Protein 1KOR (pdb70)

Radius of gyration: 34.09 Å; Cα contacts (8 Å, |Δi|>4): 3563; chains: 4; bounding box: 104×79×95 Å

CATH classification: 3.40.50.620 (+2 more: 3.90.1260.10, 1.20.5.470)

B-factor: mean 32.95, std 10.94, range [15.69, 84.11]

Organism: Thermus thermophilus (strain ATCC 27634 / DSM 579 / HB8) (NCBI:txid300852)

Sequence (1538 aa):
MKIVLAYSGGLDTSIILKWLKETYRAEVIAFTADIGQGEEVEEAREKALRTGASKAIALDLKEEFVRDFVFPMMRAGAVYEGYYLLGTSIARPLIAKHLVRIAEEEGAEAIAHGATGKGNDQVRFELTAYALKPDIKVIAPWREWSFQGRKEMIAYAEAHGIPVPPYSMDANLLHISYEGGVLEDPWAEPPKGMFRMTQDPEEAPDAPEYVEVEFFEGDPVAVNGERLSPAALLQRLNEIGGRHGVGRVDIVENRFVGMKSRGVYETPGGTILYHARRAVESLTLDREVLHQRDMLSPKYAELVYYGFWYAPEREALQAYFDHVARSVTGVARLKLYKGNVYVVGRKAPKSLYRGYDQKDAEGFIKIQALRLRVRALVERMKIVLAYSGGLDTSIILKWLKETYRAEVIAFTADIGQGEEVEEAREKALRTGASKAIALDLKEEFVRDFVFPMMRAGAVYEGYYLLGTSIARPLIAKHLVRIAEEEGAEAIAHGATGKGNDQVRFELTAYALKPDIKVIAPWREWSFQGRKEMIAYAEAHGIPVPPYSMDANLLHISYEGGVLEDPWAEPPKGMFRMTQDPEEAPDAPEYVEVEFFEGDPVAVNGERLSPAALLQRLNEIGGRHGVGRVDIVENRFVGMKSRGVYETPGGTILYHARRAVESLTLDREVLHQRDMLSPKYAELVYYGFWYAPEREALQAYFDHVARSVTGVARLKLYKGNVYVVGRKAPKSLYRQDLVSFGYDQKDAEGFIKIQALRLRVRALVERMKIVLAYSGGLDTSIILKWLKETYRAEVIAFTADIGQGEEVEEAREKALRTGASKAIALDLKEEFVRDFVFPMMRAGAVYEGYYLLGTSIARPLIAKHLVRIAEEEGAEAIAHGATGKGNDQVRFELTAYALKPDIKVIAPWREWSFQGRKEMIAYAEAHGIPVPPYSMDANLLHISYEGGVLEDPWAEPPKGMFRMTQDPEEAPDAPEYVEVEFFEGDPVAVNGERLSPAALLQRLNEIGGRHGVGRVDIVENRFVGMKSRGVYETPGGTILYHARRAVESLTLDREVLHQRDMLSPKYAELVYYGFWYAPEREALQAYFDHVARSVTGVARLKLYKGNVYVVGRKAPKSLYRQDLVSFGYDQKDAEGFIKIQALRLRVRALVERMKIVLAYSGGLDTSIILKWLKETYRAEVIAFTADIGQGEEVEEAREKALRTGASKAIALDLKEEFVRDFVFPMMRAGAVYEGYYLLGTSIARPLIAKHLVRIAEEEGAEAIAHGATGKGNDQVRFELTAYALKPDIKVIAPWREWSFQGRKEMIAYAEAHGIPVPPYSMDANLLHISYEGGVLEDPWAEPPKGMFRMTQDPEEAPDAPEYVEVEFFEGDPVAVNGERLSPAALLQRLNEIGGRHGVGRVDIVENRFVGMKSRGVYETPGGTILYHARRAVESLTLDREVLHQRDMLSPKYAELVYYGFWYAPEREALQAYFDHVARSVTGVARLKLYKGNVYVVGRKAPKSLYRQDLVSFGYDQKDAEGFIKIQALRLRVRALVER

Foldseek 3Di:
DEEEEAFQQDLQVLLVLVCCCVVVVYAYEYEYEAQAQPDDVVNSQVVSVVSHHPHYYYYHCNQVLQPVFVLLLLLLLADAPPARSCPVLRVLLVSLVVSLVVCVVVVHQEYEYADAPPAQSVQQNVVSNCLVPVRRHYDHVNVPDDQPDVVSSVVSCVVSVHDDDQWDWDDGLFKIKTFHHPQQPLVDDDDPPPDDLADQLVQADPAKDKKKWWDAQSGTQDINPHGDRRSRQSNVQSVVQRSNQAAWDWDFDAGPVGDTTTMIMRGRSSRLVSVWQVQLCQFQADPVLVVVSVVCSNVLNVCSRNNVCSPPVNVVVSVSSSVRSRRRGWMWMWIGHSHDIGTDDIDGPRTPPDDDDPVVVVVVVVVVCVVVVVVVVVVD/DEEEEAFQQDLQSLLVQLVCCVVVVYAYEYEYEAQAQPDDQVNSQVVSVVSGHPHYYYYYCNLVLQVVFVLLLLLLLADAPPARSCPPLRVLLVSLVVSLVVCVVVVNQEYEYADAPPAQSVQQNVVSNCLVPVRHHYDHCNVPDDDDDPVSSVVSCVVSVHDDDQWDWDDGLFKIKTFDHPLQDLVDDDDPPPDDLADQLVQADQDKDKKKWWAAFSHTQDIPPHGDRRSRQSNVQSVVQRSNRAAWDWDFDAGPVGDTTIMIMRGRSSVLSSVFQVQLCVFQADPVLVVVSVVCSNVLNVCSRNNVCVPPVNVVVSVSSSVRSRRRGWMWMWIGHSHDIHTDDIDGPRTPDDCVVVPVVDDCVVVVVVVCVVCVVVVVVVVVVD/DEEEEAFALDLQVLLVLVVCCVVVVHQYEYEYEAQALVDPVVVSQVVSVVSRHPYYYYYHCNQVLQVVFVLLLLLLLADAPPARSCPVLRVLLVSLVVSLVVCVVVVHQEYEYADAPPAQSVQQNVVSNCLVPVNHDYDHCNVVDDDDDPVRSQVSCVVSPHDDDAWDWDDGLFKIKTFDHPQQPLVDDDDPPPDDLADALVQADPDKDKKKWWDAQRHTQDINPHGDRRSRQSNVQSVVQRSNQAAWDWDFHAGPVGDTTTMIMRGRSVRLVSVWQVQLCVFQADPVLVVVSVVCSNVLNVCSRNNVCSDPVNVVVSVSSSVRSRRRGWMWMWIGHRHDIGTDDIDGPRTPDDVVQPPVVDDPVVVVVVVVVVCVVVVVVVVVVD/DEEEEAFQQDLQVLLVLLVCCVVVVHAYEYEYEAQAQVDDVVVSQVLSVVSHHPHYYYYYCNQVLQPVFVLLLLLLLADAPPARSCPVLRVLLVSLVVSLVVCVVVVNQEYEYADAPPAQSVLQSVVSNCLVPVRRHYDHVNVPDDDPDPVSSVVSCVVSPHDDDQWDWDDGLFKIKTFHGPQQDVVDDDDPPPDDLADQLVPADPDKDKKKWWDAQLGTQDIPPHGDRRSRQSNVQSVVQRSNQAAWDWDFDAGPVGDTTTMIMRGRSVVLSSVFQVQLCQFFADPVLVVVSVVCSNVLNVCSRNNVCVPPVNVVVSVSSSVRSRRSGWMWMWIGHRHDIGTDDIDGPRTPDDVVVVPVVDDPVVVVVVVCVVCVVVVVVVVVVD

InterPro domains:
  IPR001518 Argininosuccinate synthase [PTHR11587] (2-394)
  IPR001518 Argininosuccinate synthase [TIGR00032] (2-389)
  IPR014729 Rossmann-like alpha/beta/alpha sandwich fold [G3DSA:3.40.50.620] (2-170)
  IPR018223 Argininosuccinate synthase, conserved site [PS00564] (6-14)
  IPR018223 Argininosuccinate synthase, conserved site [PS00565] (114-125)
  IPR023434 Argininosuccinate synthase, type 1 subfamily [MF_00005] (1-395)
  IPR023434 Argininosuccinate synthase, type 1 subfamily [cd01999] (1-386)
  IPR024074 Argininosuccinate synthetase, catalytic/multimerisation domain body [G3DSA:3.90.1260.10] (61-351)
  IPR024074 Argininosuccinate synthetase, catalytic/multimerisation domain body [SSF69864] (169-395)
  IPR048267 Arginosuccinate synthase-like, N-terminal domain [PF00764] (2-163)
  IPR048268 Arginosuccinate synthase C-terminal domain [PF20979] (172-389)

Nearest PDB structures (foldseek):
  1kh2-assembly1_D  TM=1.002E+00  e=1.512E-75  Thermus thermophilus
  1kh1-assembly1_A  TM=1.001E+00  e=2.554E-75  Thermus thermophilus
  1kh2-assembly1_C  TM=9.999E-01  e=7.290E-75  Thermus thermophilus
  1kh2-assembly1_B  TM=9.987E-01  e=3.726E-74  Thermus thermophilus
  4nzp-assembly1_A  TM=9.693E-01  e=2.354E-55  Campylobacter jejuni subsp. jejuni NCTC 11168 = ATCC 700819

Solvent-accessible surface area: 51219 Å² total

Structure (mmCIF, N/CA/C/O backbone):
data_1KOR
#
_entry.id   1KOR
#
_cell.length_a   229.43
_cell.length_b   229.43
_cell.length_c   160.55
_cell.angle_alpha   90
_cell.angle_beta   90
_cell.angle_gamma   120
#
_symmetry.space_group_name_H-M   'H 3'
#
loop_
_entity.id
_entity.type
_entity.pdbx_description
1 polymer 'Argininosuccinate Synthetase'
2 non-polymer 'PHOSPHOAMINOPHOSPHONIC ACID-ADENYLATE ESTER'
3 non-polymer ARGININE
4 non-polymer 'SUCCINIC ACID'
5 water water
#
loop_
_atom_site.group_PDB
_atom_site.id
_atom_site.type_symbol
_atom_site.label_atom_id
_atom_site.label_alt_id
_atom_site.label_comp_id
_atom_site.label_asym_id
_atom_site.label_entity_id
_atom_site.label_seq_id
_atom_site.pdbx_PDB_ins_code
_atom_site.Cartn_x
_atom_site.Cartn_y
_atom_site.Cartn_z
_atom_site.occupancy
_atom_site.B_iso_or_equiv
_atom_site.auth_seq_id
_atom_site.auth_comp_id
_atom_site.auth_asym_id
_atom_site.auth_atom_id
_atom_site.pdbx_PDB_model_num
ATOM 1 N N . MET A 1 1 ? 24.267 67.076 76.852 1.00 42.54 1 MET A N 1
ATOM 2 C CA . MET A 1 1 ? 23.417 66.818 75.653 1.00 41.84 1 MET A CA 1
ATOM 3 C C . MET A 1 1 ? 21.941 66.725 76.021 1.00 41.27 1 MET A C 1
ATOM 4 O O . MET A 1 1 ? 21.573 66.066 76.996 1.00 40.25 1 MET A O 1
ATOM 9 N N . LYS A 1 2 ? 21.100 67.395 75.237 1.00 39.60 2 LYS A N 1
ATOM 10 C CA . LYS A 1 2 ? 19.662 67.368 75.456 1.00 35.02 2 LYS A CA 1
ATOM 11 C C . LYS A 1 2 ? 18.978 66.778 74.229 1.00 33.37 2 LYS A C 1
ATOM 12 O O . LYS A 1 2 ? 19.469 66.903 73.112 1.00 30.77 2 LYS A O 1
ATOM 18 N N . ILE A 1 3 ? 17.847 66.123 74.448 1.00 32.95 3 ILE A N 1
ATOM 19 C CA . ILE A 1 3 ? 17.089 65.513 73.362 1.00 30.59 3 ILE A CA 1
ATOM 20 C C . ILE A 1 3 ? 15.608 65.769 73.571 1.00 31.14 3 ILE A C 1
ATOM 21 O O . ILE A 1 3 ? 15.068 65.497 74.649 1.00 30.41 3 ILE A O 1
ATOM 26 N N . VAL A 1 4 ? 14.955 66.299 72.541 1.00 31.56 4 VAL A N 1
ATOM 27 C CA . VAL A 1 4 ? 13.524 66.564 72.592 1.00 25.78 4 VAL A CA 1
ATOM 28 C C . VAL A 1 4 ? 12.836 65.337 72.009 1.00 28.83 4 VAL A C 1
ATOM 29 O O . VAL A 1 4 ? 12.977 65.036 70.823 1.00 29.75 4 VAL A O 1
ATOM 33 N N . LEU A 1 5 ? 12.106 64.622 72.854 1.00 24.16 5 LEU A N 1
ATOM 34 C CA . LEU A 1 5 ? 11.414 63.413 72.445 1.00 27.00 5 LEU A CA 1
ATOM 35 C C . LEU A 1 5 ? 9.931 63.630 72.194 1.00 31.16 5 LEU A C 1
ATOM 36 O O . LEU A 1 5 ? 9.236 64.233 73.015 1.00 28.39 5 LEU A O 1
ATOM 41 N N . ALA A 1 6 ? 9.455 63.136 71.054 1.00 25.57 6 ALA A N 1
ATOM 42 C CA . ALA A 1 6 ? 8.042 63.236 70.725 1.00 27.28 6 ALA A CA 1
ATOM 43 C C . ALA A 1 6 ? 7.464 62.142 71.615 1.00 27.47 6 ALA A C 1
ATOM 44 O O . ALA A 1 6 ? 7.593 60.954 71.322 1.00 22.56 6 ALA A O 1
ATOM 46 N N . TYR A 1 7 ? 6.845 62.563 72.712 1.00 26.69 7 TYR A N 1
ATOM 47 C CA . TYR A 1 7 ? 6.289 61.645 73.708 1.00 28.16 7 TYR A CA 1
ATOM 48 C C . TYR A 1 7 ? 4.765 61.591 73.697 1.00 28.26 7 TYR A C 1
ATOM 49 O O . TYR A 1 7 ? 4.099 62.587 73.976 1.00 30.06 7 TYR A O 1
ATOM 58 N N . SER A 1 8 ? 4.216 60.422 73.384 1.00 27.44 8 SER A N 1
ATOM 59 C CA . SER A 1 8 ? 2.769 60.255 73.336 1.00 31.95 8 SER A CA 1
ATOM 60 C C . SER A 1 8 ? 2.187 59.764 74.662 1.00 34.14 8 SER A C 1
ATOM 61 O O . SER A 1 8 ? 0.967 59.720 74.831 1.00 31.73 8 SER A O 1
ATOM 64 N N . GLY A 1 9 ? 3.060 59.383 75.593 1.00 33.00 9 GLY A N 1
ATOM 65 C CA . GLY A 1 9 ? 2.593 58.923 76.897 1.00 33.87 9 GLY A CA 1
ATOM 66 C C . GLY A 1 9 ? 2.354 57.431 77.012 1.00 35.03 9 GLY A C 1
ATOM 67 O O . GLY A 1 9 ? 1.944 56.941 78.066 1.00 36.16 9 GLY A O 1
ATOM 68 N N . GLY A 1 10 ? 2.615 56.701 75.934 1.00 32.94 10 GLY A N 1
ATOM 69 C CA . GLY A 1 10 ? 2.408 55.267 75.956 1.00 32.61 10 GLY A CA 1
ATOM 70 C C . GLY A 1 10 ? 3.609 54.484 76.449 1.00 32.58 10 GLY A C 1
ATOM 71 O O . GLY A 1 10 ? 4.570 55.057 76.971 1.00 35.00 10 GLY A O 1
ATOM 72 N N . LEU A 1 11 ? 3.551 53.169 76.270 1.00 35.64 11 LEU A N 1
ATOM 73 C CA . LEU A 1 11 ? 4.619 52.269 76.698 1.00 35.97 11 LEU A CA 1
ATOM 74 C C . LEU A 1 11 ? 5.922 52.445 75.913 1.00 37.30 11 LEU A C 1
ATOM 75 O O . LEU A 1 11 ? 6.995 52.572 76.504 1.00 33.91 11 LEU A O 1
ATOM 80 N N . ASP A 1 12 ? 5.834 52.453 74.584 1.00 38.00 12 ASP A N 1
ATOM 81 C CA . ASP A 1 12 ? 7.031 52.599 73.760 1.00 34.52 12 ASP A CA 1
ATOM 82 C C . ASP A 1 12 ? 7.797 53.896 73.971 1.00 30.78 12 ASP A C 1
ATOM 83 O O . ASP A 1 12 ? 9.016 53.866 74.131 1.00 31.48 12 ASP A O 1
ATOM 88 N N . THR A 1 13 ? 7.115 55.040 73.969 1.00 31.23 13 THR A N 1
ATOM 89 C CA . THR A 1 13 ? 7.846 56.287 74.172 1.00 30.75 13 THR A CA 1
ATOM 90 C C . THR A 1 13 ? 8.339 56.391 75.613 1.00 30.53 13 THR A C 1
ATOM 91 O O . THR A 1 13 ? 9.283 57.127 75.899 1.00 28.28 13 THR A O 1
ATOM 95 N N . SER A 1 14 ? 7.708 55.648 76.520 1.00 32.07 14 SER A N 1
ATOM 96 C CA . SER A 1 14 ? 8.152 55.651 77.914 1.00 29.45 14 SER A CA 1
ATOM 97 C C . SER A 1 14 ? 9.453 54.848 77.953 1.00 27.31 14 SER A C 1
ATOM 98 O O . SER A 1 14 ? 10.433 55.270 78.559 1.00 31.53 14 SER A O 1
ATOM 101 N N . ILE A 1 15 ? 9.456 53.700 77.282 1.00 27.12 15 ILE A N 1
ATOM 102 C CA . ILE A 1 15 ? 10.644 52.862 77.195 1.00 25.96 15 ILE A CA 1
ATOM 103 C C . ILE A 1 15 ? 11.728 53.690 76.504 1.00 29.97 15 ILE A C 1
ATOM 104 O O . ILE A 1 15 ? 12.887 53.700 76.924 1.00 28.98 15 ILE A O 1
ATOM 109 N N . ILE A 1 16 ? 11.334 54.403 75.451 1.00 26.18 16 ILE A N 1
ATOM 110 C CA . ILE A 1 16 ? 12.259 55.236 74.696 1.00 23.45 16 ILE A CA 1
ATOM 111 C C . ILE A 1 16 ? 12.863 56.337 75.556 1.00 24.57 16 ILE A C 1
ATOM 112 O O . ILE A 1 16 ? 14.051 56.641 75.449 1.00 24.67 16 ILE A O 1
ATOM 117 N N . LEU A 1 17 ? 12.049 56.939 76.414 1.00 24.74 17 LEU A N 1
ATOM 118 C CA . LEU A 1 17 ? 12.559 57.998 77.267 1.00 27.46 17 LEU A CA 1
ATOM 119 C C . LEU A 1 17 ? 13.705 57.452 78.124 1.00 24.30 17 LEU A C 1
ATOM 120 O O . LEU A 1 17 ? 14.750 58.079 78.229 1.00 24.87 17 LEU A O 1
ATOM 125 N N . LYS A 1 18 ? 13.510 56.277 78.716 1.00 28.50 18 LYS A N 1
ATOM 126 C CA . LYS A 1 18 ? 14.548 55.658 79.551 1.00 31.20 18 LYS A CA 1
ATOM 127 C C . LYS A 1 18 ? 15.757 55.258 78.719 1.00 32.88 18 LYS A C 1
ATOM 128 O O . LYS A 1 18 ? 16.902 55.510 79.100 1.00 30.70 18 LYS A O 1
ATOM 134 N N . TRP A 1 19 ? 15.488 54.618 77.585 1.00 31.72 19 TRP A N 1
ATOM 135 C CA . TRP A 1 19 ? 16.544 54.168 76.685 1.00 31.80 19 TRP A CA 1
ATOM 136 C C . TRP A 1 19 ? 17.421 55.333 76.230 1.00 30.52 19 TRP A C 1
ATOM 137 O O . TRP A 1 19 ? 18.639 55.194 76.123 1.00 29.11 19 TRP A O 1
ATOM 148 N N . LEU A 1 20 ? 16.803 56.481 75.959 1.00 30.25 20 LEU A N 1
ATOM 149 C CA . LEU A 1 20 ? 17.553 57.660 75.525 1.00 27.35 20 LEU A CA 1
ATOM 150 C C . LEU A 1 20 ? 18.467 58.183 76.630 1.00 31.03 20 LEU A C 1
ATOM 151 O O . LEU A 1 20 ? 19.628 58.511 76.389 1.00 29.80 20 LEU A O 1
ATOM 156 N N . LYS A 1 21 ? 17.934 58.273 77.844 1.00 30.75 21 LYS A N 1
ATOM 157 C CA . LYS A 1 21 ? 18.713 58.763 78.979 1.00 36.29 21 LYS A CA 1
ATOM 158 C C . LYS A 1 21 ? 19.993 57.953 79.169 1.00 33.46 21 LYS A C 1
ATOM 159 O O . LYS A 1 21 ? 21.086 58.520 79.264 1.00 37.11 21 LYS A O 1
ATOM 165 N N . GLU A 1 22 ? 19.855 56.631 79.212 1.00 34.00 22 GLU A N 1
ATOM 166 C CA . GLU A 1 22 ? 21.006 55.755 79.419 1.00 37.04 22 GLU A CA 1
ATOM 167 C C . GLU A 1 22 ? 21.919 55.648 78.210 1.00 35.24 22 GLU A C 1
ATOM 168 O O . GLU A 1 22 ? 23.130 55.837 78.326 1.00 33.67 22 GLU A O 1
ATOM 174 N N . THR A 1 23 ? 21.335 55.362 77.049 1.00 35.75 23 THR A N 1
ATOM 175 C CA . THR A 1 23 ? 22.109 55.209 75.820 1.00 31.74 23 THR A CA 1
ATOM 176 C C . THR A 1 23 ? 22.905 56.447 75.430 1.00 34.68 23 THR A C 1
ATOM 177 O O . THR A 1 23 ? 24.070 56.336 75.050 1.00 31.92 23 THR A O 1
ATOM 181 N N . TYR A 1 24 ? 22.285 57.622 75.520 1.00 32.14 24 TYR A N 1
ATOM 182 C CA . TYR A 1 24 ? 22.964 58.860 75.152 1.00 31.62 24 TYR A CA 1
ATOM 183 C C . TYR A 1 24 ? 23.411 59.696 76.328 1.00 33.78 24 TYR A C 1
ATOM 184 O O . TYR A 1 24 ? 23.912 60.808 76.143 1.00 34.03 24 TYR A O 1
ATOM 193 N N . ARG A 1 25 ? 23.236 59.168 77.535 1.00 36.15 25 ARG A N 1
ATOM 194 C CA . ARG A 1 25 ? 23.644 59.898 78.728 1.00 38.59 25 ARG A CA 1
ATOM 195 C C . ARG A 1 25 ? 23.126 61.311 78.539 1.00 36.74 25 ARG A C 1
ATOM 196 O O . ARG A 1 25 ? 23.817 62.300 78.791 1.00 36.75 25 ARG A O 1
ATOM 204 N N . ALA A 1 26 ? 21.887 61.397 78.081 1.00 37.82 26 ALA A N 1
ATOM 205 C CA . ALA A 1 26 ? 21.295 62.684 77.807 1.00 35.37 26 ALA A CA 1
ATOM 206 C C . ALA A 1 26 ? 20.104 63.050 78.662 1.00 34.05 26 ALA A C 1
ATOM 207 O O . ALA A 1 26 ? 19.470 62.208 79.289 1.00 29.75 26 ALA A O 1
ATOM 209 N N . GLU A 1 27 ? 19.834 64.346 78.674 1.00 32.52 27 GLU A N 1
ATOM 210 C CA . GLU A 1 27 ? 18.710 64.926 79.379 1.00 36.87 27 GLU A CA 1
ATOM 211 C C . GLU A 1 27 ? 17.582 64.948 78.335 1.00 34.88 27 GLU A C 1
ATOM 212 O O . GLU A 1 27 ? 17.751 65.507 77.249 1.00 34.95 27 GLU A O 1
ATOM 218 N N . VAL A 1 28 ? 16.447 64.332 78.655 1.00 31.97 28 VAL A N 1
ATOM 219 C CA . VAL A 1 28 ? 15.337 64.274 77.712 1.00 31.25 28 VAL A CA 1
ATOM 220 C C . VAL A 1 28 ? 14.158 65.197 78.022 1.00 34.82 28 VAL A C 1
ATOM 221 O O . VAL A 1 28 ? 13.527 65.099 79.081 1.00 32.86 28 VAL A O 1
ATOM 225 N N . ILE A 1 29 ? 13.869 66.088 77.080 1.00 30.00 29 ILE A N 1
ATOM 226 C CA . ILE A 1 29 ? 12.754 67.011 77.198 1.00 27.83 29 ILE A CA 1
ATOM 227 C C . ILE A 1 29 ? 11.607 66.394 76.415 1.00 31.08 29 ILE A C 1
ATOM 228 O O . ILE A 1 29 ? 11.710 66.194 75.208 1.00 27.02 29 ILE A O 1
ATOM 233 N N . ALA A 1 30 ? 10.519 66.076 77.110 1.00 26.25 30 ALA A N 1
ATOM 234 C CA . ALA A 1 30 ? 9.377 65.450 76.466 1.00 28.17 30 ALA A CA 1
ATOM 235 C C . ALA A 1 30 ? 8.389 66.463 75.906 1.00 28.16 30 ALA A C 1
ATOM 236 O O . ALA A 1 30 ? 8.165 67.530 76.481 1.00 28.15 30 ALA A O 1
ATOM 238 N N . PHE A 1 31 ? 7.817 66.124 74.762 1.00 27.30 31 PHE A N 1
ATOM 239 C CA . PHE A 1 31 ? 6.830 66.978 74.134 1.00 23.90 31 PHE A CA 1
ATOM 240 C C . PHE A 1 31 ? 5.635 66.133 73.747 1.00 26.24 31 PHE A C 1
ATOM 241 O O . PHE A 1 31 ? 5.776 65.115 73.063 1.00 25.25 31 PHE A O 1
ATOM 249 N N . THR A 1 32 ? 4.457 66.547 74.199 1.00 27.38 32 THR A N 1
ATOM 250 C CA . THR A 1 32 ? 3.233 65.839 73.871 1.00 25.19 32 THR A CA 1
ATOM 251 C C . THR A 1 32 ? 2.291 66.868 73.269 1.00 30.79 32 THR A C 1
ATOM 252 O O . THR A 1 32 ? 2.049 67.924 73.865 1.00 28.01 32 THR A O 1
ATOM 256 N N . ALA A 1 33 ? 1.775 66.570 72.081 1.00 26.48 33 ALA A N 1
ATOM 257 C CA . ALA A 1 33 ? 0.863 67.489 71.420 1.00 28.30 33 ALA A CA 1
ATOM 258 C C . ALA A 1 33 ? -0.571 67.013 71.526 1.00 24.14 33 ALA A C 1
ATOM 259 O O . ALA A 1 33 ? -0.850 65.820 71.420 1.00 26.54 33 ALA A O 1
ATOM 261 N N . ASP A 1 34 ? -1.483 67.947 71.762 1.00 24.62 34 ASP A N 1
ATOM 262 C CA . ASP A 1 34 ? -2.886 67.589 71.796 1.00 28.89 34 ASP A CA 1
ATOM 263 C C . ASP A 1 34 ? -3.398 67.936 70.400 1.00 24.74 34 ASP A C 1
ATOM 264 O O . ASP A 1 34 ? -3.538 69.110 70.067 1.00 26.41 34 ASP A O 1
ATOM 269 N N . ILE A 1 35 ? -3.637 66.915 69.582 1.00 27.11 35 ILE A N 1
ATOM 270 C CA . ILE A 1 35 ? -4.143 67.120 68.225 1.00 28.45 35 ILE A CA 1
ATOM 271 C C . ILE A 1 35 ? -5.486 66.419 68.050 1.00 29.45 35 ILE A C 1
ATOM 272 O O . ILE A 1 35 ? -5.883 66.092 66.933 1.00 30.17 35 ILE A O 1
ATOM 277 N N . GLY A 1 36 ? -6.170 66.181 69.166 1.00 28.08 36 GLY A N 1
ATOM 278 C CA . GLY A 1 36 ? -7.471 65.539 69.125 1.00 27.72 36 GLY A CA 1
ATOM 279 C C . GLY A 1 36 ? -7.475 64.035 69.323 1.00 26.80 36 GLY A C 1
ATOM 280 O O . GLY A 1 36 ? -8.447 63.378 68.954 1.00 29.93 36 GLY A O 1
ATOM 281 N N . GLN A 1 37 ? -6.419 63.478 69.910 1.00 26.44 37 GLN A N 1
ATOM 282 C CA . GLN A 1 37 ? -6.361 62.032 70.116 1.00 33.12 37 GLN A CA 1
ATOM 283 C C . GLN A 1 37 ? -7.442 61.587 71.082 1.00 36.92 37 GLN A C 1
ATOM 284 O O . GLN A 1 37 ? -7.721 60.397 71.201 1.00 37.63 37 GLN A O 1
ATOM 290 N N . GLY A 1 38 ? -8.024 62.544 71.794 1.00 39.58 38 GLY A N 1
ATOM 291 C CA . GLY A 1 38 ? -9.063 62.215 72.753 1.00 45.65 38 GLY A CA 1
ATOM 292 C C . GLY A 1 38 ? -8.472 61.767 74.073 1.00 46.30 38 GLY A C 1
ATOM 293 O O . GLY A 1 38 ? -9.009 60.887 74.740 1.00 49.30 38 GLY A O 1
ATOM 294 N N . GLU A 1 39 ? -7.362 62.382 74.461 1.00 48.36 39 GLU A N 1
ATOM 295 C CA . GLU A 1 39 ? -6.700 62.031 75.705 1.00 50.34 39 GLU A CA 1
ATOM 296 C C . GLU A 1 39 ? -6.224 63.276 76.414 1.00 51.16 39 GLU A C 1
ATOM 297 O O . GLU A 1 39 ? -5.964 64.302 75.777 1.00 50.78 39 GLU A O 1
ATOM 303 N N . GLU A 1 40 ? -6.122 63.198 77.738 1.00 48.51 40 GLU A N 1
ATOM 304 C CA . GLU A 1 40 ? -5.648 64.338 78.497 1.00 47.78 40 GLU A CA 1
ATOM 305 C C . GLU A 1 40 ? -4.138 64.322 78.364 1.00 43.89 40 GLU A C 1
ATOM 306 O O . GLU A 1 40 ? -3.451 63.458 78.920 1.00 45.10 40 GLU A O 1
ATOM 312 N N . VAL A 1 41 ? -3.625 65.263 77.589 1.00 39.91 41 VAL A N 1
ATOM 313 C CA . VAL A 1 41 ? -2.197 65.355 77.380 1.00 39.22 41 VAL A CA 1
ATOM 314 C C . VAL A 1 41 ? -1.475 65.672 78.687 1.00 39.99 41 VAL A C 1
ATOM 315 O O . VAL A 1 41 ? -0.310 65.311 78.853 1.00 34.96 41 VAL A O 1
ATOM 319 N N . GLU A 1 42 ? -2.152 66.341 79.622 1.00 37.80 42 GLU A N 1
ATOM 320 C CA . GLU A 1 42 ? -1.493 66.651 80.893 1.00 41.19 42 GLU A CA 1
ATOM 321 C C . GLU A 1 42 ? -1.066 65.383 81.618 1.00 37.26 42 GLU A C 1
ATOM 322 O O . GLU A 1 42 ? -0.044 65.371 82.300 1.00 40.49 42 GLU A O 1
ATOM 328 N N . GLU A 1 43 ? -1.834 64.311 81.462 1.00 35.69 43 GLU A N 1
ATOM 329 C CA . GLU A 1 43 ? -1.483 63.051 82.102 1.00 36.63 43 GLU A CA 1
ATOM 330 C C . GLU A 1 43 ? -0.202 62.489 81.488 1.00 38.43 43 GLU A C 1
ATOM 331 O O . GLU A 1 43 ? 0.611 61.852 82.170 1.00 34.21 43 GLU A O 1
ATOM 337 N N . ALA A 1 44 ? -0.028 62.717 80.190 1.00 36.68 44 ALA A N 1
ATOM 338 C CA . ALA A 1 44 ? 1.162 62.241 79.497 1.00 32.51 44 ALA A CA 1
ATOM 339 C C . ALA A 1 44 ? 2.353 63.044 79.978 1.00 27.49 44 ALA A C 1
ATOM 340 O O . ALA A 1 44 ? 3.427 62.491 80.235 1.00 30.77 44 ALA A O 1
ATOM 342 N N . ARG A 1 45 ? 2.158 64.353 80.107 1.00 30.39 45 ARG A N 1
ATOM 343 C CA . ARG A 1 45 ? 3.227 65.241 80.553 1.00 34.22 45 ARG A CA 1
ATOM 344 C C . ARG A 1 45 ? 3.709 64.878 81.962 1.00 37.31 45 ARG A C 1
ATOM 345 O O . ARG A 1 45 ? 4.896 64.998 82.268 1.00 36.81 45 ARG A O 1
ATOM 353 N N . GLU A 1 46 ? 2.793 64.437 82.818 1.00 37.32 46 GLU A N 1
ATOM 354 C CA . GLU A 1 46 ? 3.167 64.083 84.181 1.00 39.68 46 GLU A CA 1
ATOM 355 C C . GLU A 1 46 ? 3.847 62.720 84.204 1.00 38.11 46 GLU A C 1
ATOM 356 O O . GLU A 1 46 ? 4.758 62.485 84.996 1.00 39.48 46 GLU A O 1
ATOM 362 N N . LYS A 1 47 ? 3.417 61.829 83.320 1.00 35.22 47 LYS A N 1
ATOM 363 C CA . LYS A 1 47 ? 4.022 60.505 83.240 1.00 36.93 47 LYS A CA 1
ATOM 364 C C . LYS A 1 47 ? 5.467 60.654 82.768 1.00 38.58 47 LYS A C 1
ATOM 365 O O . LYS A 1 47 ? 6.360 59.922 83.208 1.00 40.37 47 LYS A O 1
ATOM 371 N N . ALA A 1 48 ? 5.694 61.615 81.874 1.00 36.78 48 ALA A N 1
ATOM 372 C CA . ALA A 1 48 ? 7.027 61.857 81.343 1.00 36.26 48 ALA A CA 1
ATOM 373 C C . ALA A 1 48 ? 7.978 62.241 82.468 1.00 36.11 48 ALA A C 1
ATOM 374 O O . ALA A 1 48 ? 9.096 61.733 82.546 1.00 31.06 48 ALA A O 1
ATOM 376 N N . LEU A 1 49 ? 7.537 63.149 83.336 1.00 35.77 49 LEU A N 1
ATOM 377 C CA . LEU A 1 49 ? 8.385 63.576 84.445 1.00 36.79 49 LEU A CA 1
ATOM 378 C C . LEU A 1 49 ? 8.670 62.401 85.373 1.00 33.25 49 LEU A C 1
ATOM 379 O O . LEU A 1 49 ? 9.788 62.250 85.859 1.00 34.90 49 LEU A O 1
ATOM 384 N N . ARG A 1 50 ? 7.658 61.569 85.607 1.00 35.69 50 ARG A N 1
ATOM 385 C CA . ARG A 1 50 ? 7.825 60.406 86.469 1.00 38.15 50 ARG A CA 1
ATOM 386 C C . ARG A 1 50 ? 8.811 59.448 85.830 1.00 41.11 50 ARG A C 1
ATOM 387 O O . ARG A 1 50 ? 9.627 58.822 86.511 1.00 35.98 50 ARG A O 1
ATOM 395 N N . THR A 1 51 ? 8.727 59.346 84.510 1.00 34.35 51 THR A N 1
ATOM 396 C CA . THR A 1 51 ? 9.595 58.464 83.750 1.00 34.80 51 THR A CA 1
ATOM 397 C C . THR A 1 51 ? 11.042 58.940 83.694 1.00 30.84 51 THR A C 1
ATOM 398 O O . THR A 1 51 ? 11.947 58.149 83.421 1.00 37.91 51 THR A O 1
ATOM 402 N N . GLY A 1 52 ? 11.274 60.224 83.946 1.00 32.63 52 GLY A N 1
ATOM 403 C CA . GLY A 1 52 ? 12.642 60.713 83.936 1.00 32.48 52 GLY A CA 1
ATOM 404 C C . GLY A 1 52 ? 12.964 61.938 83.104 1.00 32.01 52 GLY A C 1
ATOM 405 O O . GLY A 1 52 ? 14.127 62.325 83.000 1.00 31.41 52 GLY A O 1
ATOM 406 N N . ALA A 1 53 ? 11.951 62.555 82.502 1.00 34.33 53 ALA A N 1
ATOM 407 C CA . ALA A 1 53 ? 12.181 63.743 81.691 1.00 29.19 53 ALA A CA 1
ATOM 408 C C . ALA A 1 53 ? 12.683 64.889 82.563 1.00 31.78 53 ALA A C 1
ATOM 409 O O . ALA A 1 53 ? 12.215 65.064 83.682 1.00 31.45 53 ALA A O 1
ATOM 411 N N . SER A 1 54 ? 13.632 65.671 82.059 1.00 30.72 54 SER A N 1
ATOM 412 C CA . SER A 1 54 ? 14.132 66.799 82.834 1.00 36.16 54 SER A CA 1
ATOM 413 C C . SER A 1 54 ? 13.126 67.935 82.709 1.00 38.22 54 SER A C 1
ATOM 414 O O . SER A 1 54 ? 13.122 68.875 83.505 1.00 35.72 54 SER A O 1
ATOM 417 N N . LYS A 1 55 ? 12.266 67.829 81.700 1.00 33.16 55 LYS A N 1
ATOM 418 C CA . LYS A 1 55 ? 11.239 68.831 81.437 1.00 32.22 55 LYS A CA 1
ATOM 419 C C . LYS A 1 55 ? 10.195 68.196 80.539 1.00 34.45 55 LYS A C 1
ATOM 420 O O . LYS A 1 55 ? 10.533 67.436 79.638 1.00 29.81 55 LYS A O 1
ATOM 426 N N . ALA A 1 56 ? 8.925 68.488 80.793 1.00 31.94 56 ALA A N 1
ATOM 427 C CA . ALA A 1 56 ? 7.858 67.921 79.984 1.00 31.67 56 ALA A CA 1
ATOM 428 C C . ALA A 1 56 ? 6.930 69.026 79.504 1.00 35.11 56 ALA A C 1
ATOM 429 O O . ALA A 1 56 ? 6.428 69.813 80.309 1.00 33.83 56 ALA A O 1
ATOM 431 N N . ILE A 1 57 ? 6.703 69.078 78.192 1.00 31.38 57 ILE A N 1
ATOM 432 C CA . ILE A 1 57 ? 5.843 70.095 77.595 1.00 28.28 57 ILE A CA 1
ATOM 433 C C . ILE A 1 57 ? 4.618 69.484 76.928 1.00 32.11 57 ILE A C 1
ATOM 434 O O . ILE A 1 57 ? 4.694 68.431 76.277 1.00 26.33 57 ILE A O 1
ATOM 439 N N . ALA A 1 58 ? 3.485 70.159 77.096 1.00 27.53 58 ALA A N 1
ATOM 440 C CA . ALA A 1 58 ? 2.231 69.718 76.519 1.00 29.49 58 ALA A CA 1
ATOM 441 C C . ALA A 1 58 ? 1.550 70.958 75.953 1.00 34.32 58 ALA A C 1
ATOM 442 O O . ALA A 1 58 ? 1.447 71.986 76.637 1.00 33.63 58 ALA A O 1
ATOM 444 N N . LEU A 1 59 ? 1.115 70.873 74.699 1.00 27.80 59 LEU A N 1
ATOM 445 C CA . LEU A 1 59 ? 0.455 72.000 74.047 1.00 27.83 59 LEU A CA 1
ATOM 446 C C . LEU A 1 59 ? -0.826 71.597 73.329 1.00 28.82 59 LEU A C 1
ATOM 447 O O . LEU A 1 59 ? -0.931 70.498 72.781 1.00 27.00 59 LEU A O 1
ATOM 452 N N . ASP A 1 60 ? -1.801 72.499 73.349 1.00 27.68 60 ASP A N 1
ATOM 453 C CA . ASP A 1 60 ? -3.067 72.277 72.671 1.00 29.44 60 ASP A CA 1
ATOM 454 C C . ASP A 1 60 ? -2.802 72.798 71.268 1.00 26.04 60 ASP A C 1
ATOM 455 O O . ASP A 1 60 ? -2.674 74.005 71.069 1.00 25.39 60 ASP A O 1
ATOM 460 N N . LEU A 1 61 ? -2.705 71.894 70.303 1.00 25.70 61 LEU A N 1
ATOM 461 C CA . LEU A 1 61 ? -2.422 72.297 68.930 1.00 27.67 61 LEU A CA 1
ATOM 462 C C . LEU A 1 61 ? -3.551 71.981 67.945 1.00 28.58 61 LEU A C 1
ATOM 463 O O . LEU A 1 61 ? -3.338 71.993 66.735 1.00 26.03 61 LEU A O 1
ATOM 468 N N . LYS A 1 62 ? -4.748 71.708 68.456 1.00 24.07 62 LYS A N 1
ATOM 469 C CA . LYS A 1 62 ? -5.874 71.370 67.592 1.00 27.32 62 LYS A CA 1
ATOM 470 C C . LYS A 1 62 ? -6.215 72.453 66.562 1.00 24.27 62 LYS A C 1
ATOM 471 O O . LYS A 1 62 ? -6.500 72.143 65.407 1.00 23.44 62 LYS A O 1
ATOM 477 N N . GLU A 1 63 ? -6.171 73.716 66.974 1.00 22.83 63 GLU A N 1
ATOM 478 C CA . GLU A 1 63 ? -6.477 74.815 66.064 1.00 26.78 63 GLU A CA 1
ATOM 479 C C . GLU A 1 63 ? -5.383 75.016 65.016 1.00 29.62 63 GLU A C 1
ATOM 480 O O . GLU A 1 63 ? -5.687 75.234 63.845 1.00 27.69 63 GLU A O 1
ATOM 486 N N . GLU A 1 64 ? -4.115 74.940 65.419 1.00 25.31 64 GLU A N 1
ATOM 487 C CA . GLU A 1 64 ? -3.032 75.109 64.449 1.00 26.72 64 GLU A CA 1
ATOM 488 C C . GLU A 1 64 ? -3.086 73.949 63.467 1.00 24.13 64 GLU A C 1
ATOM 489 O O . GLU A 1 64 ? -2.861 74.120 62.269 1.00 25.33 64 GLU A O 1
ATOM 495 N N . PHE A 1 65 ? -3.393 72.767 63.990 1.00 22.37 65 PHE A N 1
ATOM 496 C CA . PHE A 1 65 ? -3.493 71.558 63.178 1.00 23.57 65 PHE A CA 1
ATOM 497 C C . PHE A 1 65 ? -4.519 71.705 62.052 1.00 26.16 65 PHE A C 1
ATOM 498 O O . PHE A 1 65 ? -4.198 71.507 60.885 1.00 25.96 65 PHE A O 1
ATOM 506 N N . VAL A 1 66 ? -5.750 72.060 62.402 1.00 22.70 66 VAL A N 1
ATOM 507 C CA . VAL A 1 66 ? -6.794 72.194 61.390 1.00 24.22 66 VAL A CA 1
ATOM 508 C C . VAL A 1 66 ? -6.617 73.381 60.449 1.00 21.58 66 VAL A C 1
ATOM 509 O O . VAL A 1 66 ? -6.803 73.256 59.243 1.00 24.57 66 VAL A O 1
ATOM 513 N N . ARG A 1 67 ? -6.250 74.528 61.001 1.00 23.13 67 ARG A N 1
ATOM 514 C CA . ARG A 1 67 ? -6.075 75.732 60.208 1.00 24.77 67 ARG A CA 1
ATOM 515 C C . ARG A 1 67 ? -4.852 75.763 59.298 1.00 26.83 67 ARG A C 1
ATOM 516 O O . ARG A 1 67 ? -4.953 76.193 58.150 1.00 23.54 67 ARG A O 1
ATOM 524 N N . ASP A 1 68 ? -3.708 75.301 59.799 1.00 22.55 68 ASP A N 1
ATOM 525 C CA . ASP A 1 68 ? -2.463 75.339 59.026 1.00 24.73 68 ASP A CA 1
ATOM 526 C C . ASP A 1 68 ? -2.025 74.075 58.306 1.00 24.55 68 ASP A C 1
ATOM 527 O O . ASP A 1 68 ? -1.052 74.107 57.549 1.00 26.13 68 ASP A O 1
ATOM 532 N N . PHE A 1 69 ? -2.707 72.964 58.545 1.00 23.65 69 PHE A N 1
ATOM 533 C CA . PHE A 1 69 ? -2.333 71.725 57.888 1.00 23.59 69 PHE A CA 1
ATOM 534 C C . PHE A 1 69 ? -3.524 71.039 57.234 1.00 23.80 69 PHE A C 1
ATOM 535 O O . PHE A 1 69 ? -3.485 70.733 56.048 1.00 20.89 69 PHE A O 1
ATOM 543 N N . VAL A 1 70 ? -4.586 70.799 57.996 1.00 21.12 70 VAL A N 1
ATOM 544 C CA . VAL A 1 70 ? -5.751 70.140 57.427 1.00 21.86 70 VAL A CA 1
ATOM 545 C C . VAL A 1 70 ? -6.468 70.989 56.369 1.00 21.82 70 VAL A C 1
ATOM 546 O O . VAL A 1 70 ? -6.781 70.492 55.288 1.00 22.39 70 VAL A O 1
ATOM 550 N N . PHE A 1 71 ? -6.731 72.258 56.673 1.00 20.16 71 PHE A N 1
ATOM 551 C CA . PHE A 1 71 ? -7.432 73.122 55.720 1.00 26.90 71 PHE A CA 1
ATOM 552 C C . PHE A 1 71 ? -6.702 73.305 54.388 1.00 23.26 71 PHE A C 1
ATOM 553 O O . PHE A 1 71 ? -7.313 73.194 53.331 1.00 22.79 71 PHE A O 1
ATOM 561 N N . PRO A 1 72 ? -5.387 73.582 54.425 1.00 23.56 72 PRO A N 1
ATOM 562 C CA . PRO A 1 72 ? -4.640 73.763 53.175 1.00 23.15 72 PRO A CA 1
ATOM 563 C C . PRO A 1 72 ? -4.665 72.493 52.333 1.00 24.67 72 PRO A C 1
ATOM 564 O O . PRO A 1 72 ? -4.755 72.552 51.107 1.00 24.17 72 PRO A O 1
ATOM 568 N N . MET A 1 73 ? -4.579 71.347 53.004 1.00 24.54 73 MET A N 1
ATOM 569 C CA . MET A 1 73 ? -4.601 70.056 52.327 1.00 25.27 73 MET A CA 1
ATOM 570 C C . MET A 1 73 ? -5.963 69.799 51.685 1.00 27.51 73 MET A C 1
ATOM 571 O O . MET A 1 73 ? -6.051 69.336 50.542 1.00 23.31 73 MET A O 1
ATOM 576 N N . MET A 1 74 ? -7.027 70.097 52.421 1.00 22.47 74 MET A N 1
ATOM 577 C CA . MET A 1 74 ? -8.368 69.898 51.893 1.00 23.90 74 MET A CA 1
ATOM 578 C C . MET A 1 74 ? -8.644 70.787 50.677 1.00 21.78 74 MET A C 1
ATOM 579 O O . MET A 1 74 ? -9.374 70.386 49.772 1.00 26.15 74 MET A O 1
ATOM 584 N N . ARG A 1 75 ? -8.070 71.987 50.662 1.00 22.75 75 ARG A N 1
ATOM 585 C CA . ARG A 1 75 ? -8.271 72.912 49.542 1.00 28.45 75 ARG A CA 1
ATOM 586 C C . ARG A 1 75 ? -7.785 72.283 48.253 1.00 27.60 75 ARG A C 1
ATOM 587 O O . ARG A 1 75 ? -8.309 72.565 47.180 1.00 26.44 75 ARG A O 1
ATOM 595 N N . ALA A 1 76 ? -6.771 71.434 48.375 1.00 22.95 76 ALA A N 1
ATOM 596 C CA . ALA A 1 76 ? -6.189 70.762 47.224 1.00 27.17 76 ALA A CA 1
ATOM 597 C C . ALA A 1 76 ? -6.982 69.528 46.778 1.00 26.39 76 ALA A C 1
ATOM 598 O O . ALA A 1 76 ? -6.664 68.931 45.753 1.00 29.17 76 ALA A O 1
ATOM 600 N N . GLY A 1 77 ? -8.011 69.151 47.536 1.00 23.20 77 GLY A N 1
ATOM 601 C CA . GLY A 1 77 ? -8.786 67.969 47.191 1.00 20.16 77 GLY A CA 1
ATOM 602 C C . GLY A 1 77 ? -7.914 66.720 47.296 1.00 23.68 77 GLY A C 1
ATOM 603 O O . GLY A 1 77 ? -8.142 65.728 46.612 1.00 23.93 77 GLY A O 1
ATOM 604 N N . ALA A 1 78 ? -6.925 66.761 48.182 1.00 23.36 78 ALA A N 1
ATOM 605 C CA . ALA A 1 78 ? -5.986 65.654 48.336 1.00 21.66 78 ALA A CA 1
ATOM 606 C C . ALA A 1 78 ? -6.556 64.306 48.784 1.00 25.56 78 ALA A C 1
ATOM 607 O O . ALA A 1 78 ? -7.129 64.186 49.867 1.00 24.87 78 ALA A O 1
ATOM 609 N N . VAL A 1 79 ? -6.386 63.294 47.938 1.00 21.87 79 VAL A N 1
ATOM 610 C CA . VAL A 1 79 ? -6.824 61.938 48.244 1.00 20.61 79 VAL A CA 1
ATOM 611 C C . VAL A 1 79 ? -5.737 60.969 47.773 1.00 25.94 79 VAL A C 1
ATOM 612 O O . VAL A 1 79 ? -5.386 60.944 46.591 1.00 19.73 79 VAL A O 1
ATOM 616 N N . TYR A 1 80 ? -5.197 60.177 48.695 1.00 20.45 80 TYR A N 1
ATOM 617 C CA . TYR A 1 80 ? -4.155 59.231 48.329 1.00 18.70 80 TYR A CA 1
ATOM 618 C C . TYR A 1 80 ? -4.749 57.897 47.894 1.00 22.95 80 TYR A C 1
ATOM 619 O O . TYR A 1 80 ? -5.604 57.316 48.577 1.00 21.27 80 TYR A O 1
ATOM 628 N N . GLU A 1 81 ? -4.282 57.426 46.744 1.00 19.54 81 GLU A N 1
ATOM 629 C CA . GLU A 1 81 ? -4.709 56.168 46.155 1.00 19.26 81 GLU A CA 1
ATOM 630 C C . GLU A 1 81 ? -6.214 55.906 46.203 1.00 25.02 81 GLU A C 1
ATOM 631 O O . GLU A 1 81 ? -6.668 54.836 46.619 1.00 24.98 81 GLU A O 1
ATOM 637 N N . GLY A 1 82 ? -6.975 56.909 45.770 1.00 21.49 82 GLY A N 1
ATOM 638 C CA . GLY A 1 82 ? -8.419 56.797 45.689 1.00 25.57 82 GLY A CA 1
ATOM 639 C C . GLY A 1 82 ? -9.283 56.876 46.932 1.00 28.96 82 GLY A C 1
ATOM 640 O O . GLY A 1 82 ? -10.495 57.069 46.814 1.00 25.03 82 GLY A O 1
ATOM 641 N N . TYR A 1 83 ? -8.704 56.736 48.120 1.00 21.41 83 TYR A N 1
ATOM 642 C CA . TYR A 1 83 ? -9.541 56.784 49.318 1.00 23.49 83 TYR A CA 1
ATOM 643 C C . TYR A 1 83 ? -8.943 57.408 50.569 1.00 21.95 83 TYR A C 1
ATOM 644 O O . TYR A 1 83 ? -9.657 58.041 51.348 1.00 24.62 83 TYR A O 1
ATOM 653 N N . TYR A 1 84 ? -7.645 57.231 50.776 1.00 24.08 84 TYR A N 1
ATOM 654 C CA . TYR A 1 84 ? -7.023 57.753 51.985 1.00 23.56 84 TYR A CA 1
ATOM 655 C C . TYR A 1 84 ? -6.987 59.275 52.104 1.00 24.42 84 TYR A C 1
ATOM 656 O O . TYR A 1 84 ? -6.270 59.955 51.368 1.00 22.99 84 TYR A O 1
ATOM 665 N N . LEU A 1 85 ? -7.762 59.795 53.055 1.00 23.27 85 LEU A N 1
ATOM 666 C CA . LEU A 1 85 ? -7.849 61.233 53.279 1.00 20.59 85 LEU A CA 1
ATOM 667 C C . LEU A 1 85 ? -6.688 61.822 54.076 1.00 21.33 85 LEU A C 1
ATOM 668 O O . LEU A 1 85 ? -6.732 62.979 54.500 1.00 19.26 85 LEU A O 1
ATOM 673 N N . LEU A 1 86 ? -5.658 61.004 54.284 1.00 20.58 86 LEU A N 1
ATOM 674 C CA . LEU A 1 86 ? -4.416 61.433 54.924 1.00 19.41 86 LEU A CA 1
ATOM 675 C C . LEU A 1 86 ? -4.415 61.916 56.381 1.00 19.14 86 LEU A C 1
ATOM 676 O O . LEU A 1 86 ? -3.553 62.698 56.762 1.00 19.00 86 LEU A O 1
ATOM 681 N N . GLY A 1 87 ? -5.345 61.422 57.195 1.00 24.55 87 GLY A N 1
ATOM 682 C CA . GLY A 1 87 ? -5.422 61.840 58.593 1.00 21.34 87 GLY A CA 1
ATOM 683 C C . GLY A 1 87 ? -4.140 61.839 59.415 1.00 19.64 87 GLY A C 1
ATOM 684 O O . GLY A 1 87 ? -3.843 62.811 60.118 1.00 21.60 87 GLY A O 1
ATOM 685 N N . THR A 1 88 ? -3.382 60.750 59.346 1.00 19.84 88 THR A N 1
ATOM 686 C CA . THR A 1 88 ? -2.136 60.651 60.099 1.00 20.68 88 THR A CA 1
ATOM 687 C C . THR A 1 88 ? -1.032 61.426 59.386 1.00 22.67 88 THR A C 1
ATOM 688 O O . THR A 1 88 ? -0.203 62.082 60.016 1.00 20.97 88 THR A O 1
ATOM 692 N N . SER A 1 89 ? -1.049 61.355 58.062 1.00 20.68 89 SER A N 1
ATOM 693 C CA . SER A 1 89 ? -0.052 62.020 57.232 1.00 21.23 89 SER A CA 1
ATOM 694 C C . SER A 1 89 ? 0.150 63.522 57.493 1.00 17.71 89 SER A C 1
ATOM 695 O O . SER A 1 89 ? 1.286 63.957 57.680 1.00 23.12 89 SER A O 1
ATOM 698 N N . ILE A 1 90 ? -0.917 64.321 57.503 1.00 20.76 90 ILE A N 1
ATOM 699 C CA . ILE A 1 90 ? -0.746 65.761 57.729 1.00 20.86 90 ILE A CA 1
ATOM 700 C C . ILE A 1 90 ? -0.486 66.175 59.154 1.00 20.57 90 ILE A C 1
ATOM 701 O O . ILE A 1 90 ? -0.145 67.328 59.396 1.00 22.31 90 ILE A O 1
ATOM 706 N N . ALA A 1 91 ? -0.657 65.257 60.101 1.00 23.58 91 ALA A N 1
ATOM 707 C CA . ALA A 1 91 ? -0.420 65.600 61.500 1.00 26.61 91 ALA A CA 1
ATOM 708 C C . ALA A 1 91 ? 1.062 65.518 61.880 1.00 23.90 91 ALA A C 1
ATOM 709 O O . ALA A 1 91 ? 1.520 66.253 62.751 1.00 26.13 91 ALA A O 1
ATOM 711 N N . ARG A 1 92 ? 1.813 64.642 61.217 1.00 25.48 92 ARG A N 1
ATOM 712 C CA . ARG A 1 92 ? 3.231 64.467 61.528 1.00 23.64 92 ARG A CA 1
ATOM 713 C C . ARG A 1 92 ? 4.110 65.710 61.334 1.00 26.63 92 ARG A C 1
ATOM 714 O O . ARG A 1 92 ? 4.984 65.990 62.156 1.00 23.55 92 ARG A O 1
ATOM 722 N N . PRO A 1 93 ? 3.899 66.470 60.244 1.00 23.61 93 PRO A N 1
ATOM 723 C CA . PRO A 1 93 ? 4.724 67.666 60.038 1.00 23.75 93 PRO A CA 1
ATOM 724 C C . PRO A 1 93 ? 4.562 68.646 61.205 1.00 24.38 93 PRO A C 1
ATOM 725 O O . PRO A 1 93 ? 5.515 69.297 61.629 1.00 22.46 93 PRO A O 1
ATOM 729 N N . LEU A 1 94 ? 3.336 68.750 61.703 1.00 23.29 94 LEU A N 1
ATOM 730 C CA . LEU A 1 94 ? 3.013 69.648 62.807 1.00 27.35 94 LEU A CA 1
ATOM 731 C C . LEU A 1 94 ? 3.851 69.295 64.040 1.00 23.67 94 LEU A C 1
ATOM 732 O O . LEU A 1 94 ? 4.494 70.159 64.635 1.00 22.41 94 LEU A O 1
ATOM 737 N N . ILE A 1 95 ? 3.824 68.021 64.415 1.00 25.42 95 ILE A N 1
ATOM 738 C CA . ILE A 1 95 ? 4.574 67.544 65.574 1.00 25.78 95 ILE A CA 1
ATOM 739 C C . ILE A 1 95 ? 6.066 67.833 65.438 1.00 27.97 95 ILE A C 1
ATOM 740 O O . ILE A 1 95 ? 6.689 68.381 66.351 1.00 24.17 95 ILE A O 1
ATOM 745 N N . ALA A 1 96 ? 6.647 67.467 64.298 1.00 25.91 96 ALA A N 1
ATOM 746 C CA . ALA A 1 96 ? 8.079 67.689 64.096 1.00 26.00 96 ALA A CA 1
ATOM 747 C C . ALA A 1 96 ? 8.427 69.168 64.081 1.00 23.07 96 ALA A C 1
ATOM 748 O O . ALA A 1 96 ? 9.522 69.562 64.477 1.00 24.38 96 ALA A O 1
ATOM 750 N N . LYS A 1 97 ? 7.499 69.987 63.602 1.00 24.11 97 LYS A N 1
ATOM 751 C CA . LYS A 1 97 ? 7.704 71.426 63.564 1.00 23.15 97 LYS A CA 1
ATOM 752 C C . LYS A 1 97 ? 7.960 71.928 64.986 1.00 24.05 97 LYS A C 1
ATOM 753 O O . LYS A 1 97 ? 8.858 72.728 65.217 1.00 21.98 97 LYS A O 1
ATOM 759 N N . HIS A 1 98 ? 7.167 71.458 65.943 1.00 22.45 98 HIS A N 1
ATOM 760 C CA . HIS A 1 98 ? 7.356 71.898 67.320 1.00 23.34 98 HIS A CA 1
ATOM 761 C C . HIS A 1 98 ? 8.581 71.263 67.963 1.00 22.50 98 HIS A C 1
ATOM 762 O O . HIS A 1 98 ? 9.249 71.898 68.773 1.00 26.11 98 HIS A O 1
ATOM 769 N N . LEU A 1 99 ? 8.882 70.019 67.606 1.00 21.83 99 LEU A N 1
ATOM 770 C CA . LEU A 1 99 ? 10.048 69.353 68.180 1.00 24.04 99 LEU A CA 1
ATOM 771 C C . LEU A 1 99 ? 11.282 70.201 67.907 1.00 28.83 99 LEU A C 1
ATOM 772 O O . LEU A 1 99 ? 12.038 70.534 68.816 1.00 29.62 99 LEU A O 1
ATOM 777 N N . VAL A 1 100 ? 11.467 70.558 66.640 1.00 30.44 100 VAL A N 1
ATOM 778 C CA . VAL A 1 100 ? 12.600 71.370 66.219 1.00 28.63 100 VAL A CA 1
ATOM 779 C C . VAL A 1 100 ? 12.606 72.762 66.852 1.00 28.71 100 VAL A C 1
ATOM 780 O O . VAL A 1 100 ? 13.661 73.305 67.166 1.00 29.05 100 VAL A O 1
ATOM 784 N N . ARG A 1 101 ? 11.427 73.338 67.038 1.00 27.13 101 ARG A N 1
ATOM 785 C CA . ARG A 1 101 ? 11.319 74.659 67.647 1.00 28.70 101 ARG A CA 1
ATOM 786 C C . ARG A 1 101 ? 11.726 74.569 69.127 1.00 29.09 101 ARG A C 1
ATOM 787 O O . ARG A 1 101 ? 12.460 75.416 69.643 1.00 25.59 101 ARG A O 1
ATOM 795 N N . ILE A 1 102 ? 11.236 73.535 69.802 1.00 27.09 102 ILE A N 1
ATOM 796 C CA . ILE A 1 102 ? 11.545 73.332 71.212 1.00 31.11 102 ILE A CA 1
ATOM 797 C C . ILE A 1 102 ? 13.030 73.030 71.365 1.00 27.95 102 ILE A C 1
ATOM 798 O O . ILE A 1 102 ? 13.676 73.511 72.292 1.00 31.24 102 ILE A O 1
ATOM 803 N N . ALA A 1 103 ? 13.573 72.245 70.440 1.00 27.97 103 ALA A N 1
ATOM 804 C CA . ALA A 1 103 ? 14.990 71.913 70.469 1.00 27.45 103 ALA A CA 1
ATOM 805 C C . ALA A 1 103 ? 15.813 73.198 70.393 1.00 31.32 103 ALA A C 1
ATOM 806 O O . ALA A 1 103 ? 16.830 73.333 71.069 1.00 30.95 103 ALA A O 1
ATOM 808 N N . GLU A 1 104 ? 15.365 74.143 69.571 1.00 31.61 104 GLU A N 1
ATOM 809 C CA . GLU A 1 104 ? 16.059 75.420 69.410 1.00 36.09 104 GLU A CA 1
ATOM 810 C C . GLU A 1 104 ? 16.033 76.216 70.701 1.00 35.81 104 GLU A C 1
ATOM 811 O O . GLU A 1 104 ? 17.061 76.707 71.168 1.00 37.38 104 GLU A O 1
ATOM 817 N N . GLU A 1 105 ? 14.843 76.340 71.275 1.00 36.67 105 GLU A N 1
ATOM 818 C CA . GLU A 1 105 ? 14.659 77.095 72.505 1.00 37.54 105 GLU A CA 1
ATOM 819 C C . GLU A 1 105 ? 15.405 76.499 73.696 1.00 37.45 105 GLU A C 1
ATOM 820 O O . GLU A 1 105 ? 15.966 77.228 74.509 1.00 37.90 105 GLU A O 1
ATOM 826 N N . GLU A 1 106 ? 15.404 75.177 73.792 1.00 37.20 106 GLU A N 1
ATOM 827 C CA . GLU A 1 106 ? 16.050 74.480 74.899 1.00 34.65 106 GLU A CA 1
ATOM 828 C C . GLU A 1 106 ? 17.534 74.214 74.702 1.00 35.72 106 GLU A C 1
ATOM 829 O O . GLU A 1 106 ? 18.202 73.721 75.609 1.00 37.40 106 GLU A O 1
ATOM 835 N N . GLY A 1 107 ? 18.056 74.523 73.520 1.00 34.22 107 GLY A N 1
ATOM 836 C CA . GLY A 1 107 ? 19.464 74.287 73.267 1.00 34.57 107 GLY A CA 1
ATOM 837 C C . GLY A 1 107 ? 19.774 72.813 73.104 1.00 37.67 107 GLY A C 1
ATOM 838 O O . GLY A 1 107 ? 20.861 72.355 73.472 1.00 41.59 107 GLY A O 1
ATOM 839 N N . ALA A 1 108 ? 18.818 72.064 72.558 1.00 33.75 108 ALA A N 1
ATOM 840 C CA . ALA A 1 108 ? 18.984 70.629 72.332 1.00 33.18 108 ALA A CA 1
ATOM 841 C C . ALA A 1 108 ? 19.549 70.366 70.932 1.00 36.83 108 ALA A C 1
ATOM 842 O O . ALA A 1 108 ? 19.127 70.984 69.947 1.00 35.76 108 ALA A O 1
ATOM 844 N N . GLU A 1 109 ? 20.495 69.438 70.843 1.00 33.28 109 GLU A N 1
ATOM 845 C CA . GLU A 1 109 ? 21.115 69.128 69.563 1.00 36.45 109 GLU A CA 1
ATOM 846 C C . GLU A 1 109 ? 20.371 68.047 68.785 1.00 32.61 109 GLU A C 1
ATOM 847 O O . GLU A 1 109 ? 20.594 67.886 67.584 1.00 33.66 109 GLU A O 1
ATOM 853 N N . ALA A 1 110 ? 19.478 67.322 69.455 1.00 29.96 110 ALA A N 1
ATOM 854 C CA . ALA A 1 110 ? 18.744 66.247 68.801 1.00 30.20 110 ALA A CA 1
ATOM 855 C C . ALA A 1 110 ? 17.274 66.120 69.187 1.00 30.75 110 ALA A C 1
ATOM 856 O O . ALA A 1 110 ? 16.811 66.705 70.169 1.00 29.14 110 ALA A O 1
ATOM 858 N N . ILE A 1 111 ? 16.547 65.341 68.393 1.00 27.97 111 ILE A N 1
ATOM 859 C CA . ILE A 1 111 ? 15.137 65.081 68.634 1.00 26.99 111 ILE A CA 1
ATOM 860 C C . ILE A 1 111 ? 14.964 63.589 68.421 1.00 26.90 111 ILE A C 1
ATOM 861 O O . ILE A 1 111 ? 15.794 62.947 67.775 1.00 26.87 111 ILE A O 1
ATOM 866 N N . ALA A 1 112 ? 13.895 63.032 68.968 1.00 24.70 112 ALA A N 1
ATOM 867 C CA . ALA A 1 112 ? 13.649 61.612 68.822 1.00 24.47 112 ALA A CA 1
ATOM 868 C C . ALA A 1 112 ? 12.159 61.362 68.702 1.00 22.08 112 ALA A C 1
ATOM 869 O O . ALA A 1 112 ? 11.348 62.167 69.155 1.00 23.34 112 ALA A O 1
ATOM 871 N N . HIS A 1 113 ? 11.812 60.244 68.078 1.00 21.04 113 HIS A N 1
ATOM 872 C CA . HIS A 1 113 ? 10.424 59.856 67.897 1.00 23.62 113 HIS A CA 1
ATOM 873 C C . HIS A 1 113 ? 10.386 58.340 67.941 1.00 22.04 113 HIS A C 1
ATOM 874 O O . HIS A 1 113 ? 11.421 57.688 67.803 1.00 26.99 113 HIS A O 1
ATOM 881 N N . GLY A 1 114 ? 9.199 57.777 68.136 1.00 21.94 114 GLY A N 1
ATOM 882 C CA . GLY A 1 114 ? 9.079 56.333 68.202 1.00 20.91 114 GLY A CA 1
ATOM 883 C C . GLY A 1 114 ? 8.449 55.653 67.001 1.00 22.43 114 GLY A C 1
ATOM 884 O O . GLY A 1 114 ? 7.837 54.597 67.135 1.00 21.55 114 GLY A O 1
ATOM 885 N N . ALA A 1 115 ? 8.578 56.246 65.820 1.00 25.56 115 ALA A N 1
ATOM 886 C CA . ALA A 1 115 ? 8.025 55.617 64.621 1.00 25.41 115 ALA A CA 1
ATOM 887 C C . ALA A 1 115 ? 9.016 54.517 64.257 1.00 22.62 115 ALA A C 1
ATOM 888 O O . ALA A 1 115 ? 10.216 54.699 64.445 1.00 28.32 115 ALA A O 1
ATOM 890 N N . THR A 1 116 ? 8.531 53.389 63.742 1.00 23.52 116 THR A N 1
ATOM 891 C CA . THR A 1 116 ? 9.424 52.282 63.379 1.00 26.57 116 THR A CA 1
ATOM 892 C C . THR A 1 116 ? 10.138 52.508 62.047 1.00 28.05 116 THR A C 1
ATOM 893 O O . THR A 1 116 ? 9.800 53.421 61.292 1.00 24.00 116 THR A O 1
ATOM 897 N N . GLY A 1 117 ? 11.114 51.652 61.758 1.00 27.89 117 GLY A N 1
ATOM 898 C CA . GLY A 1 117 ? 11.865 51.765 60.520 1.00 30.28 117 GLY A CA 1
ATOM 899 C C . GLY A 1 117 ? 11.171 51.215 59.285 1.00 30.89 117 GLY A C 1
ATOM 900 O O . GLY A 1 117 ? 11.737 51.258 58.189 1.00 32.19 117 GLY A O 1
ATOM 901 N N . LYS A 1 118 ? 9.954 50.698 59.439 1.00 29.55 118 LYS A N 1
ATOM 902 C CA . LYS A 1 118 ? 9.227 50.148 58.294 1.00 31.44 118 LYS A CA 1
ATOM 903 C C . LYS A 1 118 ? 7.991 50.942 57.888 1.00 28.40 118 LYS A C 1
ATOM 904 O O . LYS A 1 118 ? 7.228 50.516 57.015 1.00 28.75 118 LYS A O 1
ATOM 910 N N . GLY A 1 119 ? 7.800 52.102 58.503 1.00 26.65 119 GLY A N 1
ATOM 911 C CA . GLY A 1 119 ? 6.635 52.898 58.168 1.00 28.16 119 GLY A CA 1
ATOM 912 C C . GLY A 1 119 ? 6.910 54.239 57.525 1.00 25.52 119 GLY A C 1
ATOM 913 O O . GLY A 1 119 ? 8.059 54.604 57.279 1.00 24.92 119 GLY A O 1
ATOM 914 N N . ASN A 1 120 ? 5.829 54.972 57.264 1.00 27.05 120 ASN A N 1
ATOM 915 C CA . ASN A 1 120 ? 5.879 56.296 56.653 1.00 22.95 120 ASN A CA 1
ATOM 916 C C . ASN A 1 120 ? 6.173 57.403 57.666 1.00 25.07 120 ASN A C 1
ATOM 917 O O . ASN A 1 120 ? 6.818 58.401 57.340 1.00 17.74 120 ASN A O 1
ATOM 922 N N . ASP A 1 121 ? 5.687 57.233 58.894 1.00 23.22 121 ASP A N 1
ATOM 923 C CA . ASP A 1 121 ? 5.857 58.268 59.908 1.00 23.65 121 ASP A CA 1
ATOM 924 C C . ASP A 1 121 ? 7.285 58.727 60.137 1.00 22.87 121 ASP A C 1
ATOM 925 O O . ASP A 1 121 ? 7.532 59.918 60.326 1.00 21.38 121 ASP A O 1
ATOM 930 N N . GLN A 1 122 ? 8.222 57.786 60.112 1.00 23.02 122 GLN A N 1
ATOM 931 C CA . GLN A 1 122 ? 9.626 58.112 60.305 1.00 24.41 122 GLN A CA 1
ATOM 932 C C . GLN A 1 122 ? 10.080 59.105 59.226 1.00 23.18 122 GLN A C 1
ATOM 933 O O . GLN A 1 122 ? 10.796 60.070 59.507 1.00 22.53 122 GLN A O 1
ATOM 939 N N . VAL A 1 123 ? 9.654 58.868 57.988 1.00 27.24 123 VAL A N 1
ATOM 940 C CA . VAL A 1 123 ? 10.029 59.745 56.882 1.00 20.41 123 VAL A CA 1
ATOM 941 C C . VAL A 1 123 ? 9.431 61.133 57.079 1.00 20.21 123 VAL A C 1
ATOM 942 O O . VAL A 1 123 ? 10.118 62.138 56.930 1.00 21.32 123 VAL A O 1
ATOM 946 N N . ARG A 1 124 ? 8.145 61.183 57.422 1.00 25.38 124 ARG A N 1
ATOM 947 C CA . ARG A 1 124 ? 7.457 62.452 57.632 1.00 24.04 124 ARG A CA 1
ATOM 948 C C . ARG A 1 124 ? 8.106 63.273 58.735 1.00 26.43 124 ARG A C 1
ATOM 949 O O . ARG A 1 124 ? 8.303 64.478 58.582 1.00 22.48 124 ARG A O 1
ATOM 957 N N . PHE A 1 125 ? 8.435 62.619 59.847 1.00 24.06 125 PHE A N 1
ATOM 958 C CA . PHE A 1 125 ? 9.068 63.309 60.969 1.00 23.49 125 PHE A CA 1
ATOM 959 C C . PHE A 1 125 ? 10.437 63.872 60.595 1.00 22.66 125 PHE A C 1
ATOM 960 O O . PHE A 1 125 ? 10.737 65.041 60.840 1.00 22.20 125 PHE A O 1
ATOM 968 N N . GLU A 1 126 ? 11.265 63.033 59.992 1.00 22.26 126 GLU A N 1
ATOM 969 C CA . GLU A 1 126 ? 12.613 63.440 59.646 1.00 23.01 126 GLU A CA 1
ATOM 970 C C . GLU A 1 126 ? 12.757 64.371 58.450 1.00 21.97 126 GLU A C 1
ATOM 971 O O . GLU A 1 126 ? 13.605 65.266 58.468 1.00 23.79 126 GLU A O 1
ATOM 977 N N . LEU A 1 127 ? 11.935 64.189 57.419 1.00 24.27 127 LEU A N 1
ATOM 978 C CA . LEU A 1 127 ? 12.008 65.093 56.278 1.00 23.95 127 LEU A CA 1
ATOM 979 C C . LEU A 1 127 ? 11.635 66.481 56.773 1.00 23.84 127 LEU A C 1
ATOM 980 O O . LEU A 1 127 ? 12.240 67.468 56.376 1.00 24.73 127 LEU A O 1
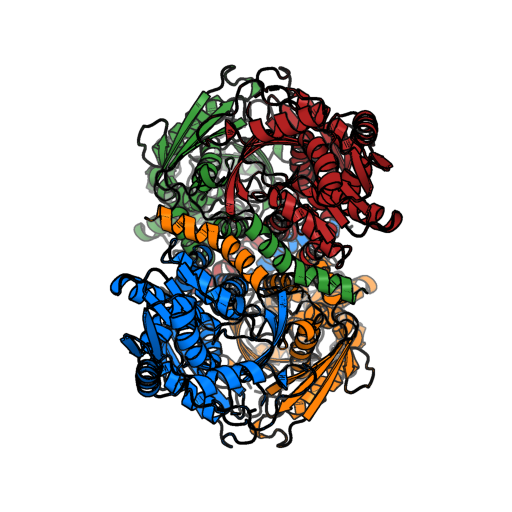ATOM 985 N N . THR A 1 128 ? 10.642 66.567 57.653 1.00 24.29 128 THR A N 1
ATOM 986 C CA . THR A 1 128 ? 10.258 67.877 58.156 1.00 22.64 128 THR A CA 1
ATOM 987 C C . THR A 1 128 ? 11.353 68.456 59.041 1.00 23.62 128 THR A C 1
ATOM 988 O O . THR A 1 128 ? 11.736 69.613 58.878 1.00 24.67 128 THR A O 1
ATOM 992 N N . ALA A 1 129 ? 11.877 67.646 59.958 1.00 22.93 129 ALA A N 1
ATOM 993 C CA . ALA A 1 129 ? 12.934 68.108 60.853 1.00 21.58 129 ALA A CA 1
ATOM 994 C C . ALA A 1 129 ? 14.106 68.668 60.046 1.00 20.34 129 ALA A C 1
ATOM 995 O O . ALA A 1 129 ? 14.534 69.795 60.256 1.00 23.55 129 ALA A O 1
ATOM 997 N N . TYR A 1 130 ? 14.610 67.870 59.115 1.00 21.93 130 TYR A N 1
ATOM 998 C CA . TYR A 1 130 ? 15.734 68.279 58.273 1.00 24.56 130 TYR A CA 1
ATOM 999 C C . TYR A 1 130 ? 15.452 69.511 57.418 1.00 24.10 130 TYR A C 1
ATOM 1000 O O . TYR A 1 130 ? 16.334 70.341 57.207 1.00 24.94 130 TYR A O 1
ATOM 1009 N N . ALA A 1 131 ? 14.225 69.619 56.922 1.00 26.51 131 ALA A N 1
ATOM 1010 C CA . ALA A 1 131 ? 13.832 70.741 56.080 1.00 23.83 131 ALA A CA 1
ATOM 1011 C C . ALA A 1 131 ? 13.829 72.056 56.849 1.00 29.04 131 ALA A C 1
ATOM 1012 O O . ALA A 1 131 ? 14.180 73.100 56.298 1.00 27.41 131 ALA A O 1
ATOM 1014 N N . LEU A 1 132 ? 13.433 71.997 58.121 1.00 23.14 132 LEU A N 1
ATOM 1015 C CA . LEU A 1 132 ? 13.352 73.183 58.971 1.00 25.24 132 LEU A CA 1
ATOM 1016 C C . LEU A 1 132 ? 14.659 73.548 59.674 1.00 28.38 132 LEU A C 1
ATOM 1017 O O . LEU A 1 132 ? 14.951 74.727 59.881 1.00 28.85 132 LEU A O 1
ATOM 1022 N N . LYS A 1 133 ? 15.431 72.534 60.053 1.00 28.25 133 LYS A N 1
ATOM 1023 C CA . LYS A 1 133 ? 16.707 72.739 60.737 1.00 30.20 133 LYS A CA 1
ATOM 1024 C C . LYS A 1 133 ? 17.664 71.682 60.186 1.00 26.81 133 LYS A C 1
ATOM 1025 O O . LYS A 1 133 ? 17.790 70.592 60.736 1.00 25.87 133 LYS A O 1
ATOM 1031 N N . PRO A 1 134 ? 18.365 72.009 59.089 1.00 27.79 134 PRO A N 1
ATOM 1032 C CA . PRO A 1 134 ? 19.309 71.106 58.421 1.00 26.75 134 PRO A CA 1
ATOM 1033 C C . PRO A 1 134 ? 20.376 70.372 59.236 1.00 29.54 134 PRO A C 1
ATOM 1034 O O . PRO A 1 134 ? 20.710 69.236 58.915 1.00 27.94 134 PRO A O 1
ATOM 1038 N N . ASP A 1 135 ? 20.908 70.994 60.283 1.00 30.99 135 ASP A N 1
ATOM 1039 C CA . ASP A 1 135 ? 21.945 70.332 61.066 1.00 32.06 135 ASP A CA 1
ATOM 1040 C C . ASP A 1 135 ? 21.458 69.667 62.355 1.00 31.56 135 ASP A C 1
ATOM 1041 O O . ASP A 1 135 ? 22.258 69.263 63.199 1.00 32.71 135 ASP A O 1
ATOM 1046 N N . ILE A 1 136 ? 20.143 69.530 62.481 1.00 29.41 136 ILE A N 1
ATOM 1047 C CA . ILE A 1 136 ? 19.527 68.893 63.637 1.00 27.27 136 ILE A CA 1
ATOM 1048 C C . ILE A 1 136 ? 19.935 67.427 63.635 1.00 29.82 136 ILE A C 1
ATOM 1049 O O . ILE A 1 136 ? 20.173 66.851 62.576 1.00 29.34 136 ILE A O 1
ATOM 1054 N N . LYS A 1 137 ? 20.026 66.825 64.816 1.00 25.50 137 LYS A N 1
ATOM 1055 C CA . LYS A 1 137 ? 20.376 65.417 64.920 1.00 27.06 137 LYS A CA 1
ATOM 1056 C C . LYS A 1 137 ? 19.085 64.662 65.206 1.00 27.54 137 LYS A C 1
ATOM 1057 O O . LYS A 1 137 ? 18.289 65.080 66.044 1.00 27.98 137 LYS A O 1
ATOM 1063 N N . VAL A 1 138 ? 18.868 63.554 64.509 1.00 25.75 138 VAL A N 1
ATOM 1064 C CA . VAL A 1 138 ? 17.659 62.772 64.728 1.00 25.66 138 VAL A CA 1
ATOM 1065 C C . VAL A 1 138 ? 17.980 61.392 65.283 1.00 29.67 138 VAL A C 1
ATOM 1066 O O . VAL A 1 138 ? 18.902 60.723 64.824 1.00 28.53 138 VAL A O 1
ATOM 1070 N N . ILE A 1 139 ? 17.212 60.971 66.282 1.00 26.81 139 ILE A N 1
ATOM 1071 C CA . ILE A 1 139 ? 17.407 59.665 66.874 1.00 24.22 139 ILE A CA 1
ATOM 1072 C C . ILE A 1 139 ? 16.112 58.875 66.804 1.00 23.64 139 ILE A C 1
ATOM 1073 O O . ILE A 1 139 ? 15.104 59.264 67.396 1.00 23.40 139 ILE A O 1
ATOM 1078 N N . ALA A 1 140 ? 16.144 57.776 66.060 1.00 23.62 140 ALA A N 1
ATOM 1079 C CA . ALA A 1 140 ? 14.993 56.894 65.917 1.00 27.93 140 ALA A CA 1
ATOM 1080 C C . ALA A 1 140 ? 15.371 55.555 66.554 1.00 28.91 140 ALA A C 1
ATOM 1081 O O . ALA A 1 140 ? 15.903 54.667 65.886 1.00 29.25 140 ALA A O 1
ATOM 1083 N N . PRO A 1 141 ? 15.092 55.391 67.860 1.00 29.12 141 PRO A N 1
ATOM 1084 C CA . PRO A 1 141 ? 15.416 54.156 68.581 1.00 27.42 141 PRO A CA 1
ATOM 1085 C C . PRO A 1 141 ? 15.068 52.838 67.892 1.00 28.69 141 PRO A C 1
ATOM 1086 O O . PRO A 1 141 ? 15.830 51.879 67.979 1.00 28.08 141 PRO A O 1
ATOM 1090 N N . TRP A 1 142 ? 13.929 52.772 67.213 1.00 26.37 142 TRP A N 1
ATOM 1091 C CA . TRP A 1 142 ? 13.563 51.521 66.552 1.00 28.95 142 TRP A CA 1
ATOM 1092 C C . TRP A 1 142 ? 14.596 51.084 65.519 1.00 29.54 142 TRP A C 1
ATOM 1093 O O . TRP A 1 142 ? 14.686 49.901 65.193 1.00 30.62 142 TRP A O 1
ATOM 1104 N N . ARG A 1 143 ? 15.375 52.036 65.011 1.00 27.75 143 ARG A N 1
ATOM 1105 C CA . ARG A 1 143 ? 16.406 51.730 64.027 1.00 31.09 143 ARG A CA 1
ATOM 1106 C C . ARG A 1 143 ? 17.783 51.623 64.689 1.00 33.76 143 ARG A C 1
ATOM 1107 O O . ARG A 1 143 ? 18.782 51.358 64.012 1.00 32.79 143 ARG A O 1
ATOM 1115 N N . GLU A 1 144 ? 17.836 51.824 66.005 1.00 32.79 144 GLU A N 1
ATOM 1116 C CA . GLU A 1 144 ? 19.109 51.788 66.723 1.00 29.22 144 GLU A CA 1
ATOM 1117 C C . GLU A 1 144 ? 19.296 50.732 67.815 1.00 33.34 144 GLU A C 1
ATOM 1118 O O . GLU A 1 144 ? 20.433 50.340 68.098 1.00 31.62 144 GLU A O 1
ATOM 1124 N N . TRP A 1 145 ? 18.213 50.286 68.442 1.00 32.80 145 TRP A N 1
ATOM 1125 C CA . TRP A 1 145 ? 18.338 49.289 69.508 1.00 37.01 145 TRP A CA 1
ATOM 1126 C C . TRP A 1 145 ? 18.242 47.865 68.976 1.00 38.83 145 TRP A C 1
ATOM 1127 O O . TRP A 1 145 ? 18.025 47.654 67.786 1.00 38.30 145 TRP A O 1
ATOM 1138 N N . SER A 1 146 ? 18.412 46.874 69.844 1.00 40.68 146 SER A N 1
ATOM 1139 C CA . SER A 1 146 ? 18.347 45.498 69.364 1.00 44.75 146 SER A CA 1
ATOM 1140 C C . SER A 1 146 ? 17.354 44.621 70.099 1.00 46.90 146 SER A C 1
ATOM 1141 O O . SER A 1 146 ? 17.577 43.415 70.259 1.00 45.85 146 SER A O 1
ATOM 1144 N N . PHE A 1 147 ? 16.258 45.222 70.556 1.00 46.69 147 PHE A N 1
ATOM 1145 C CA . PHE A 1 147 ? 15.234 44.457 71.247 1.00 46.61 147 PHE A CA 1
ATOM 1146 C C . PHE A 1 147 ? 14.847 43.327 70.304 1.00 48.63 147 PHE A C 1
ATOM 1147 O O . PHE A 1 147 ? 14.644 43.556 69.109 1.00 49.52 147 PHE A O 1
ATOM 1155 N N . GLN A 1 148 ? 14.745 42.111 70.833 1.00 50.00 148 GLN A N 1
ATOM 1156 C CA . GLN A 1 148 ? 14.420 40.959 70.004 1.00 53.49 148 GLN A CA 1
ATOM 1157 C C . GLN A 1 148 ? 12.955 40.559 69.970 1.00 54.36 148 GLN A C 1
ATOM 1158 O O . GLN A 1 148 ? 12.616 39.514 69.414 1.00 57.62 148 GLN A O 1
ATOM 1164 N N . GLY A 1 149 ? 12.084 41.380 70.549 1.00 54.59 149 GLY A N 1
ATOM 1165 C CA . GLY A 1 149 ? 10.667 41.056 70.559 1.00 51.92 149 GLY A CA 1
ATOM 1166 C C . GLY A 1 149 ? 9.942 41.843 71.630 1.00 51.51 149 GLY A C 1
ATOM 1167 O O . GLY A 1 149 ? 10.572 42.583 72.381 1.00 49.81 149 GLY A O 1
ATOM 1168 N N . ARG A 1 150 ? 8.623 41.691 71.709 1.00 53.30 150 ARG A N 1
ATOM 1169 C CA . ARG A 1 150 ? 7.831 42.418 72.705 1.00 53.69 150 ARG A CA 1
ATOM 1170 C C . ARG A 1 150 ? 8.182 41.984 74.134 1.00 52.39 150 ARG A C 1
ATOM 1171 O O . ARG A 1 150 ? 8.345 42.817 75.032 1.00 48.70 150 ARG A O 1
ATOM 1179 N N . LYS A 1 151 ? 8.296 40.675 74.336 1.00 51.33 151 LYS A N 1
ATOM 1180 C CA . LYS A 1 151 ? 8.618 40.115 75.647 1.00 51.88 151 LYS A CA 1
ATOM 1181 C C . LYS A 1 151 ? 9.806 40.864 76.232 1.00 50.94 151 LYS A C 1
ATOM 1182 O O . LYS A 1 151 ? 9.764 41.340 77.373 1.00 51.40 151 LYS A O 1
ATOM 1188 N N . GLU A 1 152 ? 10.868 40.975 75.441 1.00 50.24 152 GLU A N 1
ATOM 1189 C CA . GLU A 1 152 ? 12.065 41.660 75.894 1.00 49.87 152 GLU A CA 1
ATOM 1190 C C . GLU A 1 152 ? 11.796 43.132 76.202 1.00 47.97 152 GLU A C 1
ATOM 1191 O O . GLU A 1 152 ? 12.426 43.705 77.092 1.00 44.32 152 GLU A O 1
ATOM 1197 N N . MET A 1 153 ? 10.857 43.746 75.481 1.00 45.18 153 MET A N 1
ATOM 1198 C CA . MET A 1 153 ? 10.542 45.152 75.721 1.00 45.24 153 MET A CA 1
ATOM 1199 C C . MET A 1 153 ? 9.738 45.334 77.016 1.00 43.72 153 MET A C 1
ATOM 1200 O O . MET A 1 153 ? 9.963 46.291 77.763 1.00 42.31 153 MET A O 1
ATOM 1205 N N . ILE A 1 154 ? 8.807 44.423 77.284 1.00 45.64 154 ILE A N 1
ATOM 1206 C CA . ILE A 1 154 ? 8.009 44.510 78.507 1.00 46.53 154 ILE A CA 1
ATOM 1207 C C . ILE A 1 154 ? 8.926 44.296 79.702 1.00 47.77 154 ILE A C 1
ATOM 1208 O O . ILE A 1 154 ? 8.747 44.914 80.758 1.00 47.40 154 ILE A O 1
ATOM 1213 N N . ALA A 1 155 ? 9.920 43.430 79.529 1.00 44.50 155 ALA A N 1
ATOM 1214 C CA . ALA A 1 155 ? 10.858 43.145 80.603 1.00 42.63 155 ALA A CA 1
ATOM 1215 C C . ALA A 1 155 ? 11.704 44.379 80.898 1.00 43.96 155 ALA A C 1
ATOM 1216 O O . ALA A 1 155 ? 12.000 44.680 82.057 1.00 39.45 155 ALA A O 1
ATOM 1218 N N . TYR A 1 156 ? 12.087 45.101 79.848 1.00 38.47 156 TYR A N 1
ATOM 1219 C CA . TYR A 1 156 ? 12.903 46.296 80.015 1.00 38.65 156 TYR A CA 1
ATOM 1220 C C . TYR A 1 156 ? 12.130 47.378 80.771 1.00 39.15 156 TYR A C 1
ATOM 1221 O O . TYR A 1 156 ? 12.685 48.060 81.637 1.00 41.68 156 TYR A O 1
ATOM 1230 N N . ALA A 1 157 ? 10.853 47.534 80.433 1.00 39.79 157 ALA A N 1
ATOM 1231 C CA . ALA A 1 157 ? 9.999 48.529 81.071 1.00 42.86 157 ALA A CA 1
ATOM 1232 C C . ALA A 1 157 ? 9.707 48.175 82.532 1.00 44.38 157 ALA A C 1
ATOM 1233 O O . ALA A 1 157 ? 9.755 49.043 83.410 1.00 42.67 157 ALA A O 1
ATOM 1235 N N . GLU A 1 158 ? 9.397 46.907 82.791 1.00 44.69 158 GLU A N 1
ATOM 1236 C CA . GLU A 1 158 ? 9.117 46.474 84.159 1.00 48.45 158 GLU A CA 1
ATOM 1237 C C . GLU A 1 158 ? 10.337 46.767 85.024 1.00 48.50 158 GLU A C 1
ATOM 1238 O O . GLU A 1 158 ? 10.208 47.225 86.165 1.00 51.13 158 GLU A O 1
ATOM 1244 N N . ALA A 1 159 ? 11.521 46.530 84.462 1.00 46.77 159 ALA A N 1
ATOM 1245 C CA . ALA A 1 159 ? 12.775 46.772 85.167 1.00 45.40 159 ALA A CA 1
ATOM 1246 C C . ALA A 1 159 ? 12.972 48.241 85.522 1.00 48.23 159 ALA A C 1
ATOM 1247 O O . ALA A 1 159 ? 13.664 48.558 86.496 1.00 48.63 159 ALA A O 1
ATOM 1249 N N . HIS A 1 160 ? 12.383 49.140 84.732 1.00 47.42 160 HIS A N 1
ATOM 1250 C CA . HIS A 1 160 ? 12.510 50.573 84.993 1.00 46.46 160 HIS A CA 1
ATOM 1251 C C . HIS A 1 160 ? 11.282 51.136 85.695 1.00 47.47 160 HIS A C 1
ATOM 1252 O O . HIS A 1 160 ? 11.166 52.347 85.878 1.00 49.66 160 HIS A O 1
ATOM 1259 N N . GLY A 1 161 ? 10.365 50.259 86.080 1.00 47.78 161 GLY A N 1
ATOM 1260 C CA . GLY A 1 161 ? 9.174 50.706 86.774 1.00 50.05 161 GLY A CA 1
ATOM 1261 C C . GLY A 1 161 ? 8.109 51.294 85.870 1.00 51.80 161 GLY A C 1
ATOM 1262 O O . GLY A 1 161 ? 7.171 51.940 86.345 1.00 51.51 161 GLY A O 1
ATOM 1263 N N . ILE A 1 162 ? 8.243 51.087 84.563 1.00 51.10 162 ILE A N 1
ATOM 1264 C CA . ILE A 1 162 ? 7.250 51.611 83.636 1.00 51.05 162 ILE A CA 1
ATOM 1265 C C . ILE A 1 162 ? 6.064 50.653 83.611 1.00 51.69 162 ILE A C 1
ATOM 1266 O O . ILE A 1 162 ? 6.225 49.465 83.307 1.00 54.04 162 ILE A O 1
ATOM 1271 N N . PRO A 1 163 ? 4.858 51.146 83.939 1.00 51.70 163 PRO A N 1
ATOM 1272 C CA . PRO A 1 163 ? 3.671 50.279 83.932 1.00 53.22 163 PRO A CA 1
ATOM 1273 C C . PRO A 1 163 ? 3.387 49.667 82.558 1.00 54.60 163 PRO A C 1
ATOM 1274 O O . PRO A 1 163 ? 3.474 50.345 81.536 1.00 51.75 163 PRO A O 1
ATOM 1278 N N . VAL A 1 164 ? 3.044 48.383 82.543 1.00 57.59 164 VAL A N 1
ATOM 1279 C CA . VAL A 1 164 ? 2.779 47.681 81.290 1.00 61.51 164 VAL A CA 1
ATOM 1280 C C . VAL A 1 164 ? 1.305 47.365 81.065 1.00 67.04 164 VAL A C 1
ATOM 1281 O O . VAL A 1 164 ? 0.678 46.662 81.857 1.00 68.53 164 VAL A O 1
ATOM 1285 N N . PRO A 1 165 ? 0.723 47.902 79.985 1.00 71.90 165 PRO A N 1
ATOM 1286 C CA . PRO A 1 165 ? -0.686 47.660 79.660 1.00 75.12 165 PRO A CA 1
ATOM 1287 C C . PRO A 1 165 ? -0.902 46.177 79.337 1.00 76.94 165 PRO A C 1
ATOM 1288 O O . PRO A 1 165 ? -2.075 45.723 79.319 1.00 77.53 165 PRO A O 1
ATOM 1292 N N . PRO A 1 171 ? -5.137 44.001 69.251 1.00 41.62 171 PRO A N 1
ATOM 1293 C CA . PRO A 1 171 ? -4.868 43.118 68.090 1.00 42.63 171 PRO A CA 1
ATOM 1294 C C . PRO A 1 171 ? -4.620 43.939 66.821 1.00 40.00 171 PRO A C 1
ATOM 1295 O O . PRO A 1 171 ? -4.717 43.425 65.699 1.00 40.52 171 PRO A O 1
ATOM 1299 N N . TYR A 1 172 ? -4.289 45.214 67.018 1.00 38.15 172 TYR A N 1
ATOM 1300 C CA . TYR A 1 172 ? -4.003 46.143 65.925 1.00 37.41 172 TYR A CA 1
ATOM 1301 C C . TYR A 1 172 ? -3.504 47.466 66.490 1.00 36.27 172 TYR A C 1
ATOM 1302 O O . TYR A 1 172 ? -3.758 47.791 67.646 1.00 37.33 172 TYR A O 1
ATOM 1311 N N . SER A 1 173 ? -2.797 48.226 65.661 1.00 34.24 173 SER A N 1
ATOM 1312 C CA . SER A 1 173 ? -2.234 49.512 66.051 1.00 30.85 173 SER A CA 1
ATOM 1313 C C . SER A 1 173 ? -3.159 50.667 65.647 1.00 34.79 173 SER A C 1
ATOM 1314 O O . SER A 1 173 ? -3.749 50.653 64.564 1.00 34.40 173 SER A O 1
ATOM 1317 N N . MET A 1 174 ? -3.268 51.673 66.511 1.00 31.82 174 MET A N 1
ATOM 1318 C CA . MET A 1 174 ? -4.137 52.817 66.246 1.00 33.62 174 MET A CA 1
ATOM 1319 C C . MET A 1 174 ? -3.466 54.177 66.336 1.00 32.21 174 MET A C 1
ATOM 1320 O O . MET A 1 174 ? -2.493 54.358 67.062 1.00 31.23 174 MET A O 1
ATOM 1325 N N . ASP A 1 175 ? -4.008 55.131 65.582 1.00 25.86 175 ASP A N 1
ATOM 1326 C CA . ASP A 1 175 ? -3.541 56.508 65.608 1.00 26.71 175 ASP A CA 1
ATOM 1327 C C . ASP A 1 175 ? -4.773 57.367 65.416 1.00 29.53 175 ASP A C 1
ATOM 1328 O O . ASP A 1 175 ? -5.433 57.293 64.374 1.00 25.97 175 ASP A O 1
ATOM 1333 N N . ALA A 1 176 ? -5.073 58.181 66.422 1.00 27.44 176 ALA A N 1
ATOM 1334 C CA . ALA A 1 176 ? -6.240 59.045 66.382 1.00 28.14 176 ALA A CA 1
ATOM 1335 C C . ALA A 1 176 ? -5.911 60.519 66.577 1.00 23.00 176 ALA A C 1
ATOM 1336 O O . ALA A 1 176 ? -5.037 60.870 67.359 1.00 23.76 176 ALA A O 1
ATOM 1338 N N . ASN A 1 177 ? -6.618 61.372 65.842 1.00 21.53 177 ASN A N 1
ATOM 1339 C CA . ASN A 1 177 ? -6.474 62.818 65.941 1.00 20.25 177 ASN A CA 1
ATOM 1340 C C . ASN A 1 177 ? -7.800 63.434 65.476 1.00 16.41 177 ASN A C 1
ATOM 1341 O O . ASN A 1 177 ? -8.731 62.707 65.139 1.00 21.59 177 ASN A O 1
ATOM 1346 N N . LEU A 1 178 ? -7.892 64.758 65.461 1.00 22.65 178 LEU A N 1
ATOM 1347 C CA . LEU A 1 178 ? -9.137 65.415 65.069 1.00 24.11 178 LEU A CA 1
ATOM 1348 C C . LEU A 1 178 ? -9.656 65.081 63.672 1.00 28.31 178 LEU A C 1
ATOM 1349 O O . LEU A 1 178 ? -10.846 65.259 63.400 1.00 27.63 178 LEU A O 1
ATOM 1354 N N . LEU A 1 179 ? -8.777 64.605 62.790 1.00 28.16 179 LEU A N 1
ATOM 1355 C CA . LEU A 1 179 ? -9.181 64.276 61.426 1.00 24.59 179 LEU A CA 1
ATOM 1356 C C . LEU A 1 179 ? -9.694 62.850 61.276 1.00 23.47 179 LEU A C 1
ATOM 1357 O O . LEU A 1 179 ? -10.657 62.611 60.562 1.00 22.23 179 LEU A O 1
ATOM 1362 N N . HIS A 1 180 ? -9.056 61.894 61.941 1.00 20.44 180 HIS A N 1
ATOM 1363 C CA . HIS A 1 180 ? -9.497 60.514 61.805 1.00 20.32 180 HIS A CA 1
ATOM 1364 C C . HIS A 1 180 ? -8.885 59.600 62.852 1.00 17.95 180 HIS A C 1
ATOM 1365 O O . HIS A 1 180 ? -8.191 60.048 63.756 1.00 22.70 180 HIS A O 1
ATOM 1372 N N . ILE A 1 181 ? -9.181 58.314 62.717 1.00 19.32 181 ILE A N 1
ATOM 1373 C CA . ILE A 1 181 ? -8.594 57.290 63.560 1.00 23.59 181 ILE A CA 1
ATOM 1374 C C . ILE A 1 181 ? -8.171 56.217 62.573 1.00 23.64 181 ILE A C 1
ATOM 1375 O O . ILE A 1 181 ? -8.968 55.764 61.747 1.00 21.67 181 ILE A O 1
ATOM 1380 N N . SER A 1 182 ? -6.900 55.843 62.645 1.00 25.33 182 SER A N 1
ATOM 1381 C CA . SER A 1 182 ? -6.343 54.831 61.763 1.00 23.65 182 SER A CA 1
ATOM 1382 C C . SER A 1 182 ? -6.153 53.511 62.487 1.00 23.75 182 SER A C 1
ATOM 1383 O O . SER A 1 182 ? -5.842 53.493 63.678 1.00 26.04 182 SER A O 1
ATOM 1386 N N . TYR A 1 183 ? -6.336 52.413 61.759 1.00 23.37 183 TYR A N 1
ATOM 1387 C CA . TYR A 1 183 ? -6.163 51.076 62.308 1.00 26.01 183 TYR A CA 1
ATOM 1388 C C . TYR A 1 183 ? -5.407 50.194 61.315 1.00 28.22 183 TYR A C 1
ATOM 1389 O O . TYR A 1 183 ? -5.794 50.090 60.149 1.00 28.34 183 TYR A O 1
ATOM 1398 N N . GLU A 1 184 ? -4.342 49.550 61.783 1.00 24.14 184 GLU A N 1
ATOM 1399 C CA . GLU A 1 184 ? -3.571 48.644 60.943 1.00 24.32 184 GLU A CA 1
ATOM 1400 C C . GLU A 1 184 ? -2.707 47.716 61.795 1.00 29.23 184 GLU A C 1
ATOM 1401 O O . GLU A 1 184 ? -2.439 47.997 62.968 1.00 27.68 184 GLU A O 1
ATOM 1407 N N . GLY A 1 185 ? -2.292 46.603 61.196 1.00 28.19 185 GLY A N 1
ATOM 1408 C CA . GLY A 1 185 ? -1.464 45.642 61.901 1.00 28.80 185 GLY A CA 1
ATOM 1409 C C . GLY A 1 185 ? -2.288 44.560 62.559 1.00 29.84 185 GLY A C 1
ATOM 1410 O O . GLY A 1 185 ? -3.522 44.571 62.499 1.00 29.89 185 GLY A O 1
ATOM 1411 N N . GLY A 1 186 ? -1.605 43.614 63.192 1.00 33.80 186 GLY A N 1
ATOM 1412 C CA . GLY A 1 186 ? -2.306 42.536 63.857 1.00 28.71 186 GLY A CA 1
ATOM 1413 C C . GLY A 1 186 ? -3.256 41.802 62.936 1.00 27.71 186 GLY A C 1
ATOM 1414 O O . GLY A 1 186 ? -2.881 41.393 61.846 1.00 29.77 186 GLY A O 1
ATOM 1415 N N . VAL A 1 187 ? -4.497 41.652 63.382 1.00 29.07 187 VAL A N 1
ATOM 1416 C CA . VAL A 1 187 ? -5.527 40.955 62.626 1.00 30.52 187 VAL A CA 1
ATOM 1417 C C . VAL A 1 187 ? -5.852 41.612 61.286 1.00 30.64 187 VAL A C 1
ATOM 1418 O O . VAL A 1 187 ? -6.401 40.969 60.390 1.00 28.47 187 VAL A O 1
ATOM 1422 N N . LEU A 1 188 ? -5.517 42.890 61.157 1.00 30.57 188 LEU A N 1
ATOM 1423 C CA . LEU A 1 188 ? -5.791 43.635 59.929 1.00 32.18 188 LEU A CA 1
ATOM 1424 C C . LEU A 1 188 ? -4.845 43.273 58.779 1.00 31.13 188 LEU A C 1
ATOM 1425 O O . LEU A 1 188 ? -5.119 43.582 57.618 1.00 26.41 188 LEU A O 1
ATOM 1430 N N . GLU A 1 189 ? -3.743 42.604 59.106 1.00 27.61 189 GLU A N 1
ATOM 1431 C CA . GLU A 1 189 ? -2.748 42.234 58.105 1.00 29.86 189 GLU A CA 1
ATOM 1432 C C . GLU A 1 189 ? -3.193 41.296 56.984 1.00 31.34 189 GLU A C 1
ATOM 1433 O O . GLU A 1 189 ? -2.540 41.238 55.940 1.00 33.16 189 GLU A O 1
ATOM 1439 N N . ASP A 1 190 ? -4.288 40.565 57.184 1.00 29.00 190 ASP A N 1
ATOM 1440 C CA . ASP A 1 190 ? -4.812 39.672 56.147 1.00 29.93 190 ASP A CA 1
ATOM 1441 C C . ASP A 1 190 ? -5.854 40.480 55.363 1.00 31.21 190 ASP A C 1
ATOM 1442 O O . ASP A 1 190 ? -6.972 40.687 55.832 1.00 30.47 190 ASP A O 1
ATOM 1447 N N . PRO A 1 191 ? -5.496 40.949 54.155 1.00 28.53 191 PRO A N 1
ATOM 1448 C CA . PRO A 1 191 ? -6.431 41.741 53.343 1.00 28.94 191 PRO A CA 1
ATOM 1449 C C . PRO A 1 191 ? -7.733 41.075 52.908 1.00 29.99 191 PRO A C 1
ATOM 1450 O O . PRO A 1 191 ? -8.596 41.731 52.329 1.00 26.66 191 PRO A O 1
ATOM 1454 N N . TRP A 1 192 ? -7.878 39.783 53.184 1.00 26.43 192 TRP A N 1
ATOM 1455 C CA . TRP A 1 192 ? -9.098 39.070 52.817 1.00 30.10 192 TRP A CA 1
ATOM 1456 C C . TRP A 1 192 ? -10.056 39.022 54.012 1.00 30.40 192 TRP A C 1
ATOM 1457 O O . TRP A 1 192 ? -11.224 38.674 53.871 1.00 30.90 192 TRP A O 1
ATOM 1468 N N . ALA A 1 193 ? -9.555 39.396 55.182 1.00 30.78 193 ALA A N 1
ATOM 1469 C CA . ALA A 1 193 ? -10.364 39.377 56.395 1.00 33.67 193 ALA A CA 1
ATOM 1470 C C . ALA A 1 193 ? -10.964 40.742 56.739 1.00 32.35 193 ALA A C 1
ATOM 1471 O O . ALA A 1 193 ? -10.241 41.732 56.889 1.00 29.45 193 ALA A O 1
ATOM 1473 N N . GLU A 1 194 ? -12.287 40.779 56.881 1.00 28.75 194 GLU A N 1
ATOM 1474 C CA . GLU A 1 194 ? -12.991 42.009 57.228 1.00 30.84 194 GLU A CA 1
ATOM 1475 C C . GLU A 1 194 ? -12.600 42.457 58.640 1.00 29.73 194 GLU A C 1
ATOM 1476 O O . GLU A 1 194 ? -12.294 41.629 59.491 1.00 31.89 194 GLU A O 1
ATOM 1482 N N . PRO A 1 195 ? -12.578 43.776 58.903 1.00 31.35 195 PRO A N 1
ATOM 1483 C CA . PRO A 1 195 ? -12.206 44.209 60.257 1.00 30.88 195 PRO A CA 1
ATOM 1484 C C . PRO A 1 195 ? -13.165 43.597 61.279 1.00 34.04 195 PRO A C 1
ATOM 1485 O O . PRO A 1 195 ? -14.317 43.320 60.965 1.00 36.33 195 PRO A O 1
ATOM 1489 N N . PRO A 1 196 ? -12.697 43.368 62.511 1.00 33.27 196 PRO A N 1
ATOM 1490 C CA . PRO A 1 196 ? -13.567 42.781 63.534 1.00 34.81 196 PRO A CA 1
ATOM 1491 C C . PRO A 1 196 ? -14.607 43.761 64.066 1.00 33.03 196 PRO A C 1
ATOM 1492 O O . PRO A 1 196 ? -14.367 44.968 64.148 1.00 31.46 196 PRO A O 1
ATOM 1496 N N . LYS A 1 197 ? -15.767 43.228 64.435 1.00 40.76 197 LYS A N 1
ATOM 1497 C CA . LYS A 1 197 ? -16.843 44.048 64.966 1.00 40.58 197 LYS A CA 1
ATOM 1498 C C . LYS A 1 197 ? -16.381 44.817 66.201 1.00 39.66 197 LYS A C 1
ATOM 1499 O O . LYS A 1 197 ? -15.603 44.308 67.010 1.00 37.82 197 LYS A O 1
ATOM 1505 N N . GLY A 1 198 ? -16.842 46.054 66.328 1.00 33.62 198 GLY A N 1
ATOM 1506 C CA . GLY A 1 198 ? -16.475 46.848 67.483 1.00 33.75 198 GLY A CA 1
ATOM 1507 C C . GLY A 1 198 ? -15.147 47.576 67.424 1.00 32.60 198 GLY A C 1
ATOM 1508 O O . GLY A 1 198 ? -14.822 48.344 68.328 1.00 37.34 198 GLY A O 1
ATOM 1509 N N . MET A 1 199 ? -14.367 47.357 66.375 1.00 34.37 199 MET A N 1
ATOM 1510 C CA . MET A 1 199 ? -13.077 48.033 66.276 1.00 24.34 199 MET A CA 1
ATOM 1511 C C . MET A 1 199 ? -13.207 49.548 66.197 1.00 25.44 199 MET A C 1
ATOM 1512 O O . MET A 1 199 ? -12.473 50.274 66.857 1.00 25.64 199 MET A O 1
ATOM 1517 N N . PHE A 1 200 ? -14.139 50.031 65.385 1.00 27.82 200 PHE A N 1
ATOM 1518 C CA . PHE A 1 200 ? -14.304 51.470 65.228 1.00 31.29 200 PHE A CA 1
ATOM 1519 C C . PHE A 1 200 ? -14.707 52.164 66.517 1.00 36.45 200 PHE A C 1
ATOM 1520 O O . PHE A 1 200 ? -15.487 51.635 67.308 1.00 36.60 200 PHE A O 1
ATOM 1528 N N . ARG A 1 201 ? -14.174 53.363 66.713 1.00 34.96 201 ARG A N 1
ATOM 1529 C CA . ARG A 1 201 ? -14.441 54.127 67.916 1.00 34.08 201 ARG A CA 1
ATOM 1530 C C . ARG A 1 201 ? -14.963 55.531 67.639 1.00 34.99 201 ARG A C 1
ATOM 1531 O O . ARG A 1 201 ? -15.737 56.082 68.426 1.00 32.95 201 ARG A O 1
ATOM 1539 N N . MET A 1 202 ? -14.548 56.110 66.516 1.00 27.06 202 MET A N 1
ATOM 1540 C CA . MET A 1 202 ? -14.968 57.458 66.177 1.00 25.91 202 MET A CA 1
ATOM 1541 C C . MET A 1 202 ? -16.306 57.515 65.457 1.00 27.29 202 MET A C 1
ATOM 1542 O O . MET A 1 202 ? -17.007 58.522 65.524 1.00 31.37 202 MET A O 1
ATOM 1547 N N . THR A 1 203 ? -16.661 56.449 64.756 1.00 25.28 203 THR A N 1
ATOM 1548 C CA . THR A 1 203 ? -17.929 56.430 64.051 1.00 26.31 203 THR A CA 1
ATOM 1549 C C . THR A 1 203 ? -18.802 55.303 64.569 1.00 26.96 203 THR A C 1
ATOM 1550 O O . THR A 1 203 ? -18.306 54.253 64.971 1.00 26.97 203 THR A O 1
ATOM 1554 N N . GLN A 1 204 ? -20.104 55.552 64.566 1.00 27.77 204 GLN A N 1
ATOM 1555 C CA . GLN A 1 204 ? -21.105 54.586 64.996 1.00 31.98 204 GLN A CA 1
ATOM 1556 C C . GLN A 1 204 ? -21.228 53.545 63.895 1.00 30.42 204 GLN A C 1
ATOM 1557 O O . GLN A 1 204 ? -21.101 53.876 62.720 1.00 31.74 204 GLN A O 1
ATOM 1563 N N . ASP A 1 205 ? -21.467 52.293 64.267 1.00 27.66 205 ASP A N 1
ATOM 1564 C CA . ASP A 1 205 ? -21.655 51.224 63.284 1.00 31.48 205 ASP A CA 1
ATOM 1565 C C . ASP A 1 205 ? -22.896 51.598 62.461 1.00 35.58 205 ASP A C 1
ATOM 1566 O O . ASP A 1 205 ? -23.952 51.882 63.022 1.00 30.45 205 ASP A O 1
ATOM 1571 N N . PRO A 1 206 ? -22.778 51.619 61.122 1.00 33.38 206 PRO A N 1
ATOM 1572 C CA . PRO A 1 206 ? -23.906 51.967 60.252 1.00 34.34 206 PRO A CA 1
ATOM 1573 C C . PRO A 1 206 ? -25.182 51.188 60.571 1.00 34.37 206 PRO A C 1
ATOM 1574 O O . PRO A 1 206 ? -26.290 51.692 60.395 1.00 29.20 206 PRO A O 1
ATOM 1578 N N . GLU A 1 207 ? -25.020 49.956 61.038 1.00 33.13 207 GLU A N 1
ATOM 1579 C CA . GLU A 1 207 ? -26.175 49.136 61.368 1.00 36.86 207 GLU A CA 1
ATOM 1580 C C . GLU A 1 207 ? -26.837 49.620 62.650 1.00 36.64 207 GLU A C 1
ATOM 1581 O O . GLU A 1 207 ? -27.942 49.193 62.975 1.00 40.92 207 GLU A O 1
ATOM 1587 N N . GLU A 1 208 ? -26.161 50.524 63.359 1.00 33.31 208 GLU A N 1
ATOM 1588 C CA . GLU A 1 208 ? -26.666 51.087 64.612 1.00 34.88 208 GLU A CA 1
ATOM 1589 C C . GLU A 1 208 ? -26.918 52.597 64.504 1.00 34.89 208 GLU A C 1
ATOM 1590 O O . GLU A 1 208 ? -27.215 53.262 65.498 1.00 34.60 208 GLU A O 1
ATOM 1596 N N . ALA A 1 209 ? -26.787 53.140 63.302 1.00 31.34 209 ALA A N 1
ATOM 1597 C CA . ALA A 1 209 ? -26.999 54.571 63.086 1.00 32.19 209 ALA A CA 1
ATOM 1598 C C . ALA A 1 209 ? -28.488 54.930 63.159 1.00 27.96 209 ALA A C 1
ATOM 1599 O O . ALA A 1 209 ? -29.352 54.060 63.039 1.00 25.85 209 ALA A O 1
ATOM 1601 N N . PRO A 1 210 ? -28.801 56.223 63.362 1.00 27.73 210 PRO A N 1
ATOM 1602 C CA . PRO A 1 210 ? -30.194 56.670 63.451 1.00 29.41 210 PRO A CA 1
ATOM 1603 C C . PRO A 1 210 ? -31.052 56.166 62.292 1.00 31.69 210 PRO A C 1
ATOM 1604 O O . PRO A 1 210 ? -30.575 56.032 61.155 1.00 28.48 210 PRO A O 1
ATOM 1608 N N . ASP A 1 211 ? -32.319 55.890 62.587 1.00 27.42 211 ASP A N 1
ATOM 1609 C CA . ASP A 1 211 ? -33.250 55.407 61.578 1.00 26.63 211 ASP A CA 1
ATOM 1610 C C . ASP A 1 211 ? -33.752 56.505 60.651 1.00 28.06 211 ASP A C 1
ATOM 1611 O O . ASP A 1 211 ? -34.379 56.222 59.634 1.00 31.60 211 ASP A O 1
ATOM 1616 N N . ALA A 1 212 ? -33.489 57.758 60.999 1.00 26.69 212 ALA A N 1
ATOM 1617 C CA . ALA A 1 212 ? -33.915 58.872 60.163 1.00 27.55 212 ALA A CA 1
ATOM 1618 C C . ALA A 1 212 ? -32.676 59.573 59.623 1.00 24.53 212 ALA A C 1
ATOM 1619 O O . ALA A 1 212 ? -31.666 59.669 60.310 1.00 25.06 212 ALA A O 1
ATOM 1621 N N . PRO A 1 213 ? -32.734 60.058 58.378 1.00 24.59 213 PRO A N 1
ATOM 1622 C CA . PRO A 1 213 ? -31.564 60.747 57.827 1.00 26.43 213 PRO A CA 1
ATOM 1623 C C . PRO A 1 213 ? -31.445 62.126 58.467 1.00 27.42 213 PRO A C 1
ATOM 1624 O O . PRO A 1 213 ? -32.433 62.667 58.968 1.00 28.31 213 PRO A O 1
ATOM 1628 N N . GLU A 1 214 ? -30.241 62.688 58.461 1.00 23.79 214 GLU A N 1
ATOM 1629 C CA . GLU A 1 214 ? -30.019 64.012 59.024 1.00 22.49 214 GLU A CA 1
ATOM 1630 C C . GLU A 1 214 ? -29.410 64.916 57.967 1.00 27.18 214 GLU A C 1
ATOM 1631 O O . GLU A 1 214 ? -28.482 64.517 57.255 1.00 25.35 214 GLU A O 1
ATOM 1637 N N . TYR A 1 215 ? -29.950 66.127 57.860 1.00 27.65 215 TYR A N 1
ATOM 1638 C CA . TYR A 1 215 ? -29.453 67.111 56.911 1.00 24.12 215 TYR A CA 1
ATOM 1639 C C . TYR A 1 215 ? -28.466 68.030 57.610 1.00 24.29 215 TYR A C 1
ATOM 1640 O O . TYR A 1 215 ? -28.641 68.379 58.777 1.00 25.80 215 TYR A O 1
ATOM 1649 N N . VAL A 1 216 ? -27.428 68.432 56.887 1.00 23.50 216 VAL A N 1
ATOM 1650 C CA . VAL A 1 216 ? -26.425 69.329 57.433 1.00 26.81 216 VAL A CA 1
ATOM 1651 C C . VAL A 1 216 ? -26.005 70.275 56.323 1.00 22.42 216 VAL A C 1
ATOM 1652 O O . VAL A 1 216 ? -25.948 69.884 55.162 1.00 21.36 216 VAL A O 1
ATOM 1656 N N . GLU A 1 217 ? -25.743 71.523 56.680 1.00 22.02 217 GLU A N 1
ATOM 1657 C CA . GLU A 1 217 ? -25.287 72.500 55.704 1.00 25.51 217 GLU A CA 1
ATOM 1658 C C . GLU A 1 217 ? -23.904 72.965 56.116 1.00 25.92 217 GLU A C 1
ATOM 1659 O O . GLU A 1 217 ? -23.632 73.148 57.297 1.00 23.77 217 GLU A O 1
ATOM 1665 N N . VAL A 1 218 ? -23.025 73.142 55.137 1.00 22.98 218 VAL A N 1
ATOM 1666 C CA . VAL A 1 218 ? -21.675 73.600 55.423 1.00 25.63 218 VAL A CA 1
ATOM 1667 C C . VAL A 1 218 ? -21.356 74.775 54.523 1.00 24.53 218 VAL A C 1
ATOM 1668 O O . VAL A 1 218 ? -21.471 74.675 53.298 1.00 23.86 218 VAL A O 1
ATOM 1672 N N . GLU A 1 219 ? -20.969 75.888 55.138 1.00 21.71 219 GLU A N 1
ATOM 1673 C CA . GLU A 1 219 ? -20.627 77.097 54.400 1.00 25.43 219 GLU A CA 1
ATOM 1674 C C . GLU A 1 219 ? -19.119 77.223 54.226 1.00 28.55 219 GLU A C 1
ATOM 1675 O O . GLU A 1 219 ? -18.359 76.998 55.168 1.00 25.76 219 GLU A O 1
ATOM 1681 N N . PHE A 1 220 ? -18.705 77.590 53.016 1.00 23.96 220 PHE A N 1
ATOM 1682 C CA . PHE A 1 220 ? -17.301 77.792 52.687 1.00 25.48 220 PHE A CA 1
ATOM 1683 C C . PHE A 1 220 ? -17.130 79.260 52.341 1.00 26.61 220 PHE A C 1
ATOM 1684 O O . PHE A 1 220 ? -18.015 79.852 51.718 1.00 23.50 220 PHE A O 1
ATOM 1692 N N . PHE A 1 221 ? -16.018 79.863 52.743 1.00 22.93 221 PHE A N 1
ATOM 1693 C CA . PHE A 1 221 ? -15.821 81.253 52.380 1.00 31.55 221 PHE A CA 1
ATOM 1694 C C . PHE A 1 221 ? -14.357 81.328 51.988 1.00 41.07 221 PHE A C 1
ATOM 1695 O O . PHE A 1 221 ? -13.488 81.336 52.851 1.00 53.31 221 PHE A O 1
ATOM 1703 N N . GLU A 1 222 ? -14.045 81.405 50.709 1.00 39.08 222 GLU A N 1
ATOM 1704 C CA . GLU A 1 222 ? -12.627 81.470 50.359 1.00 33.19 222 GLU A CA 1
ATOM 1705 C C . GLU A 1 222 ? -11.784 80.216 50.301 1.00 29.08 222 GLU A C 1
ATOM 1706 O O . GLU A 1 222 ? -10.569 80.268 50.424 1.00 33.92 222 GLU A O 1
ATOM 1712 N N . GLY A 1 223 ? -12.458 79.080 50.130 1.00 28.35 223 GLY A N 1
ATOM 1713 C CA . GLY A 1 223 ? -11.774 77.805 50.068 1.00 29.89 223 GLY A CA 1
ATOM 1714 C C . GLY A 1 223 ? -11.829 77.011 51.364 1.00 28.34 223 GLY A C 1
ATOM 1715 O O . GLY A 1 223 ? -11.540 75.819 51.371 1.00 27.08 223 GLY A O 1
ATOM 1716 N N . ASP A 1 224 ? -12.206 77.661 52.462 1.00 26.51 224 ASP A N 1
ATOM 1717 C CA . ASP A 1 224 ? -12.278 76.977 53.754 1.00 24.00 224 ASP A CA 1
ATOM 1718 C C . ASP A 1 224 ? -13.678 76.991 54.355 1.00 23.59 224 ASP A C 1
ATOM 1719 O O . ASP A 1 224 ? -14.419 77.959 54.183 1.00 24.36 224 ASP A O 1
ATOM 1724 N N . PRO A 1 225 ? -14.056 75.914 55.071 1.00 22.33 225 PRO A N 1
ATOM 1725 C CA . PRO A 1 225 ? -15.381 75.830 55.700 1.00 20.47 225 PRO A CA 1
ATOM 1726 C C . PRO A 1 225 ? -15.397 76.753 56.919 1.00 24.30 225 PRO A C 1
ATOM 1727 O O . PRO A 1 225 ? -14.489 76.704 57.750 1.00 26.71 225 PRO A O 1
ATOM 1731 N N . VAL A 1 226 ? -16.414 77.603 57.018 1.00 25.79 226 VAL A N 1
ATOM 1732 C CA . VAL A 1 226 ? -16.493 78.549 58.124 1.00 23.65 226 VAL A CA 1
ATOM 1733 C C . VAL A 1 226 ? -17.723 78.443 59.012 1.00 22.65 226 VAL A C 1
ATOM 1734 O O . VAL A 1 226 ? -17.777 79.082 60.056 1.00 25.63 226 VAL A O 1
ATOM 1738 N N . ALA A 1 227 ? -18.706 77.650 58.602 1.00 24.05 227 ALA A N 1
ATOM 1739 C CA . ALA A 1 227 ? -19.926 77.498 59.384 1.00 26.14 227 ALA A CA 1
ATOM 1740 C C . ALA A 1 227 ? -20.598 76.153 59.150 1.00 26.95 227 ALA A C 1
ATOM 1741 O O . ALA A 1 227 ? -20.447 75.547 58.091 1.00 25.88 227 ALA A O 1
ATOM 1743 N N . VAL A 1 228 ? -21.337 75.693 60.157 1.00 26.71 228 VAL A N 1
ATOM 1744 C CA . VAL A 1 228 ? -22.070 74.436 60.076 1.00 23.75 228 VAL A CA 1
ATOM 1745 C C . VAL A 1 228 ? -23.482 74.720 60.578 1.00 25.55 228 VAL A C 1
ATOM 1746 O O . VAL A 1 228 ? -23.670 75.182 61.701 1.00 25.72 228 VAL A O 1
ATOM 1750 N N . ASN A 1 229 ? -24.467 74.452 59.731 1.00 25.74 229 ASN A N 1
ATOM 1751 C CA . ASN A 1 229 ? -25.866 74.695 60.065 1.00 25.67 229 ASN A CA 1
ATOM 1752 C C . ASN A 1 229 ? -26.090 76.141 60.475 1.00 26.94 229 ASN A C 1
ATOM 1753 O O . ASN A 1 229 ? -26.862 76.424 61.385 1.00 27.64 229 ASN A O 1
ATOM 1758 N N . GLY A 1 230 ? -25.401 77.055 59.801 1.00 22.94 230 GLY A N 1
ATOM 1759 C CA . GLY A 1 230 ? -25.556 78.464 60.104 1.00 27.12 230 GLY A CA 1
ATOM 1760 C C . GLY A 1 230 ? -24.742 78.978 61.279 1.00 31.91 230 GLY A C 1
ATOM 1761 O O . GLY A 1 230 ? -24.734 80.178 61.549 1.00 32.90 230 GLY A O 1
ATOM 1762 N N . GLU A 1 231 ? -24.055 78.093 61.992 1.00 29.03 231 GLU A N 1
ATOM 1763 C CA . GLU A 1 231 ? -23.252 78.543 63.123 1.00 29.14 231 GLU A CA 1
ATOM 1764 C C . GLU A 1 231 ? -21.782 78.696 62.733 1.00 29.59 231 GLU A C 1
ATOM 1765 O O . GLU A 1 231 ? -21.147 77.736 62.284 1.00 26.56 231 GLU A O 1
ATOM 1771 N N . ARG A 1 232 ? -21.246 79.904 62.881 1.00 28.76 232 ARG A N 1
ATOM 1772 C CA . ARG A 1 232 ? -19.844 80.123 62.559 1.00 29.15 232 ARG A CA 1
ATOM 1773 C C . ARG A 1 232 ? -18.978 79.408 63.600 1.00 28.87 232 ARG A C 1
ATOM 1774 O O . ARG A 1 232 ? -19.204 79.531 64.802 1.00 27.69 232 ARG A O 1
ATOM 1782 N N . LEU A 1 233 ? -17.998 78.643 63.125 1.00 29.53 233 LEU A N 1
ATOM 1783 C CA . LEU A 1 233 ? -17.114 77.876 64.006 1.00 26.13 233 LEU A CA 1
ATOM 1784 C C . LEU A 1 233 ? -15.643 77.958 63.602 1.00 29.07 233 LEU A C 1
ATOM 1785 O O . LEU A 1 233 ? -15.318 77.960 62.414 1.00 27.92 233 LEU A O 1
ATOM 1790 N N . SER A 1 234 ? -14.761 78.013 64.598 1.00 27.90 234 SER A N 1
ATOM 1791 C CA . SER A 1 234 ? -13.325 78.066 64.348 1.00 26.93 234 SER A CA 1
ATOM 1792 C C . SER A 1 234 ? -12.936 76.744 63.688 1.00 22.95 234 SER A C 1
ATOM 1793 O O . SER A 1 234 ? -13.659 75.748 63.802 1.00 22.74 234 SER A O 1
ATOM 1796 N N . PRO A 1 235 ? -11.790 76.720 62.987 1.00 24.33 235 PRO A N 1
ATOM 1797 C CA . PRO A 1 235 ? -11.317 75.510 62.310 1.00 26.28 235 PRO A CA 1
ATOM 1798 C C . PRO A 1 235 ? -11.448 74.218 63.120 1.00 24.61 235 PRO A C 1
ATOM 1799 O O . PRO A 1 235 ? -12.111 73.279 62.680 1.00 23.09 235 PRO A O 1
ATOM 1803 N N . ALA A 1 236 ? -10.829 74.167 64.296 1.00 21.18 236 ALA A N 1
ATOM 1804 C CA . ALA A 1 236 ? -10.892 72.956 65.115 1.00 25.00 236 ALA A CA 1
ATOM 1805 C C . ALA A 1 236 ? -12.305 72.662 65.612 1.00 24.79 236 ALA A C 1
ATOM 1806 O O . ALA A 1 236 ? -12.724 71.513 65.653 1.00 24.71 236 ALA A O 1
ATOM 1808 N N . ALA A 1 237 ? -13.037 73.701 65.988 1.00 23.94 237 ALA A N 1
ATOM 1809 C CA . ALA A 1 237 ? -14.397 73.517 66.472 1.00 25.66 237 ALA A CA 1
ATOM 1810 C C . ALA A 1 237 ? -15.288 72.984 65.351 1.00 24.78 237 ALA A C 1
ATOM 1811 O O . ALA A 1 237 ? -16.151 72.148 65.588 1.00 26.30 237 ALA A O 1
ATOM 1813 N N . LEU A 1 238 ? -15.061 73.457 64.128 1.00 26.49 238 LEU A N 1
ATOM 1814 C CA . LEU A 1 238 ? -15.860 73.023 62.984 1.00 25.09 238 LEU A CA 1
ATOM 1815 C C . LEU A 1 238 ? -15.628 71.553 62.619 1.00 25.27 238 LEU A C 1
ATOM 1816 O O . LEU A 1 238 ? -16.577 70.827 62.327 1.00 23.42 238 LEU A O 1
ATOM 1821 N N . LEU A 1 239 ? -14.371 71.112 62.631 1.00 28.41 239 LEU A N 1
ATOM 1822 C CA . LEU A 1 239 ? -14.070 69.718 62.306 1.00 23.31 239 LEU A CA 1
ATOM 1823 C C . LEU A 1 239 ? -14.694 68.827 63.381 1.00 21.71 239 LEU A C 1
ATOM 1824 O O . LEU A 1 239 ? -15.241 67.762 63.095 1.00 20.73 239 LEU A O 1
ATOM 1829 N N . GLN A 1 240 ? -14.593 69.277 64.627 1.00 23.59 240 GLN A N 1
ATOM 1830 C CA . GLN A 1 240 ? -15.138 68.540 65.763 1.00 23.42 240 GLN A CA 1
ATOM 1831 C C . GLN A 1 240 ? -16.644 68.343 65.605 1.00 21.09 240 GLN A C 1
ATOM 1832 O O . GLN A 1 240 ? -17.167 67.238 65.779 1.00 25.22 240 GLN A O 1
ATOM 1838 N N . ARG A 1 241 ? -17.336 69.423 65.267 1.00 23.54 241 ARG A N 1
ATOM 1839 C CA . ARG A 1 241 ? -18.780 69.375 65.084 1.00 21.37 241 ARG A CA 1
ATOM 1840 C C . ARG A 1 241 ? -19.168 68.391 63.980 1.00 23.80 241 ARG A C 1
ATOM 1841 O O . ARG A 1 241 ? -20.090 67.590 64.142 1.00 21.83 241 ARG A O 1
ATOM 1849 N N . LEU A 1 242 ? -18.461 68.453 62.854 1.00 23.19 242 LEU A N 1
ATOM 1850 C CA . LEU A 1 242 ? -18.757 67.561 61.744 1.00 22.49 242 LEU A CA 1
ATOM 1851 C C . LEU A 1 242 ? -18.395 66.118 62.094 1.00 18.74 242 LEU A C 1
ATOM 1852 O O . LEU A 1 242 ? -18.974 65.181 61.551 1.00 24.60 242 LEU A O 1
ATOM 1857 N N . ASN A 1 243 ? -17.443 65.936 63.006 1.00 19.44 243 ASN A N 1
ATOM 1858 C CA . ASN A 1 243 ? -17.081 64.588 63.428 1.00 18.62 243 ASN A CA 1
ATOM 1859 C C . ASN A 1 243 ? -18.260 64.035 64.235 1.00 20.45 243 ASN A C 1
ATOM 1860 O O . ASN A 1 243 ? -18.627 62.874 64.099 1.00 21.74 243 ASN A O 1
ATOM 1865 N N . GLU A 1 244 ? -18.842 64.881 65.079 1.00 23.29 244 GLU A N 1
ATOM 1866 C CA . GLU A 1 244 ? -19.983 64.478 65.902 1.00 24.63 244 GLU A CA 1
ATOM 1867 C C . GLU A 1 244 ? -21.160 64.103 65.017 1.00 24.50 244 GLU A C 1
ATOM 1868 O O . GLU A 1 244 ? -21.777 63.050 65.194 1.00 26.15 244 GLU A O 1
ATOM 1874 N N . ILE A 1 245 ? -21.465 64.978 64.061 1.00 24.63 245 ILE A N 1
ATOM 1875 C CA . ILE A 1 245 ? -22.575 64.773 63.141 1.00 21.75 245 ILE A CA 1
ATOM 1876 C C . ILE A 1 245 ? -22.341 63.588 62.196 1.00 23.63 245 ILE A C 1
ATOM 1877 O O . ILE A 1 245 ? -23.215 62.741 62.024 1.00 24.41 245 ILE A O 1
ATOM 1882 N N . GLY A 1 246 ? -21.169 63.531 61.574 1.00 24.49 246 GLY A N 1
ATOM 1883 C CA . GLY A 1 246 ? -20.877 62.416 60.688 1.00 24.40 246 GLY A CA 1
ATOM 1884 C C . GLY A 1 246 ? -20.733 61.122 61.477 1.00 26.79 246 GLY A C 1
ATOM 1885 O O . GLY A 1 246 ? -21.223 60.061 61.070 1.00 24.24 246 GLY A O 1
ATOM 1886 N N . GLY A 1 247 ? -20.066 61.213 62.622 1.00 25.48 247 GLY A N 1
ATOM 1887 C CA . GLY A 1 247 ? -19.862 60.040 63.453 1.00 27.73 247 GLY A CA 1
ATOM 1888 C C . GLY A 1 247 ? -21.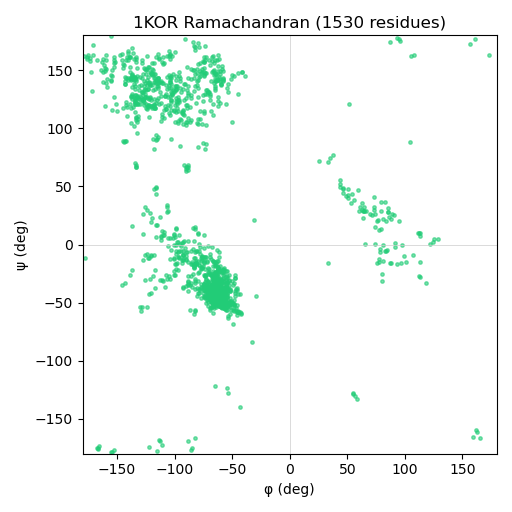143 59.324 63.844 1.00 24.70 247 GLY A C 1
ATOM 1889 O O . GLY A 1 247 ? -21.239 58.109 63.699 1.00 28.18 247 GLY A O 1
ATOM 1890 N N . ARG A 1 248 ? -22.131 60.076 64.329 1.00 28.65 248 ARG A N 1
ATOM 1891 C CA . ARG A 1 248 ? -23.403 59.488 64.756 1.00 27.27 248 ARG A CA 1
ATOM 1892 C C . ARG A 1 248 ? -24.010 58.618 63.659 1.00 28.41 248 ARG A C 1
ATOM 1893 O O . ARG A 1 248 ? -24.693 57.638 63.951 1.00 24.69 248 ARG A O 1
ATOM 1901 N N . HIS A 1 249 ? -23.747 58.964 62.397 1.00 25.13 249 HIS A N 1
ATOM 1902 C CA . HIS A 1 249 ? -24.296 58.195 61.284 1.00 24.90 249 HIS A CA 1
ATOM 1903 C C . HIS A 1 249 ? -23.366 57.156 60.659 1.00 25.58 249 HIS A C 1
ATOM 1904 O O . HIS A 1 249 ? -23.744 56.489 59.694 1.00 25.17 249 HIS A O 1
ATOM 1911 N N . GLY A 1 250 ? -22.160 57.018 61.203 1.00 24.34 250 GLY A N 1
ATOM 1912 C CA . GLY A 1 250 ? -21.221 56.033 60.686 1.00 24.77 250 GLY A CA 1
ATOM 1913 C C . GLY A 1 250 ? -20.536 56.382 59.376 1.00 23.88 250 GLY A C 1
ATOM 1914 O O . GLY A 1 250 ? -20.028 55.506 58.680 1.00 25.20 250 GLY A O 1
ATOM 1915 N N . VAL A 1 251 ? -20.513 57.666 59.046 1.00 24.66 251 VAL A N 1
ATOM 1916 C CA . VAL A 1 251 ? -19.892 58.143 57.813 1.00 25.48 251 VAL A CA 1
ATOM 1917 C C . VAL A 1 251 ? -18.361 58.145 57.842 1.00 22.97 251 VAL A C 1
ATOM 1918 O O . VAL A 1 251 ? -17.759 58.279 58.900 1.00 22.22 251 VAL A O 1
ATOM 1922 N N . GLY A 1 252 ? -17.749 57.998 56.664 1.00 27.31 252 GLY A N 1
ATOM 1923 C CA . GLY A 1 252 ? -16.303 58.078 56.543 1.00 23.86 252 GLY A CA 1
ATOM 1924 C C . GLY A 1 252 ? -15.416 56.871 56.781 1.00 25.28 252 GLY A C 1
ATOM 1925 O O . GLY A 1 252 ? -14.255 57.030 57.158 1.00 23.20 252 GLY A O 1
ATOM 1926 N N . ARG A 1 253 ? -15.936 55.675 56.538 1.00 25.23 253 ARG A N 1
ATOM 1927 C CA . ARG A 1 253 ? -15.157 54.462 56.747 1.00 27.63 253 ARG A CA 1
ATOM 1928 C C . ARG A 1 253 ? -14.558 53.932 55.452 1.00 28.95 253 ARG A C 1
ATOM 1929 O O . ARG A 1 253 ? -15.277 53.699 54.476 1.00 23.34 253 ARG A O 1
ATOM 1937 N N . VAL A 1 254 ? -13.243 53.727 55.464 1.00 24.25 254 VAL A N 1
ATOM 1938 C CA . VAL A 1 254 ? -12.517 53.212 54.307 1.00 25.31 254 VAL A CA 1
ATOM 1939 C C . VAL A 1 254 ? -11.613 52.029 54.699 1.00 24.47 254 VAL A C 1
ATOM 1940 O O . VAL A 1 254 ? -11.047 52.004 55.794 1.00 23.12 254 VAL A O 1
ATOM 1944 N N . ASP A 1 255 ? -11.490 51.055 53.797 1.00 23.65 255 ASP A N 1
ATOM 1945 C CA . ASP A 1 255 ? -10.682 49.846 54.022 1.00 24.93 255 ASP A CA 1
ATOM 1946 C C . ASP A 1 255 ? -9.810 49.642 52.781 1.00 25.59 255 ASP A C 1
ATOM 1947 O O . ASP A 1 255 ? -10.308 49.239 51.731 1.00 23.92 255 ASP A O 1
ATOM 1952 N N . ILE A 1 256 ? -8.509 49.883 52.905 1.00 24.52 256 ILE A N 1
ATOM 1953 C CA . ILE A 1 256 ? -7.624 49.759 51.752 1.00 25.99 256 ILE A CA 1
ATOM 1954 C C . ILE A 1 256 ? -6.265 49.114 51.976 1.00 29.81 256 ILE A C 1
ATOM 1955 O O . ILE A 1 256 ? -5.785 49.022 53.099 1.00 26.50 256 ILE A O 1
ATOM 1960 N N . VAL A 1 257 ? -5.657 48.666 50.880 1.00 22.53 257 VAL A N 1
ATOM 1961 C CA . VAL A 1 257 ? -4.309 48.121 50.917 1.00 25.54 257 VAL A CA 1
ATOM 1962 C C . VAL A 1 257 ? -3.561 49.214 50.166 1.00 26.87 257 VAL A C 1
ATOM 1963 O O . VAL A 1 257 ? -3.782 49.415 48.968 1.00 24.22 257 VAL A O 1
ATOM 1967 N N . GLU A 1 258 ? -2.705 49.933 50.883 1.00 22.60 258 GLU A N 1
ATOM 1968 C CA . GLU A 1 258 ? -1.953 51.056 50.324 1.00 22.71 258 GLU A CA 1
ATOM 1969 C C . GLU A 1 258 ? -0.476 50.764 50.086 1.00 24.23 258 GLU A C 1
ATOM 1970 O O . GLU A 1 258 ? 0.087 49.827 50.654 1.00 24.74 258 GLU A O 1
ATOM 1976 N N . ASN A 1 259 ? 0.149 51.591 49.256 1.00 26.09 259 ASN A N 1
ATOM 1977 C CA . ASN A 1 259 ? 1.574 51.455 48.973 1.00 23.03 259 ASN A CA 1
ATOM 1978 C C . ASN A 1 259 ? 2.335 52.428 49.866 1.00 23.31 259 ASN A C 1
ATOM 1979 O O . ASN A 1 259 ? 2.183 53.642 49.739 1.00 23.00 259 ASN A O 1
ATOM 1984 N N . ARG A 1 260 ? 3.149 51.908 50.780 1.00 19.68 260 ARG A N 1
ATOM 1985 C CA . ARG A 1 260 ? 3.918 52.791 51.643 1.00 18.89 260 ARG A CA 1
ATOM 1986 C C . ARG A 1 260 ? 5.064 53.391 50.842 1.00 22.40 260 ARG A C 1
ATOM 1987 O O . ARG A 1 260 ? 5.434 52.865 49.797 1.00 23.93 260 ARG A O 1
ATOM 1995 N N . PHE A 1 261 ? 5.624 54.484 51.344 1.00 19.20 261 PHE A N 1
ATOM 1996 C CA . PHE A 1 261 ? 6.725 55.158 50.678 1.00 22.05 261 PHE A CA 1
ATOM 1997 C C . PHE A 1 261 ? 7.984 54.299 50.664 1.00 28.87 261 PHE A C 1
ATOM 1998 O O . PHE A 1 261 ? 8.744 54.318 49.698 1.00 27.00 261 PHE A O 1
ATOM 2006 N N . VAL A 1 262 ? 8.205 53.534 51.728 1.00 26.71 262 VAL A N 1
ATOM 2007 C CA . VAL A 1 262 ? 9.403 52.715 51.781 1.00 29.80 262 VAL A CA 1
ATOM 2008 C C . VAL A 1 262 ? 9.338 51.379 51.038 1.00 30.49 262 VAL A C 1
ATOM 2009 O O . VAL A 1 262 ? 10.168 50.503 51.269 1.00 33.82 262 VAL A O 1
ATOM 2013 N N . GLY A 1 263 ? 8.346 51.206 50.162 1.00 32.26 263 GLY A N 1
ATOM 2014 C CA . GLY A 1 263 ? 8.304 49.987 49.369 1.00 29.37 263 GLY A CA 1
ATOM 2015 C C . GLY A 1 263 ? 7.269 48.877 49.454 1.00 32.52 263 GLY A C 1
ATOM 2016 O O . GLY A 1 263 ? 7.051 48.201 48.449 1.00 32.79 263 GLY A O 1
ATOM 2017 N N . MET A 1 264 ? 6.638 48.653 50.604 1.00 26.48 264 MET A N 1
ATOM 2018 C CA . MET A 1 264 ? 5.662 47.563 50.693 1.00 28.40 264 MET A CA 1
ATOM 2019 C C . MET A 1 264 ? 4.219 48.001 50.837 1.00 27.92 264 MET A C 1
ATOM 2020 O O . MET A 1 264 ? 3.941 49.143 51.203 1.00 29.95 264 MET A O 1
ATOM 2025 N N . LYS A 1 265 ? 3.305 47.085 50.539 1.00 22.39 265 LYS A N 1
ATOM 2026 C CA . LYS A 1 265 ? 1.883 47.368 50.661 1.00 24.76 265 LYS A CA 1
ATOM 2027 C C . LYS A 1 265 ? 1.482 47.091 52.107 1.00 26.06 265 LYS A C 1
ATOM 2028 O O . LYS A 1 265 ? 2.085 46.254 52.775 1.00 22.25 265 LYS A O 1
ATOM 2034 N N . SER A 1 266 ? 0.466 47.804 52.573 1.00 23.00 266 SER A N 1
ATOM 2035 C CA . SER A 1 266 ? -0.016 47.694 53.943 1.00 25.94 266 SER A CA 1
ATOM 2036 C C . SER A 1 266 ? -1.543 47.831 53.949 1.00 24.79 266 SER A C 1
ATOM 2037 O O . SER A 1 266 ? -2.091 48.670 53.230 1.00 22.84 266 SER A O 1
ATOM 2040 N N . ARG A 1 267 ? -2.227 47.002 54.741 1.00 20.93 267 ARG A N 1
ATOM 2041 C CA . ARG A 1 267 ? -3.682 47.065 54.828 1.00 21.91 267 ARG A CA 1
ATOM 2042 C C . ARG A 1 267 ? -4.068 48.046 55.928 1.00 29.02 267 ARG A C 1
ATOM 2043 O O . ARG A 1 267 ? -3.702 47.868 57.094 1.00 26.62 267 ARG A O 1
ATOM 2051 N N . GLY A 1 268 ? -4.805 49.085 55.549 1.00 26.81 268 GLY A N 1
ATOM 2052 C CA . GLY A 1 268 ? -5.232 50.087 56.509 1.00 24.59 268 GLY A CA 1
ATOM 2053 C C . GLY A 1 268 ? -6.737 50.315 56.521 1.00 26.90 268 GLY A C 1
ATOM 2054 O O . GLY A 1 268 ? -7.417 50.120 55.511 1.00 24.98 268 GLY A O 1
ATOM 2055 N N . VAL A 1 269 ? -7.255 50.713 57.680 1.00 25.36 269 VAL A N 1
ATOM 2056 C CA . VAL A 1 269 ? -8.679 50.998 57.859 1.00 25.80 269 VAL A CA 1
ATOM 2057 C C . VAL A 1 269 ? -8.764 52.386 58.478 1.00 24.83 269 VAL A C 1
ATOM 2058 O O . VAL A 1 269 ? -8.064 52.675 59.447 1.00 23.96 269 VAL A O 1
ATOM 2062 N N . TYR A 1 270 ? -9.609 53.249 57.921 1.00 22.49 270 TYR A N 1
ATOM 2063 C CA . TYR A 1 270 ? -9.707 54.613 58.430 1.00 19.97 270 TYR A CA 1
ATOM 2064 C C . TYR A 1 270 ? -11.126 55.158 58.547 1.00 23.72 270 TYR A C 1
ATOM 2065 O O . TYR A 1 270 ? -11.964 54.905 57.691 1.00 24.21 270 TYR A O 1
ATOM 2074 N N . GLU A 1 271 ? -11.387 55.912 59.614 1.00 25.59 271 GLU A N 1
ATOM 2075 C CA . GLU A 1 271 ? -12.690 56.545 59.786 1.00 22.03 271 GLU A CA 1
ATOM 2076 C C . GLU A 1 271 ? -12.437 58.053 59.855 1.00 22.94 271 GLU A C 1
ATOM 2077 O O . GLU A 1 271 ? -11.707 58.539 60.719 1.00 22.00 271 GLU A O 1
ATOM 2083 N N . THR A 1 272 ? -13.025 58.780 58.906 1.00 22.99 272 THR A N 1
ATOM 2084 C CA . THR A 1 272 ? -12.855 60.231 58.799 1.00 20.95 272 THR A CA 1
ATOM 2085 C C . THR A 1 272 ? -14.235 60.859 58.597 1.00 23.90 272 THR A C 1
ATOM 2086 O O . THR A 1 272 ? -14.523 61.412 57.537 1.00 20.93 272 THR A O 1
ATOM 2090 N N . PRO A 1 273 ? -15.106 60.778 59.616 1.00 23.74 273 PRO A N 1
ATOM 2091 C CA . PRO A 1 273 ? -16.453 61.344 59.502 1.00 22.75 273 PRO A CA 1
ATOM 2092 C C . PRO A 1 273 ? -16.536 62.796 59.040 1.00 22.46 273 PRO A C 1
ATOM 2093 O O . PRO A 1 273 ? -17.150 63.082 58.012 1.00 23.11 273 PRO A O 1
ATOM 2097 N N . GLY A 1 274 ? -15.922 63.703 59.792 1.00 19.47 274 GLY A N 1
ATOM 2098 C CA . GLY A 1 274 ? -15.962 65.113 59.434 1.00 23.92 274 GLY A CA 1
ATOM 2099 C C . GLY A 1 274 ? -15.278 65.453 58.115 1.00 23.65 274 GLY A C 1
ATOM 2100 O O . GLY A 1 274 ? -15.816 66.204 57.304 1.00 22.03 274 GLY A O 1
ATOM 2101 N N . GLY A 1 275 ? -14.087 64.905 57.902 1.00 20.27 275 GLY A N 1
ATOM 2102 C CA . GLY A 1 275 ? -13.366 65.171 56.669 1.00 23.78 275 GLY A CA 1
ATOM 2103 C C . GLY A 1 275 ? -14.080 64.639 55.435 1.00 22.67 275 GLY A C 1
ATOM 2104 O O . GLY A 1 275 ? -13.978 65.219 54.346 1.00 22.15 275 GLY A O 1
ATOM 2105 N N . THR A 1 276 ? -14.806 63.532 55.598 1.00 22.17 276 THR A N 1
ATOM 2106 C CA . THR A 1 276 ? -15.528 62.941 54.479 1.00 21.66 276 THR A CA 1
ATOM 2107 C C . THR A 1 276 ? -16.693 63.851 54.098 1.00 26.36 276 THR A C 1
ATOM 2108 O O . THR A 1 276 ? -16.961 64.063 52.918 1.00 24.09 276 THR A O 1
ATOM 2112 N N . ILE A 1 277 ? -17.383 64.395 55.093 1.00 23.92 277 ILE A N 1
ATOM 2113 C CA . ILE A 1 277 ? -18.478 65.315 54.811 1.00 22.60 277 ILE A CA 1
ATOM 2114 C C . ILE A 1 277 ? -17.900 66.545 54.107 1.00 23.06 277 ILE A C 1
ATOM 2115 O O . ILE A 1 277 ? -18.465 67.034 53.127 1.00 21.28 277 ILE A O 1
ATOM 2120 N N . LEU A 1 278 ? -16.767 67.032 54.607 1.00 19.67 278 LEU A N 1
ATOM 2121 C CA . LEU A 1 278 ? -16.119 68.207 54.030 1.00 22.90 278 LEU A CA 1
ATOM 2122 C C . LEU A 1 278 ? -15.655 67.969 52.597 1.00 24.43 278 LEU A C 1
ATOM 2123 O O . LEU A 1 278 ? -15.731 68.871 51.764 1.00 26.32 278 LEU A O 1
ATOM 2128 N N . TYR A 1 279 ? -15.188 66.758 52.307 1.00 19.88 279 TYR A N 1
ATOM 2129 C CA . TYR A 1 279 ? -14.740 66.433 50.957 1.00 23.01 279 TYR A CA 1
ATOM 2130 C C . TYR A 1 279 ? -15.881 66.635 49.950 1.00 23.44 279 TYR A C 1
ATOM 2131 O O . TYR A 1 279 ? -15.728 67.324 48.938 1.00 22.49 279 TYR A O 1
ATOM 2140 N N . HIS A 1 280 ? -17.027 66.032 50.233 1.00 22.29 280 HIS A N 1
ATOM 2141 C CA . HIS A 1 280 ? -18.171 66.148 49.341 1.00 24.25 280 HIS A CA 1
ATOM 2142 C C . HIS A 1 280 ? -18.824 67.530 49.385 1.00 24.67 280 HIS A C 1
ATOM 2143 O O . HIS A 1 280 ? -19.377 67.980 48.387 1.00 22.85 280 HIS A O 1
ATOM 2150 N N . ALA A 1 281 ? -18.752 68.204 50.532 1.00 21.60 281 ALA A N 1
ATOM 2151 C CA . ALA A 1 281 ? -19.329 69.540 50.660 1.00 23.67 281 ALA A CA 1
ATOM 2152 C C . ALA A 1 281 ? -18.511 70.495 49.788 1.00 25.45 281 ALA A C 1
ATOM 2153 O O . ALA A 1 281 ? -19.062 71.318 49.056 1.00 21.94 281 ALA A O 1
ATOM 2155 N N . ARG A 1 282 ? -17.189 70.375 49.877 1.00 20.09 282 ARG A N 1
ATOM 2156 C CA . ARG A 1 282 ? -16.299 71.209 49.078 1.00 23.70 282 ARG A CA 1
ATOM 2157 C C . ARG A 1 282 ? -16.600 71.063 47.588 1.00 18.75 282 ARG A C 1
ATOM 2158 O O . ARG A 1 282 ? -16.844 72.048 46.906 1.00 25.81 282 ARG A O 1
ATOM 2166 N N . ARG A 1 283 ? -16.570 69.831 47.090 1.00 23.06 283 ARG A N 1
ATOM 2167 C CA . ARG A 1 283 ? -16.837 69.582 45.680 1.00 20.72 283 ARG A CA 1
ATOM 2168 C C . ARG A 1 283 ? -18.217 70.102 45.267 1.00 23.08 283 ARG A C 1
ATOM 2169 O O . ARG A 1 283 ? -18.400 70.550 44.136 1.00 20.62 283 ARG A O 1
ATOM 2177 N N . ALA A 1 284 ? -19.186 70.042 46.180 1.00 20.30 284 ALA A N 1
ATOM 2178 C CA . ALA A 1 284 ? -20.529 70.528 45.873 1.00 21.67 284 ALA A CA 1
ATOM 2179 C C . ALA A 1 284 ? -20.506 72.034 45.592 1.00 24.85 284 ALA A C 1
ATOM 2180 O O . ALA A 1 284 ? -21.118 72.496 44.627 1.00 25.29 284 ALA A O 1
ATOM 2182 N N . VAL A 1 285 ? -19.799 72.792 46.429 1.00 20.20 285 VAL A N 1
ATOM 2183 C CA . VAL A 1 285 ? -19.703 74.238 46.242 1.00 22.92 285 VAL A CA 1
ATOM 2184 C C . VAL A 1 285 ? -18.838 74.529 45.008 1.00 26.49 285 VAL A C 1
ATOM 2185 O O . VAL A 1 285 ? -19.110 75.467 44.252 1.00 24.20 285 VAL A O 1
ATOM 2189 N N . GLU A 1 286 ? -17.803 73.719 44.807 1.00 21.57 286 GLU A N 1
ATOM 2190 C CA . GLU A 1 286 ? -16.925 73.888 43.650 1.00 21.90 286 GLU A CA 1
ATOM 2191 C C . GLU A 1 286 ? -17.690 73.694 42.338 1.00 23.18 286 GLU A C 1
ATOM 2192 O O . GLU A 1 286 ? -17.362 74.310 41.317 1.00 23.51 286 GLU A O 1
ATOM 2198 N N . SER A 1 287 ? -18.709 72.843 42.367 1.00 22.91 287 SER A N 1
ATOM 2199 C CA . SER A 1 287 ? -19.486 72.567 41.162 1.00 20.15 287 SER A CA 1
ATOM 2200 C C . SER A 1 287 ? -20.222 73.801 40.620 1.00 22.32 287 SER A C 1
ATOM 2201 O O . SER A 1 287 ? -20.618 73.826 39.453 1.00 25.34 287 SER A O 1
ATOM 2204 N N . LEU A 1 288 ? -20.394 74.819 41.461 1.00 22.49 288 LEU A N 1
ATOM 2205 C CA . LEU A 1 288 ? -21.077 76.051 41.057 1.00 23.58 288 LEU A CA 1
ATOM 2206 C C . LEU A 1 288 ? -20.116 77.220 40.881 1.00 25.27 288 LEU A C 1
ATOM 2207 O O . LEU A 1 288 ? -20.361 78.123 40.081 1.00 25.70 288 LEU A O 1
ATOM 2212 N N . THR A 1 289 ? -19.027 77.205 41.640 1.00 22.97 289 THR A N 1
ATOM 2213 C CA . THR A 1 289 ? -18.078 78.306 41.614 1.00 21.39 289 THR A CA 1
ATOM 2214 C C . THR A 1 289 ? -16.818 78.156 40.764 1.00 21.71 289 THR A C 1
ATOM 2215 O O . THR A 1 289 ? -16.200 79.155 40.408 1.00 25.81 289 THR A O 1
ATOM 2219 N N . LEU A 1 290 ? -16.421 76.930 40.446 1.00 21.05 290 LEU A N 1
ATOM 2220 C CA . LEU A 1 290 ? -15.215 76.742 39.645 1.00 23.62 290 LEU A CA 1
ATOM 2221 C C . LEU A 1 290 ? -15.475 76.572 38.154 1.00 23.49 290 LEU A C 1
ATOM 2222 O O . LEU A 1 290 ? -16.494 76.020 37.747 1.00 23.94 290 LEU A O 1
ATOM 2227 N N . ASP A 1 291 ? -14.525 77.042 37.353 1.00 22.28 291 ASP A N 1
ATOM 2228 C CA . ASP A 1 291 ? -14.602 76.932 35.906 1.00 22.67 291 ASP A CA 1
ATOM 2229 C C . ASP A 1 291 ? -14.276 75.503 35.498 1.00 23.39 291 ASP A C 1
ATOM 2230 O O . ASP A 1 291 ? -13.485 74.823 36.158 1.00 24.03 291 ASP A O 1
ATOM 2235 N N . ARG A 1 292 ? -14.886 75.052 34.409 1.00 19.15 292 ARG A N 1
ATOM 2236 C CA . ARG A 1 292 ? -14.681 73.702 33.899 1.00 20.93 292 ARG A CA 1
ATOM 2237 C C . ARG A 1 292 ? -13.227 73.289 33.667 1.00 22.85 292 ARG A C 1
ATOM 2238 O O . ARG A 1 292 ? -12.811 72.208 34.083 1.00 21.17 292 ARG A O 1
ATOM 2246 N N . GLU A 1 293 ? -12.455 74.128 32.988 1.00 20.48 293 GLU A N 1
ATOM 2247 C CA . GLU A 1 293 ? -11.071 73.763 32.711 1.00 19.92 293 GLU A CA 1
ATOM 2248 C C . GLU A 1 293 ? -10.193 73.846 33.959 1.00 17.43 293 GLU A C 1
ATOM 2249 O O . GLU A 1 293 ? -9.272 73.050 34.125 1.00 19.65 293 GLU A O 1
ATOM 2255 N N . VAL A 1 294 ? -10.486 74.806 34.830 1.00 20.48 294 VAL A N 1
ATOM 2256 C CA . VAL A 1 294 ? -9.748 74.949 36.078 1.00 22.38 294 VAL A CA 1
ATOM 2257 C C . VAL A 1 294 ? -9.938 73.667 36.889 1.00 26.72 294 VAL A C 1
ATOM 2258 O O . VAL A 1 294 ? -8.975 73.069 37.374 1.00 22.64 294 VAL A O 1
ATOM 2262 N N . LEU A 1 295 ? -11.194 73.255 37.030 1.00 21.56 295 LEU A N 1
ATOM 2263 C CA . LEU A 1 295 ? -11.525 72.046 37.777 1.00 21.38 295 LEU A CA 1
ATOM 2264 C C . LEU A 1 295 ? -10.800 70.830 37.226 1.00 24.49 295 LEU A C 1
ATOM 2265 O O . LEU A 1 295 ? -10.161 70.088 37.973 1.00 21.54 295 LEU A O 1
ATOM 2270 N N . HIS A 1 296 ? -10.894 70.622 35.915 1.00 20.69 296 HIS A N 1
ATOM 2271 C CA . HIS A 1 296 ? -10.248 69.472 35.301 1.00 21.91 296 HIS A CA 1
ATOM 2272 C C . HIS A 1 296 ? -8.733 69.476 35.532 1.00 22.46 296 HIS A C 1
ATOM 2273 O O . HIS A 1 296 ? -8.137 68.427 35.766 1.00 22.94 296 HIS A O 1
ATOM 2280 N N . GLN A 1 297 ? -8.112 70.650 35.472 1.00 23.65 297 GLN A N 1
ATOM 2281 C CA . GLN A 1 297 ? -6.668 70.737 35.686 1.00 26.85 297 GLN A CA 1
ATOM 2282 C C . GLN A 1 297 ? -6.371 70.455 37.159 1.00 26.65 297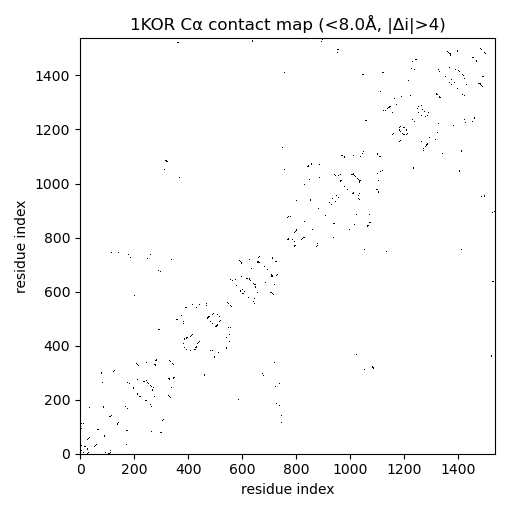 GLN A C 1
ATOM 2283 O O . GLN A 1 297 ? -5.427 69.739 37.494 1.00 24.92 297 GLN A O 1
ATOM 2289 N N . ARG A 1 298 ? -7.197 71.027 38.030 1.00 26.07 298 ARG A N 1
ATOM 2290 C CA . ARG A 1 298 ? -7.045 70.850 39.465 1.00 24.87 298 ARG A CA 1
ATOM 2291 C C . ARG A 1 298 ? -7.092 69.363 39.841 1.00 24.15 298 ARG A C 1
ATOM 2292 O O . ARG A 1 298 ? -6.217 68.872 40.558 1.00 21.14 298 ARG A O 1
ATOM 2300 N N . ASP A 1 299 ? -8.097 68.645 39.342 1.00 18.06 299 ASP A N 1
ATOM 2301 C CA . ASP A 1 299 ? -8.239 67.225 39.652 1.00 22.97 299 ASP A CA 1
ATOM 2302 C C . ASP A 1 299 ? -7.099 66.349 39.135 1.00 27.24 299 ASP A C 1
ATOM 2303 O O . ASP A 1 299 ? -6.857 65.258 39.652 1.00 22.58 299 ASP A O 1
ATOM 2308 N N . MET A 1 300 ? -6.396 66.809 38.112 1.00 23.74 300 MET A N 1
ATOM 2309 C CA . MET A 1 300 ? -5.290 66.011 37.619 1.00 24.58 300 MET A CA 1
ATOM 2310 C C . MET A 1 300 ? -4.016 66.243 38.431 1.00 20.87 300 MET A C 1
ATOM 2311 O O . MET A 1 300 ? -3.060 65.485 38.315 1.00 22.66 300 MET A O 1
ATOM 2316 N N . LEU A 1 301 ? -4.020 67.276 39.269 1.00 21.94 301 LEU A N 1
ATOM 2317 C CA . LEU A 1 301 ? -2.862 67.585 40.110 1.00 22.12 301 LEU A CA 1
ATOM 2318 C C . LEU A 1 301 ? -3.037 67.100 41.556 1.00 23.48 301 LEU A C 1
ATOM 2319 O O . LEU A 1 301 ? -2.055 66.829 42.249 1.00 19.90 301 LEU A O 1
ATOM 2324 N N . SER A 1 302 ? -4.287 66.985 41.998 1.00 23.23 302 SER A N 1
ATOM 2325 C CA . SER A 1 302 ? -4.578 66.535 43.360 1.00 21.25 302 SER A CA 1
ATOM 2326 C C . SER A 1 302 ? -3.822 65.276 43.774 1.00 19.94 302 SER A C 1
ATOM 2327 O O . SER A 1 302 ? -3.192 65.258 44.828 1.00 23.72 302 SER A O 1
ATOM 2330 N N . PRO A 1 303 ? -3.870 64.207 42.955 1.00 22.51 303 PRO A N 1
ATOM 2331 C CA . PRO A 1 303 ? -3.172 62.957 43.287 1.00 20.12 303 PRO A CA 1
ATOM 2332 C C . PRO A 1 303 ? -1.684 63.130 43.560 1.00 23.88 303 PRO A C 1
ATOM 2333 O O . PRO A 1 303 ? -1.126 62.450 44.421 1.00 20.47 303 PRO A O 1
ATOM 2337 N N . LYS A 1 304 ? -1.040 64.026 42.817 1.00 21.75 304 LYS A N 1
ATOM 2338 C CA . LYS A 1 304 ? 0.383 64.277 43.008 1.00 22.36 304 LYS A CA 1
ATOM 2339 C C . LYS A 1 304 ? 0.571 64.912 44.380 1.00 22.88 304 LYS A C 1
ATOM 2340 O O . LYS A 1 304 ? 1.460 64.530 45.144 1.00 21.41 304 LYS A O 1
ATOM 2346 N N . TYR A 1 305 ? -0.274 65.890 44.677 1.00 19.16 305 TYR A N 1
ATOM 2347 C CA . TYR A 1 305 ? -0.238 66.574 45.964 1.00 23.26 305 TYR A CA 1
ATOM 2348 C C . TYR A 1 305 ? -0.434 65.557 47.093 1.00 22.26 305 TYR A C 1
ATOM 2349 O O . TYR A 1 305 ? 0.249 65.608 48.115 1.00 21.38 305 TYR A O 1
ATOM 2358 N N . ALA A 1 306 ? -1.378 64.642 46.897 1.00 21.21 306 ALA A N 1
ATOM 2359 C CA . ALA A 1 306 ? -1.673 63.624 47.896 1.00 22.70 306 ALA A CA 1
ATOM 2360 C C . ALA A 1 306 ? -0.446 62.786 48.221 1.00 28.33 306 ALA A C 1
ATOM 2361 O O . ALA A 1 306 ? -0.149 62.552 49.392 1.00 20.77 306 ALA A O 1
ATOM 2363 N N . GLU A 1 307 ? 0.275 62.330 47.197 1.00 23.80 307 GLU A N 1
ATOM 2364 C CA . GLU A 1 307 ? 1.449 61.515 47.477 1.00 21.31 307 GLU A CA 1
ATOM 2365 C C . GLU A 1 307 ? 2.551 62.317 48.158 1.00 20.57 307 GLU A C 1
ATOM 2366 O O . GLU A 1 307 ? 3.348 61.758 48.908 1.00 27.02 307 GLU A O 1
ATOM 2372 N N . LEU A 1 308 ? 2.594 63.623 47.919 1.00 22.89 308 LEU A N 1
ATOM 2373 C CA . LEU A 1 308 ? 3.602 64.454 48.566 1.00 25.68 308 LEU A CA 1
ATOM 2374 C C . LEU A 1 308 ? 3.329 64.466 50.069 1.00 25.36 308 LEU A C 1
ATOM 2375 O O . LEU A 1 308 ? 4.245 64.367 50.878 1.00 21.63 308 LEU A O 1
ATOM 2380 N N . VAL A 1 309 ? 2.056 64.595 50.429 1.00 24.02 309 VAL A N 1
ATOM 2381 C CA . VAL A 1 309 ? 1.668 64.610 51.828 1.00 23.43 309 VAL A CA 1
ATOM 2382 C C . VAL A 1 309 ? 1.929 63.242 52.440 1.00 23.50 309 VAL A C 1
ATOM 2383 O O . VAL A 1 309 ? 2.547 63.138 53.500 1.00 24.34 309 VAL A O 1
ATOM 2387 N N . TYR A 1 310 ? 1.467 62.198 51.756 1.00 20.81 310 TYR A N 1
ATOM 2388 C CA . TYR A 1 310 ? 1.630 60.831 52.230 1.00 24.97 310 TYR A CA 1
ATOM 2389 C C . TYR A 1 310 ? 3.098 60.477 52.475 1.00 28.32 310 TYR A C 1
ATOM 2390 O O . TYR A 1 310 ? 3.430 59.825 53.468 1.00 22.06 310 TYR A O 1
ATOM 2399 N N . TYR A 1 311 ? 3.965 60.908 51.561 1.00 23.12 311 TYR A N 1
ATOM 2400 C CA . TYR A 1 311 ? 5.396 60.628 51.654 1.00 23.83 311 TYR A CA 1
ATOM 2401 C C . TYR A 1 311 ? 6.107 61.451 52.724 1.00 21.02 311 TYR A C 1
ATOM 2402 O O . TYR A 1 311 ? 7.131 61.029 53.255 1.00 26.55 311 TYR A O 1
ATOM 2411 N N . GLY A 1 312 ? 5.574 62.627 53.029 1.00 17.73 312 GLY A N 1
ATOM 2412 C CA . GLY A 1 312 ? 6.187 63.466 54.041 1.00 21.57 312 GLY A CA 1
ATOM 2413 C C . GLY A 1 312 ? 6.798 64.763 53.540 1.00 20.74 312 GLY A C 1
ATOM 2414 O O . GLY A 1 312 ? 7.458 65.471 54.299 1.00 21.68 312 GLY A O 1
ATOM 2415 N N . PHE A 1 313 ? 6.589 65.090 52.270 1.00 22.88 313 PHE A N 1
ATOM 2416 C CA . PHE A 1 313 ? 7.137 66.328 51.731 1.00 19.89 313 PHE A CA 1
ATOM 2417 C C . PHE A 1 313 ? 6.183 67.496 51.934 1.00 26.10 313 PHE A C 1
ATOM 2418 O O . PHE A 1 313 ? 5.670 68.070 50.966 1.00 23.53 313 PHE A O 1
ATOM 2426 N N . TRP A 1 314 ? 5.937 67.843 53.194 1.00 24.31 314 TRP A N 1
ATOM 2427 C CA . TRP A 1 314 ? 5.050 68.956 53.500 1.00 23.03 314 TRP A CA 1
ATOM 2428 C C . TRP A 1 314 ? 5.826 70.255 53.395 1.00 24.08 314 TRP A C 1
ATOM 2429 O O . TRP A 1 314 ? 5.447 71.157 52.645 1.00 24.20 314 TRP A O 1
ATOM 2440 N N . TYR A 1 315 ? 6.904 70.365 54.164 1.00 21.86 315 TYR A N 1
ATOM 2441 C CA . TYR A 1 315 ? 7.735 71.558 54.104 1.00 21.97 315 TYR A CA 1
ATOM 2442 C C . TYR A 1 315 ? 8.765 71.293 53.001 1.00 26.60 315 TYR A C 1
ATOM 2443 O O . TYR A 1 315 ? 9.958 71.129 53.255 1.00 25.62 315 TYR A O 1
ATOM 2452 N N . ALA A 1 316 ? 8.260 71.214 51.772 1.00 24.77 316 ALA A N 1
ATOM 2453 C CA . ALA A 1 316 ? 9.077 70.970 50.586 1.00 21.17 316 ALA A CA 1
ATOM 2454 C C . ALA A 1 316 ? 8.621 71.948 49.495 1.00 25.38 316 ALA A C 1
ATOM 2455 O O . ALA A 1 316 ? 7.430 72.251 49.377 1.00 18.49 316 ALA A O 1
ATOM 2457 N N . PRO A 1 317 ? 9.565 72.440 48.678 1.00 19.88 317 PRO A N 1
ATOM 2458 C CA . PRO A 1 317 ? 9.220 73.389 47.615 1.00 23.90 317 PRO A CA 1
ATOM 2459 C C . PRO A 1 317 ? 8.159 72.926 46.609 1.00 17.45 317 PRO A C 1
ATOM 2460 O O . PRO A 1 317 ? 7.327 73.737 46.195 1.00 24.05 317 PRO A O 1
ATOM 2464 N N . GLU A 1 318 ? 8.169 71.645 46.229 1.00 17.94 318 GLU A N 1
ATOM 2465 C CA . GLU A 1 318 ? 7.177 71.129 45.270 1.00 22.69 318 GLU A CA 1
ATOM 2466 C C . GLU A 1 318 ? 5.772 71.293 45.820 1.00 25.36 318 GLU A C 1
ATOM 2467 O O . GLU A 1 318 ? 4.853 71.739 45.132 1.00 21.66 318 GLU A O 1
ATOM 2473 N N . ARG A 1 319 ? 5.613 70.890 47.072 1.00 21.66 319 ARG A N 1
ATOM 2474 C CA . ARG A 1 319 ? 4.321 70.963 47.733 1.00 20.89 319 ARG A CA 1
ATOM 2475 C C . ARG A 1 319 ? 3.910 72.425 47.917 1.00 24.65 319 ARG A C 1
ATOM 2476 O O . ARG A 1 319 ? 2.764 72.788 47.662 1.00 24.94 319 ARG A O 1
ATOM 2484 N N . GLU A 1 320 ? 4.850 73.275 48.325 1.00 23.86 320 GLU A N 1
ATOM 2485 C CA . GLU A 1 320 ? 4.536 74.689 48.487 1.00 22.00 320 GLU A CA 1
ATOM 2486 C C . GLU A 1 320 ? 4.135 75.320 47.140 1.00 26.20 320 GLU A C 1
ATOM 2487 O O . GLU A 1 320 ? 3.258 76.183 47.084 1.00 24.09 320 GLU A O 1
ATOM 2493 N N . ALA A 1 321 ? 4.768 74.874 46.059 1.00 26.66 321 ALA A N 1
ATOM 2494 C CA . ALA A 1 321 ? 4.473 75.397 44.726 1.00 26.37 321 ALA A CA 1
ATOM 2495 C C . ALA A 1 321 ? 3.066 74.990 44.297 1.00 22.90 321 ALA A C 1
ATOM 2496 O O . ALA A 1 321 ? 2.279 75.830 43.855 1.00 24.66 321 ALA A O 1
ATOM 2498 N N . LEU A 1 322 ? 2.746 73.705 44.426 1.00 24.03 322 LEU A N 1
ATOM 2499 C CA . LEU A 1 322 ? 1.417 73.241 44.068 1.00 24.35 322 LEU A CA 1
ATOM 2500 C C . LEU A 1 322 ? 0.379 73.941 44.945 1.00 27.08 322 LEU A C 1
ATOM 2501 O O . LEU A 1 322 ? -0.726 74.237 44.498 1.00 23.96 322 LEU A O 1
ATOM 2506 N N . GLN A 1 323 ? 0.741 74.223 46.192 1.00 24.01 323 GLN A N 1
ATOM 2507 C CA . GLN A 1 323 ? -0.188 74.883 47.100 1.00 25.98 323 GLN A CA 1
ATOM 2508 C C . GLN A 1 323 ? -0.584 76.254 46.551 1.00 25.02 323 GLN A C 1
ATOM 2509 O O . GLN A 1 323 ? -1.726 76.687 46.714 1.00 21.54 323 GLN A O 1
ATOM 2515 N N . ALA A 1 324 ? 0.366 76.932 45.904 1.00 24.98 324 ALA A N 1
ATOM 2516 C CA . ALA A 1 324 ? 0.100 78.251 45.335 1.00 24.85 324 ALA A CA 1
ATOM 2517 C C . ALA A 1 324 ? -1.007 78.130 44.291 1.00 21.03 324 ALA A C 1
ATOM 2518 O O . ALA A 1 324 ? -1.862 79.001 44.189 1.00 24.77 324 ALA A O 1
ATOM 2520 N N . TYR A 1 325 ? -0.983 77.045 43.522 1.00 21.19 325 TYR A N 1
ATOM 2521 C CA . TYR A 1 325 ? -2.001 76.804 42.506 1.00 24.06 325 TYR A CA 1
ATOM 2522 C C . TYR A 1 325 ? -3.342 76.505 43.188 1.00 22.91 325 TYR A C 1
ATOM 2523 O O . TYR A 1 325 ? -4.354 77.154 42.919 1.00 19.97 325 TYR A O 1
ATOM 2532 N N . PHE A 1 326 ? -3.342 75.522 44.080 1.00 20.61 326 PHE A N 1
ATOM 2533 C CA . PHE A 1 326 ? -4.575 75.146 44.763 1.00 20.49 326 PHE A CA 1
ATOM 2534 C C . PHE A 1 326 ? -5.245 76.285 45.514 1.00 21.00 326 PHE A C 1
ATOM 2535 O O . PHE A 1 326 ? -6.466 76.437 45.444 1.00 24.76 326 PHE A O 1
ATOM 2543 N N . ASP A 1 327 ? -4.455 77.080 46.232 1.00 21.00 327 ASP A N 1
ATOM 2544 C CA . ASP A 1 327 ? -4.998 78.200 46.987 1.00 21.50 327 ASP A CA 1
ATOM 2545 C C . ASP A 1 327 ? -5.661 79.202 46.039 1.00 24.94 327 ASP A C 1
ATOM 2546 O O . ASP A 1 327 ? -6.749 79.714 46.320 1.00 24.50 327 ASP A O 1
ATOM 2551 N N . HIS A 1 328 ? -4.995 79.480 44.920 1.00 24.94 328 HIS A N 1
ATOM 2552 C CA . HIS A 1 328 ? -5.523 80.399 43.916 1.00 22.12 328 HIS A CA 1
ATOM 2553 C C . HIS A 1 328 ? -6.923 79.935 43.502 1.00 21.64 328 HIS A C 1
ATOM 2554 O O . HIS A 1 328 ? -7.873 80.707 43.531 1.00 22.69 328 HIS A O 1
ATOM 2561 N N . VAL A 1 329 ? -7.028 78.666 43.115 1.00 22.38 329 VAL A N 1
ATOM 2562 C CA . VAL A 1 329 ? -8.285 78.072 42.682 1.00 25.32 329 VAL A CA 1
ATOM 2563 C C . VAL A 1 329 ? -9.343 78.078 43.787 1.00 29.80 329 VAL A C 1
ATOM 2564 O O . VAL A 1 329 ? -10.494 78.441 43.552 1.00 25.93 329 VAL A O 1
ATOM 2568 N N . ALA A 1 330 ? -8.941 77.685 44.990 1.00 25.65 330 ALA A N 1
ATOM 2569 C CA . ALA A 1 330 ? -9.860 77.612 46.130 1.00 25.82 330 ALA A CA 1
ATOM 2570 C C . ALA A 1 330 ? -10.473 78.944 46.573 1.00 27.84 330 ALA A C 1
ATOM 2571 O O . ALA A 1 330 ? -11.531 78.969 47.207 1.00 27.03 330 ALA A O 1
ATOM 2573 N N . ARG A 1 331 ? -9.817 80.050 46.241 1.00 28.57 331 ARG A N 1
ATOM 2574 C CA . ARG A 1 331 ? -10.311 81.362 46.640 1.00 27.76 331 ARG A CA 1
ATOM 2575 C C . ARG A 1 331 ? -11.703 81.645 46.066 1.00 24.66 331 ARG A C 1
ATOM 2576 O O . ARG A 1 331 ? -12.426 82.503 46.562 1.00 27.45 331 ARG A O 1
ATOM 2584 N N . SER A 1 332 ? -12.086 80.908 45.035 1.00 23.59 332 SER A N 1
ATOM 2585 C CA . SER A 1 332 ? -13.395 81.105 44.425 1.00 22.75 332 SER A CA 1
ATOM 2586 C C . SER A 1 332 ? -14.461 80.228 45.070 1.00 23.94 332 SER A C 1
ATOM 2587 O O . SER A 1 332 ? -15.646 80.393 44.800 1.00 21.20 332 SER A O 1
ATOM 2590 N N . VAL A 1 333 ? -14.042 79.294 45.916 1.00 21.77 333 VAL A N 1
ATOM 2591 C CA . VAL A 1 333 ? -14.996 78.395 46.554 1.00 23.30 333 VAL A CA 1
ATOM 2592 C C . VAL A 1 333 ? -15.705 79.049 47.739 1.00 24.88 333 VAL A C 1
ATOM 2593 O O . VAL A 1 333 ? -15.296 78.900 48.898 1.00 26.58 333 VAL A O 1
ATOM 2597 N N . THR A 1 334 ? -16.766 79.786 47.421 1.00 23.48 334 THR A N 1
ATOM 2598 C CA . THR A 1 334 ? -17.588 80.482 48.404 1.00 27.71 334 THR A CA 1
ATOM 2599 C C . THR A 1 334 ? -19.035 80.079 48.156 1.00 27.64 334 THR A C 1
ATOM 2600 O O . THR A 1 334 ? -19.543 80.230 47.045 1.00 26.27 334 THR A O 1
ATOM 2604 N N . GLY A 1 335 ? -19.688 79.558 49.188 1.00 24.93 335 GLY A N 1
ATOM 2605 C CA . GLY A 1 335 ? -21.066 79.133 49.037 1.00 22.63 335 GLY A CA 1
ATOM 2606 C C . GLY A 1 335 ? -21.457 78.134 50.106 1.00 22.90 335 GLY A C 1
ATOM 2607 O O . GLY A 1 335 ? -20.745 77.970 51.091 1.00 23.63 335 GLY A O 1
ATOM 2608 N N . VAL A 1 336 ? -22.583 77.458 49.901 1.00 25.83 336 VAL A N 1
ATOM 2609 C CA . VAL A 1 336 ? -23.087 76.489 50.867 1.00 19.49 336 VAL A CA 1
ATOM 2610 C C . VAL A 1 336 ? -23.470 75.156 50.238 1.00 21.19 336 VAL A C 1
ATOM 2611 O O . VAL A 1 336 ? -24.103 75.105 49.183 1.00 23.00 336 VAL A O 1
ATOM 2615 N N . ALA A 1 337 ? -23.077 74.075 50.904 1.00 21.64 337 ALA A N 1
ATOM 2616 C CA . ALA A 1 337 ? -23.392 72.725 50.455 1.00 21.28 337 ALA A CA 1
ATOM 2617 C C . ALA A 1 337 ? -24.404 72.148 51.435 1.00 24.03 337 ALA A C 1
ATOM 2618 O O . ALA A 1 337 ? -24.289 72.367 52.646 1.00 21.57 337 ALA A O 1
ATOM 2620 N N . ARG A 1 338 ? -25.407 71.443 50.920 1.00 22.88 338 ARG A N 1
ATOM 2621 C CA . ARG A 1 338 ? -26.405 70.823 51.790 1.00 24.88 338 ARG A CA 1
ATOM 2622 C C . ARG A 1 338 ? -26.314 69.326 51.558 1.00 25.74 338 ARG A C 1
ATOM 2623 O O . ARG A 1 338 ? -26.502 68.857 50.436 1.00 22.72 338 ARG A O 1
ATOM 2631 N N . LEU A 1 339 ? -26.015 68.586 52.624 1.00 21.65 339 LEU A N 1
ATOM 2632 C CA . LEU A 1 339 ? -25.881 67.138 52.537 1.00 20.35 339 LEU A CA 1
ATOM 2633 C C . LEU A 1 339 ? -26.868 66.368 53.412 1.00 22.84 339 LEU A C 1
ATOM 2634 O O . LEU A 1 339 ? -27.370 66.875 54.421 1.00 22.67 339 LEU A O 1
ATOM 2639 N N . LYS A 1 340 ? -27.118 65.129 53.007 1.00 22.40 340 LYS A N 1
ATOM 2640 C CA . LYS A 1 340 ? -28.032 64.229 53.696 1.00 26.21 340 LYS A CA 1
ATOM 2641 C C . LYS A 1 340 ? -27.226 63.019 54.172 1.00 27.83 340 LYS A C 1
ATOM 2642 O O . LYS A 1 340 ? -26.610 62.312 53.363 1.00 26.44 340 LYS A O 1
ATOM 2648 N N . LEU A 1 341 ? -27.230 62.795 55.483 1.00 25.49 341 LEU A N 1
ATOM 2649 C CA . LEU A 1 341 ? -26.495 61.690 56.087 1.00 24.52 341 LEU A CA 1
ATOM 2650 C C . LEU A 1 341 ? -27.439 60.555 56.473 1.00 29.86 341 LEU A C 1
ATOM 2651 O O . LEU A 1 341 ? -28.441 60.771 57.150 1.00 24.09 341 LEU A O 1
ATOM 2656 N N . TYR A 1 342 ? -27.124 59.342 56.032 1.00 28.65 342 TYR A N 1
ATOM 2657 C CA . TYR A 1 342 ? -27.960 58.199 56.361 1.00 29.55 342 TYR A CA 1
ATOM 2658 C C . TYR A 1 342 ? -27.159 56.909 56.381 1.00 30.70 342 TYR A C 1
ATOM 2659 O O . TYR A 1 342 ? -26.455 56.580 55.425 1.00 27.45 342 TYR A O 1
ATOM 2668 N N . LYS A 1 343 ? -27.277 56.202 57.499 1.00 27.71 343 LYS A N 1
ATOM 2669 C CA . LYS A 1 343 ? -26.612 54.931 57.740 1.00 26.72 343 LYS A CA 1
ATOM 2670 C C . LYS A 1 343 ? -25.322 54.669 56.958 1.00 30.83 343 LYS A C 1
ATOM 2671 O O . LYS A 1 343 ? -25.284 53.845 56.036 1.00 29.02 343 LYS A O 1
ATOM 2677 N N . GLY A 1 344 ? -24.272 55.384 57.354 1.00 27.16 344 GLY A N 1
ATOM 2678 C CA . GLY A 1 344 ? -22.957 55.229 56.755 1.00 30.51 344 GLY A CA 1
ATOM 2679 C C . GLY A 1 344 ? -22.612 56.039 55.520 1.00 30.48 344 GLY A C 1
ATOM 2680 O O . GLY A 1 344 ? -21.435 56.166 55.163 1.00 32.59 344 GLY A O 1
ATOM 2681 N N . ASN A 1 345 ? -23.619 56.600 54.868 1.00 29.45 345 ASN A N 1
ATOM 2682 C CA . ASN A 1 345 ? -23.375 57.346 53.652 1.00 28.17 345 ASN A CA 1
ATOM 2683 C C . ASN A 1 345 ? -23.656 58.836 53.739 1.00 30.78 345 ASN A C 1
ATOM 2684 O O . ASN A 1 345 ? -24.393 59.296 54.617 1.00 26.81 345 ASN A O 1
ATOM 2689 N N . VAL A 1 346 ? -23.050 59.577 52.815 1.00 26.23 346 VAL A N 1
ATOM 2690 C CA . VAL A 1 346 ? -23.204 61.023 52.716 1.00 29.86 346 VAL A CA 1
ATOM 2691 C C . VAL A 1 346 ? -23.731 61.349 51.320 1.00 30.95 346 VAL A C 1
ATOM 2692 O O . VAL A 1 346 ? -23.126 60.953 50.322 1.00 33.42 346 VAL A O 1
ATOM 2696 N N . TYR A 1 347 ? -24.848 62.067 51.245 1.00 27.93 347 TYR A N 1
ATOM 2697 C CA . TYR A 1 347 ? -25.415 62.440 49.952 1.00 28.93 347 TYR A CA 1
ATOM 2698 C C . TYR A 1 347 ? -25.531 63.941 49.773 1.00 28.55 347 TYR A C 1
ATOM 2699 O O . TYR A 1 347 ? -26.136 64.619 50.603 1.00 28.78 347 TYR A O 1
ATOM 2708 N N . VAL A 1 348 ? -24.942 64.458 48.697 1.00 26.72 348 VAL A N 1
ATOM 2709 C CA . VAL A 1 348 ? -25.050 65.875 48.391 1.00 21.94 348 VAL A CA 1
ATOM 2710 C C . VAL A 1 348 ? -26.489 65.979 47.924 1.00 21.02 348 VAL A C 1
ATOM 2711 O O . VAL A 1 348 ? -26.947 65.175 47.115 1.00 22.54 348 VAL A O 1
ATOM 2715 N N . VAL A 1 349 ? -27.201 66.970 48.431 1.00 22.26 349 VAL A N 1
ATOM 2716 C CA . VAL A 1 349 ? -28.599 67.104 48.093 1.00 22.82 349 VAL A CA 1
ATOM 2717 C C . VAL A 1 349 ? -28.943 68.503 47.580 1.00 26.76 349 VAL A C 1
ATOM 2718 O O . VAL A 1 349 ? -30.012 68.728 47.009 1.00 26.01 349 VAL A O 1
ATOM 2722 N N . GLY A 1 350 ? -28.016 69.435 47.780 1.00 28.29 350 GLY A N 1
ATOM 2723 C CA . GLY A 1 350 ? -28.210 70.799 47.316 1.00 23.16 350 GLY A CA 1
ATOM 2724 C C . GLY A 1 350 ? -26.934 71.611 47.460 1.00 27.86 350 GLY A C 1
ATOM 2725 O O . GLY A 1 350 ? -26.016 71.207 48.171 1.00 24.72 350 GLY A O 1
ATOM 2726 N N . ARG A 1 351 ? -26.866 72.742 46.766 1.00 23.66 351 ARG A N 1
ATOM 2727 C CA . ARG A 1 351 ? -25.719 73.632 46.848 1.00 24.54 351 ARG A CA 1
ATOM 2728 C C . ARG A 1 351 ? -26.097 74.994 46.284 1.00 25.78 351 ARG A C 1
ATOM 2729 O O . ARG A 1 351 ? -26.966 75.104 45.416 1.00 25.37 351 ARG A O 1
ATOM 2737 N N . LYS A 1 352 ? -25.462 76.036 46.802 1.00 27.05 352 LYS A N 1
ATOM 2738 C CA . LYS A 1 352 ? -25.732 77.391 46.342 1.00 25.73 352 LYS A CA 1
ATOM 2739 C C . LYS A 1 352 ? -24.492 78.245 46.553 1.00 27.21 352 LYS A C 1
ATOM 2740 O O . LYS A 1 352 ? -23.627 77.899 47.363 1.00 25.23 352 LYS A O 1
ATOM 2746 N N . ALA A 1 353 ? -24.399 79.347 45.812 1.00 23.77 353 ALA A N 1
ATOM 2747 C CA . ALA A 1 353 ? -23.254 80.245 45.912 1.00 24.03 353 ALA A CA 1
ATOM 2748 C C . ALA A 1 353 ? -23.581 81.646 45.402 1.00 22.16 353 ALA A C 1
ATOM 2749 O O . ALA A 1 353 ? -24.307 81.804 44.428 1.00 23.55 353 ALA A O 1
ATOM 2751 N N . PRO A 1 354 ? -23.036 82.684 46.062 1.00 24.18 354 PRO A N 1
ATOM 2752 C CA . PRO A 1 354 ? -23.255 84.088 45.694 1.00 29.74 354 PRO A CA 1
ATOM 2753 C C . PRO A 1 354 ? -22.865 84.372 44.243 1.00 30.05 354 PRO A C 1
ATOM 2754 O O . PRO A 1 354 ? -23.525 85.148 43.556 1.00 30.38 354 PRO A O 1
ATOM 2758 N N . LYS A 1 355 ? -21.779 83.748 43.795 1.00 28.55 355 LYS A N 1
ATOM 2759 C CA . LYS A 1 355 ? -21.299 83.928 42.429 1.00 28.03 355 LYS A CA 1
ATOM 2760 C C . LYS A 1 355 ? -21.318 82.611 41.654 1.00 28.12 355 LYS A C 1
ATOM 2761 O O . LYS A 1 355 ? -20.347 82.244 40.995 1.00 29.13 355 LYS A O 1
ATOM 2767 N N . SER A 1 356 ? -22.436 81.898 41.745 1.00 27.20 356 SER A N 1
ATOM 2768 C CA . SER A 1 356 ? -22.603 80.638 41.028 1.00 26.68 356 SER A CA 1
ATOM 2769 C C . SER A 1 356 ? -22.485 80.885 39.518 1.00 28.01 356 SER A C 1
ATOM 2770 O O . SER A 1 356 ? -22.947 81.911 39.015 1.00 26.83 356 SER A O 1
ATOM 2773 N N . LEU A 1 357 ? -21.869 79.944 38.805 1.00 26.42 357 LEU A N 1
ATOM 2774 C CA . LEU A 1 357 ? -21.701 80.058 37.359 1.00 28.61 357 LEU A CA 1
ATOM 2775 C C . LEU A 1 357 ? -22.795 79.281 36.630 1.00 28.18 357 LEU A C 1
ATOM 2776 O O . LEU A 1 357 ? -22.813 79.215 35.396 1.00 25.33 357 LEU A O 1
ATOM 2781 N N . TYR A 1 358 ? -23.706 78.698 37.404 1.00 25.52 358 TYR A N 1
ATOM 2782 C CA . TYR A 1 358 ? -24.808 77.925 36.844 1.00 29.75 358 TYR A CA 1
ATOM 2783 C C . TYR A 1 358 ? -25.869 78.848 36.237 1.00 34.46 358 TYR A C 1
ATOM 2784 O O . TYR A 1 358 ? -26.514 79.610 36.949 1.00 31.86 358 TYR A O 1
ATOM 2793 N N . ARG A 1 359 ? -26.035 78.751 34.916 1.00 40.69 359 ARG A N 1
ATOM 2794 C CA . ARG A 1 359 ? -26.971 79.568 34.128 1.00 48.50 359 ARG A CA 1
ATOM 2795 C C . ARG A 1 359 ? -26.858 81.069 34.355 1.00 54.02 359 ARG A C 1
ATOM 2796 O O . ARG A 1 359 ? -26.604 81.498 35.507 1.00 56.77 359 ARG A O 1
ATOM 2804 N N . GLY A 1 370 ? -24.882 83.773 25.593 1.00 66.67 370 GLY A N 1
ATOM 2805 C CA . GLY A 1 370 ? -25.788 82.653 25.179 1.00 62.70 370 GLY A CA 1
ATOM 2806 C C . GLY A 1 370 ? -25.750 82.447 23.681 1.00 63.85 370 GLY A C 1
ATOM 2807 O O . GLY A 1 370 ? -25.568 83.400 22.913 1.00 67.35 370 GLY A O 1
ATOM 2808 N N . TYR A 1 371 ? -25.931 81.206 23.248 1.00 60.67 371 TYR A N 1
ATOM 2809 C CA . TYR A 1 371 ? -25.902 80.905 21.825 1.00 5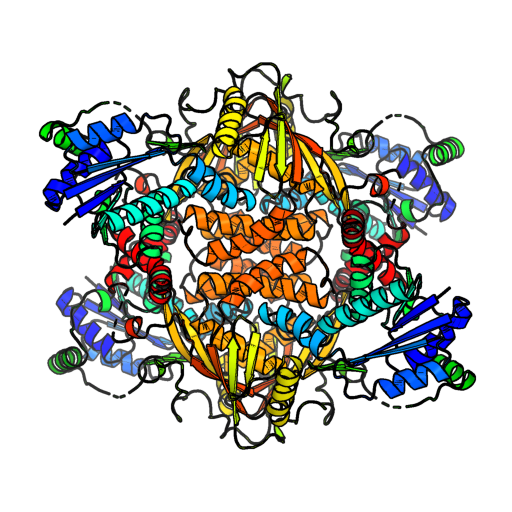4.89 371 TYR A CA 1
ATOM 2810 C C . TYR A 1 371 ? -27.194 80.249 21.359 1.00 47.11 371 TYR A C 1
ATOM 2811 O O . TYR A 1 371 ? -28.167 80.118 22.103 1.00 45.75 371 TYR A O 1
ATOM 2820 N N . ASP A 1 372 ? -27.188 79.841 20.103 1.00 44.60 372 ASP A N 1
ATOM 2821 C CA . ASP A 1 372 ? -28.335 79.186 19.531 1.00 41.47 372 ASP A CA 1
ATOM 2822 C C . ASP A 1 372 ? -27.817 77.870 19.005 1.00 40.10 372 ASP A C 1
ATOM 2823 O O . ASP A 1 372 ? -26.606 77.688 18.840 1.00 34.68 372 ASP A O 1
ATOM 2828 N N . GLN A 1 373 ? -28.742 76.954 18.766 1.00 37.16 373 GLN A N 1
ATOM 2829 C CA . GLN A 1 373 ? -28.431 75.624 18.277 1.00 40.63 373 GLN A CA 1
ATOM 2830 C C . GLN A 1 373 ? -27.437 75.641 17.116 1.00 38.09 373 GLN A C 1
ATOM 2831 O O . GLN A 1 373 ? -26.566 74.775 17.020 1.00 35.22 373 GLN A O 1
ATOM 2837 N N . LYS A 1 374 ? -27.563 76.637 16.244 1.00 31.77 374 LYS A N 1
ATOM 2838 C CA . LYS A 1 374 ? -26.693 76.775 15.081 1.00 33.32 374 LYS A CA 1
ATOM 2839 C C . LYS A 1 374 ? -25.194 76.817 15.382 1.00 32.50 374 LYS A C 1
ATOM 2840 O O . LYS A 1 374 ? -24.388 76.299 14.612 1.00 31.49 374 LYS A O 1
ATOM 2846 N N . ASP A 1 375 ? -24.813 77.461 16.478 1.00 27.57 375 ASP A N 1
ATOM 2847 C CA . ASP A 1 375 ? -23.400 77.549 16.831 1.00 28.56 375 ASP A CA 1
ATOM 2848 C C . ASP A 1 375 ? -22.829 76.160 17.105 1.00 27.04 375 ASP A C 1
ATOM 2849 O O . ASP A 1 375 ? -21.656 75.900 16.834 1.00 26.65 375 ASP A O 1
ATOM 2854 N N . ALA A 1 376 ? -23.666 75.268 17.633 1.00 25.45 376 ALA A N 1
ATOM 2855 C CA . ALA A 1 376 ? -23.242 73.909 17.936 1.00 25.59 376 ALA A CA 1
ATOM 2856 C C . ALA A 1 376 ? -22.760 73.157 16.693 1.00 25.36 376 ALA A C 1
ATOM 2857 O O . ALA A 1 376 ? -21.792 72.399 16.760 1.00 22.58 376 ALA A O 1
ATOM 2859 N N . GLU A 1 377 ? -23.426 73.356 15.559 1.00 22.83 377 GLU A N 1
ATOM 2860 C CA . GLU A 1 377 ? -23.006 72.655 14.350 1.00 22.62 377 GLU A CA 1
ATOM 2861 C C . GLU A 1 377 ? -21.581 73.062 14.007 1.00 18.70 377 GLU A C 1
ATOM 2862 O O . GLU A 1 377 ? -20.748 72.215 13.708 1.00 26.01 377 GLU A O 1
ATOM 2868 N N . GLY A 1 378 ? -21.312 74.366 14.064 1.00 23.73 378 GLY A N 1
ATOM 2869 C CA . GLY A 1 378 ? -19.986 74.873 13.751 1.00 22.70 378 GLY A CA 1
ATOM 2870 C C . GLY A 1 378 ? -18.941 74.284 14.680 1.00 18.94 378 GLY A C 1
ATOM 2871 O O . GLY A 1 378 ? -17.894 73.813 14.244 1.00 21.76 378 GLY A O 1
ATOM 2872 N N . PHE A 1 379 ? -19.240 74.331 15.971 1.00 21.08 379 PHE A N 1
ATOM 2873 C CA . PHE A 1 379 ? -18.374 73.787 17.004 1.00 21.90 379 PHE A CA 1
ATOM 2874 C C . PHE A 1 379 ? -18.053 72.337 16.643 1.00 23.33 379 PHE A C 1
ATOM 2875 O O . PHE A 1 379 ? -16.892 71.929 16.608 1.00 23.48 379 PHE A O 1
ATOM 2883 N N . ILE A 1 380 ? -19.092 71.560 16.354 1.00 21.89 380 ILE A N 1
ATOM 2884 C CA . ILE A 1 380 ? -18.900 70.162 16.011 1.00 22.94 380 ILE A CA 1
ATOM 2885 C C . ILE A 1 380 ? -18.081 69.957 14.738 1.00 25.18 380 ILE A C 1
ATOM 2886 O O . ILE A 1 380 ? -17.203 69.095 14.705 1.00 23.88 380 ILE A O 1
ATOM 2891 N N . LYS A 1 381 ? -18.361 70.743 13.698 1.00 24.61 381 LYS A N 1
ATOM 2892 C CA . LYS A 1 381 ? -17.624 70.614 12.438 1.00 27.98 381 LYS A CA 1
ATOM 2893 C C . LYS A 1 381 ? -16.125 70.822 12.647 1.00 22.02 381 LYS A C 1
ATOM 2894 O O . LYS A 1 381 ? -15.311 70.041 12.163 1.00 22.28 381 LYS A O 1
ATOM 2900 N N . ILE A 1 382 ? -15.768 71.880 13.369 1.00 21.01 382 ILE A N 1
ATOM 2901 C CA . ILE A 1 382 ? -14.366 72.182 13.623 1.00 23.39 382 ILE A CA 1
ATOM 2902 C C . ILE A 1 382 ? -13.714 71.111 14.499 1.00 23.29 382 ILE A C 1
ATOM 2903 O O . ILE A 1 382 ? -12.598 70.677 14.234 1.00 25.04 382 ILE A O 1
ATOM 2908 N N . GLN A 1 383 ? -14.408 70.673 15.542 1.00 25.80 383 GLN A N 1
ATOM 2909 C CA . GLN A 1 383 ? -13.842 69.647 16.411 1.00 21.24 383 GLN A CA 1
ATOM 2910 C C . GLN A 1 383 ? -13.606 68.365 15.617 1.00 22.82 383 GLN A C 1
ATOM 2911 O O . GLN A 1 383 ? -12.672 67.626 15.889 1.00 23.64 383 GLN A O 1
ATOM 2917 N N . ALA A 1 384 ? -14.440 68.122 14.610 1.00 25.27 384 ALA A N 1
ATOM 2918 C CA . ALA A 1 384 ? -14.334 66.901 13.810 1.00 27.50 384 ALA A CA 1
ATOM 2919 C C . ALA A 1 384 ? -13.309 66.919 12.680 1.00 25.75 384 ALA A C 1
ATOM 2920 O O . ALA A 1 384 ? -12.892 65.862 12.198 1.00 24.78 384 ALA A O 1
ATOM 2922 N N . LEU A 1 385 ? -12.901 68.111 12.261 1.00 25.37 385 LEU A N 1
ATOM 2923 C CA . LEU A 1 385 ? -11.964 68.223 11.155 1.00 24.25 385 LEU A CA 1
ATOM 2924 C C . LEU A 1 385 ? -10.778 67.259 11.217 1.00 23.29 385 LEU A C 1
ATOM 2925 O O . LEU A 1 385 ? -10.592 66.460 10.303 1.00 23.30 385 LEU A O 1
ATOM 2930 N N . ARG A 1 386 ? -9.985 67.313 12.285 1.00 23.10 386 ARG A N 1
ATOM 2931 C CA . ARG A 1 386 ? -8.827 66.424 12.381 1.00 23.20 386 ARG A CA 1
ATOM 2932 C C . ARG A 1 386 ? -9.211 64.944 12.334 1.00 20.81 386 ARG A C 1
ATOM 2933 O O . ARG A 1 386 ? -8.442 64.118 11.845 1.00 22.85 386 ARG A O 1
ATOM 2941 N N . LEU A 1 387 ? -10.396 64.603 12.835 1.00 22.60 387 LEU A N 1
ATOM 2942 C CA . LEU A 1 387 ? -10.845 63.212 12.811 1.00 19.74 387 LEU A CA 1
ATOM 2943 C C . LEU A 1 387 ? -11.216 62.796 11.385 1.00 22.37 387 LEU A C 1
ATOM 2944 O O . LEU A 1 387 ? -10.936 61.679 10.964 1.00 22.51 387 LEU A O 1
ATOM 2949 N N . ARG A 1 388 ? -11.858 63.697 10.646 1.00 23.63 388 ARG A N 1
ATOM 2950 C CA . ARG A 1 388 ? -12.236 63.400 9.268 1.00 22.97 388 ARG A CA 1
ATOM 2951 C C . ARG A 1 388 ? -10.984 63.248 8.391 1.00 20.26 388 ARG A C 1
ATOM 2952 O O . ARG A 1 388 ? -10.899 62.350 7.556 1.00 23.38 388 ARG A O 1
ATOM 2960 N N . VAL A 1 389 ? -10.013 64.132 8.589 1.00 25.60 389 VAL A N 1
ATOM 2961 C CA . VAL A 1 389 ? -8.764 64.084 7.838 1.00 24.03 389 VAL A CA 1
ATOM 2962 C C . VAL A 1 389 ? -8.091 62.736 8.095 1.00 27.23 389 VAL A C 1
ATOM 2963 O O . VAL A 1 389 ? -7.705 62.034 7.163 1.00 24.60 389 VAL A O 1
ATOM 2967 N N . ARG A 1 390 ? -7.966 62.378 9.370 1.00 25.73 390 ARG A N 1
ATOM 2968 C CA . ARG A 1 390 ? -7.363 61.104 9.755 1.00 26.42 390 ARG A CA 1
ATOM 2969 C C . ARG A 1 390 ? -8.081 59.943 9.055 1.00 25.36 390 ARG A C 1
ATOM 2970 O O . ARG A 1 390 ? -7.442 59.008 8.580 1.00 23.38 390 ARG A O 1
ATOM 2978 N N . ALA A 1 391 ? -9.411 60.009 8.995 1.00 28.19 391 ALA A N 1
ATOM 2979 C CA . ALA A 1 391 ? -10.208 58.957 8.352 1.00 27.63 391 ALA A CA 1
ATOM 2980 C C . ALA A 1 391 ? -9.958 58.872 6.848 1.00 28.92 391 ALA A C 1
ATOM 2981 O O . ALA A 1 391 ? -9.849 57.780 6.298 1.00 30.30 391 ALA A O 1
ATOM 2983 N N . LEU A 1 392 ? -9.877 60.022 6.187 1.00 31.61 392 LEU A N 1
ATOM 2984 C CA . LEU A 1 392 ? -9.644 60.058 4.744 1.00 30.97 392 LEU A CA 1
ATOM 2985 C C . LEU A 1 392 ? -8.257 59.529 4.410 1.00 35.44 392 LEU A C 1
ATOM 2986 O O . LEU A 1 392 ? -8.071 58.840 3.400 1.00 35.17 392 LEU A O 1
ATOM 2991 N N . VAL A 1 393 ? -7.282 59.847 5.256 1.00 28.43 393 VAL A N 1
ATOM 2992 C CA . VAL A 1 393 ? -5.928 59.374 5.020 1.00 32.32 393 VAL A CA 1
ATOM 2993 C C . VAL A 1 393 ? -5.869 57.862 5.164 1.00 35.61 393 VAL A C 1
ATOM 2994 O O . VAL A 1 393 ? -5.167 57.202 4.410 1.00 35.85 393 VAL A O 1
ATOM 2998 N N . GLU A 1 394 ? -6.601 57.297 6.120 1.00 39.36 394 GLU A N 1
ATOM 2999 C CA . GLU A 1 394 ? -6.589 55.846 6.263 1.00 45.52 394 GLU A CA 1
ATOM 3000 C C . GLU A 1 394 ? -7.257 55.351 4.997 1.00 50.49 394 GLU A C 1
ATOM 3001 O O . GLU A 1 394 ? -7.110 54.193 4.598 1.00 50.12 394 GLU A O 1
ATOM 3007 N N . ARG A 1 395 ? -7.981 56.275 4.370 1.00 57.04 395 ARG A N 1
ATOM 3008 C CA . ARG A 1 395 ? -8.715 56.045 3.134 1.00 60.09 395 ARG A CA 1
ATOM 3009 C C . ARG A 1 395 ? -9.831 55.100 3.451 1.00 62.64 395 ARG A C 1
ATOM 3010 O O . ARG A 1 395 ? -10.998 55.545 3.391 1.00 66.07 395 ARG A O 1
ATOM 3018 N N . MET B 1 1 ? -33.010 59.738 -2.095 1.00 38.77 1 MET B N 1
ATOM 3019 C CA . MET B 1 1 ? -32.187 59.974 -0.873 1.00 34.79 1 MET B CA 1
ATOM 3020 C C . MET B 1 1 ? -32.659 59.089 0.277 1.00 33.25 1 MET B C 1
ATOM 3021 O O . MET B 1 1 ? -33.856 58.988 0.549 1.00 32.75 1 MET B O 1
ATOM 3026 N N . LYS B 1 2 ? -31.704 58.453 0.946 1.00 33.05 2 LYS B N 1
ATOM 3027 C CA . LYS B 1 2 ? -31.983 57.581 2.079 1.00 29.91 2 LYS B CA 1
ATOM 3028 C C . LYS B 1 2 ? -31.337 58.175 3.325 1.00 30.16 2 LYS B C 1
ATOM 3029 O O . LYS B 1 2 ? -30.209 58.672 3.277 1.00 27.30 2 LYS B O 1
ATOM 3035 N N . ILE B 1 3 ? -32.058 58.118 4.436 1.00 26.60 3 ILE B N 1
ATOM 3036 C CA . ILE B 1 3 ? -31.569 58.655 5.700 1.00 26.90 3 ILE B CA 1
ATOM 3037 C C . ILE B 1 3 ? -31.752 57.619 6.806 1.00 24.25 3 ILE B C 1
ATOM 3038 O O . ILE B 1 3 ? -32.856 57.120 7.018 1.00 26.30 3 ILE B O 1
ATOM 3043 N N . VAL B 1 4 ? -30.670 57.290 7.504 1.00 25.60 4 VAL B N 1
ATOM 3044 C CA . VAL B 1 4 ? -30.756 56.329 8.600 1.00 24.47 4 VAL B CA 1
ATOM 3045 C C . VAL B 1 4 ? -30.954 57.115 9.895 1.00 25.47 4 VAL B C 1
ATOM 3046 O O . VAL B 1 4 ? -30.077 57.874 10.322 1.00 25.07 4 VAL B O 1
ATOM 3050 N N . LEU B 1 5 ? -32.117 56.937 10.504 1.00 23.09 5 LEU B N 1
ATOM 3051 C CA . LEU B 1 5 ? -32.456 57.643 11.729 1.00 25.93 5 LEU B CA 1
ATOM 3052 C C . LEU B 1 5 ? -32.271 56.807 12.988 1.00 26.15 5 LEU B C 1
ATOM 3053 O O . LEU B 1 5 ? -32.651 55.638 13.028 1.00 24.26 5 LEU B O 1
ATOM 3058 N N . ALA B 1 6 ? -31.684 57.419 14.012 1.00 25.54 6 ALA B N 1
ATOM 3059 C CA . ALA B 1 6 ? -31.510 56.750 15.294 1.00 23.61 6 ALA B CA 1
ATOM 3060 C C . ALA B 1 6 ? -32.898 56.955 15.877 1.00 24.35 6 ALA B C 1
ATOM 3061 O O . ALA B 1 6 ? -33.248 58.057 16.306 1.00 23.76 6 ALA B O 1
ATOM 3063 N N . TYR B 1 7 ? -33.685 55.886 15.865 1.00 23.57 7 TYR B N 1
ATOM 3064 C CA . TYR B 1 7 ? -35.070 55.917 16.316 1.00 25.18 7 TYR B CA 1
ATOM 3065 C C . TYR B 1 7 ? -35.274 55.267 17.682 1.00 27.60 7 TYR B C 1
ATOM 3066 O O . TYR B 1 7 ? -35.122 54.055 17.833 1.00 27.99 7 TYR B O 1
ATOM 3075 N N . SER B 1 8 ? -35.632 56.071 18.676 1.00 27.89 8 SER B N 1
ATOM 3076 C CA . SER B 1 8 ? -35.842 55.542 20.018 1.00 32.06 8 SER B CA 1
ATOM 3077 C C . SER B 1 8 ? -37.244 54.976 20.181 1.00 33.96 8 SER B C 1
ATOM 3078 O O . SER B 1 8 ? -37.473 54.117 21.032 1.00 34.50 8 SER B O 1
ATOM 3081 N N . GLY B 1 9 ? -38.187 55.463 19.378 1.00 32.39 9 GLY B N 1
ATOM 3082 C CA . GLY B 1 9 ? -39.546 54.957 19.459 1.00 33.26 9 GLY B CA 1
ATOM 3083 C C . GLY B 1 9 ? -40.537 55.900 20.104 1.00 33.05 9 GLY B C 1
ATOM 3084 O O . GLY B 1 9 ? -41.741 55.651 20.065 1.00 35.70 9 GLY B O 1
ATOM 3085 N N . GLY B 1 10 ? -40.038 56.984 20.691 1.00 29.08 10 GLY B N 1
ATOM 3086 C CA . GLY B 1 10 ? -40.906 57.941 21.347 1.00 32.32 10 GLY B CA 1
ATOM 3087 C C . GLY B 1 10 ? -41.550 58.954 20.415 1.00 35.11 10 GLY B C 1
ATOM 3088 O O . GLY B 1 10 ? -41.532 58.796 19.191 1.00 33.50 10 GLY B O 1
ATOM 3089 N N . LEU B 1 11 ? -42.120 60.002 21.000 1.00 31.28 11 LEU B N 1
ATOM 3090 C CA . LEU B 1 11 ? -42.788 61.048 20.232 1.00 32.80 11 LEU B CA 1
ATOM 3091 C C . LEU B 1 11 ? -41.855 61.836 19.299 1.00 33.40 11 LEU B C 1
ATOM 3092 O O . LEU B 1 11 ? -42.112 61.942 18.094 1.00 32.62 11 LEU B O 1
ATOM 3097 N N . ASP B 1 12 ? -40.771 62.377 19.846 1.00 31.34 12 ASP B N 1
ATOM 3098 C CA . ASP B 1 12 ? -39.852 63.176 19.039 1.00 30.30 12 ASP B CA 1
ATOM 3099 C C . ASP B 1 12 ? -39.192 62.466 17.848 1.00 29.14 12 ASP B C 1
ATOM 3100 O O . ASP B 1 12 ? -39.128 63.047 16.761 1.00 29.62 12 ASP B O 1
ATOM 3105 N N . THR B 1 13 ? -38.701 61.237 18.012 1.00 26.40 13 THR B N 1
ATOM 3106 C CA . THR B 1 13 ? -38.095 60.570 16.853 1.00 25.89 13 THR B CA 1
ATOM 3107 C C . THR B 1 13 ? -39.165 60.172 15.846 1.00 25.32 13 THR B C 1
ATOM 3108 O O . THR B 1 13 ? -38.880 60.015 14.659 1.00 24.96 13 THR B O 1
ATOM 3112 N N . SER B 1 14 ? -40.402 60.014 16.313 1.00 28.07 14 SER B N 1
ATOM 3113 C CA . SER B 1 14 ? -41.497 59.690 15.401 1.00 29.34 14 SER B CA 1
ATOM 3114 C C . SER B 1 14 ? -41.790 60.959 14.588 1.00 29.00 14 SER B C 1
ATOM 3115 O O . SER B 1 14 ? -41.955 60.905 13.361 1.00 29.07 14 SER B O 1
ATOM 3118 N N . ILE B 1 15 ? -41.844 62.096 15.279 1.00 24.30 15 ILE B N 1
ATOM 3119 C CA . ILE B 1 15 ? -42.070 63.383 14.628 1.00 27.07 15 ILE B CA 1
ATOM 3120 C C . ILE B 1 15 ? -40.937 63.602 13.632 1.00 25.09 15 ILE B C 1
ATOM 3121 O O . ILE B 1 15 ? -41.159 64.043 12.510 1.00 25.45 15 ILE B O 1
ATOM 3126 N N . ILE B 1 16 ? -39.719 63.274 14.047 1.00 23.41 16 ILE B N 1
ATOM 3127 C CA . ILE B 1 16 ? -38.558 63.441 13.186 1.00 23.44 16 ILE B CA 1
ATOM 3128 C C . ILE B 1 16 ? -38.605 62.564 11.933 1.00 26.90 16 ILE B C 1
ATOM 3129 O O . ILE B 1 16 ? -38.196 62.997 10.852 1.00 27.62 16 ILE B O 1
ATOM 3134 N N . LEU B 1 17 ? -39.103 61.340 12.067 1.00 25.60 17 LEU B N 1
ATOM 3135 C CA . LEU B 1 17 ? -39.189 60.430 10.927 1.00 27.96 17 LEU B CA 1
ATOM 3136 C C . LEU B 1 17 ? -40.064 61.056 9.830 1.00 26.99 17 LEU B C 1
ATOM 3137 O O . LEU B 1 17 ? -39.682 61.084 8.659 1.00 27.55 17 LEU B O 1
ATOM 3142 N N . LYS B 1 18 ? -41.229 61.564 10.216 1.00 26.14 18 LYS B N 1
ATOM 3143 C CA . LYS B 1 18 ? -42.138 62.207 9.264 1.00 27.67 18 LYS B CA 1
ATOM 3144 C C . LYS B 1 18 ? -41.510 63.494 8.702 1.00 27.35 18 LYS B C 1
ATOM 3145 O O . LYS B 1 18 ? -41.559 63.746 7.496 1.00 27.68 18 LYS B O 1
ATOM 3151 N N . TRP B 1 19 ? -40.924 64.296 9.590 1.00 27.33 19 TRP B N 1
ATOM 3152 C CA . TRP B 1 19 ? -40.282 65.561 9.224 1.00 27.85 19 TRP B CA 1
ATOM 3153 C C . TRP B 1 19 ? -39.178 65.361 8.189 1.00 29.28 19 TRP B C 1
ATOM 3154 O O . TRP B 1 19 ? -39.057 66.138 7.241 1.00 26.79 19 TRP B O 1
ATOM 3165 N N . LEU B 1 20 ? -38.371 64.321 8.377 1.00 26.49 20 LEU B N 1
ATOM 3166 C CA . LEU B 1 20 ? -37.274 64.016 7.458 1.00 24.87 20 LEU B CA 1
ATOM 3167 C C . LEU B 1 20 ? -37.762 63.641 6.065 1.00 26.04 20 LEU B C 1
ATOM 3168 O O . LEU B 1 20 ? -37.230 64.108 5.059 1.00 23.88 20 LEU B O 1
ATOM 3173 N N . LYS B 1 21 ? -38.771 62.784 6.006 1.00 26.65 21 LYS B N 1
ATOM 3174 C CA . LYS B 1 21 ? -39.284 62.348 4.719 1.00 25.69 21 LYS B CA 1
ATOM 3175 C C . LYS B 1 21 ? -39.721 63.512 3.843 1.00 26.56 21 LYS B C 1
ATOM 3176 O O . LYS B 1 21 ? -39.345 63.586 2.680 1.00 30.78 21 LYS B O 1
ATOM 3182 N N . GLU B 1 22 ? -40.484 64.438 4.406 1.00 26.65 22 GLU B N 1
ATOM 3183 C CA . GLU B 1 22 ? -40.958 65.569 3.622 1.00 31.64 22 GLU B CA 1
ATOM 3184 C C . GLU B 1 22 ? -39.924 66.669 3.413 1.00 30.94 22 GLU B C 1
ATOM 3185 O O . GLU B 1 22 ? -39.807 67.214 2.318 1.00 27.01 22 GLU B O 1
ATOM 3191 N N . THR B 1 23 ? -39.173 66.999 4.460 1.00 27.86 23 THR B N 1
ATOM 3192 C CA . THR B 1 23 ? -38.177 68.053 4.344 1.00 24.99 23 THR B CA 1
ATOM 3193 C C . THR B 1 23 ? -37.090 67.695 3.339 1.00 29.96 23 THR B C 1
ATOM 3194 O O . THR B 1 23 ? -36.720 68.515 2.495 1.00 31.07 23 THR B O 1
ATOM 3198 N N . TYR B 1 24 ? -36.581 66.468 3.420 1.00 30.33 24 TYR B N 1
ATOM 3199 C CA . TYR B 1 24 ? -35.522 66.026 2.519 1.00 28.18 24 TYR B CA 1
ATOM 3200 C C . TYR B 1 24 ? -35.988 65.161 1.354 1.00 29.29 24 TYR B C 1
ATOM 3201 O O . TYR B 1 24 ? -35.159 64.625 0.618 1.00 31.81 24 TYR B O 1
ATOM 3210 N N . ARG B 1 25 ? -37.303 65.035 1.181 1.00 29.99 25 ARG B N 1
ATOM 3211 C CA . ARG B 1 25 ? -37.860 64.220 0.099 1.00 30.89 25 ARG B CA 1
ATOM 3212 C C . ARG B 1 25 ? -37.072 62.914 0.019 1.00 31.00 25 ARG B C 1
ATOM 3213 O O . ARG B 1 25 ? -36.540 62.551 -1.028 1.00 31.16 25 ARG B O 1
ATOM 3221 N N . ALA B 1 26 ? -37.013 62.204 1.139 1.00 32.92 26 ALA B N 1
ATOM 3222 C CA . ALA B 1 26 ? -36.258 60.960 1.208 1.00 32.06 26 ALA B CA 1
ATOM 3223 C C . ALA B 1 26 ? -36.983 59.848 1.957 1.00 27.87 26 ALA B C 1
ATOM 3224 O O . ALA B 1 26 ? -38.010 60.080 2.591 1.00 27.97 26 ALA B O 1
ATOM 3226 N N . GLU B 1 27 ? -36.455 58.632 1.860 1.00 26.92 27 GLU B N 1
ATOM 3227 C CA . GLU B 1 27 ? -37.030 57.503 2.582 1.00 28.82 27 GLU B CA 1
ATOM 3228 C C . GLU B 1 27 ? -36.168 57.343 3.828 1.00 29.30 27 GLU B C 1
ATOM 3229 O O . GLU B 1 27 ? -34.961 57.581 3.785 1.00 26.87 27 GLU B O 1
ATOM 3235 N N . VAL B 1 28 ? -36.785 56.948 4.935 1.00 25.42 28 VAL B N 1
ATOM 3236 C CA . VAL B 1 28 ? -36.049 56.803 6.178 1.00 27.85 28 VAL B CA 1
ATOM 3237 C C . VAL B 1 28 ? -35.915 55.364 6.673 1.00 27.82 28 VAL B C 1
ATOM 3238 O O . VAL B 1 28 ? -36.891 54.622 6.730 1.00 30.36 28 VAL B O 1
ATOM 3242 N N . ILE B 1 29 ? -34.691 54.983 7.019 1.00 28.74 29 ILE B N 1
ATOM 3243 C CA . ILE B 1 29 ? -34.416 53.662 7.563 1.00 28.83 29 ILE B CA 1
ATOM 3244 C C . ILE B 1 29 ? -34.247 53.899 9.063 1.00 31.25 29 ILE B C 1
ATOM 3245 O O . ILE B 1 29 ? -33.331 54.605 9.487 1.00 26.84 29 ILE B O 1
ATOM 3250 N N . ALA B 1 30 ? -35.149 53.330 9.857 1.00 29.60 30 ALA B N 1
ATOM 3251 C CA . ALA B 1 30 ? -35.110 53.500 11.305 1.00 26.44 30 ALA B CA 1
ATOM 3252 C C . ALA B 1 30 ? -34.237 52.455 11.994 1.00 25.48 30 ALA B C 1
ATOM 3253 O O . ALA B 1 30 ? -34.285 51.277 11.655 1.00 25.21 30 ALA B O 1
ATOM 3255 N N . PHE B 1 31 ? -33.428 52.897 12.949 1.00 23.87 31 PHE B N 1
ATOM 3256 C CA . PHE B 1 31 ? -32.578 51.982 13.704 1.00 25.08 31 PHE B CA 1
ATOM 3257 C C . PHE B 1 31 ? -32.812 52.180 15.195 1.00 27.43 31 PHE B C 1
ATOM 3258 O O . PHE B 1 31 ? -32.650 53.283 15.712 1.00 25.47 31 PHE B O 1
ATOM 3266 N N . THR B 1 32 ? -33.199 51.104 15.875 1.00 27.86 32 THR B N 1
ATOM 3267 C CA . THR B 1 32 ? -33.447 51.138 17.312 1.00 26.96 32 THR B CA 1
ATOM 3268 C C . THR B 1 32 ? -32.516 50.118 17.955 1.00 31.44 32 THR B C 1
ATOM 3269 O O . THR B 1 32 ? -32.503 48.953 17.567 1.00 28.84 32 THR B O 1
ATOM 3273 N N . ALA B 1 33 ? -31.731 50.557 18.930 1.00 29.08 33 ALA B N 1
ATOM 3274 C CA . ALA B 1 33 ? -30.811 49.653 19.595 1.00 29.68 33 ALA B CA 1
ATOM 3275 C C . ALA B 1 33 ? -31.291 49.322 20.994 1.00 26.88 33 ALA B C 1
ATOM 3276 O O . ALA B 1 33 ? -31.772 50.185 21.723 1.00 26.16 33 ALA B O 1
ATOM 3278 N N . ASP B 1 34 ? -31.180 48.053 21.355 1.00 29.82 34 ASP B N 1
ATOM 3279 C CA . ASP B 1 34 ? -31.545 47.629 22.692 1.00 29.57 34 ASP B CA 1
ATOM 3280 C C . ASP B 1 34 ? -30.226 47.657 23.442 1.00 25.38 34 ASP B C 1
ATOM 3281 O O . ASP B 1 34 ? -29.354 46.841 23.181 1.00 26.49 34 ASP B O 1
ATOM 3286 N N . ILE B 1 35 ? -30.059 48.623 24.336 1.00 25.76 35 ILE B N 1
ATOM 3287 C CA . ILE B 1 35 ? -28.840 48.715 25.127 1.00 27.79 35 ILE B CA 1
ATOM 3288 C C . ILE B 1 35 ? -29.227 48.647 26.600 1.00 27.36 35 ILE B C 1
ATOM 3289 O O . ILE B 1 35 ? -28.536 49.185 27.464 1.00 24.22 35 ILE B O 1
ATOM 3294 N N . GLY B 1 36 ? -30.355 47.992 26.861 1.00 30.77 36 GLY B N 1
ATOM 3295 C CA . GLY B 1 36 ? -30.844 47.837 28.220 1.00 29.62 36 GLY B CA 1
ATOM 3296 C C . GLY B 1 36 ? -31.747 48.940 28.743 1.00 28.99 36 GLY B C 1
ATOM 3297 O O . GLY B 1 36 ? -31.807 49.130 29.952 1.00 29.33 36 GLY B O 1
ATOM 3298 N N . GLN B 1 37 ? -32.455 49.656 27.868 1.00 25.58 37 GLN B N 1
ATOM 3299 C CA . GLN B 1 37 ? -33.338 50.740 28.322 1.00 31.67 37 GLN B CA 1
ATOM 3300 C C . GLN B 1 37 ? -34.611 50.206 28.967 1.00 34.21 37 GLN B C 1
ATOM 3301 O O . GLN B 1 37 ? -35.445 50.979 29.426 1.00 32.94 37 GLN B O 1
ATOM 3307 N N . GLY B 1 38 ? -34.770 48.889 28.976 1.00 37.02 38 GLY B N 1
ATOM 3308 C CA . GLY B 1 38 ? -35.954 48.299 29.580 1.00 44.34 38 GLY B CA 1
ATOM 3309 C C . GLY B 1 38 ? -37.222 48.479 28.767 1.00 45.55 38 GLY B C 1
ATOM 3310 O O . GLY B 1 38 ? -38.291 48.752 29.312 1.00 46.81 38 GLY B O 1
ATOM 3311 N N . GLU B 1 39 ? -37.112 48.333 27.454 1.00 47.20 39 GLU B N 1
ATOM 3312 C CA . GLU B 1 39 ? -38.273 48.480 26.589 1.00 48.08 39 GLU B CA 1
ATOM 3313 C C . GLU B 1 39 ? -38.216 47.440 25.496 1.00 49.03 39 GLU B C 1
ATOM 3314 O O . GLU B 1 39 ? -37.171 46.817 25.263 1.00 44.90 39 GLU B O 1
ATOM 3320 N N . GLU B 1 40 ? -39.344 47.250 24.822 1.00 47.90 40 GLU B N 1
ATOM 3321 C CA . GLU B 1 40 ? -39.394 46.283 23.749 1.00 44.74 40 GLU B CA 1
ATOM 3322 C C . GLU B 1 40 ? -39.018 46.974 22.452 1.00 41.83 40 GLU B C 1
ATOM 3323 O O . GLU B 1 40 ? -39.824 47.701 21.861 1.00 40.36 40 GLU B O 1
ATOM 3329 N N . VAL B 1 41 ? -37.788 46.735 22.012 1.00 36.85 41 VAL B N 1
ATOM 3330 C CA . VAL B 1 41 ? -37.276 47.336 20.791 1.00 38.25 41 VAL B CA 1
ATOM 3331 C C . VAL B 1 41 ? -38.053 46.922 19.533 1.00 39.20 41 VAL B C 1
ATOM 3332 O O . VAL B 1 41 ? -38.100 47.674 18.548 1.00 33.37 41 VAL B O 1
ATOM 3336 N N . GLU B 1 42 ? -38.670 45.741 19.555 1.00 34.18 42 GLU B N 1
ATOM 3337 C CA . GLU B 1 42 ? -39.441 45.296 18.397 1.00 34.62 42 GLU B CA 1
ATOM 3338 C C . GLU B 1 42 ? -40.700 46.134 18.257 1.00 31.93 42 GLU B C 1
ATOM 3339 O O . GLU B 1 42 ? -41.271 46.247 17.173 1.00 36.19 42 GLU B O 1
ATOM 3345 N N . GLU B 1 43 ? -41.142 46.723 19.359 1.00 34.54 43 GLU B N 1
ATOM 3346 C CA . GLU B 1 43 ? -42.323 47.567 19.304 1.00 37.42 43 GLU B CA 1
ATOM 3347 C C . GLU B 1 43 ? -41.980 48.898 18.647 1.00 34.54 43 GLU B C 1
ATOM 3348 O O . GLU B 1 43 ? -42.787 49.456 17.898 1.00 34.81 43 GLU B O 1
ATOM 3354 N N . ALA B 1 44 ? -40.778 49.398 18.914 1.00 34.00 44 ALA B N 1
ATOM 3355 C CA . ALA B 1 44 ? -40.343 50.656 18.309 1.00 32.90 44 ALA B CA 1
ATOM 3356 C C . ALA B 1 44 ? -40.127 50.394 16.823 1.00 28.07 44 ALA B C 1
ATOM 3357 O O . ALA B 1 44 ? -40.444 51.226 15.976 1.00 33.23 44 ALA B O 1
ATOM 3359 N N . ARG B 1 45 ? -39.587 49.222 16.514 1.00 30.97 45 ARG B N 1
ATOM 3360 C CA . ARG B 1 45 ? -39.327 48.845 15.134 1.00 32.76 45 ARG B CA 1
ATOM 3361 C C . ARG B 1 45 ? -40.635 48.823 14.344 1.00 35.83 45 ARG B C 1
ATOM 3362 O O . ARG B 1 45 ? -40.701 49.321 13.215 1.00 34.94 45 ARG B O 1
ATOM 3370 N N . GLU B 1 46 ? -41.673 48.243 14.942 1.00 35.44 46 GLU B N 1
ATOM 3371 C CA . GLU B 1 46 ? -42.977 48.155 14.291 1.00 36.14 46 GLU B CA 1
ATOM 3372 C C . GLU B 1 46 ? -43.627 49.534 14.177 1.00 35.17 46 GLU B C 1
ATOM 3373 O O . GLU B 1 46 ? -44.268 49.848 13.164 1.00 34.74 46 GLU B O 1
ATOM 3379 N N . LYS B 1 47 ? -43.445 50.358 15.206 1.00 30.15 47 LYS B N 1
ATOM 3380 C CA . LYS B 1 47 ? -43.993 51.707 15.210 1.00 31.18 47 LYS B CA 1
ATOM 3381 C C . LYS B 1 47 ? -43.311 52.553 14.132 1.00 33.30 47 LYS B C 1
ATOM 3382 O O . LYS B 1 47 ? -43.938 53.422 13.527 1.00 34.18 47 LYS B O 1
ATOM 3388 N N . ALA B 1 48 ? -42.025 52.305 13.902 1.00 31.94 48 ALA B N 1
ATOM 3389 C CA . ALA B 1 48 ? -41.282 53.035 12.883 1.00 29.26 48 ALA B CA 1
ATOM 3390 C C . ALA B 1 48 ? -41.894 52.764 11.512 1.00 33.82 48 ALA B C 1
ATOM 3391 O O . ALA B 1 48 ? -42.042 53.675 10.696 1.00 31.54 48 ALA B O 1
ATOM 3393 N N . LEU B 1 49 ? -42.241 51.507 11.254 1.00 31.34 49 LEU B N 1
ATOM 3394 C CA . LEU B 1 49 ? -42.831 51.150 9.971 1.00 34.72 49 LEU B CA 1
ATOM 3395 C C . LEU B 1 49 ? -44.180 51.828 9.782 1.00 35.37 49 LEU B C 1
ATOM 3396 O O . LEU B 1 49 ? -44.506 52.285 8.682 1.00 36.36 49 LEU B O 1
ATOM 3401 N N . ARG B 1 50 ? -44.961 51.891 10.855 1.00 32.33 50 ARG B N 1
ATOM 3402 C CA . ARG B 1 50 ? -46.272 52.520 10.806 1.00 36.81 50 ARG B CA 1
ATOM 3403 C C . ARG B 1 50 ? -46.163 54.031 10.662 1.00 38.80 50 ARG B C 1
ATOM 3404 O O . ARG B 1 50 ? -47.073 54.684 10.149 1.00 36.72 50 ARG B O 1
ATOM 3412 N N . THR B 1 51 ? -45.045 54.583 11.114 1.00 35.10 51 THR B N 1
ATOM 3413 C CA . THR B 1 51 ? -44.822 56.015 11.027 1.00 32.25 51 THR B CA 1
ATOM 3414 C C . THR B 1 51 ? -44.325 56.384 9.628 1.00 33.21 51 THR B C 1
ATOM 3415 O O . THR B 1 51 ? -44.342 57.554 9.247 1.00 34.05 51 THR B O 1
ATOM 3419 N N . GLY B 1 52 ? -43.877 55.385 8.868 1.00 33.63 52 GLY B N 1
ATOM 3420 C CA . GLY B 1 52 ? -43.432 55.650 7.511 1.00 31.85 52 GLY B CA 1
ATOM 3421 C C . GLY B 1 52 ? -42.045 55.216 7.088 1.00 29.05 52 GLY B C 1
ATOM 3422 O O . GLY B 1 52 ? -41.632 55.505 5.970 1.00 31.76 52 GLY B O 1
ATOM 3423 N N . ALA B 1 53 ? -41.316 54.520 7.950 1.00 29.52 53 ALA B N 1
ATOM 3424 C CA . ALA B 1 53 ? -39.970 54.086 7.587 1.00 28.51 53 ALA B CA 1
ATOM 3425 C C . ALA B 1 53 ? -40.010 53.102 6.423 1.00 30.01 53 ALA B C 1
ATOM 3426 O O . ALA B 1 53 ? -40.891 52.256 6.368 1.00 31.61 53 ALA B O 1
ATOM 3428 N N . SER B 1 54 ? -39.062 53.209 5.497 1.00 27.82 54 SER B N 1
ATOM 3429 C CA . SER B 1 54 ? -39.027 52.286 4.362 1.00 33.37 54 SER B CA 1
ATOM 3430 C C . SER B 1 54 ? -38.474 50.941 4.822 1.00 35.07 54 SER B C 1
ATOM 3431 O O . SER B 1 54 ? -38.681 49.912 4.178 1.00 30.45 54 SER B O 1
ATOM 3434 N N . LYS B 1 55 ? -37.764 50.970 5.945 1.00 31.70 55 LYS B N 1
ATOM 3435 C CA . LYS B 1 55 ? -37.172 49.782 6.543 1.00 30.07 55 LYS B CA 1
ATOM 3436 C C . LYS B 1 55 ? -36.901 50.120 8.005 1.00 32.29 55 LYS B C 1
ATOM 3437 O O . LYS B 1 55 ? -36.481 51.235 8.310 1.00 28.52 55 LYS B O 1
ATOM 3443 N N . ALA B 1 56 ? -37.168 49.176 8.905 1.00 30.12 56 ALA B N 1
ATOM 3444 C CA . ALA B 1 56 ? -36.926 49.395 10.327 1.00 27.25 56 ALA B CA 1
ATOM 3445 C C . ALA B 1 56 ? -36.067 48.254 10.875 1.00 34.00 56 ALA B C 1
ATOM 3446 O O . ALA B 1 56 ? -36.409 47.076 10.732 1.00 31.60 56 ALA B O 1
ATOM 3448 N N . ILE B 1 57 ? -34.950 48.620 11.501 1.00 31.62 57 ILE B N 1
ATOM 3449 C CA . ILE B 1 57 ? -33.998 47.664 12.060 1.00 27.59 57 ILE B CA 1
ATOM 3450 C C . ILE B 1 57 ? -33.894 47.807 13.574 1.00 30.27 57 ILE B C 1
ATOM 3451 O O . ILE B 1 57 ? -33.794 48.916 14.089 1.00 27.01 57 ILE B O 1
ATOM 3456 N N . ALA B 1 58 ? -33.925 46.676 14.276 1.00 30.82 58 ALA B N 1
ATOM 3457 C CA . ALA B 1 58 ? -33.813 46.652 15.731 1.00 30.08 58 ALA B CA 1
ATOM 3458 C C . ALA B 1 58 ? -32.793 45.570 16.078 1.00 31.71 58 ALA B C 1
ATOM 3459 O O . ALA B 1 58 ? -32.910 44.426 15.628 1.00 28.71 58 ALA B O 1
ATOM 3461 N N . LEU B 1 59 ? -31.791 45.942 16.870 1.00 29.49 59 LEU B N 1
ATOM 3462 C CA . LEU B 1 59 ? -30.720 45.027 17.249 1.00 26.52 59 LEU B CA 1
ATOM 3463 C C . LEU B 1 59 ? -30.471 44.951 18.750 1.00 30.83 59 LEU B C 1
ATOM 3464 O O . LEU B 1 59 ? -30.567 45.957 19.462 1.00 25.06 59 LEU B O 1
ATOM 3469 N N . ASP B 1 60 ? -30.142 43.751 19.221 1.00 25.99 60 ASP B N 1
ATOM 3470 C CA . ASP B 1 60 ? -29.830 43.543 20.627 1.00 29.47 60 ASP B CA 1
ATOM 3471 C C . ASP B 1 60 ? -28.327 43.797 20.742 1.00 24.38 60 ASP B C 1
ATOM 3472 O O . ASP B 1 60 ? -27.517 42.976 20.324 1.00 22.79 60 ASP B O 1
ATOM 3477 N N . LEU B 1 61 ? -27.960 44.947 21.298 1.00 27.11 61 LEU B N 1
ATOM 3478 C CA . LEU B 1 61 ? -26.549 45.309 21.434 1.00 27.36 61 LEU B CA 1
ATOM 3479 C C . LEU B 1 61 ? -26.056 45.357 22.883 1.00 25.28 61 LEU B C 1
ATOM 3480 O O . LEU B 1 61 ? -25.075 46.029 23.173 1.00 23.92 61 LEU B O 1
ATOM 3485 N N . LYS B 1 62 ? -26.722 44.649 23.790 1.00 26.10 62 LYS B N 1
ATOM 3486 C CA . LYS B 1 62 ? -26.294 44.672 25.185 1.00 26.13 62 LYS B CA 1
ATOM 3487 C C . LYS B 1 62 ? -24.886 44.128 25.371 1.00 23.50 62 LYS B C 1
ATOM 3488 O O . LYS B 1 62 ? -24.060 44.753 26.031 1.00 24.21 62 LYS B O 1
ATOM 3494 N N . GLU B 1 63 ? -24.617 42.959 24.797 1.00 25.21 63 GLU B N 1
ATOM 3495 C CA . GLU B 1 63 ? -23.298 42.354 24.915 1.00 26.33 63 GLU B CA 1
ATOM 3496 C C . GLU B 1 63 ? -22.209 43.237 24.317 1.00 26.98 63 GLU B C 1
ATOM 3497 O O . GLU B 1 63 ? -21.180 43.461 24.946 1.00 24.52 63 GLU B O 1
ATOM 3503 N N . GLU B 1 64 ? -22.432 43.746 23.108 1.00 26.58 64 GLU B N 1
ATOM 3504 C CA . GLU B 1 64 ? -21.430 44.602 22.469 1.00 22.44 64 GLU B CA 1
ATOM 3505 C C . GLU B 1 64 ? -21.192 45.856 23.301 1.00 23.03 64 GLU B C 1
ATOM 3506 O O . GLU B 1 64 ? -20.054 46.290 23.484 1.00 24.14 64 GLU B O 1
ATOM 3512 N N . PHE B 1 65 ? -22.278 46.431 23.801 1.00 22.44 65 PHE B N 1
ATOM 3513 C CA . PHE B 1 65 ? -22.202 47.640 24.612 1.00 23.01 65 PHE B CA 1
ATOM 3514 C C . PHE B 1 65 ? -21.253 47.470 25.799 1.00 22.53 65 PHE B C 1
ATOM 3515 O O . PHE B 1 65 ? -20.302 48.231 25.955 1.00 24.10 65 PHE B O 1
ATOM 3523 N N . VAL B 1 66 ? -21.515 46.463 26.625 1.00 23.67 66 VAL B N 1
ATOM 3524 C CA . VAL B 1 66 ? -20.696 46.209 27.808 1.00 23.18 66 VAL B CA 1
ATOM 3525 C C . VAL B 1 66 ? -19.281 45.726 27.491 1.00 23.15 66 VAL B C 1
ATOM 3526 O O . VAL B 1 66 ? -18.308 46.191 28.081 1.00 24.27 66 VAL B O 1
ATOM 3530 N N . ARG B 1 67 ? -19.168 44.797 26.552 1.00 25.02 67 ARG B N 1
ATOM 3531 C CA . ARG B 1 67 ? -17.871 44.245 26.187 1.00 28.74 67 ARG B CA 1
ATOM 3532 C C . ARG B 1 67 ? -16.930 45.225 25.494 1.00 28.37 67 ARG B C 1
ATOM 3533 O O . ARG B 1 67 ? -15.764 45.349 25.873 1.00 24.28 67 ARG B O 1
ATOM 3541 N N . ASP B 1 68 ? -17.440 45.933 24.491 1.00 25.51 68 ASP B N 1
ATOM 3542 C CA . ASP B 1 68 ? -16.599 46.842 23.715 1.00 23.17 68 ASP B CA 1
ATOM 3543 C C . ASP B 1 68 ? -16.590 48.317 24.082 1.00 23.74 68 ASP B C 1
ATOM 3544 O O . ASP B 1 68 ? -15.809 49.076 23.517 1.00 21.76 68 ASP B O 1
ATOM 3549 N N . PHE B 1 69 ? -17.447 48.731 25.009 1.00 19.57 69 PHE B N 1
ATOM 3550 C CA . PHE B 1 69 ? -17.483 50.130 25.395 1.00 21.99 69 PHE B CA 1
ATOM 3551 C C . PHE B 1 69 ? -17.387 50.347 26.900 1.00 22.66 69 PHE B C 1
ATOM 3552 O O . PHE B 1 69 ? -16.531 51.096 27.369 1.00 21.83 69 PHE B O 1
ATOM 3560 N N . VAL B 1 70 ? -18.263 49.699 27.656 1.00 21.60 70 VAL B N 1
ATOM 3561 C CA . VAL B 1 70 ? -18.243 49.864 29.103 1.00 19.98 70 VAL B CA 1
ATOM 3562 C C . VAL B 1 70 ? -16.981 49.278 29.729 1.00 21.70 70 VAL B C 1
ATOM 3563 O O . VAL B 1 70 ? -16.282 49.966 30.468 1.00 22.10 70 VAL B O 1
ATOM 3567 N N . PHE B 1 71 ? -16.679 48.018 29.426 1.00 22.88 71 PHE B N 1
ATOM 3568 C CA . PHE B 1 71 ? -15.489 47.381 29.991 1.00 25.53 71 PHE B CA 1
ATOM 3569 C C . PHE B 1 71 ? -14.200 48.149 29.699 1.00 27.36 71 PHE B C 1
ATOM 3570 O O . PHE B 1 71 ? -13.391 48.378 30.599 1.00 21.77 71 PHE B O 1
ATOM 3578 N N . PRO B 1 72 ? -13.989 48.561 28.437 1.00 27.40 72 PRO B N 1
ATOM 3579 C CA . PRO B 1 72 ? -12.768 49.308 28.109 1.00 24.89 72 PRO B CA 1
ATOM 3580 C C . PRO B 1 72 ? -12.665 50.580 28.955 1.00 21.89 72 PRO B C 1
ATOM 3581 O O . PRO B 1 72 ? -11.597 50.924 29.465 1.00 23.99 72 PRO B O 1
ATOM 3585 N N . MET B 1 73 ? -13.790 51.270 29.099 1.00 19.18 73 MET B N 1
ATOM 3586 C CA . MET B 1 73 ? -13.843 52.498 29.881 1.00 18.18 73 MET B CA 1
ATOM 3587 C C . MET B 1 73 ? -13.561 52.246 31.366 1.00 22.04 73 MET B C 1
ATOM 3588 O O . MET B 1 73 ? -12.815 52.990 31.998 1.00 19.70 73 MET B O 1
ATOM 3593 N N . MET B 1 74 ? -14.165 51.198 31.918 1.00 22.78 74 MET B N 1
ATOM 3594 C CA . MET B 1 74 ? -13.971 50.871 33.332 1.00 26.18 74 MET B CA 1
ATOM 3595 C C . MET B 1 74 ? -12.523 50.502 33.621 1.00 25.40 74 MET B C 1
ATOM 3596 O O . MET B 1 74 ? -11.991 50.785 34.698 1.00 27.70 74 MET B O 1
ATOM 3601 N N . ARG B 1 75 ? -11.906 49.858 32.642 1.00 22.10 75 ARG B N 1
ATOM 3602 C CA . ARG B 1 75 ? -10.519 49.414 32.704 1.00 27.76 75 ARG B CA 1
ATOM 3603 C C . ARG B 1 75 ? -9.637 50.628 33.026 1.00 29.61 75 ARG B C 1
ATOM 3604 O O . ARG B 1 75 ? -8.657 50.536 33.769 1.00 25.78 75 ARG B O 1
ATOM 3612 N N . ALA B 1 76 ? -10.019 51.776 32.477 1.00 25.53 76 ALA B N 1
ATOM 3613 C CA . ALA B 1 76 ? -9.280 53.013 32.670 1.00 26.12 76 ALA B CA 1
ATOM 3614 C C . ALA B 1 76 ? -9.622 53.780 33.950 1.00 24.31 76 ALA B C 1
ATOM 3615 O O . ALA B 1 76 ? -9.003 54.806 34.228 1.00 25.73 76 ALA B O 1
ATOM 3617 N N . GLY B 1 77 ? -10.600 53.291 34.715 1.00 21.62 77 GLY B N 1
ATOM 3618 C CA . GLY B 1 77 ? -11.007 53.969 35.938 1.00 23.00 77 GLY B CA 1
ATOM 3619 C C . GLY B 1 77 ? -11.647 55.323 35.649 1.00 22.58 77 GLY B C 1
ATOM 3620 O O . GLY B 1 77 ? -11.593 56.242 36.457 1.00 21.28 77 GLY B O 1
ATOM 3621 N N . ALA B 1 78 ? -12.267 55.440 34.483 1.00 26.12 78 ALA B N 1
ATOM 3622 C CA . ALA B 1 78 ? -12.878 56.698 34.068 1.00 24.80 78 ALA B CA 1
ATOM 3623 C C . ALA B 1 78 ? -13.988 57.227 34.974 1.00 23.44 78 ALA B C 1
ATOM 3624 O O . ALA B 1 78 ? -14.996 56.558 35.195 1.00 22.89 78 ALA B O 1
ATOM 3626 N N . VAL B 1 79 ? -13.787 58.438 35.486 1.00 21.82 79 VAL B N 1
ATOM 3627 C CA . VAL B 1 79 ? -14.772 59.114 36.326 1.00 23.48 79 VAL B CA 1
ATOM 3628 C C . VAL B 1 79 ? -14.742 60.600 35.960 1.00 21.77 79 VAL B C 1
ATOM 3629 O O . VAL B 1 79 ? -13.693 61.240 36.046 1.00 18.85 79 VAL B O 1
ATOM 3633 N N . TYR B 1 80 ? -15.887 61.146 35.554 1.00 18.48 80 TYR B N 1
ATOM 3634 C CA . TYR B 1 80 ? -15.957 62.553 35.169 1.00 17.94 80 TYR B CA 1
ATOM 3635 C C . TYR B 1 80 ? -16.301 63.477 36.326 1.00 21.98 80 TYR B C 1
ATOM 3636 O O . TYR B 1 80 ? -17.307 63.294 37.016 1.00 22.19 80 TYR B O 1
ATOM 3645 N N . GLU B 1 81 ? -15.450 64.479 36.517 1.00 20.66 81 GLU B N 1
ATOM 3646 C CA . GLU B 1 81 ? -15.620 65.477 37.558 1.00 22.81 81 GLU B CA 1
ATOM 3647 C C . GLU B 1 81 ? -15.975 64.897 38.931 1.00 26.56 81 GLU B C 1
ATOM 3648 O O . GLU B 1 81 ? -16.913 65.341 39.597 1.00 23.15 81 GLU B O 1
ATOM 3654 N N . GLY B 1 82 ? -15.202 63.892 39.334 1.00 25.35 82 GLY B N 1
ATOM 3655 C CA . GLY B 1 82 ? -15.375 63.279 40.638 1.00 26.28 82 GLY B CA 1
ATOM 3656 C C . GLY B 1 82 ? -16.458 62.250 40.893 1.00 25.03 82 GLY B C 1
ATOM 3657 O O . GLY B 1 82 ? -16.298 61.425 41.797 1.00 22.42 82 GLY B O 1
ATOM 3658 N N . TYR B 1 83 ? -17.546 62.270 40.128 1.00 18.77 83 TYR B N 1
ATOM 3659 C CA . TYR B 1 83 ? -18.622 61.320 40.392 1.00 22.24 83 TYR B CA 1
ATOM 3660 C C . TYR B 1 83 ? -19.311 60.659 39.204 1.00 24.35 83 TYR B C 1
ATOM 3661 O O . TYR B 1 83 ? -19.853 59.567 39.344 1.00 20.79 83 TYR B O 1
ATOM 3670 N N . TYR B 1 84 ? -19.306 61.304 38.044 1.00 20.55 84 TYR B N 1
ATOM 3671 C CA . TYR B 1 84 ? -20.023 60.732 36.907 1.00 19.28 84 TYR B CA 1
ATOM 3672 C C . TYR B 1 84 ? -19.355 59.533 36.258 1.00 21.46 84 TYR B C 1
ATOM 3673 O O . TYR B 1 84 ? -18.291 59.653 35.648 1.00 23.80 84 TYR B O 1
ATOM 3682 N N . LEU B 1 85 ? -20.008 58.380 36.381 1.00 21.00 85 LEU B N 1
ATOM 3683 C CA . LEU B 1 85 ? -19.495 57.136 35.824 1.00 22.41 85 LEU B CA 1
ATOM 3684 C C . LEU B 1 85 ? -19.737 56.981 34.315 1.00 21.95 85 LEU B C 1
ATOM 3685 O O . LEU B 1 85 ? -19.521 55.911 33.748 1.00 20.65 85 LEU B O 1
ATOM 3690 N N . LEU B 1 86 ? -20.204 58.059 33.687 1.00 23.06 86 LEU B N 1
ATOM 3691 C CA . LEU B 1 86 ? -20.391 58.120 32.233 1.00 24.56 86 LEU B CA 1
ATOM 3692 C C . LEU B 1 86 ? -21.421 57.183 31.589 1.00 24.43 86 LEU B C 1
ATOM 3693 O O . LEU B 1 86 ? -21.257 56.768 30.441 1.00 23.37 86 LEU B O 1
ATOM 3698 N N . GLY B 1 87 ? -22.489 56.881 32.322 1.00 20.68 87 GLY B N 1
ATOM 3699 C CA . GLY B 1 87 ? -23.519 55.987 31.819 1.00 23.96 87 GLY B CA 1
ATOM 3700 C C . GLY B 1 87 ? -24.078 56.287 30.436 1.00 18.35 87 GLY B C 1
ATOM 3701 O O . GLY B 1 87 ? -24.161 55.391 29.594 1.00 21.75 87 GLY B O 1
ATOM 3702 N N . THR B 1 88 ? -24.469 57.533 30.195 1.00 20.78 88 THR B N 1
ATOM 3703 C CA . THR B 1 88 ? -25.028 57.898 28.892 1.00 21.47 88 THR B CA 1
ATOM 3704 C C . THR B 1 88 ? -23.921 58.136 27.864 1.00 22.58 88 THR B C 1
ATOM 3705 O O . THR B 1 88 ? -24.054 57.767 26.704 1.00 24.29 88 THR B O 1
ATOM 3709 N N . SER B 1 89 ? -22.821 58.727 28.315 1.00 20.97 89 SER B N 1
ATOM 3710 C CA . SER B 1 89 ? -21.682 59.037 27.453 1.00 23.99 89 SER B CA 1
ATOM 3711 C C . SER B 1 89 ? -21.137 57.874 26.608 1.00 26.51 89 SER B C 1
ATOM 3712 O O . SER B 1 89 ? -21.020 58.010 25.386 1.00 21.59 89 SER B O 1
ATOM 3715 N N . ILE B 1 90 ? -20.804 56.741 27.234 1.00 25.53 90 ILE B N 1
ATOM 3716 C CA . ILE B 1 90 ? -20.260 55.614 26.473 1.00 24.42 90 ILE B CA 1
ATOM 3717 C C . ILE B 1 90 ? -21.240 54.869 25.603 1.00 23.73 90 ILE B C 1
ATOM 3718 O O . ILE B 1 90 ? -20.824 54.042 24.804 1.00 23.91 90 ILE B O 1
ATOM 3723 N N . ALA B 1 91 ? -22.532 55.141 25.749 1.00 24.91 91 ALA B N 1
ATOM 3724 C CA . ALA B 1 91 ? -23.518 54.442 24.935 1.00 21.58 91 ALA B CA 1
ATOM 3725 C C . ALA B 1 91 ? -23.677 55.067 23.552 1.00 24.05 91 ALA B C 1
ATOM 3726 O O . ALA B 1 91 ? -23.951 54.368 22.581 1.00 19.20 91 ALA B O 1
ATOM 3728 N N . ARG B 1 92 ? -23.488 56.379 23.464 1.00 23.22 92 ARG B N 1
ATOM 3729 C CA . ARG B 1 92 ? -23.659 57.078 22.197 1.00 23.10 92 ARG B CA 1
ATOM 3730 C C . ARG B 1 92 ? -22.773 56.616 21.030 1.00 25.46 92 ARG B C 1
ATOM 3731 O O . ARG B 1 92 ? -23.262 56.458 19.913 1.00 22.16 92 ARG B O 1
ATOM 3739 N N . PRO B 1 93 ? -21.466 56.395 21.269 1.00 24.43 93 PRO B N 1
ATOM 3740 C CA . PRO B 1 93 ? -20.574 55.953 20.187 1.00 24.07 93 PRO B CA 1
ATOM 3741 C C . PRO B 1 93 ? -21.067 54.660 19.539 1.00 28.62 93 PRO B C 1
ATOM 3742 O O . PRO B 1 93 ? -20.990 54.489 18.321 1.00 24.42 93 PRO B O 1
ATOM 3746 N N . LEU B 1 94 ? -21.574 53.754 20.370 1.00 23.53 94 LEU B N 1
ATOM 3747 C CA . LEU B 1 94 ? -22.086 52.474 19.894 1.00 25.57 94 LEU B CA 1
ATOM 3748 C C . LEU B 1 94 ? -23.247 52.689 18.918 1.00 23.62 94 LEU B C 1
ATOM 3749 O O . LEU B 1 94 ? -23.252 52.128 17.826 1.00 23.74 94 LEU B O 1
ATOM 3754 N N . ILE B 1 95 ? -24.218 53.509 19.313 1.00 22.93 95 ILE B N 1
ATOM 3755 C CA . ILE B 1 95 ? -25.368 53.794 18.460 1.00 23.38 95 ILE B CA 1
ATOM 3756 C C . ILE B 1 95 ? -24.920 54.372 17.116 1.00 26.24 95 ILE B C 1
ATOM 3757 O O . ILE B 1 95 ? -25.309 53.882 16.062 1.00 27.87 95 ILE B O 1
ATOM 3762 N N . ALA B 1 96 ? -24.101 55.418 17.158 1.00 25.18 96 ALA B N 1
ATOM 3763 C CA . ALA B 1 96 ? -23.623 56.063 15.938 1.00 23.56 96 ALA B CA 1
ATOM 3764 C C . ALA B 1 96 ? -22.788 55.132 15.068 1.00 27.01 96 ALA B C 1
ATOM 3765 O O . ALA B 1 96 ? -22.766 55.272 13.841 1.00 26.22 96 ALA B O 1
ATOM 3767 N N . LYS B 1 97 ? -22.088 54.193 15.697 1.00 23.53 97 LYS B N 1
ATOM 3768 C CA . LYS B 1 97 ? -21.275 53.247 14.949 1.00 26.39 97 LYS B CA 1
ATOM 3769 C C . LYS B 1 97 ? -22.187 52.437 14.036 1.00 26.47 97 LYS B C 1
ATOM 3770 O O . LYS B 1 97 ? -21.881 52.244 12.862 1.00 24.62 97 LYS B O 1
ATOM 3776 N N . HIS B 1 98 ? -23.310 51.971 14.576 1.00 22.96 98 HIS B N 1
ATOM 3777 C CA . HIS B 1 98 ? -24.252 51.191 13.783 1.00 27.36 98 HIS B CA 1
ATOM 3778 C C . HIS B 1 98 ? -24.992 52.031 12.742 1.00 27.56 98 HIS B C 1
ATOM 3779 O O . HIS B 1 98 ? -25.332 51.535 11.665 1.00 23.57 98 HIS B O 1
ATOM 3786 N N . LEU B 1 99 ? -25.247 53.297 13.062 1.00 24.95 99 LEU B N 1
ATOM 3787 C CA . LEU B 1 99 ? -25.933 54.180 12.122 1.00 25.92 99 LEU B CA 1
ATOM 3788 C C . LEU B 1 99 ? -25.114 54.267 10.837 1.00 26.85 99 LEU B C 1
ATOM 3789 O O . LEU B 1 99 ? -25.636 54.089 9.738 1.00 28.96 99 LEU B O 1
ATOM 3794 N N . VAL B 1 100 ? -23.825 54.541 10.995 1.00 26.22 100 VAL B N 1
ATOM 3795 C CA . VAL B 1 100 ? -22.924 54.662 9.865 1.00 28.86 100 VAL B CA 1
ATOM 3796 C C . VAL B 1 100 ? -22.809 53.340 9.109 1.00 30.93 100 VAL B C 1
ATOM 3797 O O . VAL B 1 100 ? -22.717 53.331 7.880 1.00 30.03 100 VAL B O 1
ATOM 3801 N N . ARG B 1 101 ? -22.829 52.235 9.852 1.00 25.72 101 ARG B N 1
ATOM 3802 C CA . ARG B 1 101 ? -22.739 50.894 9.275 1.00 31.02 101 ARG B CA 1
ATOM 3803 C C . ARG B 1 101 ? -23.958 50.615 8.397 1.00 29.64 101 ARG B C 1
ATOM 3804 O O . ARG B 1 101 ? -23.833 50.165 7.261 1.00 30.36 101 ARG B O 1
ATOM 3812 N N . ILE B 1 102 ? -25.138 50.871 8.946 1.00 26.02 102 ILE B N 1
ATOM 3813 C CA . ILE B 1 102 ? -26.386 50.657 8.229 1.00 28.48 102 ILE B CA 1
ATOM 3814 C C . ILE B 1 102 ? -26.498 51.584 7.015 1.00 31.37 102 ILE B C 1
ATOM 3815 O O . ILE B 1 102 ? -27.050 51.203 5.982 1.00 31.25 102 ILE B O 1
ATOM 3820 N N . ALA B 1 103 ? -25.967 52.797 7.136 1.00 29.37 103 ALA B N 1
ATOM 3821 C CA . ALA B 1 103 ? -26.002 53.749 6.031 1.00 31.26 103 ALA B CA 1
ATOM 3822 C C . ALA B 1 103 ? -25.184 53.216 4.855 1.00 31.85 103 ALA B C 1
ATOM 3823 O O . ALA B 1 103 ? -25.591 53.341 3.701 1.00 29.44 103 ALA B O 1
ATOM 3825 N N . GLU B 1 104 ? -24.036 52.613 5.152 1.00 28.64 104 GLU B N 1
ATOM 3826 C CA . GLU B 1 104 ? -23.176 52.078 4.099 1.00 35.25 104 GLU B CA 1
ATOM 3827 C C . GLU B 1 104 ? -23.807 50.846 3.466 1.00 34.95 104 GLU B C 1
ATOM 3828 O O . GLU B 1 104 ? -23.699 50.636 2.263 1.00 33.17 104 GLU B O 1
ATOM 3834 N N . GLU B 1 105 ? -24.476 50.035 4.274 1.00 31.99 105 GLU B N 1
ATOM 3835 C CA . GLU B 1 105 ? -25.116 48.835 3.752 1.00 33.13 105 GLU B CA 1
ATOM 3836 C C . GLU B 1 105 ? -26.332 49.176 2.905 1.00 35.16 105 GLU B C 1
ATOM 3837 O O . GLU B 1 105 ? -26.595 48.518 1.899 1.00 33.77 105 GLU B O 1
ATOM 3843 N N . GLU B 1 106 ? -27.061 50.208 3.319 1.00 31.34 106 GLU B N 1
ATOM 3844 C CA . GLU B 1 106 ? -28.280 50.634 2.635 1.00 34.60 106 GLU B CA 1
ATOM 3845 C C . GLU B 1 106 ? -28.066 51.655 1.527 1.00 35.98 106 GLU B C 1
ATOM 3846 O O . GLU B 1 106 ? -29.006 52.012 0.814 1.00 34.70 106 GLU B O 1
ATOM 3852 N N . GLY B 1 107 ? -26.838 52.133 1.390 1.00 33.49 107 GLY B N 1
ATOM 3853 C CA . GLY B 1 107 ? -26.558 53.115 0.365 1.00 36.30 107 GLY B CA 1
ATOM 3854 C C . GLY B 1 107 ? -27.132 54.464 0.740 1.00 38.10 107 GLY B C 1
ATOM 3855 O O . GLY B 1 107 ? -27.491 55.250 -0.139 1.00 36.32 107 GLY B O 1
ATOM 3856 N N . ALA B 1 108 ? -27.225 54.732 2.044 1.00 31.98 108 ALA B N 1
ATOM 3857 C CA . ALA B 1 108 ? -27.757 56.006 2.538 1.00 31.17 108 ALA B CA 1
ATOM 3858 C C . ALA B 1 108 ? -26.636 57.028 2.674 1.00 31.69 108 ALA B C 1
ATOM 3859 O O . ALA B 1 108 ? -25.579 56.744 3.238 1.00 30.08 108 ALA B O 1
ATOM 3861 N N . GLU B 1 109 ? -26.878 58.227 2.165 1.00 29.19 109 GLU B N 1
ATOM 3862 C CA . GLU B 1 109 ? -25.873 59.275 2.209 1.00 30.70 109 GLU B CA 1
ATOM 3863 C C . GLU B 1 109 ? -25.850 60.032 3.530 1.00 29.80 109 GLU B C 1
ATOM 3864 O O . GLU B 1 109 ? -24.857 60.686 3.852 1.00 29.26 109 GLU B O 1
ATOM 3870 N N . ALA B 1 110 ? -26.939 59.941 4.291 1.00 26.07 110 ALA B N 1
ATOM 3871 C CA . ALA B 1 110 ? -27.038 60.671 5.548 1.00 27.66 110 ALA B CA 1
ATOM 3872 C C . ALA B 1 110 ? -27.602 59.881 6.733 1.00 27.16 110 ALA B C 1
ATOM 3873 O O . ALA B 1 110 ? -28.194 58.816 6.567 1.00 26.26 110 ALA B O 1
ATOM 3875 N N . ILE B 1 111 ? -27.400 60.423 7.932 1.00 25.11 111 ILE B N 1
ATOM 3876 C CA . ILE B 1 111 ? -27.913 59.824 9.163 1.00 23.51 111 ILE B CA 1
ATOM 3877 C C . ILE B 1 111 ? -28.556 60.936 9.988 1.00 23.62 111 ILE B C 1
ATOM 3878 O O . ILE B 1 111 ? -28.237 62.111 9.815 1.00 23.33 111 ILE B O 1
ATOM 3883 N N . ALA B 1 112 ? -29.463 60.571 10.884 1.00 23.53 112 ALA B N 1
ATOM 3884 C CA . ALA B 1 112 ? -30.121 61.566 11.714 1.00 22.26 112 ALA B CA 1
ATOM 3885 C C . ALA B 1 112 ? -30.305 61.081 13.151 1.00 25.86 112 ALA B C 1
ATOM 3886 O O . ALA B 1 112 ? -30.294 59.879 13.424 1.00 23.96 112 ALA B O 1
ATOM 3888 N N . HIS B 1 113 ? -30.479 62.033 14.064 1.00 21.58 113 HIS B N 1
ATOM 3889 C CA . HIS B 1 113 ? -30.681 61.729 15.473 1.00 21.82 113 HIS B CA 1
ATOM 3890 C C . HIS B 1 113 ? -31.493 62.865 16.081 1.00 23.69 113 HIS B C 1
ATOM 3891 O O . HIS B 1 113 ? -31.584 63.949 15.500 1.00 24.82 113 HIS B O 1
ATOM 3898 N N . GLY B 1 114 ? -32.097 62.612 17.235 1.00 18.95 114 GLY B N 1
ATOM 3899 C CA . GLY B 1 114 ? -32.902 63.627 17.884 1.00 20.40 114 GLY B CA 1
ATOM 3900 C C . GLY B 1 114 ? -32.299 64.288 19.112 1.00 21.56 114 GLY B C 1
ATOM 3901 O O . GLY B 1 114 ? -33.029 64.706 20.002 1.00 21.43 114 GLY B O 1
ATOM 3902 N N . ALA B 1 115 ? -30.974 64.374 19.182 1.00 24.45 115 ALA B N 1
ATOM 3903 C CA . ALA B 1 115 ? -30.333 65.038 20.313 1.00 26.22 115 ALA B CA 1
ATOM 3904 C C . ALA B 1 115 ? -30.477 66.540 20.038 1.00 29.77 115 ALA B C 1
ATOM 3905 O O . ALA B 1 115 ? -30.506 66.945 18.870 1.00 28.07 115 ALA B O 1
ATOM 3907 N N . THR B 1 116 ? -30.577 67.365 21.083 1.00 25.04 116 THR B N 1
ATOM 3908 C CA . THR B 1 116 ? -30.728 68.806 20.862 1.00 29.78 116 THR B CA 1
ATOM 3909 C C . THR B 1 116 ? -29.403 69.513 20.615 1.00 28.79 116 THR B C 1
ATOM 3910 O O . THR B 1 116 ? -28.326 68.931 20.783 1.00 28.39 116 THR B O 1
ATOM 3914 N N . GLY B 1 117 ? -29.493 70.779 20.215 1.00 32.11 117 GLY B N 1
ATOM 3915 C CA . GLY B 1 117 ? -28.299 71.558 19.945 1.00 32.95 117 GLY B CA 1
ATOM 3916 C C . GLY B 1 117 ? -27.617 72.075 21.198 1.00 36.46 117 GLY B C 1
ATOM 3917 O O . GLY B 1 117 ? -26.522 72.642 21.129 1.00 35.76 117 GLY B O 1
ATOM 3918 N N . LYS B 1 118 ? -28.236 71.866 22.357 1.00 32.52 118 LYS B N 1
ATOM 3919 C CA . LYS B 1 118 ? -27.648 72.365 23.589 1.00 31.92 118 LYS B CA 1
ATOM 3920 C C . LYS B 1 118 ? -27.077 71.307 24.533 1.00 31.84 118 LYS B C 1
ATOM 3921 O O . LYS B 1 118 ? -26.642 71.617 25.648 1.00 26.18 118 LYS B O 1
ATOM 3927 N N . GLY B 1 119 ? -27.032 70.065 24.061 1.00 26.86 119 GLY B N 1
ATOM 3928 C CA . GLY B 1 119 ? -26.509 68.993 24.885 1.00 28.16 119 GLY B CA 1
ATOM 3929 C C . GLY B 1 119 ? -25.188 68.419 24.421 1.00 26.88 119 GLY B C 1
ATOM 3930 O O . GLY B 1 119 ? -24.558 68.932 23.494 1.00 26.33 119 GLY B O 1
ATOM 3931 N N . ASN B 1 120 ? -24.776 67.341 25.081 1.00 25.35 120 ASN B N 1
ATOM 3932 C CA . ASN B 1 120 ? -23.537 66.643 24.773 1.00 24.07 120 ASN B CA 1
ATOM 3933 C C . ASN B 1 120 ? -23.738 65.532 23.736 1.00 25.70 120 ASN B C 1
ATOM 3934 O O . ASN B 1 120 ? -22.856 65.281 22.916 1.00 19.84 120 ASN B O 1
ATOM 3939 N N . ASP B 1 121 ? -24.888 64.857 23.794 1.00 21.67 121 ASP B N 1
ATOM 3940 C CA . ASP B 1 121 ? -25.170 63.734 22.894 1.00 20.61 121 ASP B CA 1
ATOM 3941 C C . ASP B 1 121 ? -24.972 64.028 21.411 1.00 21.73 121 ASP B C 1
ATOM 3942 O O . ASP B 1 121 ? -24.506 63.172 20.665 1.00 22.80 121 ASP B O 1
ATOM 3947 N N . GLN B 1 122 ? -25.331 65.233 20.984 1.00 24.71 122 GLN B N 1
ATOM 3948 C CA . GLN B 1 122 ? -25.162 65.614 19.586 1.00 25.11 122 GLN B CA 1
ATOM 3949 C C . GLN B 1 122 ? -23.690 65.476 19.186 1.00 24.84 122 GLN B C 1
ATOM 3950 O O . GLN B 1 122 ? -23.371 64.972 18.110 1.00 21.74 122 GLN B O 1
ATOM 3956 N N . VAL B 1 123 ? -22.794 65.908 20.071 1.00 24.14 123 VAL B N 1
ATOM 3957 C CA . VAL B 1 123 ? -21.367 65.840 19.788 1.00 22.15 123 VAL B CA 1
ATOM 3958 C C . VAL B 1 123 ? -20.880 64.401 19.727 1.00 21.43 123 VAL B C 1
ATOM 3959 O O . VAL B 1 123 ? -20.113 64.037 18.843 1.00 20.27 123 VAL B O 1
ATOM 3963 N N . ARG B 1 124 ? -21.331 63.577 20.667 1.00 21.92 124 ARG B N 1
ATOM 3964 C CA . ARG B 1 124 ? -20.917 62.178 20.700 1.00 20.80 124 ARG B CA 1
ATOM 3965 C C . ARG B 1 124 ? -21.358 61.461 19.423 1.00 21.19 124 ARG B C 1
ATOM 3966 O O . ARG B 1 124 ? -20.589 60.725 18.811 1.00 22.44 124 ARG B O 1
ATOM 3974 N N . PHE B 1 125 ? -22.597 61.699 19.017 1.00 19.79 125 PHE B N 1
ATOM 3975 C CA . PHE B 1 125 ? -23.141 61.083 17.815 1.00 21.44 125 PHE B CA 1
ATOM 3976 C C . PHE B 1 125 ? -22.372 61.490 16.565 1.00 20.50 125 PHE B C 1
ATOM 3977 O O . PHE B 1 125 ? -21.939 60.645 15.785 1.00 19.24 125 PHE B O 1
ATOM 3985 N N . GLU B 1 126 ? -22.193 62.793 16.396 1.00 20.09 126 GLU B N 1
ATOM 3986 C CA . GLU B 1 126 ? -21.526 63.318 15.216 1.00 22.38 126 GLU B CA 1
ATOM 3987 C C . GLU B 1 126 ? -20.010 63.147 15.152 1.00 23.61 126 GLU B C 1
ATOM 3988 O O . GLU B 1 126 ? -19.466 62.853 14.083 1.00 24.52 126 GLU B O 1
ATOM 3994 N N . LEU B 1 127 ? -19.316 63.315 16.273 1.00 23.55 127 LEU B N 1
ATOM 3995 C CA . LEU B 1 127 ? -17.875 63.098 16.254 1.00 22.21 127 LEU B CA 1
ATOM 3996 C C . LEU B 1 127 ? -17.630 61.633 15.881 1.00 20.87 127 LEU 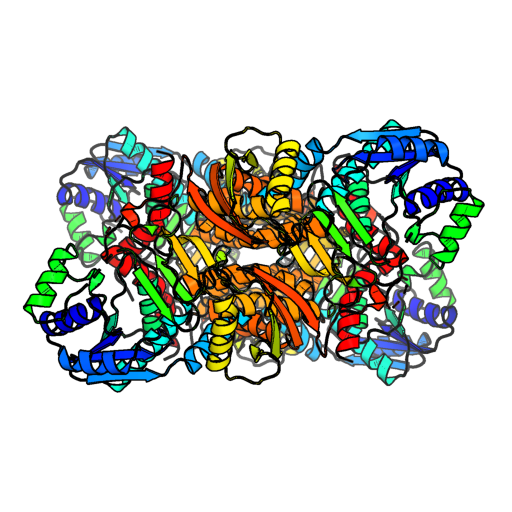B C 1
ATOM 3997 O O . LEU B 1 127 ? -16.714 61.325 15.130 1.00 22.78 127 LEU B O 1
ATOM 4002 N N . THR B 1 128 ? -18.456 60.726 16.394 1.00 20.44 128 THR B N 1
ATOM 4003 C CA . THR B 1 128 ? -18.282 59.316 16.069 1.00 20.29 128 THR B CA 1
ATOM 4004 C C . THR B 1 128 ? -18.555 59.066 14.585 1.00 20.56 128 THR B C 1
ATOM 4005 O O . THR B 1 128 ? -17.787 58.388 13.913 1.00 21.10 128 THR B O 1
ATOM 4009 N N . ALA B 1 129 ? -19.649 59.623 14.077 1.00 21.73 129 ALA B N 1
ATOM 4010 C CA . ALA B 1 129 ? -20.013 59.451 12.673 1.00 22.36 129 ALA B CA 1
ATOM 4011 C C . ALA B 1 129 ? -18.928 59.951 11.729 1.00 19.30 129 ALA B C 1
ATOM 4012 O O . ALA B 1 129 ? -18.477 59.219 10.857 1.00 25.05 129 ALA B O 1
ATOM 4014 N N . TYR B 1 130 ? -18.525 61.204 11.904 1.00 21.88 130 TYR B N 1
ATOM 4015 C CA . TYR B 1 130 ? -17.503 61.816 11.062 1.00 21.08 130 TYR B CA 1
ATOM 4016 C C . TYR B 1 130 ? -16.167 61.080 11.126 1.00 26.90 130 TYR B C 1
ATOM 4017 O O . TYR B 1 130 ? -15.456 60.968 10.123 1.00 26.71 130 TYR B O 1
ATOM 4026 N N . ALA B 1 131 ? -15.825 60.587 12.315 1.00 24.62 131 ALA B N 1
ATOM 4027 C CA . ALA B 1 131 ? -14.579 59.867 12.511 1.00 24.91 131 ALA B CA 1
ATOM 4028 C C . ALA B 1 131 ? -14.580 58.533 11.769 1.00 25.80 131 ALA B C 1
ATOM 4029 O O . ALA B 1 131 ? -13.543 58.098 11.281 1.00 23.38 131 ALA B O 1
ATOM 4031 N N . LEU B 1 132 ? -15.742 57.887 11.692 1.00 24.59 132 LEU B N 1
ATOM 4032 C CA . LEU B 1 132 ? -15.855 56.588 11.021 1.00 25.19 132 LEU B CA 1
ATOM 4033 C C . LEU B 1 132 ? -16.139 56.676 9.521 1.00 26.90 132 LEU B C 1
ATOM 4034 O O . LEU B 1 132 ? -15.713 55.817 8.754 1.00 27.42 132 LEU B O 1
ATOM 4039 N N . LYS B 1 133 ? -16.874 57.705 9.114 1.00 26.82 133 LYS B N 1
ATOM 4040 C CA . LYS B 1 133 ? -17.214 57.910 7.706 1.00 29.19 133 LYS B CA 1
ATOM 4041 C C . LYS B 1 133 ? -17.220 59.422 7.499 1.00 27.84 133 LYS B C 1
ATOM 4042 O O . LYS B 1 133 ? -18.245 60.081 7.659 1.00 28.26 133 LYS B O 1
ATOM 4048 N N . PRO B 1 134 ? -16.056 59.988 7.145 1.00 24.37 134 PRO B N 1
ATOM 4049 C CA . PRO B 1 134 ? -15.872 61.423 6.919 1.00 23.54 134 PRO B CA 1
ATOM 4050 C C . PRO B 1 134 ? -16.805 62.109 5.913 1.00 26.11 134 PRO B C 1
ATOM 4051 O O . PRO B 1 134 ? -17.057 63.303 6.035 1.00 24.39 134 PRO B O 1
ATOM 4055 N N . ASP B 1 135 ? -17.321 61.366 4.937 1.00 25.54 135 ASP B N 1
ATOM 4056 C CA . ASP B 1 135 ? -18.208 61.972 3.943 1.00 30.89 135 ASP B CA 1
ATOM 4057 C C . ASP B 1 135 ? -19.684 61.840 4.303 1.00 31.97 135 ASP B C 1
ATOM 4058 O O . ASP B 1 135 ? -20.551 62.282 3.549 1.00 29.06 135 ASP B O 1
ATOM 4063 N N . ILE B 1 136 ? -19.984 61.232 5.445 1.00 27.61 136 ILE B N 1
ATOM 4064 C CA . ILE B 1 136 ? -21.377 61.081 5.832 1.00 26.29 136 ILE B CA 1
ATOM 4065 C C . ILE B 1 136 ? -22.026 62.438 6.067 1.00 27.96 136 ILE B C 1
ATOM 4066 O O . ILE B 1 136 ? -21.376 63.385 6.503 1.00 27.65 136 ILE B O 1
ATOM 4071 N N . LYS B 1 137 ? -23.313 62.529 5.751 1.00 26.79 137 LYS B N 1
ATOM 4072 C CA . LYS B 1 137 ? -24.061 63.751 5.967 1.00 23.79 137 LYS B CA 1
ATOM 4073 C C . LYS B 1 137 ? -24.867 63.543 7.246 1.00 23.49 137 LYS B C 1
ATOM 4074 O O . LYS B 1 137 ? -25.515 62.517 7.413 1.00 24.85 137 LYS B O 1
ATOM 4080 N N . VAL B 1 138 ? -24.816 64.518 8.143 1.00 23.20 138 VAL B N 1
ATOM 4081 C CA . VAL B 1 138 ? -25.532 64.440 9.406 1.00 27.15 138 VAL B CA 1
ATOM 4082 C C . VAL B 1 138 ? -26.672 65.440 9.474 1.00 25.27 138 VAL B C 1
ATOM 4083 O O . VAL B 1 138 ? -26.473 66.631 9.251 1.00 26.27 138 VAL B O 1
ATOM 4087 N N . ILE B 1 139 ? -27.862 64.955 9.797 1.00 23.03 139 ILE B N 1
ATOM 4088 C CA . ILE B 1 139 ? -29.013 65.831 9.921 1.00 21.91 139 ILE B CA 1
ATOM 4089 C C . ILE B 1 139 ? -29.522 65.787 11.352 1.00 21.93 139 ILE B C 1
ATOM 4090 O O . ILE B 1 139 ? -29.942 64.740 11.842 1.00 21.76 139 ILE B O 1
ATOM 4095 N N . ALA B 1 140 ? -29.469 66.932 12.018 1.00 22.86 140 ALA B N 1
ATOM 4096 C CA . ALA B 1 140 ? -29.937 67.051 13.389 1.00 25.11 140 ALA B CA 1
ATOM 4097 C C . ALA B 1 140 ? -31.117 68.023 13.349 1.00 25.66 140 ALA B C 1
ATOM 4098 O O . ALA B 1 140 ? -30.932 69.235 13.423 1.00 26.93 140 ALA B O 1
ATOM 4100 N N . PRO B 1 141 ? -32.349 67.496 13.244 1.00 24.35 141 PRO B N 1
ATOM 4101 C CA . PRO B 1 141 ? -33.568 68.314 13.183 1.00 26.09 141 PRO B CA 1
ATOM 4102 C C . PRO B 1 141 ? -33.700 69.431 14.218 1.00 27.53 141 PRO B C 1
ATOM 4103 O O . PRO B 1 141 ? -34.141 70.529 13.880 1.00 23.10 141 PRO B O 1
ATOM 4107 N N . TRP B 1 142 ? -33.325 69.169 15.469 1.00 24.98 142 TRP B N 1
ATOM 4108 C CA . TRP B 1 142 ? -33.432 70.209 16.496 1.00 26.09 142 TRP B CA 1
ATOM 4109 C C . TRP B 1 142 ? -32.658 71.470 16.127 1.00 23.78 142 TRP B C 1
ATOM 4110 O O . TRP B 1 142 ? -33.042 72.571 16.518 1.00 24.41 142 TRP B O 1
ATOM 4121 N N . ARG B 1 143 ? -31.564 71.308 15.389 1.00 22.89 143 ARG B N 1
ATOM 4122 C CA . ARG B 1 143 ? -30.755 72.451 14.976 1.00 24.83 143 ARG B CA 1
ATOM 4123 C C . ARG B 1 143 ? -31.210 73.028 13.622 1.00 27.95 143 ARG B C 1
ATOM 4124 O O . ARG B 1 143 ? -30.708 74.069 13.196 1.00 27.12 143 ARG B O 1
ATOM 4132 N N . GLU B 1 144 ? -32.155 72.358 12.964 1.00 26.48 144 GLU B N 1
ATOM 4133 C CA . GLU B 1 144 ? -32.627 72.763 11.633 1.00 28.21 144 GLU B CA 1
ATOM 4134 C C . GLU B 1 144 ? -34.079 73.189 11.452 1.00 28.74 144 GLU B C 1
ATOM 4135 O O . GLU B 1 144 ? -34.364 74.078 10.651 1.00 27.67 144 GLU B O 1
ATOM 4141 N N . TRP B 1 145 ? -35.002 72.531 12.145 1.00 28.77 145 TRP B N 1
ATOM 4142 C CA . TRP B 1 145 ? -36.412 72.844 11.965 1.00 25.97 145 TRP B CA 1
ATOM 4143 C C . TRP B 1 145 ? -36.916 74.143 12.562 1.00 30.48 145 TRP B C 1
ATOM 4144 O O . TRP B 1 145 ? -36.219 74.828 13.313 1.00 28.25 145 TRP B O 1
ATOM 4155 N N . SER B 1 146 ? -38.153 74.476 12.222 1.00 28.90 146 SER B N 1
ATOM 4156 C CA . SER B 1 146 ? -38.735 75.719 12.682 1.00 34.89 146 SER B CA 1
ATOM 4157 C C . SER B 1 146 ? -39.829 75.575 13.724 1.00 32.97 146 SER B C 1
ATOM 4158 O O . SER B 1 146 ? -40.527 76.540 14.030 1.00 35.40 146 SER B O 1
ATOM 4161 N N . PHE B 1 147 ? -39.980 74.372 14.268 1.00 33.28 147 PHE B N 1
ATOM 4162 C CA . PHE B 1 147 ? -40.973 74.141 15.309 1.00 34.82 147 PHE B CA 1
ATOM 4163 C C . PHE B 1 147 ? -40.726 75.164 16.397 1.00 36.67 147 PHE B C 1
ATOM 4164 O O . PHE B 1 147 ? -39.591 75.349 16.839 1.00 36.45 147 PHE B O 1
ATOM 4172 N N . GLN B 1 148 ? -41.790 75.831 16.821 1.00 37.97 148 GLN B N 1
ATOM 4173 C CA . GLN B 1 148 ? -41.701 76.829 17.871 1.00 43.79 148 GLN B CA 1
ATOM 4174 C C . GLN B 1 148 ? -42.539 76.403 19.082 1.00 45.98 148 GLN B C 1
ATOM 4175 O O . GLN B 1 148 ? -43.687 76.822 19.240 1.00 51.62 148 GLN B O 1
ATOM 4181 N N . GLY B 1 149 ? -41.971 75.551 19.928 1.00 45.12 149 GLY B N 1
ATOM 4182 C CA . GLY B 1 149 ? -42.694 75.119 21.109 1.00 43.24 149 GLY B CA 1
ATOM 4183 C C . GLY B 1 149 ? -43.241 73.710 21.055 1.00 43.58 149 GLY B C 1
ATOM 4184 O O . GLY B 1 149 ? -43.366 73.109 19.989 1.00 41.89 149 GLY B O 1
ATOM 4185 N N . ARG B 1 150 ? -43.576 73.188 22.227 1.00 44.73 150 ARG B N 1
ATOM 4186 C CA . ARG B 1 150 ? -44.106 71.839 22.367 1.00 43.13 150 ARG B CA 1
ATOM 4187 C C . ARG B 1 150 ? -45.503 71.721 21.769 1.00 39.78 150 ARG B C 1
ATOM 4188 O O . ARG B 1 150 ? -45.844 70.730 21.119 1.00 39.32 150 ARG B O 1
ATOM 4196 N N . LYS B 1 151 ? -46.315 72.740 22.009 1.00 39.22 151 LYS B N 1
ATOM 4197 C CA . LYS B 1 151 ? -47.683 72.775 21.522 1.00 39.69 151 LYS B CA 1
ATOM 4198 C C . LYS B 1 151 ? -47.728 72.474 20.024 1.00 38.63 151 LYS B C 1
ATOM 4199 O O . LYS B 1 151 ? -48.483 71.604 19.581 1.00 34.86 151 LYS B O 1
ATOM 4205 N N . GLU B 1 152 ? -46.910 73.187 19.248 1.00 34.99 152 GLU B N 1
ATOM 4206 C CA . GLU B 1 152 ? -46.869 72.994 17.802 1.00 35.47 152 GLU B CA 1
ATOM 4207 C C . GLU B 1 152 ? -46.392 71.596 17.424 1.00 32.87 152 GLU B C 1
ATOM 4208 O O . GLU B 1 152 ? -46.862 71.021 16.447 1.00 32.39 152 GLU B O 1
ATOM 4214 N N . MET B 1 153 ? -45.449 71.056 18.190 1.00 33.65 153 MET B N 1
ATOM 4215 C CA . MET B 1 153 ? -44.939 69.720 17.910 1.00 32.32 153 MET B CA 1
ATOM 4216 C C . MET B 1 153 ? -46.034 68.682 18.109 1.00 31.59 153 MET B C 1
ATOM 4217 O O . MET B 1 153 ? -46.119 67.713 17.363 1.00 30.58 153 MET B O 1
ATOM 4222 N N . ILE B 1 154 ? -46.877 68.884 19.113 1.00 35.92 154 ILE B N 1
ATOM 4223 C CA . ILE B 1 154 ? -47.960 67.941 19.357 1.00 35.36 154 ILE B CA 1
ATOM 4224 C C . ILE B 1 154 ? -48.988 67.992 18.226 1.00 36.75 154 ILE B C 1
ATOM 4225 O O . ILE B 1 154 ? -49.490 66.951 17.779 1.00 31.92 154 ILE B O 1
ATOM 4230 N N . ALA B 1 155 ? -49.305 69.202 17.766 1.00 37.03 155 ALA B N 1
ATOM 4231 C CA . ALA B 1 155 ? -50.289 69.370 16.691 1.00 34.78 155 ALA B CA 1
ATOM 4232 C C . ALA B 1 155 ? -49.812 68.689 15.411 1.00 35.71 155 ALA B C 1
ATOM 4233 O O . ALA B 1 155 ? -50.600 68.097 14.675 1.00 32.62 155 ALA B O 1
ATOM 4235 N N . TYR B 1 156 ? -48.512 68.795 15.150 1.00 36.66 156 TYR B N 1
ATOM 4236 C CA . TYR B 1 156 ? -47.902 68.188 13.975 1.00 33.62 156 TYR B CA 1
ATOM 4237 C C . TYR B 1 156 ? -48.033 66.670 14.091 1.00 35.52 156 TYR B C 1
ATOM 4238 O O . TYR B 1 156 ? -48.390 65.985 13.131 1.00 30.23 156 TYR B O 1
ATOM 4247 N N . ALA B 1 157 ? -47.728 66.152 15.278 1.00 35.55 157 ALA B N 1
ATOM 4248 C CA . ALA B 1 157 ? -47.814 64.715 15.533 1.00 37.69 157 ALA B CA 1
ATOM 4249 C C . ALA B 1 157 ? -49.239 64.217 15.309 1.00 36.85 157 ALA B C 1
ATOM 4250 O O . ALA B 1 157 ? -49.469 63.275 14.545 1.00 35.30 157 ALA B O 1
ATOM 4252 N N . GLU B 1 158 ? -50.192 64.852 15.981 1.00 35.71 158 GLU B N 1
ATOM 4253 C CA . GLU B 1 158 ? -51.585 64.456 15.852 1.00 41.43 158 GLU B CA 1
ATOM 4254 C C . GLU B 1 158 ? -52.051 64.523 14.404 1.00 40.97 158 GLU B C 1
ATOM 4255 O O . GLU B 1 158 ? -52.794 63.655 13.957 1.00 44.83 158 GLU B O 1
ATOM 4261 N N . ALA B 1 159 ? -51.608 65.541 13.669 1.00 40.52 159 ALA B N 1
ATOM 4262 C CA . ALA B 1 159 ? -52.002 65.672 12.271 1.00 39.63 159 ALA B CA 1
ATOM 4263 C C . ALA B 1 159 ? -51.440 64.521 11.442 1.00 41.46 159 ALA B C 1
ATOM 4264 O O . ALA B 1 159 ? -52.024 64.142 10.425 1.00 43.04 159 ALA B O 1
ATOM 4266 N N . HIS B 1 160 ? -50.313 63.962 11.882 1.00 40.62 160 HIS B N 1
ATOM 4267 C CA . HIS B 1 160 ? -49.667 62.863 11.162 1.00 41.86 160 HIS B CA 1
ATOM 4268 C C . HIS B 1 160 ? -49.957 61.462 11.708 1.00 43.15 160 HIS B C 1
ATOM 4269 O O . HIS B 1 160 ? -49.259 60.501 11.364 1.00 42.93 160 HIS B O 1
ATOM 4276 N N . GLY B 1 161 ? -50.964 61.348 12.569 1.00 43.62 161 GLY B N 1
ATOM 4277 C CA . GLY B 1 161 ? -51.328 60.052 13.113 1.00 42.98 161 GLY B CA 1
ATOM 4278 C C . GLY B 1 161 ? -50.459 59.523 14.238 1.00 44.00 161 GLY B C 1
ATOM 4279 O O . GLY B 1 161 ? -50.772 58.486 14.826 1.00 45.26 161 GLY B O 1
ATOM 4280 N N . ILE B 1 162 ? -49.372 60.220 14.547 1.00 41.35 162 ILE B N 1
ATOM 4281 C CA . ILE B 1 162 ? -48.477 59.777 15.614 1.00 38.88 162 ILE B CA 1
ATOM 4282 C C . ILE B 1 162 ? -49.157 59.924 16.966 1.00 39.23 162 ILE B C 1
ATOM 4283 O O . ILE B 1 162 ? -49.613 61.012 17.323 1.00 38.53 162 ILE B O 1
ATOM 4288 N N . PRO B 1 163 ? -49.247 58.826 17.735 1.00 41.58 163 PRO B N 1
ATOM 4289 C CA . PRO B 1 163 ? -49.890 58.895 19.051 1.00 43.79 163 PRO B CA 1
ATOM 4290 C C . PRO B 1 163 ? -49.171 59.826 20.011 1.00 47.13 163 PRO B C 1
ATOM 4291 O O . PRO B 1 163 ? -47.939 59.898 20.033 1.00 46.89 163 PRO B O 1
ATOM 4295 N N . VAL B 1 164 ? -49.944 60.549 20.809 1.00 47.21 164 VAL B N 1
ATOM 4296 C CA . VAL B 1 164 ? -49.355 61.481 21.747 1.00 53.08 164 VAL B CA 1
ATOM 4297 C C . VAL B 1 164 ? -49.647 61.141 23.207 1.00 56.68 164 VAL B C 1
ATOM 4298 O O . VAL B 1 164 ? -50.706 60.599 23.538 1.00 57.05 164 VAL B O 1
ATOM 4302 N N . PRO B 1 165 ? -48.690 61.438 24.096 1.00 60.61 165 PRO B N 1
ATOM 4303 C CA . PRO B 1 165 ? -48.783 61.195 25.536 1.00 65.03 165 PRO B CA 1
ATOM 4304 C C . PRO B 1 165 ? -50.136 61.575 26.140 1.00 67.07 165 PRO B C 1
ATOM 4305 O O . PRO B 1 165 ? -50.233 62.694 26.690 1.00 70.07 165 PRO B O 1
ATOM 4309 N N . PRO B 1 171 ? -41.569 65.327 34.756 1.00 41.48 171 PRO B N 1
ATOM 4310 C CA . PRO B 1 171 ? -41.056 66.502 35.499 1.00 40.02 171 PRO B CA 1
ATOM 4311 C C . PRO B 1 171 ? -39.543 66.570 35.320 1.00 35.86 171 PRO B C 1
ATOM 4312 O O . PRO B 1 171 ? -38.862 67.362 35.974 1.00 35.88 171 PRO B O 1
ATOM 4316 N N . TYR B 1 172 ? -39.030 65.724 34.432 1.00 34.88 172 TYR B N 1
ATOM 4317 C CA . TYR B 1 172 ? -37.598 65.657 34.153 1.00 36.15 172 TYR B CA 1
ATOM 4318 C C . TYR B 1 172 ? -37.357 64.685 33.010 1.00 34.51 172 TYR B C 1
ATOM 4319 O O . TYR B 1 172 ? -38.221 63.873 32.687 1.00 36.21 172 TYR B O 1
ATOM 4328 N N . SER B 1 173 ? -36.177 64.771 32.409 1.00 32.70 173 SER B N 1
ATOM 4329 C CA . SER B 1 173 ? -35.805 63.912 31.291 1.00 32.00 173 SER B CA 1
ATOM 4330 C C . SER B 1 173 ? -34.942 62.737 31.766 1.00 30.21 173 SER B C 1
ATOM 4331 O O . SER B 1 173 ? -34.021 62.925 32.559 1.00 30.86 173 SER B O 1
ATOM 4334 N N . MET B 1 174 ? -35.231 61.536 31.270 1.00 27.83 174 MET B N 1
ATOM 4335 C CA . MET B 1 174 ? -34.482 60.342 31.671 1.00 27.93 174 MET B CA 1
ATOM 4336 C C . MET B 1 174 ? -33.803 59.604 30.529 1.00 28.04 174 MET B C 1
ATOM 4337 O O . MET B 1 174 ? -34.306 59.590 29.407 1.00 29.95 174 MET B O 1
ATOM 4342 N N . ASP B 1 175 ? -32.664 58.987 30.822 1.00 21.89 175 ASP B N 1
ATOM 4343 C CA . ASP B 1 175 ? -31.968 58.165 29.842 1.00 25.16 175 ASP B CA 1
ATOM 4344 C C . ASP B 1 175 ? -31.538 56.908 30.581 1.00 27.58 175 ASP B C 1
ATOM 4345 O O . ASP B 1 175 ? -30.755 56.974 31.529 1.00 23.23 175 ASP B O 1
ATOM 4350 N N . ALA B 1 176 ? -32.045 55.763 30.141 1.00 26.09 176 ALA B N 1
ATOM 4351 C CA . ALA B 1 176 ? -31.713 54.511 30.794 1.00 26.21 176 ALA B CA 1
ATOM 4352 C C . ALA B 1 176 ? -31.088 53.479 29.875 1.00 24.49 176 ALA B C 1
ATOM 4353 O O . ALA B 1 176 ? -31.501 53.316 28.729 1.00 22.50 176 ALA B O 1
ATOM 4355 N N . ASN B 1 177 ? -30.083 52.783 30.396 1.00 22.36 177 ASN B N 1
ATOM 4356 C CA . ASN B 1 177 ? -29.426 51.714 29.665 1.00 21.33 177 ASN B CA 1
ATOM 4357 C C . ASN B 1 177 ? -28.846 50.763 30.709 1.00 23.87 177 ASN B C 1
ATOM 4358 O O . ASN B 1 177 ? -29.019 50.985 31.899 1.00 22.41 177 ASN B O 1
ATOM 4363 N N . LEU B 1 178 ? -28.168 49.712 30.267 1.00 24.77 178 LEU B N 1
ATOM 4364 C CA . LEU B 1 178 ? -27.598 48.728 31.191 1.00 29.32 178 LEU B CA 1
ATOM 4365 C C . LEU B 1 178 ? -26.620 49.253 32.241 1.00 30.35 178 LEU B C 1
ATOM 4366 O O . LEU B 1 178 ? -26.383 48.586 33.253 1.00 27.30 178 LEU B O 1
ATOM 4371 N N . LEU B 1 179 ? -26.041 50.426 32.006 1.00 26.14 179 LEU B N 1
ATOM 4372 C CA . LEU B 1 179 ? -25.072 50.975 32.947 1.00 26.34 179 LEU B CA 1
ATOM 4373 C C . LEU B 1 179 ? -25.700 51.899 33.993 1.00 24.63 179 LEU B C 1
ATOM 4374 O O . LEU B 1 179 ? -25.286 51.897 35.145 1.00 23.91 179 LEU B O 1
ATOM 4379 N N . HIS B 1 180 ? -26.698 52.685 33.606 1.00 22.29 180 HIS B N 1
ATOM 4380 C CA . HIS B 1 180 ? -27.316 53.589 34.569 1.00 20.70 180 HIS B CA 1
ATOM 4381 C C . HIS B 1 180 ? -28.638 54.166 34.095 1.00 18.17 180 HIS B C 1
ATOM 4382 O O . HIS B 1 180 ? -29.191 53.756 33.079 1.00 25.37 180 HIS B O 1
ATOM 4389 N N . ILE B 1 181 ? -29.154 55.099 34.879 1.00 21.71 181 ILE B N 1
ATOM 4390 C CA . ILE B 1 181 ? -30.344 55.834 34.506 1.00 21.98 181 ILE B CA 1
ATOM 4391 C C . ILE B 1 181 ? -29.996 57.247 34.908 1.00 27.50 181 ILE B C 1
ATOM 4392 O O . ILE B 1 181 ? -29.568 57.504 36.041 1.00 23.24 181 ILE B O 1
ATOM 4397 N N . SER B 1 182 ? -30.135 58.157 33.956 1.00 25.37 182 SER B N 1
ATOM 4398 C CA . SER B 1 182 ? -29.836 59.552 34.184 1.00 25.89 182 SER B CA 1
ATOM 4399 C C . SER B 1 182 ? -31.120 60.357 34.284 1.00 27.80 182 SER B C 1
ATOM 4400 O O . SER B 1 182 ? -32.096 60.063 33.592 1.00 28.86 182 SER B O 1
ATOM 4403 N N . TYR B 1 183 ? -31.107 61.368 35.147 1.00 25.00 183 TYR B N 1
ATOM 4404 C CA . TYR B 1 183 ? -32.254 62.249 35.325 1.00 26.05 183 TYR B CA 1
ATOM 4405 C C . TYR B 1 183 ? -31.753 63.694 35.329 1.00 26.80 183 TYR B C 1
ATOM 4406 O O . TYR B 1 183 ? -30.810 64.031 36.052 1.00 22.67 183 TYR B O 1
ATOM 4415 N N . GLU B 1 184 ? -32.370 64.541 34.512 1.00 19.62 184 GLU B N 1
ATOM 4416 C CA . GLU B 1 184 ? -32.002 65.949 34.483 1.00 20.51 184 GLU B CA 1
ATOM 4417 C C . GLU B 1 184 ? -33.120 66.793 33.880 1.00 25.39 184 GLU B C 1
ATOM 4418 O O . GLU B 1 184 ? -34.034 66.265 33.250 1.00 28.18 184 GLU B O 1
ATOM 4424 N N . GLY B 1 185 ? -33.061 68.100 34.106 1.00 25.76 185 GLY B N 1
ATOM 4425 C CA . GLY B 1 185 ? -34.088 68.984 33.589 1.00 29.52 185 GLY B CA 1
ATOM 4426 C C . GLY B 1 185 ? -35.275 69.111 34.530 1.00 31.94 185 GLY B C 1
ATOM 4427 O O . GLY B 1 185 ? -35.355 68.433 35.560 1.00 31.02 185 GLY B O 1
ATOM 4428 N N . GLY B 1 186 ? -36.201 69.997 34.178 1.00 35.37 186 GLY B N 1
ATOM 4429 C CA . GLY B 1 186 ? -37.381 70.199 34.995 1.00 30.52 186 GLY B CA 1
ATOM 4430 C C . GLY B 1 186 ? -37.084 70.616 36.418 1.00 30.45 186 GLY B C 1
ATOM 4431 O O . GLY B 1 186 ? -36.278 71.510 36.668 1.00 28.42 186 GLY B O 1
ATOM 4432 N N . VAL B 1 187 ? -37.747 69.960 37.361 1.00 30.10 187 VAL B N 1
ATOM 4433 C CA . VAL B 1 187 ? -37.572 70.263 38.767 1.00 31.88 187 VAL B CA 1
ATOM 4434 C C . VAL B 1 187 ? -36.129 70.089 39.226 1.00 29.58 187 VAL B C 1
ATOM 4435 O O . VAL B 1 187 ? -35.715 70.664 40.230 1.00 27.41 187 VAL B O 1
ATOM 4439 N N . LEU B 1 188 ? -35.366 69.301 38.479 1.00 27.28 188 LEU B N 1
ATOM 4440 C CA . LEU B 1 188 ? -33.965 69.050 38.815 1.00 26.90 188 LEU B CA 1
ATOM 4441 C C . LEU B 1 188 ? -33.072 70.242 38.462 1.00 28.67 188 LEU B C 1
ATOM 4442 O O . LEU B 1 188 ? -31.905 70.295 38.852 1.00 23.98 188 LEU B O 1
ATOM 4447 N N . GLU B 1 189 ? -33.627 71.213 37.743 1.00 26.36 189 GLU B N 1
ATOM 4448 C CA . GLU B 1 189 ? -32.846 72.377 37.335 1.00 26.29 189 GLU B CA 1
ATOM 4449 C C . GLU B 1 189 ? -32.449 73.332 38.454 1.00 27.61 189 GLU B C 1
ATOM 4450 O O . GLU B 1 189 ? -31.632 74.227 38.239 1.00 31.93 189 GLU B O 1
ATOM 4456 N N . ASP B 1 190 ? -33.023 73.149 39.640 1.00 25.68 190 ASP B N 1
ATOM 4457 C CA . ASP B 1 190 ? -32.691 73.978 40.802 1.00 27.07 190 ASP B CA 1
ATOM 4458 C C . ASP B 1 190 ? -31.696 73.178 41.657 1.00 26.87 190 ASP B C 1
ATOM 4459 O O . ASP B 1 190 ? -32.075 72.226 42.334 1.00 26.73 190 ASP B O 1
ATOM 4464 N N . PRO B 1 191 ? -30.410 73.563 41.636 1.00 28.16 191 PRO B N 1
ATOM 4465 C CA . PRO B 1 191 ? -29.366 72.871 42.401 1.00 28.61 191 PRO B CA 1
ATOM 4466 C C . PRO B 1 191 ? -29.510 72.835 43.922 1.00 29.20 191 PRO B C 1
ATOM 4467 O O . PRO B 1 191 ? -28.773 72.109 44.593 1.00 27.85 191 PRO B O 1
ATOM 4471 N N . TRP B 1 192 ? -30.445 73.610 44.463 1.00 24.94 192 TRP B N 1
ATOM 4472 C CA . TRP B 1 192 ? -30.660 73.653 45.910 1.00 26.90 192 TRP B CA 1
ATOM 4473 C C . TRP B 1 192 ? -31.802 72.734 46.337 1.00 26.60 192 TRP B C 1
ATOM 4474 O O . TRP B 1 192 ? -31.997 72.481 47.527 1.00 26.32 192 TRP B O 1
ATOM 4485 N N . ALA B 1 193 ? -32.545 72.226 45.360 1.00 25.28 193 ALA B N 1
ATOM 4486 C CA . ALA B 1 193 ? -33.676 71.344 45.636 1.00 27.06 193 ALA B CA 1
ATOM 4487 C C . ALA B 1 193 ? -33.307 69.870 45.526 1.00 25.49 193 ALA B C 1
ATOM 4488 O O . ALA B 1 193 ? -32.809 69.427 44.495 1.00 24.97 193 ALA B O 1
ATOM 4490 N N . GLU B 1 194 ? -33.550 69.113 46.594 1.00 24.91 194 GLU B N 1
ATOM 4491 C CA . GLU B 1 194 ? -33.269 67.681 46.591 1.00 21.62 194 GLU B CA 1
ATOM 4492 C C . GLU B 1 194 ? -34.203 67.056 45.556 1.00 24.69 194 GLU B C 1
ATOM 4493 O O . GLU B 1 194 ? -35.320 67.541 45.358 1.00 27.40 194 GLU B O 1
ATOM 4499 N N . PRO B 1 195 ? -33.758 65.993 44.861 1.00 22.53 195 PRO B N 1
ATOM 4500 C CA . PRO B 1 195 ? -34.637 65.374 43.864 1.00 26.72 195 PRO B CA 1
ATOM 4501 C C . PRO B 1 195 ? -35.932 64.897 44.518 1.00 30.70 195 PRO B C 1
ATOM 4502 O O . PRO B 1 195 ? -35.955 64.597 45.712 1.00 26.09 195 PRO B O 1
ATOM 4506 N N . PRO B 1 196 ? -37.026 64.822 43.742 1.00 30.60 196 PRO B N 1
ATOM 4507 C CA . PRO B 1 196 ? -38.317 64.380 44.277 1.00 30.22 196 PRO B CA 1
ATOM 4508 C C . PRO B 1 196 ? -38.363 62.919 44.715 1.00 30.64 196 PRO B C 1
ATOM 4509 O O . PRO B 1 196 ? -37.672 62.063 44.162 1.00 28.57 196 PRO B O 1
ATOM 4513 N N . LYS B 1 197 ? -39.193 62.645 45.717 1.00 33.96 197 LYS B N 1
ATOM 4514 C CA . LYS B 1 197 ? -39.350 61.295 46.240 1.00 34.98 197 LYS B CA 1
ATOM 4515 C C . LYS B 1 197 ? -39.851 60.385 45.136 1.00 32.14 197 LYS B C 1
ATOM 4516 O O . LYS B 1 197 ? -40.609 60.818 44.270 1.00 32.53 197 LYS B O 1
ATOM 4522 N N . GLY B 1 198 ? -39.433 59.124 45.171 1.00 30.28 198 GLY B N 1
ATOM 4523 C CA . GLY B 1 198 ? -39.891 58.172 44.174 1.00 30.51 198 GLY B CA 1
ATOM 4524 C C . GLY B 1 198 ? -39.297 58.312 42.787 1.00 30.94 198 GLY B C 1
ATOM 4525 O O . GLY B 1 198 ? -39.622 57.540 41.887 1.00 31.40 198 GLY B O 1
ATOM 4526 N N . MET B 1 199 ? -38.410 59.275 42.599 1.00 30.00 199 MET B N 1
ATOM 4527 C CA . MET B 1 199 ? -37.814 59.462 41.283 1.00 27.49 199 MET B CA 1
ATOM 4528 C C . MET B 1 199 ? -37.014 58.264 40.777 1.00 27.52 199 MET B C 1
ATOM 4529 O O . MET B 1 199 ? -37.179 57.845 39.628 1.00 27.38 199 MET B O 1
ATOM 4534 N N . PHE B 1 200 ? -36.146 57.714 41.626 1.00 26.66 200 PHE B N 1
ATOM 4535 C CA . PHE B 1 200 ? -35.299 56.594 41.225 1.00 26.08 200 PHE B CA 1
ATOM 4536 C C . PHE B 1 200 ? -36.069 55.346 40.824 1.00 29.41 200 PHE B C 1
ATOM 4537 O O . PHE B 1 200 ? -37.104 55.024 41.405 1.00 33.44 200 PHE B O 1
ATOM 4545 N N . ARG B 1 201 ? -35.542 54.636 39.833 1.00 26.64 201 ARG B N 1
ATOM 4546 C CA . ARG B 1 201 ? -36.192 53.442 39.312 1.00 28.74 201 ARG B CA 1
ATOM 4547 C C . ARG B 1 201 ? -35.319 52.199 39.382 1.00 31.51 201 ARG B C 1
ATOM 4548 O O . ARG B 1 201 ? -35.778 51.118 39.753 1.00 31.59 201 ARG B O 1
ATOM 4556 N N . MET B 1 202 ? -34.053 52.358 39.028 1.00 26.24 202 MET B N 1
ATOM 4557 C CA . MET B 1 202 ? -33.124 51.236 39.023 1.00 27.34 202 MET B CA 1
ATOM 4558 C C . MET B 1 202 ? -32.638 50.833 40.417 1.00 25.60 202 MET B C 1
ATOM 4559 O O . MET B 1 202 ? -32.166 49.710 40.618 1.00 28.53 202 MET B O 1
ATOM 4564 N N . THR B 1 203 ? -32.750 51.746 41.374 1.00 22.80 203 THR B N 1
ATOM 4565 C CA . THR B 1 203 ? -32.304 51.471 42.733 1.00 25.32 203 THR B CA 1
ATOM 4566 C C . THR B 1 203 ? -33.375 51.757 43.777 1.00 28.71 203 THR B C 1
ATOM 4567 O O . THR B 1 203 ? -34.188 52.668 43.620 1.00 26.37 203 THR B O 1
ATOM 4571 N N . GLN B 1 204 ? -33.369 50.966 44.843 1.00 27.23 204 GLN B N 1
ATOM 4572 C CA . GLN B 1 204 ? -34.323 51.130 45.931 1.00 28.21 204 GLN B CA 1
ATOM 4573 C C . GLN B 1 204 ? -33.809 52.216 46.876 1.00 25.15 204 GLN B C 1
ATOM 4574 O O . GLN B 1 204 ? -32.605 52.325 47.091 1.00 29.25 204 GLN B O 1
ATOM 4580 N N . ASP B 1 205 ? -34.706 53.032 47.424 1.00 26.14 205 ASP B N 1
ATOM 4581 C CA . ASP B 1 205 ? -34.276 54.065 48.360 1.00 30.36 205 ASP B CA 1
ATOM 4582 C C . ASP B 1 205 ? -33.590 53.361 49.526 1.00 31.79 205 ASP B C 1
ATOM 4583 O O . ASP B 1 205 ? -34.063 52.325 49.996 1.00 32.05 205 ASP B O 1
ATOM 4588 N N . PRO B 1 206 ? -32.462 53.906 50.002 1.00 31.65 206 PRO B N 1
ATOM 4589 C CA . PRO B 1 206 ? -31.762 53.269 51.119 1.00 32.89 206 PRO B CA 1
ATOM 4590 C C . PRO B 1 206 ? -32.662 53.057 52.330 1.00 35.06 206 PRO B C 1
ATOM 4591 O O . PRO B 1 206 ? -32.491 52.082 53.068 1.00 35.45 206 PRO B O 1
ATOM 4595 N N . GLU B 1 207 ? -33.625 53.960 52.524 1.00 33.17 207 GLU B N 1
ATOM 4596 C CA . GLU B 1 207 ? -34.551 53.857 53.650 1.00 34.18 207 GLU B CA 1
ATOM 4597 C C . GLU B 1 207 ? -35.369 52.579 53.563 1.00 34.96 207 GLU B C 1
ATOM 4598 O O . GLU B 1 207 ? -35.856 52.079 54.576 1.00 38.96 207 GLU B O 1
ATOM 4604 N N . GLU B 1 208 ? -35.527 52.057 52.350 1.00 32.96 208 GLU B N 1
ATOM 4605 C CA . GLU B 1 208 ? -36.301 50.839 52.127 1.00 34.88 208 GLU B CA 1
ATOM 4606 C C . GLU B 1 208 ? -35.416 49.634 51.837 1.00 32.99 208 GLU B C 1
ATOM 4607 O O . GLU B 1 208 ? -35.914 48.527 51.644 1.00 35.49 208 GLU B O 1
ATOM 4613 N N . ALA B 1 209 ? -34.107 49.846 51.796 1.00 30.46 209 ALA B N 1
ATOM 4614 C CA . ALA B 1 209 ? -33.176 48.758 51.515 1.00 31.90 209 ALA B CA 1
ATOM 4615 C C . ALA B 1 209 ? -33.155 47.777 52.683 1.00 30.42 209 ALA B C 1
ATOM 4616 O O . ALA B 1 209 ? -33.462 48.145 53.811 1.00 29.87 209 ALA B O 1
ATOM 4618 N N . PRO B 1 210 ? -32.798 46.512 52.417 1.00 32.24 210 PRO B N 1
ATOM 4619 C CA . PRO B 1 210 ? -32.727 45.452 53.426 1.00 33.07 210 PRO B CA 1
ATOM 4620 C C . PRO B 1 210 ? -31.952 45.878 54.673 1.00 35.01 210 PRO B C 1
ATOM 4621 O O . PRO B 1 210 ? -30.983 46.633 54.584 1.00 29.34 210 PRO B O 1
ATOM 4625 N N . ASP B 1 211 ? -32.383 45.399 55.837 1.00 33.83 211 ASP B N 1
ATOM 4626 C CA . ASP B 1 211 ? -31.694 45.736 57.076 1.00 35.25 211 ASP B CA 1
ATOM 4627 C C . ASP B 1 211 ? -30.443 44.874 57.187 1.00 33.61 211 ASP B C 1
ATOM 4628 O O . ASP B 1 211 ? -29.521 45.183 57.934 1.00 39.98 211 ASP B O 1
ATOM 4633 N N . ALA B 1 212 ? -30.410 43.795 56.419 1.00 33.04 212 ALA B N 1
ATOM 4634 C CA . ALA B 1 212 ? -29.273 42.893 56.429 1.00 31.05 212 ALA B CA 1
ATOM 4635 C C . ALA B 1 212 ? -28.291 43.193 55.300 1.00 28.20 212 ALA B C 1
ATOM 4636 O O . ALA B 1 212 ? -28.658 43.181 54.124 1.00 30.11 212 ALA B O 1
ATOM 4638 N N . PRO B 1 213 ? -27.026 43.467 55.647 1.00 26.26 213 PRO B N 1
ATOM 4639 C CA . PRO B 1 213 ? -26.034 43.751 54.606 1.00 26.76 213 PRO B CA 1
ATOM 4640 C C . PRO B 1 213 ? -25.808 42.490 53.775 1.00 29.91 213 PRO B C 1
ATOM 4641 O O . PRO B 1 213 ? -26.073 41.374 54.238 1.00 28.87 213 PRO B O 1
ATOM 4645 N N . GLU B 1 214 ? -25.342 42.666 52.544 1.00 26.06 214 GLU B N 1
ATOM 4646 C CA . GLU B 1 214 ? -25.113 41.530 51.665 1.00 26.59 214 GLU B CA 1
ATOM 4647 C C . GLU B 1 214 ? -23.682 41.536 51.162 1.00 29.45 214 GLU B C 1
ATOM 4648 O O . GLU B 1 214 ? -23.172 42.578 50.735 1.00 25.93 214 GLU B O 1
ATOM 4654 N N . TYR B 1 215 ? -23.034 40.378 51.231 1.00 25.62 215 TYR B N 1
ATOM 4655 C CA . TYR B 1 215 ? -21.665 40.257 50.759 1.00 27.29 215 TYR B CA 1
ATOM 4656 C C . TYR B 1 215 ? -21.687 39.816 49.302 1.00 27.95 215 TYR B C 1
ATOM 4657 O O . TYR B 1 215 ? -22.487 38.964 48.920 1.00 25.95 215 TYR B O 1
ATOM 4666 N N . VAL B 1 216 ? -20.819 40.409 48.488 1.00 27.29 216 VAL B N 1
ATOM 4667 C CA . VAL B 1 216 ? -20.751 40.064 47.074 1.00 26.87 216 VAL B CA 1
ATOM 4668 C C . VAL B 1 216 ? -19.303 39.943 46.655 1.00 24.70 216 VAL B C 1
ATOM 4669 O O . VAL B 1 216 ? -18.476 40.771 47.028 1.00 26.22 216 VAL B O 1
ATOM 4673 N N . GLU B 1 217 ? -18.989 38.904 45.896 1.00 25.77 217 GLU B N 1
ATOM 4674 C CA . GLU B 1 217 ? -17.628 38.734 45.422 1.00 24.80 217 GLU B CA 1
ATOM 4675 C C . GLU B 1 217 ? -17.600 38.864 43.909 1.00 24.82 217 GLU B C 1
ATOM 4676 O O . GLU B 1 217 ? -18.471 38.345 43.204 1.00 24.65 217 GLU B O 1
ATOM 4682 N N . VAL B 1 218 ? -16.604 39.595 43.420 1.00 27.48 218 VAL B N 1
ATOM 4683 C CA . VAL B 1 218 ? -16.448 39.805 41.996 1.00 24.02 218 VAL B CA 1
ATOM 4684 C C . VAL B 1 218 ? -15.028 39.423 41.598 1.00 23.23 218 VAL B C 1
ATOM 4685 O O . VAL B 1 218 ? -14.059 39.937 42.146 1.00 22.24 218 VAL B O 1
ATOM 4689 N N . GLU B 1 219 ? -14.923 38.503 40.649 1.00 23.94 219 GLU B N 1
ATOM 4690 C CA . GLU B 1 219 ? -13.633 38.036 40.166 1.00 23.43 219 GLU B CA 1
ATOM 4691 C C . GLU B 1 219 ? -13.247 38.821 38.914 1.00 22.68 219 GLU B C 1
ATOM 4692 O O . GLU B 1 219 ? -14.074 39.026 38.031 1.00 24.31 219 GLU B O 1
ATOM 4698 N N . PHE B 1 220 ? -12.001 39.268 38.850 1.00 25.97 220 PHE B N 1
ATOM 4699 C CA . PHE B 1 220 ? -11.509 39.980 37.674 1.00 23.33 220 PHE B CA 1
ATOM 4700 C C . PHE B 1 220 ? -10.469 39.064 37.038 1.00 30.26 220 PHE B C 1
ATOM 4701 O O . PHE B 1 220 ? -9.694 38.419 37.750 1.00 23.81 220 PHE B O 1
ATOM 4709 N N . PHE B 1 221 ? -10.442 38.976 35.711 1.00 31.15 221 PHE B N 1
ATOM 4710 C CA . PHE B 1 221 ? -9.434 38.112 35.111 1.00 35.81 221 PHE B CA 1
ATOM 4711 C C . PHE B 1 221 ? -8.996 39.140 34.088 1.00 42.13 221 PHE B C 1
ATOM 4712 O O . PHE B 1 221 ? -9.811 39.604 33.294 1.00 52.51 221 PHE B O 1
ATOM 4720 N N . GLU B 1 222 ? -7.732 39.529 34.090 1.00 36.85 222 GLU B N 1
ATOM 4721 C CA . GLU B 1 222 ? -7.308 40.505 33.083 1.00 36.47 222 GLU B CA 1
ATOM 4722 C C . GLU B 1 222 ? -7.802 41.913 32.844 1.00 36.03 222 GLU B C 1
ATOM 4723 O O . GLU B 1 222 ? -7.790 42.419 31.726 1.00 37.60 222 GLU B O 1
ATOM 4729 N N . GLY B 1 223 ? -8.264 42.530 33.927 1.00 31.82 223 GLY B N 1
ATOM 4730 C CA . GLY B 1 223 ? -8.783 43.878 33.849 1.00 30.96 223 GLY B CA 1
ATOM 4731 C C . GLY B 1 223 ? -10.293 43.908 33.727 1.00 28.86 223 GLY B C 1
ATOM 4732 O O . GLY B 1 223 ? -10.887 44.953 33.954 1.00 30.79 223 GLY B O 1
ATOM 4733 N N . ASP B 1 224 ? -10.916 42.779 33.378 1.00 25.55 224 ASP B N 1
ATOM 4734 C CA . ASP B 1 224 ? -12.378 42.719 33.233 1.00 25.86 224 ASP B CA 1
ATOM 4735 C C . ASP B 1 224 ? -13.040 41.743 34.205 1.00 28.03 224 ASP B C 1
ATOM 4736 O O . ASP B 1 224 ? -12.495 40.680 34.490 1.00 28.62 224 ASP B O 1
ATOM 4741 N N . PRO B 1 225 ? -14.233 42.095 34.714 1.00 25.75 225 PRO B N 1
ATOM 4742 C CA . PRO B 1 225 ? -14.975 41.243 35.652 1.00 25.90 225 PRO B CA 1
ATOM 4743 C C . PRO B 1 225 ? -15.533 40.042 34.892 1.00 26.09 225 PRO B C 1
ATOM 4744 O O . PRO B 1 225 ? -16.165 40.204 33.848 1.00 25.79 225 PRO B O 1
ATOM 4748 N N . VAL B 1 226 ? -15.294 38.841 35.416 1.00 23.40 226 VAL B N 1
ATOM 4749 C CA . VAL B 1 226 ? -15.728 37.611 34.754 1.00 18.65 226 VAL B CA 1
ATOM 4750 C C . VAL B 1 226 ? -16.651 36.704 35.558 1.00 24.14 226 VAL B C 1
ATOM 4751 O O . VAL B 1 226 ? -17.213 35.761 35.009 1.00 27.66 226 VAL B O 1
ATOM 4755 N N . ALA B 1 227 ? -16.793 36.968 36.852 1.00 22.98 227 ALA B N 1
ATOM 4756 C CA . ALA B 1 227 ? -17.664 36.148 37.690 1.00 26.52 227 ALA B CA 1
ATOM 4757 C C . ALA B 1 227 ? -18.179 36.912 38.900 1.00 25.13 227 ALA B C 1
ATOM 4758 O O . ALA B 1 227 ? -17.510 37.815 39.408 1.00 25.86 227 ALA B O 1
ATOM 4760 N N . VAL B 1 228 ? -19.374 36.539 39.349 1.00 23.96 228 VAL B N 1
ATOM 4761 C CA . VAL B 1 228 ? -19.990 37.146 40.519 1.00 24.24 228 VAL B CA 1
ATOM 4762 C C . VAL B 1 228 ? -20.384 36.003 41.447 1.00 23.34 228 VAL B C 1
ATOM 4763 O O . VAL B 1 228 ? -21.086 35.083 41.040 1.00 25.73 228 VAL B O 1
ATOM 4767 N N . ASN B 1 229 ? -19.910 36.057 42.685 1.00 28.45 229 ASN B N 1
ATOM 4768 C CA . ASN B 1 229 ? -20.202 35.013 43.662 1.00 29.45 229 ASN B CA 1
ATOM 4769 C C . ASN B 1 229 ? -19.901 33.631 43.093 1.00 32.93 229 ASN B C 1
ATOM 4770 O O . ASN B 1 229 ? -20.679 32.693 43.270 1.00 29.81 229 ASN B O 1
ATOM 4775 N N . GLY B 1 230 ? -18.776 33.517 42.392 1.00 31.06 230 GLY B N 1
ATOM 4776 C CA . GLY B 1 230 ? -18.386 32.240 41.822 1.00 28.85 230 GLY B CA 1
ATOM 4777 C C . GLY B 1 230 ? -19.080 31.800 40.547 1.00 32.04 230 GLY B C 1
ATOM 4778 O O . GLY B 1 230 ? -18.734 30.757 39.989 1.00 36.09 230 GLY B O 1
ATOM 4779 N N . GLU B 1 231 ? -20.056 32.566 40.075 1.00 29.41 231 GLU B N 1
ATOM 4780 C CA . GLU B 1 231 ? -20.755 32.204 38.846 1.00 29.69 231 GLU B CA 1
ATOM 4781 C C . GLU B 1 231 ? -20.195 32.995 37.665 1.00 30.77 231 GLU B C 1
ATOM 4782 O O . GLU B 1 231 ? -20.159 34.224 37.696 1.00 25.89 231 GLU B O 1
ATOM 4788 N N . ARG B 1 232 ? -19.743 32.285 36.636 1.00 30.11 232 ARG B N 1
ATOM 4789 C CA . ARG B 1 232 ? -19.196 32.920 35.441 1.00 31.88 232 ARG B CA 1
ATOM 4790 C C . ARG B 1 232 ? -20.354 33.574 34.687 1.00 31.77 232 ARG B C 1
ATOM 4791 O O . ARG B 1 232 ? -21.380 32.935 34.456 1.00 28.37 232 ARG B O 1
ATOM 4799 N N . LEU B 1 233 ? -20.193 34.837 34.300 1.00 28.99 233 LEU B N 1
ATOM 4800 C CA . LEU B 1 233 ? -21.241 35.541 33.563 1.00 28.26 233 LEU B CA 1
ATOM 4801 C C . LEU B 1 233 ? -20.649 36.364 32.421 1.00 28.55 233 LEU B C 1
ATOM 4802 O O . LEU B 1 233 ? -19.570 36.939 32.562 1.00 28.41 233 LEU B O 1
ATOM 4807 N N . SER B 1 234 ? -21.349 36.407 31.290 1.00 27.66 234 SER B N 1
ATOM 4808 C CA . SER B 1 234 ? -20.885 37.186 30.146 1.00 29.37 234 SER B CA 1
ATOM 4809 C C . SER B 1 234 ? -20.984 38.650 30.568 1.00 24.61 234 SER B C 1
ATOM 4810 O O . SER B 1 234 ? -21.698 38.976 31.511 1.00 24.92 234 SER B O 1
ATOM 4813 N N . PRO B 1 235 ? -20.277 39.550 29.870 1.00 26.52 235 PRO B N 1
ATOM 4814 C CA . PRO B 1 235 ? -20.307 40.977 30.211 1.00 25.90 235 PRO B CA 1
ATOM 4815 C C . PRO B 1 235 ? -21.680 41.556 30.559 1.00 26.51 235 PRO B C 1
ATOM 4816 O O . PRO B 1 235 ? -21.880 42.071 31.658 1.00 26.07 235 PRO B O 1
ATOM 4820 N N . ALA B 1 236 ? -22.631 41.465 29.636 1.00 23.88 236 ALA B N 1
ATOM 4821 C CA . ALA B 1 236 ? -23.965 42.005 29.885 1.00 26.54 236 ALA B CA 1
ATOM 4822 C C . ALA B 1 236 ? -24.698 41.297 31.028 1.00 27.92 236 ALA B C 1
ATOM 4823 O O . ALA B 1 236 ? -25.373 41.947 31.827 1.00 24.05 236 ALA B O 1
ATOM 4825 N N . ALA B 1 237 ? -24.576 39.972 31.107 1.00 26.81 237 ALA B N 1
ATOM 4826 C CA . ALA B 1 237 ? -25.238 39.237 32.179 1.00 29.07 237 ALA B CA 1
ATOM 4827 C C . ALA B 1 237 ? -24.608 39.609 33.523 1.00 26.74 237 ALA B C 1
ATOM 4828 O O . ALA B 1 237 ? -25.299 39.691 34.540 1.00 26.55 237 ALA B O 1
ATOM 4830 N N . LEU B 1 238 ? -23.300 39.855 33.521 1.00 24.27 238 LEU B N 1
ATOM 4831 C CA . LEU B 1 238 ? -22.607 40.220 34.753 1.00 23.83 238 LEU B CA 1
ATOM 4832 C C . LEU B 1 238 ? -23.052 41.602 35.226 1.00 27.34 238 LEU B C 1
ATOM 4833 O O . LEU B 1 238 ? -23.371 41.788 36.399 1.00 26.08 238 LEU B O 1
ATOM 4838 N N . LEU B 1 239 ? -23.095 42.571 34.315 1.00 24.23 239 LEU B N 1
ATOM 4839 C CA . LEU B 1 239 ? -23.509 43.919 34.693 1.00 24.67 239 LEU B CA 1
ATOM 4840 C C . LEU B 1 239 ? -24.946 43.872 35.201 1.00 22.30 239 LEU B C 1
ATOM 4841 O O . LEU B 1 239 ? -25.282 44.506 36.198 1.00 25.79 239 LEU B O 1
ATOM 4846 N N . GLN B 1 240 ? -25.789 43.117 34.502 1.00 22.97 240 GLN B N 1
ATOM 4847 C CA . GLN B 1 240 ? -27.192 42.978 34.879 1.00 25.68 240 GLN B CA 1
ATOM 4848 C C . GLN B 1 240 ? -27.282 42.422 36.298 1.00 25.14 240 GLN B C 1
ATOM 4849 O O . GLN B 1 240 ? -28.020 42.941 37.131 1.00 25.59 240 GLN B O 1
ATOM 4855 N N . ARG B 1 241 ? -26.518 41.370 36.564 1.00 24.70 241 ARG B N 1
ATOM 4856 C CA . ARG B 1 241 ? -26.522 40.748 37.880 1.00 27.38 241 ARG B CA 1
ATOM 4857 C C . ARG B 1 241 ? -26.170 41.741 38.983 1.00 26.72 241 ARG B C 1
ATOM 4858 O O . ARG B 1 241 ? -26.861 41.811 40.001 1.00 27.13 241 ARG B O 1
ATOM 4866 N N . LEU B 1 242 ? -25.104 42.513 38.778 1.00 22.14 242 LEU B N 1
ATOM 4867 C CA . LEU B 1 242 ? -24.676 43.477 39.779 1.00 20.61 242 LEU B CA 1
ATOM 4868 C C . LEU B 1 242 ? -25.654 44.638 39.956 1.00 22.82 242 LEU B C 1
ATOM 4869 O O . LEU B 1 242 ? -25.694 45.246 41.025 1.00 25.89 242 LEU B O 1
ATOM 4874 N N . ASN B 1 243 ? -26.442 44.947 38.925 1.00 24.04 243 ASN B N 1
ATOM 4875 C CA . ASN B 1 243 ? -27.443 46.006 39.043 1.00 21.82 243 ASN B CA 1
ATOM 4876 C C . ASN B 1 243 ? -28.551 45.481 39.956 1.00 23.74 243 ASN B C 1
ATOM 4877 O O . ASN B 1 243 ? -29.082 46.209 40.792 1.00 24.54 243 ASN B O 1
ATOM 4882 N N . GLU B 1 244 ? -28.896 44.211 39.777 1.00 24.79 244 GLU B N 1
ATOM 4883 C CA . GLU B 1 244 ? -29.934 43.586 40.592 1.00 28.59 244 GLU B CA 1
ATOM 4884 C C . GLU B 1 244 ? -29.494 43.559 42.058 1.00 24.74 244 GLU B C 1
ATOM 4885 O O . GLU B 1 244 ? -30.243 43.963 42.942 1.00 26.45 244 GLU B O 1
ATOM 4891 N N . ILE B 1 245 ? -28.271 43.109 42.311 1.00 26.80 245 ILE B N 1
ATOM 4892 C CA . ILE B 1 245 ? -27.763 43.034 43.679 1.00 25.65 245 ILE B CA 1
ATOM 4893 C C . ILE B 1 245 ? -27.594 44.413 44.308 1.00 26.13 245 ILE B C 1
ATOM 4894 O O . ILE B 1 245 ? -28.146 44.692 45.373 1.00 21.81 245 ILE B O 1
ATOM 4899 N N . GLY B 1 246 ? -26.843 45.287 43.647 1.00 24.49 246 GLY B N 1
ATOM 4900 C CA . GLY B 1 246 ? -26.656 46.619 44.190 1.00 22.62 246 GLY B CA 1
ATOM 4901 C C . GLY B 1 246 ? -27.940 47.432 44.174 1.00 21.94 246 GLY B C 1
ATOM 4902 O O . GLY B 1 246 ? -28.143 48.299 45.017 1.00 26.46 246 GLY B O 1
ATOM 4903 N N . GLY B 1 247 ? -28.814 47.156 43.214 1.00 25.49 247 GLY B N 1
ATOM 4904 C CA . GLY B 1 247 ? -30.060 47.895 43.128 1.00 24.42 247 GLY B CA 1
ATOM 4905 C C . GLY B 1 247 ? -30.917 47.707 44.368 1.00 30.81 247 GLY B C 1
ATOM 4906 O O . GLY B 1 247 ? -31.470 48.665 44.914 1.00 23.76 247 GLY B O 1
ATOM 4907 N N . ARG B 1 248 ? -31.013 46.465 44.830 1.00 29.84 248 ARG B N 1
ATOM 4908 C CA . ARG B 1 248 ? -31.818 46.171 46.006 1.00 28.28 248 ARG B CA 1
ATOM 4909 C C . ARG B 1 248 ? -31.331 46.960 47.213 1.00 28.46 248 ARG B C 1
ATOM 4910 O O . ARG B 1 248 ? -32.124 47.344 48.065 1.00 25.95 248 ARG B O 1
ATOM 4918 N N . HIS B 1 249 ? -30.030 47.225 47.273 1.00 26.94 249 HIS B N 1
ATOM 4919 C CA . HIS B 1 249 ? -29.476 47.968 48.398 1.00 25.71 249 HIS B CA 1
ATOM 4920 C C . HIS B 1 249 ? -29.377 49.483 48.201 1.00 25.50 249 HIS B C 1
ATOM 4921 O O . HIS B 1 249 ? -28.899 50.201 49.083 1.00 26.23 249 HIS B O 1
ATOM 4928 N N . GLY B 1 250 ? -29.837 49.965 47.048 1.00 26.75 250 GLY B N 1
ATOM 4929 C CA . GLY B 1 250 ? -29.823 51.395 46.773 1.00 24.24 250 GLY B CA 1
ATOM 4930 C C . GLY B 1 250 ? -28.458 52.009 46.523 1.00 26.82 250 GLY B C 1
ATOM 4931 O O . GLY B 1 250 ? -28.256 53.203 46.737 1.00 24.46 250 GLY B O 1
ATOM 4932 N N . VAL B 1 251 ? -27.528 51.182 46.061 1.00 23.62 251 VAL B N 1
ATOM 4933 C CA . VAL B 1 251 ? -26.158 51.599 45.767 1.00 23.21 251 VAL B CA 1
ATOM 4934 C C . VAL B 1 251 ? -26.035 52.388 44.457 1.00 20.69 251 VAL B C 1
ATOM 4935 O O . VAL B 1 251 ? -26.828 52.195 43.546 1.00 24.96 251 VAL B O 1
ATOM 4939 N N . GLY B 1 252 ? -25.044 53.279 44.386 1.00 25.29 252 GLY B N 1
ATOM 4940 C CA . GLY B 1 252 ? -24.778 54.027 43.162 1.00 21.53 252 GLY B CA 1
ATOM 4941 C C . GLY B 1 252 ? -25.482 55.325 42.797 1.00 25.09 252 GLY B C 1
ATOM 4942 O O . GLY B 1 252 ? -25.529 55.682 41.609 1.00 24.89 252 GLY B O 1
ATOM 4943 N N . ARG B 1 253 ? -26.008 56.045 43.781 1.00 20.30 253 ARG B N 1
ATOM 4944 C CA . ARG B 1 253 ? -26.698 57.298 43.499 1.00 24.89 253 ARG B CA 1
ATOM 4945 C C . ARG B 1 253 ? -25.768 58.500 43.589 1.00 26.68 253 ARG B C 1
ATOM 4946 O O . ARG B 1 253 ? -24.998 58.639 44.535 1.00 23.21 253 ARG B O 1
ATOM 4954 N N . VAL B 1 254 ? -25.857 59.366 42.590 1.00 25.62 254 VAL B N 1
ATOM 4955 C CA . VAL B 1 254 ? -25.039 60.567 42.525 1.00 26.55 254 VAL B CA 1
ATOM 4956 C C . VAL B 1 254 ? -25.904 61.775 42.152 1.00 21.13 254 VAL B C 1
ATOM 4957 O O . VAL B 1 254 ? -26.850 61.660 41.368 1.00 21.74 254 VAL B O 1
ATOM 4961 N N . ASP B 1 255 ? -25.575 62.923 42.737 1.00 22.56 255 ASP B N 1
ATOM 4962 C CA . ASP B 1 255 ? -26.291 64.177 42.490 1.00 25.14 255 ASP B CA 1
ATOM 4963 C C . ASP B 1 255 ? -25.202 65.230 42.256 1.00 25.06 255 ASP B C 1
ATOM 4964 O O . ASP B 1 255 ? -24.490 65.606 43.185 1.00 24.40 255 ASP B O 1
ATOM 4969 N N . ILE B 1 256 ? -25.068 65.701 41.020 1.00 24.27 256 ILE B N 1
ATOM 4970 C CA . ILE B 1 256 ? -24.028 66.678 40.703 1.00 24.42 256 ILE B CA 1
ATOM 4971 C C . ILE B 1 256 ? -24.436 67.771 39.720 1.00 25.99 256 ILE B C 1
ATOM 4972 O O . ILE B 1 256 ? -25.414 67.632 38.987 1.00 23.94 256 ILE B O 1
ATOM 4977 N N . VAL B 1 257 ? -23.669 68.860 39.724 1.00 24.51 257 VAL B N 1
ATOM 4978 C CA . VAL B 1 257 ? -23.849 69.954 38.770 1.00 22.73 257 VAL B CA 1
ATOM 4979 C C . VAL B 1 257 ? -22.569 69.797 37.942 1.00 24.38 257 VAL B C 1
ATOM 4980 O O . VAL B 1 257 ? -21.467 70.044 38.431 1.00 24.59 257 VAL B O 1
ATOM 4984 N N . GLU B 1 258 ? -22.726 69.356 36.701 1.00 22.44 258 GLU B N 1
ATOM 4985 C CA . GLU B 1 258 ? -21.599 69.087 35.815 1.00 19.75 258 GLU B CA 1
ATOM 4986 C C . GLU B 1 258 ? -21.385 70.155 34.750 1.00 20.07 258 GLU B C 1
ATOM 4987 O O . GLU B 1 258 ? -22.271 70.968 34.484 1.00 22.35 258 GLU B O 1
ATOM 4993 N N . ASN B 1 259 ? -20.205 70.130 34.138 1.00 21.48 259 ASN B N 1
ATOM 4994 C CA . ASN B 1 259 ? -19.866 71.061 33.066 1.00 24.55 259 ASN B CA 1
ATOM 4995 C C . ASN B 1 259 ? -20.019 70.359 31.717 1.00 21.25 259 ASN B C 1
ATOM 4996 O O . ASN B 1 259 ? -19.295 69.408 31.428 1.00 21.22 259 ASN B O 1
ATOM 5001 N N . ARG B 1 260 ? -20.963 70.819 30.897 1.00 21.43 260 ARG B N 1
ATOM 5002 C CA . ARG B 1 260 ? -21.168 70.233 29.576 1.00 18.02 260 ARG B CA 1
ATOM 5003 C C . ARG B 1 260 ? -20.059 70.703 28.646 1.00 18.90 260 ARG B C 1
ATOM 5004 O O . ARG B 1 260 ? -19.436 71.730 28.893 1.00 22.04 260 ARG B O 1
ATOM 5012 N N . PHE B 1 261 ? -19.829 69.949 27.577 1.00 19.03 261 PHE B N 1
ATOM 5013 C CA . PHE B 1 261 ? -18.792 70.275 26.598 1.00 19.81 261 PHE B CA 1
ATOM 5014 C C . PHE B 1 261 ? -19.137 71.553 25.840 1.00 26.65 261 PHE B C 1
ATOM 5015 O O . PHE B 1 261 ? -18.249 72.337 25.498 1.00 26.04 261 PHE B O 1
ATOM 5023 N N . VAL B 1 262 ? -20.424 71.767 25.595 1.00 18.92 262 VAL B N 1
ATOM 5024 C CA . VAL B 1 262 ? -20.856 72.953 24.874 1.00 31.97 262 VAL B CA 1
ATOM 5025 C C . VAL B 1 262 ? -20.711 74.242 25.682 1.00 35.07 262 VAL B C 1
ATOM 5026 O O . VAL B 1 262 ? -21.017 75.327 25.185 1.00 38.51 262 VAL B O 1
ATOM 5030 N N . GLY B 1 263 ? -20.247 74.129 26.927 1.00 33.52 263 GLY B N 1
ATOM 5031 C CA . GLY B 1 263 ? -20.017 75.323 27.722 1.00 29.98 263 GLY B CA 1
ATOM 5032 C C . GLY B 1 263 ? -20.827 75.677 28.955 1.00 33.49 263 GLY B C 1
ATOM 5033 O O . GLY B 1 263 ? -20.395 76.544 29.722 1.00 35.84 263 GLY B O 1
ATOM 5034 N N . MET B 1 264 ? -21.975 75.048 29.180 1.00 26.68 264 MET B N 1
ATOM 5035 C CA . MET B 1 264 ? -22.767 75.416 30.356 1.00 26.59 264 MET B CA 1
ATOM 5036 C C . MET B 1 264 ? -22.886 74.312 31.416 1.00 26.78 264 MET B C 1
ATOM 5037 O O . MET B 1 264 ? -22.666 73.135 31.130 1.00 29.85 264 MET B O 1
ATOM 5042 N N . LYS B 1 265 ? -23.232 74.706 32.639 1.00 24.66 265 LYS B N 1
ATOM 5043 C CA . LYS B 1 265 ? -23.399 73.760 33.748 1.00 24.36 265 LYS B CA 1
ATOM 5044 C C . LYS B 1 265 ? -24.839 73.252 33.790 1.00 21.34 265 LYS B C 1
ATOM 5045 O O . LYS B 1 265 ? -25.760 73.943 33.363 1.00 18.73 265 LYS B O 1
ATOM 5051 N N . SER B 1 266 ? -25.031 72.045 34.308 1.00 23.29 266 SER B N 1
ATOM 5052 C CA . SER B 1 266 ? -26.371 71.482 34.422 1.00 22.52 266 SER B CA 1
ATOM 5053 C C . SER B 1 266 ? -26.405 70.469 35.549 1.00 25.12 266 SER B C 1
ATOM 5054 O O . SER B 1 266 ? -25.432 69.755 35.792 1.00 23.54 266 SER B O 1
ATOM 5057 N N . ARG B 1 267 ? -27.538 70.418 36.235 1.00 21.04 267 ARG B N 1
ATOM 5058 C CA . ARG B 1 267 ? -27.720 69.535 37.377 1.00 21.97 267 ARG B CA 1
ATOM 5059 C C . ARG B 1 267 ? -28.185 68.154 36.942 1.00 22.82 267 ARG B C 1
ATOM 5060 O O . ARG B 1 267 ? -29.250 68.012 36.356 1.00 23.02 267 ARG B O 1
ATOM 5068 N N . GLY B 1 268 ? -27.381 67.141 37.238 1.00 22.06 268 GLY B N 1
ATOM 5069 C CA . GLY B 1 268 ? -27.735 65.786 36.861 1.00 23.41 268 GLY B CA 1
ATOM 5070 C C . GLY B 1 268 ? -27.771 64.830 38.042 1.00 24.24 268 GLY B C 1
ATOM 5071 O O . GLY B 1 268 ? -27.059 65.022 39.021 1.00 23.42 268 GLY B O 1
ATOM 5072 N N . VAL B 1 269 ? -28.612 63.805 37.951 1.00 23.80 269 VAL B N 1
ATOM 5073 C CA . VAL B 1 269 ? -28.733 62.802 39.010 1.00 23.80 269 VAL B CA 1
ATOM 5074 C C . VAL B 1 269 ? -28.570 61.443 38.348 1.00 23.76 269 VAL B C 1
ATOM 5075 O O . VAL B 1 269 ? -29.215 61.163 37.344 1.00 22.71 269 VAL B O 1
ATOM 5079 N N . TYR B 1 270 ? -27.705 60.599 38.902 1.00 22.51 270 TYR B N 1
ATOM 5080 C CA . TYR B 1 270 ? -27.462 59.296 38.298 1.00 23.04 270 TYR B CA 1
ATOM 5081 C C . TYR B 1 270 ? -27.444 58.126 39.281 1.00 24.89 270 TYR B C 1
ATOM 5082 O O . TYR B 1 270 ? -26.961 58.252 40.405 1.00 21.29 270 TYR B O 1
ATOM 5091 N N . GLU B 1 271 ? -27.975 56.988 38.840 1.00 25.09 271 GLU B N 1
ATOM 5092 C CA . GLU B 1 271 ? -27.959 55.785 39.658 1.00 24.86 271 GLU B CA 1
ATOM 5093 C C . GLU B 1 271 ? -27.242 54.740 38.815 1.00 22.40 271 GLU B C 1
ATOM 5094 O O . GLU B 1 271 ? -27.671 54.408 37.710 1.00 22.88 271 GLU B O 1
ATOM 5100 N N . THR B 1 272 ? -26.130 54.249 39.350 1.00 18.97 272 THR B N 1
ATOM 5101 C CA . THR B 1 272 ? -25.277 53.281 38.679 1.00 18.37 272 THR B CA 1
ATOM 5102 C C . THR B 1 272 ? -24.909 52.159 39.658 1.00 20.39 272 THR B C 1
ATOM 5103 O O . THR B 1 272 ? -23.750 52.024 40.048 1.00 20.48 272 THR B O 1
ATOM 5107 N N . PRO B 1 273 ? -25.894 51.335 40.055 1.00 22.19 273 PRO B N 1
ATOM 5108 C CA . PRO B 1 273 ? -25.657 50.234 41.000 1.00 22.41 273 PRO B CA 1
ATOM 5109 C C . PRO B 1 273 ? -24.534 49.266 40.621 1.00 23.51 273 PRO B C 1
ATOM 5110 O O . PRO B 1 273 ? -23.555 49.136 41.353 1.00 25.34 273 PRO B O 1
ATOM 5114 N N . GLY B 1 274 ? -24.676 48.589 39.487 1.00 20.54 274 GLY B N 1
ATOM 5115 C CA . GLY B 1 274 ? -23.656 47.645 39.068 1.00 25.82 274 GLY B CA 1
ATOM 5116 C C . GLY B 1 274 ? -22.301 48.288 38.821 1.00 27.09 274 GLY B C 1
ATOM 5117 O O . GLY B 1 274 ? -21.267 47.787 39.277 1.00 24.80 274 GLY B O 1
ATOM 5118 N N . GLY B 1 275 ? -22.303 49.409 38.108 1.00 25.59 275 GLY B N 1
ATOM 5119 C CA . GLY B 1 275 ? -21.056 50.093 37.809 1.00 20.75 275 GLY B CA 1
ATOM 5120 C C . GLY B 1 275 ? -20.307 50.573 39.038 1.00 22.53 275 GLY B C 1
ATOM 5121 O O . GLY B 1 275 ? -19.071 50.570 39.068 1.00 20.29 275 GLY B O 1
ATOM 5122 N N . THR B 1 276 ? -21.049 50.993 40.058 1.00 20.60 276 THR B N 1
ATOM 5123 C CA . THR B 1 276 ? -20.430 51.471 41.289 1.00 22.88 276 THR B CA 1
ATOM 5124 C C . THR B 1 276 ? -19.776 50.315 42.047 1.00 20.99 276 THR B C 1
ATOM 5125 O O . THR B 1 276 ? -18.701 50.472 42.613 1.00 23.23 276 THR B O 1
ATOM 5129 N N . ILE B 1 277 ? -20.427 49.156 42.066 1.00 23.27 277 ILE B N 1
ATOM 5130 C CA . ILE B 1 277 ? -19.842 48.004 42.734 1.00 22.71 277 ILE B CA 1
ATOM 5131 C C . ILE B 1 277 ? -18.548 47.658 41.991 1.00 22.87 277 ILE B C 1
ATOM 5132 O O . ILE B 1 277 ? -17.510 47.425 42.608 1.00 20.54 277 ILE B O 1
ATOM 5137 N N . LEU B 1 278 ? -18.622 47.652 40.661 1.00 21.15 278 LEU B N 1
ATOM 5138 C CA . LEU B 1 278 ? -17.473 47.334 39.815 1.00 23.10 278 LEU B CA 1
ATOM 5139 C C . LEU B 1 278 ? -16.318 48.315 39.985 1.00 21.97 278 LEU B C 1
ATOM 5140 O O . LEU B 1 278 ? -15.149 47.925 39.937 1.00 21.59 278 LEU B O 1
ATOM 5145 N N . TYR B 1 279 ? -16.644 49.587 40.190 1.00 22.66 279 TYR B N 1
ATOM 5146 C CA . TYR B 1 279 ? -15.615 50.598 40.376 1.00 23.27 279 TYR B CA 1
ATOM 5147 C C . TYR B 1 279 ? -14.757 50.274 41.598 1.00 24.97 279 TYR B C 1
ATOM 5148 O O . TYR B 1 279 ? -13.535 50.264 41.519 1.00 21.79 279 TYR B O 1
ATOM 5157 N N . HIS B 1 280 ? -15.407 50.019 42.731 1.00 23.82 280 HIS B N 1
ATOM 5158 C CA . HIS B 1 280 ? -14.686 49.706 43.965 1.00 20.11 280 HIS B CA 1
ATOM 5159 C C . HIS B 1 280 ? -14.079 48.306 43.955 1.00 18.67 280 HIS B C 1
ATOM 5160 O O . HIS B 1 280 ? -13.028 48.070 44.557 1.00 25.77 280 HIS B O 1
ATOM 5167 N N . ALA B 1 281 ? -14.744 47.381 43.275 1.00 20.91 281 ALA B N 1
ATOM 5168 C CA . ALA B 1 281 ? -14.258 46.012 43.182 1.00 21.63 281 ALA B CA 1
ATOM 5169 C C . ALA B 1 281 ? -12.951 46.038 42.401 1.00 26.57 281 ALA B C 1
ATOM 5170 O O . ALA B 1 281 ? -11.963 45.406 42.783 1.00 20.84 281 ALA B O 1
ATOM 5172 N N . ARG B 1 282 ? -12.954 46.787 41.302 1.00 22.96 282 ARG B N 1
ATOM 5173 C CA . ARG B 1 282 ? -11.769 46.913 40.465 1.00 22.86 282 ARG B CA 1
ATOM 5174 C C . ARG B 1 282 ? -10.595 47.469 41.276 1.00 20.69 282 ARG B C 1
ATOM 5175 O O . ARG B 1 282 ? -9.509 46.892 41.277 1.00 21.77 282 ARG B O 1
ATOM 5183 N N . ARG B 1 283 ? -10.811 48.576 41.981 1.00 19.71 283 ARG B N 1
ATOM 5184 C CA . ARG B 1 283 ? -9.729 49.157 42.764 1.00 17.89 283 ARG B CA 1
ATOM 5185 C C . ARG B 1 283 ? -9.235 48.223 43.864 1.00 21.35 283 ARG B C 1
ATOM 5186 O O . ARG B 1 283 ? -8.065 48.254 44.213 1.00 22.89 283 ARG B O 1
ATOM 5194 N N . ALA B 1 284 ? -10.122 47.389 44.402 1.00 19.94 284 ALA B N 1
ATOM 5195 C CA . ALA B 1 284 ? -9.735 46.458 45.455 1.00 22.44 284 ALA B CA 1
ATOM 5196 C C . ALA B 1 284 ? -8.724 45.438 44.932 1.00 22.37 284 ALA B C 1
ATOM 5197 O O . ALA B 1 284 ? -7.727 45.134 45.600 1.00 24.73 284 ALA B O 1
ATOM 5199 N N . VAL B 1 285 ? -8.986 44.908 43.740 1.00 22.50 285 VAL B N 1
ATOM 5200 C CA . VAL B 1 285 ? -8.087 43.931 43.131 1.00 21.12 285 VAL B CA 1
ATOM 5201 C C . VAL B 1 285 ? -6.788 44.620 42.706 1.00 22.25 285 VAL B C 1
ATOM 5202 O O . VAL B 1 285 ? -5.704 44.044 42.809 1.00 23.58 285 VAL B O 1
ATOM 5206 N N . GLU B 1 286 ? -6.901 45.861 42.244 1.00 23.40 286 GLU B N 1
ATOM 5207 C CA . GLU B 1 286 ? -5.728 46.627 41.833 1.00 22.55 286 GLU B CA 1
ATOM 5208 C C . GLU B 1 286 ? -4.810 46.909 43.023 1.00 22.79 286 GLU B C 1
ATOM 5209 O O . GLU B 1 286 ? -3.594 46.998 42.863 1.00 22.78 286 GLU B O 1
ATOM 5215 N N . SER B 1 287 ? -5.387 47.051 44.215 1.00 20.14 287 SER B N 1
ATOM 5216 C CA . SER B 1 287 ? -4.589 47.343 45.403 1.00 23.39 287 SER B CA 1
ATOM 5217 C C . SER B 1 287 ? -3.561 46.247 45.691 1.00 23.28 287 SER B C 1
ATOM 5218 O O . SER B 1 287 ? -2.557 46.492 46.355 1.00 22.72 287 SER B O 1
ATOM 5221 N N . LEU B 1 288 ? -3.816 45.045 45.187 1.00 21.73 288 LEU B N 1
ATOM 5222 C CA . LEU B 1 288 ? -2.903 43.927 45.391 1.00 25.32 288 LEU B CA 1
ATOM 5223 C C . LEU B 1 288 ? -2.064 43.609 44.161 1.00 23.96 288 LEU B C 1
ATOM 5224 O O . LEU B 1 288 ? -0.942 43.124 44.286 1.00 22.01 288 LEU B O 1
ATOM 5229 N N . THR B 1 289 ? -2.620 43.881 42.981 1.00 23.30 289 THR B N 1
ATOM 5230 C CA . THR B 1 289 ? -1.960 43.565 41.720 1.00 22.59 289 THR B CA 1
ATOM 5231 C C . THR B 1 289 ? -1.195 44.663 40.990 1.00 27.11 289 THR B C 1
ATOM 5232 O O . THR B 1 289 ? -0.407 44.359 40.093 1.00 27.95 289 THR B O 1
ATOM 5236 N N . LEU B 1 290 ? -1.412 45.924 41.346 1.00 22.38 290 LEU B N 1
ATOM 5237 C CA . LEU B 1 290 ? -0.699 46.997 40.662 1.00 26.42 290 LEU B CA 1
ATOM 5238 C C . LEU B 1 290 ? 0.438 47.605 41.460 1.00 26.38 290 LEU B C 1
ATOM 5239 O O . LEU B 1 290 ? 0.362 47.740 42.677 1.00 24.89 290 LEU B O 1
ATOM 5244 N N . ASP B 1 291 ? 1.493 47.977 40.747 1.00 22.76 291 ASP B N 1
ATOM 5245 C CA . ASP B 1 291 ? 2.641 48.608 41.360 1.00 21.82 291 ASP B CA 1
ATOM 5246 C C . ASP B 1 291 ? 2.291 50.043 41.759 1.00 23.37 291 ASP B C 1
ATOM 5247 O O . ASP B 1 291 ? 1.492 50.716 41.089 1.00 24.80 291 ASP B O 1
ATOM 5252 N N . ARG B 1 292 ? 2.906 50.504 42.842 1.00 20.13 292 ARG B N 1
ATOM 5253 C CA . ARG B 1 292 ? 2.691 51.847 43.373 1.00 23.19 292 ARG B CA 1
ATOM 5254 C C . ARG B 1 292 ? 2.832 52.944 42.318 1.00 26.09 292 ARG B C 1
ATOM 5255 O O . ARG B 1 292 ? 1.917 53.739 42.106 1.00 23.67 292 ARG B O 1
ATOM 5263 N N . GLU B 1 293 ? 3.988 52.991 41.663 1.00 23.99 293 GLU B N 1
ATOM 5264 C CA . GLU B 1 293 ? 4.226 54.014 40.665 1.00 21.36 293 GLU B CA 1
ATOM 5265 C C . GLU B 1 293 ? 3.275 53.904 39.474 1.00 18.77 293 GLU B C 1
ATOM 5266 O O . GLU B 1 293 ? 2.822 54.916 38.950 1.00 23.44 293 GLU B O 1
ATOM 5272 N N . VAL B 1 294 ? 2.966 52.682 39.057 1.00 18.87 294 VAL B N 1
ATOM 5273 C CA . VAL B 1 294 ? 2.033 52.483 37.953 1.00 22.95 294 VAL B CA 1
ATOM 5274 C C . VAL B 1 294 ? 0.667 53.055 38.347 1.00 26.33 294 VAL B C 1
ATOM 5275 O O . VAL B 1 294 ? 0.055 53.820 37.596 1.00 24.83 294 VAL B O 1
ATOM 5279 N N . LEU B 1 295 ? 0.197 52.684 39.534 1.00 25.08 295 LEU B N 1
ATOM 5280 C CA . LEU B 1 295 ? -1.091 53.158 40.026 1.00 24.38 295 LEU B CA 1
ATOM 5281 C C . LEU B 1 295 ? -1.200 54.681 40.071 1.00 21.79 295 LEU B C 1
ATOM 5282 O O . LEU B 1 295 ? -2.193 55.251 39.625 1.00 20.65 295 LEU B O 1
ATOM 5287 N N . HIS B 1 296 ? -0.178 55.335 40.613 1.00 21.23 296 HIS B N 1
ATOM 5288 C CA . HIS B 1 296 ? -0.183 56.789 40.725 1.00 22.54 296 HIS B CA 1
ATOM 5289 C C . HIS B 1 296 ? -0.193 57.477 39.357 1.00 25.78 296 HIS B C 1
ATOM 5290 O O . HIS B 1 296 ? -0.830 58.522 39.190 1.00 19.22 296 HIS B O 1
ATOM 5297 N N . GLN B 1 297 ? 0.504 56.894 38.386 1.00 20.93 297 GLN B N 1
ATOM 5298 C CA . GLN B 1 297 ? 0.531 57.477 37.047 1.00 26.34 297 GLN B CA 1
ATOM 5299 C C . GLN B 1 297 ? -0.835 57.285 36.406 1.00 20.37 297 GLN B C 1
ATOM 5300 O O . GLN B 1 297 ? -1.398 58.204 35.820 1.00 25.41 297 GLN B O 1
ATOM 5306 N N . ARG B 1 298 ? -1.361 56.076 36.541 1.00 24.43 298 ARG B N 1
ATOM 5307 C CA . ARG B 1 298 ? -2.650 55.724 35.973 1.00 24.57 298 ARG B CA 1
ATOM 5308 C C . ARG B 1 298 ? -3.764 56.646 36.491 1.00 27.32 298 ARG B C 1
ATOM 5309 O O . ARG B 1 298 ? -4.573 57.141 35.710 1.00 22.88 298 ARG B O 1
ATOM 5317 N N . ASP B 1 299 ? -3.798 56.884 37.802 1.00 23.33 299 ASP B N 1
ATOM 5318 C CA . ASP B 1 299 ? -4.820 57.743 38.396 1.00 23.84 299 ASP B CA 1
ATOM 5319 C C . ASP B 1 299 ? -4.738 59.203 37.950 1.00 26.13 299 ASP B C 1
ATOM 5320 O O . ASP B 1 299 ? -5.731 59.932 38.012 1.00 26.60 299 ASP B O 1
ATOM 5325 N N . MET B 1 300 ? -3.564 59.641 37.508 1.00 24.89 300 MET B N 1
ATOM 5326 C CA . MET B 1 300 ? -3.434 61.017 37.045 1.00 24.88 300 MET B CA 1
ATOM 5327 C C . MET B 1 300 ? -3.905 61.178 35.592 1.00 22.41 300 MET B C 1
ATOM 5328 O O . MET B 1 300 ? -4.184 62.287 35.145 1.00 23.01 300 MET B O 1
ATOM 5333 N N . LEU B 1 301 ? -4.014 60.066 34.869 1.00 23.41 301 LEU B N 1
ATOM 5334 C CA . LEU B 1 301 ? -4.484 60.093 33.479 1.00 22.41 301 LEU B CA 1
ATOM 5335 C C . LEU B 1 301 ? -5.980 59.763 33.350 1.00 25.54 301 LEU B C 1
ATOM 5336 O O . LEU B 1 301 ? -6.621 60.118 32.360 1.00 24.85 301 LEU B O 1
ATOM 5341 N N . SER B 1 302 ? -6.538 59.090 34.351 1.00 22.43 302 SER B N 1
ATOM 5342 C CA . SER B 1 302 ? -7.954 58.725 34.324 1.00 23.20 302 SER B CA 1
ATOM 5343 C C . SER B 1 302 ? -8.904 59.892 34.049 1.00 21.02 302 SER B C 1
ATOM 5344 O O . SER B 1 302 ? -9.825 59.768 33.241 1.00 19.72 302 SER B O 1
ATOM 5347 N N . PRO B 1 303 ? -8.698 61.039 34.724 1.00 21.98 303 PRO B N 1
ATOM 5348 C CA . PRO B 1 303 ? -9.573 62.196 34.513 1.00 21.01 303 PRO B CA 1
ATOM 5349 C C . PRO B 1 303 ? -9.583 62.677 33.065 1.00 22.34 303 PRO B C 1
ATOM 5350 O O . PRO B 1 303 ? -10.628 63.051 32.536 1.00 22.63 303 PRO B O 1
ATOM 5354 N N . LYS B 1 304 ? -8.416 62.667 32.428 1.00 22.50 304 LYS B N 1
ATOM 5355 C CA . LYS B 1 304 ? -8.318 63.106 31.043 1.00 22.12 304 LYS B CA 1
ATOM 5356 C C . LYS B 1 304 ? -9.144 62.163 30.173 1.00 23.88 304 LYS B C 1
ATOM 5357 O O . LYS B 1 304 ? -9.933 62.602 29.341 1.00 19.25 304 LYS B O 1
ATOM 5363 N N . TYR B 1 305 ? -8.954 60.862 30.375 1.00 21.01 305 TYR B N 1
ATOM 5364 C CA . TYR B 1 305 ? -9.695 59.861 29.617 1.00 21.62 305 TYR B CA 1
ATOM 5365 C C . TYR B 1 305 ? -11.201 60.067 29.829 1.00 25.64 305 TYR B C 1
ATOM 5366 O O . TYR B 1 305 ? -11.999 59.894 28.902 1.00 22.60 305 TYR B O 1
ATOM 5375 N N . ALA B 1 306 ? -11.580 60.443 31.051 1.00 21.37 306 ALA B N 1
ATOM 5376 C CA . ALA B 1 306 ? -12.983 60.667 31.384 1.00 23.19 306 ALA B CA 1
ATOM 5377 C C . ALA B 1 306 ? -13.573 61.834 30.587 1.00 21.67 306 ALA B C 1
ATOM 5378 O O . ALA B 1 306 ? -14.689 61.741 30.079 1.00 20.13 306 ALA B O 1
ATOM 5380 N N . GLU B 1 307 ? -12.837 62.937 30.481 1.00 20.98 307 GLU B N 1
ATOM 5381 C CA . GLU B 1 307 ? -13.375 64.062 29.729 1.00 23.40 307 GLU B CA 1
ATOM 5382 C C . GLU B 1 307 ? -13.478 63.694 28.252 1.00 22.13 307 GLU B C 1
ATOM 5383 O O . GLU B 1 307 ? -14.411 64.109 27.582 1.00 23.02 307 GLU B O 1
ATOM 5389 N N . LEU B 1 308 ? -12.544 62.889 27.754 1.00 22.25 308 LEU B N 1
ATOM 5390 C CA . LEU B 1 308 ? -12.604 62.466 26.355 1.00 23.90 308 LEU B CA 1
ATOM 5391 C C . LEU B 1 308 ? -13.911 61.722 26.100 1.00 26.31 308 LEU B C 1
ATOM 5392 O O . LEU B 1 308 ? -14.622 62.009 25.133 1.00 21.10 308 LEU B O 1
ATOM 5397 N N . VAL B 1 309 ? -14.224 60.763 26.967 1.00 23.76 309 VAL B N 1
ATOM 5398 C CA . VAL B 1 309 ? -15.458 59.997 26.824 1.00 21.15 309 VAL B CA 1
ATOM 5399 C C . VAL B 1 309 ? -16.677 60.911 26.957 1.00 20.80 309 VAL B C 1
ATOM 5400 O O . VAL B 1 309 ? -17.624 60.807 26.178 1.00 21.98 309 VAL B O 1
ATOM 5404 N N . TYR B 1 310 ? -16.648 61.799 27.948 1.00 18.19 310 TYR B N 1
ATOM 5405 C CA . TYR B 1 310 ? -17.752 62.722 28.189 1.00 19.98 310 TYR B CA 1
ATOM 5406 C C . TYR B 1 310 ? -18.012 63.661 27.008 1.00 21.65 310 TYR B C 1
ATOM 5407 O O . TYR B 1 310 ? -19.162 63.944 26.672 1.00 19.28 310 TYR B O 1
ATOM 5416 N N . TYR B 1 311 ? -16.936 64.156 26.404 1.00 21.64 311 TYR B N 1
ATOM 5417 C CA . TYR B 1 311 ? -17.043 65.078 25.273 1.00 22.93 311 TYR B CA 1
ATOM 5418 C C . TYR B 1 311 ? -17.452 64.385 23.987 1.00 22.42 311 TYR B C 1
ATOM 5419 O O . TYR B 1 311 ? -18.018 65.023 23.093 1.00 28.97 311 TYR B O 1
ATOM 5428 N N . GLY B 1 312 ? -17.152 63.093 23.879 1.00 20.83 312 GLY B N 1
ATOM 5429 C CA . GLY B 1 312 ? -17.515 62.353 22.683 1.00 19.08 312 GLY B CA 1
ATOM 5430 C C . GLY B 1 312 ? -16.356 61.864 21.829 1.00 22.66 312 GLY B C 1
ATOM 5431 O O . GLY B 1 312 ? -16.569 61.380 20.716 1.00 21.40 312 GLY B O 1
ATOM 5432 N N . PHE B 1 313 ? -15.132 61.979 22.337 1.00 19.21 313 PHE B N 1
ATOM 5433 C CA . PHE B 1 313 ? -13.968 61.525 21.588 1.00 21.32 313 PHE B CA 1
ATOM 5434 C C . PHE B 1 313 ? -13.644 60.064 21.883 1.00 25.00 313 PHE B C 1
ATOM 5435 O O . PHE B 1 313 ? -12.595 59.749 22.459 1.00 22.86 313 PHE B O 1
ATOM 5443 N N . TRP B 1 314 ? -14.554 59.175 21.494 1.00 22.32 314 TRP B N 1
ATOM 5444 C CA . TRP B 1 314 ? -14.359 57.747 21.705 1.00 23.63 314 TRP B CA 1
ATOM 5445 C C . TRP B 1 314 ? -13.506 57.196 20.568 1.00 26.85 314 TRP B C 1
ATOM 5446 O O . TRP B 1 314 ? -12.429 56.656 20.801 1.00 20.46 314 TRP B O 1
ATOM 5457 N N . TYR B 1 315 ? -13.993 57.328 19.341 1.00 25.26 315 TYR B N 1
ATOM 5458 C CA . TYR B 1 315 ? -13.233 56.866 18.192 1.00 25.77 315 TYR B CA 1
ATOM 5459 C C . TYR B 1 315 ? -12.341 58.035 17.774 1.00 29.24 315 TYR B C 1
ATOM 5460 O O . TYR B 1 315 ? -12.542 58.651 16.726 1.00 24.07 315 TYR B O 1
ATOM 5469 N N . ALA B 1 316 ? -11.375 58.344 18.634 1.00 23.58 316 ALA B N 1
ATOM 5470 C CA . ALA B 1 316 ? -10.420 59.425 18.411 1.00 20.24 316 ALA B CA 1
ATOM 5471 C C . ALA B 1 316 ? -9.053 58.892 18.815 1.00 24.49 316 ALA B C 1
ATOM 5472 O O . ALA B 1 316 ? -8.943 58.099 19.748 1.00 21.91 316 ALA B O 1
ATOM 5474 N N . PRO B 1 317 ? -7.988 59.320 18.115 1.00 26.47 317 PRO B N 1
ATOM 5475 C CA . PRO B 1 317 ? -6.636 58.852 18.427 1.00 25.28 317 PRO B CA 1
ATOM 5476 C C . PRO B 1 317 ? -6.165 59.059 19.868 1.00 21.92 317 PRO B C 1
ATOM 5477 O O . PRO B 1 317 ? -5.502 58.184 20.418 1.00 26.88 317 PRO B O 1
ATOM 5481 N N . GLU B 1 318 ? -6.492 60.196 20.477 1.00 24.39 318 GLU B N 1
ATOM 5482 C CA . GLU B 1 318 ? -6.075 60.457 21.865 1.00 25.03 318 GLU B CA 1
ATOM 5483 C C . GLU B 1 318 ? -6.590 59.357 22.784 1.00 24.89 318 GLU B C 1
ATOM 5484 O O . GLU B 1 318 ? -5.866 58.831 23.624 1.00 23.39 318 GLU B O 1
ATOM 5490 N N . ARG B 1 319 ? -7.869 59.048 22.624 1.00 21.91 319 ARG B N 1
ATOM 5491 C CA . ARG B 1 319 ? -8.543 58.048 23.438 1.00 20.51 319 ARG B CA 1
ATOM 5492 C C . ARG B 1 319 ? -7.944 56.661 23.215 1.00 25.66 319 ARG B C 1
ATOM 5493 O O . ARG B 1 319 ? -7.639 55.944 24.174 1.00 25.10 319 ARG B O 1
ATOM 5501 N N . GLU B 1 320 ? -7.731 56.294 21.957 1.00 21.18 320 GLU B N 1
ATOM 5502 C CA . GLU B 1 320 ? -7.172 54.980 21.654 1.00 23.59 320 GLU B CA 1
ATOM 5503 C C . GLU B 1 320 ? -5.722 54.844 22.138 1.00 25.23 320 GLU B C 1
ATOM 5504 O O . GLU B 1 320 ? -5.274 53.753 22.511 1.00 25.62 320 GLU B O 1
ATOM 5510 N N . ALA B 1 321 ? -4.993 55.955 22.145 1.00 25.08 321 ALA B N 1
ATOM 5511 C CA . ALA B 1 321 ? -3.612 55.956 22.619 1.00 23.35 321 ALA B CA 1
ATOM 5512 C C . ALA B 1 321 ? -3.608 55.699 24.137 1.00 23.87 321 ALA B C 1
ATOM 5513 O O . ALA B 1 321 ? -2.861 54.846 24.641 1.00 26.09 321 ALA B O 1
ATOM 5515 N N . LEU B 1 322 ? -4.439 56.444 24.864 1.00 22.12 322 LEU B N 1
ATOM 5516 C CA . LEU B 1 322 ? -4.534 56.263 26.309 1.00 26.02 322 LEU B CA 1
ATOM 5517 C C . LEU B 1 322 ? -5.046 54.856 26.621 1.00 26.31 322 LEU B C 1
ATOM 5518 O O . LEU B 1 322 ? -4.638 54.247 27.612 1.00 26.95 322 LEU B O 1
ATOM 5523 N N . GLN B 1 323 ? -5.931 54.334 25.772 1.00 20.90 323 GLN B N 1
ATOM 5524 C CA . GLN B 1 323 ? -6.482 53.000 25.989 1.00 23.78 323 GLN B CA 1
ATOM 5525 C C . GLN B 1 323 ? -5.385 51.942 25.958 1.00 26.37 323 GLN B C 1
ATOM 5526 O O . GLN B 1 323 ? -5.479 50.914 26.629 1.00 24.08 323 GLN B O 1
ATOM 5532 N N . ALA B 1 324 ? -4.348 52.198 25.167 1.00 25.94 324 ALA B N 1
ATOM 5533 C CA . ALA B 1 324 ? -3.220 51.285 25.072 1.00 24.66 324 ALA B CA 1
ATOM 5534 C C . ALA B 1 324 ? -2.512 51.256 26.433 1.00 20.01 324 ALA B C 1
ATOM 5535 O O . ALA B 1 324 ? -2.052 50.212 26.884 1.00 24.78 324 ALA B O 1
ATOM 5537 N N . TYR B 1 325 ? -2.415 52.415 27.073 1.00 21.04 325 TYR B N 1
ATOM 5538 C CA . TYR B 1 325 ? -1.779 52.502 28.382 1.00 22.36 325 TYR B CA 1
ATOM 5539 C C . TYR B 1 325 ? -2.633 51.765 29.422 1.00 26.37 325 TYR B C 1
ATOM 5540 O O . TYR B 1 325 ? -2.153 50.877 30.122 1.00 21.76 325 TYR B O 1
ATOM 5549 N N . PHE B 1 326 ? -3.906 52.136 29.501 1.00 23.75 326 PHE B N 1
ATOM 5550 C CA . PHE B 1 326 ? -4.812 51.532 30.472 1.00 26.15 326 PHE B CA 1
ATOM 5551 C C . PHE B 1 326 ? -4.949 50.024 30.311 1.00 26.10 326 PHE B C 1
ATOM 5552 O O . PHE B 1 326 ? -5.007 49.292 31.301 1.00 25.25 326 PHE B O 1
ATOM 5560 N N . ASP B 1 327 ? -4.988 49.559 29.067 1.00 22.81 327 ASP B N 1
ATOM 5561 C CA . ASP B 1 327 ? -5.117 48.136 28.796 1.00 24.77 327 ASP B CA 1
ATOM 5562 C C . ASP B 1 327 ? -3.870 47.378 29.225 1.00 25.78 327 ASP B C 1
ATOM 5563 O O . ASP B 1 327 ? -3.956 46.235 29.660 1.00 25.67 327 ASP B O 1
ATOM 5568 N N . HIS B 1 328 ? -2.714 48.016 29.089 1.00 27.84 328 HIS B N 1
ATOM 5569 C CA . HIS B 1 328 ? -1.455 47.401 29.491 1.00 25.65 328 HIS B CA 1
ATOM 5570 C C . HIS B 1 328 ? -1.484 47.217 31.013 1.00 21.78 328 HIS B C 1
ATOM 5571 O O . HIS B 1 328 ? -1.238 46.132 31.527 1.00 23.11 328 HIS B O 1
ATOM 5578 N N . VAL B 1 329 ? -1.775 48.301 31.718 1.00 21.58 329 VAL B N 1
ATOM 5579 C CA . VAL B 1 329 ? -1.836 48.281 33.174 1.00 28.15 329 VAL B CA 1
ATOM 5580 C C . VAL B 1 329 ? -2.887 47.285 33.653 1.00 28.23 329 VAL B C 1
ATOM 5581 O O . VAL B 1 329 ? -2.619 46.432 34.507 1.00 27.33 329 VAL B O 1
ATOM 5585 N N . ALA B 1 330 ? -4.079 47.392 33.079 1.00 22.98 330 ALA B N 1
ATOM 5586 C CA . ALA B 1 330 ? -5.205 46.537 33.444 1.00 25.26 330 ALA B CA 1
ATOM 5587 C C . ALA B 1 330 ? -4.974 45.035 33.278 1.00 29.06 330 ALA B C 1
ATOM 5588 O O . ALA B 1 330 ? -5.609 44.227 33.961 1.00 26.43 330 ALA B O 1
ATOM 5590 N N . ARG B 1 331 ? -4.073 44.654 32.379 1.00 26.98 331 ARG B N 1
ATOM 5591 C CA . ARG B 1 331 ? -3.807 43.240 32.146 1.00 29.92 331 ARG B CA 1
ATOM 5592 C C . ARG B 1 331 ? -3.381 42.515 33.431 1.00 26.42 331 ARG B C 1
ATOM 5593 O O . ARG B 1 331 ? -3.570 41.309 33.562 1.00 26.59 331 ARG B O 1
ATOM 5601 N N . SER B 1 332 ? -2.824 43.262 34.379 1.00 27.33 332 SER B N 1
ATOM 5602 C CA . SER B 1 332 ? -2.372 42.696 35.651 1.00 27.71 332 SER B CA 1
ATOM 5603 C C . SER B 1 332 ? -3.489 42.524 36.685 1.00 30.72 332 SER B C 1
ATOM 5604 O O . SER B 1 332 ? -3.320 41.815 37.673 1.00 25.71 332 SER B O 1
ATOM 5607 N N . VAL B 1 333 ? -4.620 43.179 36.458 1.00 26.18 333 VAL B N 1
ATOM 5608 C CA . VAL B 1 333 ? -5.720 43.136 37.409 1.00 24.60 333 VAL B CA 1
ATOM 5609 C C . VAL B 1 333 ? -6.456 41.803 37.421 1.00 26.25 333 VAL B C 1
ATOM 5610 O O . VAL B 1 333 ? -7.496 41.646 36.786 1.00 23.72 333 VAL B O 1
ATOM 5614 N N . THR B 1 334 ? -5.890 40.843 38.150 1.00 24.37 334 THR B N 1
ATOM 5615 C CA . THR B 1 334 ? -6.464 39.505 38.272 1.00 25.97 334 THR B CA 1
ATOM 5616 C C . THR B 1 334 ? -6.625 39.138 39.744 1.00 25.48 334 THR B C 1
ATOM 5617 O O . THR B 1 334 ? -5.651 39.096 40.490 1.00 24.49 334 THR B O 1
ATOM 5621 N N . GLY B 1 335 ? -7.861 38.867 40.149 1.00 26.42 335 GLY B N 1
ATOM 5622 C CA . GLY B 1 335 ? -8.111 38.520 41.531 1.00 26.32 335 GLY B CA 1
ATOM 5623 C C . GLY B 1 335 ? -9.578 38.596 41.882 1.00 26.64 335 GLY B C 1
ATOM 5624 O O . GLY B 1 335 ? -10.442 38.671 41.003 1.00 25.10 335 GLY B O 1
ATOM 5625 N N . VAL B 1 336 ? -9.868 38.574 43.176 1.00 27.91 336 VAL B N 1
ATOM 5626 C CA . VAL B 1 336 ? -11.247 38.638 43.629 1.00 25.91 336 VAL B CA 1
ATOM 5627 C C . VAL B 1 336 ? -11.434 39.720 44.678 1.00 23.40 336 VAL B C 1
ATOM 5628 O O . VAL B 1 336 ? -10.610 39.881 45.575 1.00 22.76 336 VAL B O 1
ATOM 5632 N N . ALA B 1 337 ? -12.522 40.472 44.544 1.00 25.07 337 ALA B N 1
ATOM 5633 C CA . ALA B 1 337 ? -12.838 41.534 45.485 1.00 20.93 337 ALA B CA 1
ATOM 5634 C C . ALA B 1 337 ? -14.072 41.120 46.276 1.00 24.22 337 ALA B C 1
ATOM 5635 O O . ALA B 1 337 ? -15.020 40.562 45.716 1.00 24.52 337 ALA B O 1
ATOM 5637 N N . ARG B 1 338 ? -14.055 41.396 47.575 1.00 22.02 338 ARG B N 1
ATOM 5638 C CA . ARG B 1 338 ? -15.188 41.066 48.433 1.00 24.95 338 ARG B CA 1
ATOM 5639 C C . ARG B 1 338 ? -15.750 42.365 48.995 1.00 22.24 338 ARG B C 1
ATOM 5640 O O . ARG B 1 338 ? -15.065 43.089 49.713 1.00 24.96 338 ARG B O 1
ATOM 5648 N N . LEU B 1 339 ? -16.998 42.668 48.655 1.00 24.85 339 LEU B N 1
ATOM 5649 C CA . LEU B 1 339 ? -17.619 43.893 49.126 1.00 24.11 339 LEU B CA 1
ATOM 5650 C C . LEU B 1 339 ? -18.841 43.621 49.992 1.00 24.84 339 LEU B C 1
ATOM 5651 O O . LEU B 1 339 ? -19.470 42.563 49.906 1.00 26.38 339 LEU B O 1
ATOM 5656 N N . LYS B 1 340 ? -19.159 44.594 50.831 1.00 25.93 340 LYS B N 1
ATOM 5657 C CA . LYS B 1 340 ? -20.288 44.505 51.738 1.00 28.73 340 LYS B CA 1
ATOM 5658 C C . LYS B 1 340 ? -21.236 45.625 51.356 1.00 24.58 340 LYS B C 1
ATOM 5659 O O . LYS B 1 340 ? -20.865 46.795 51.425 1.00 25.73 340 LYS B O 1
ATOM 5665 N N . LEU B 1 341 ? -22.447 45.261 50.938 1.00 25.04 341 LEU B N 1
ATOM 5666 C CA . LEU B 1 341 ? -23.456 46.232 50.536 1.00 24.51 341 LEU B CA 1
ATOM 5667 C C . LEU B 1 341 ? -24.443 46.480 51.667 1.00 30.44 341 LEU B C 1
ATOM 5668 O O . LEU B 1 341 ? -24.948 45.532 52.279 1.00 30.50 341 LEU B O 1
ATOM 5673 N N . TYR B 1 342 ? -24.723 47.751 51.942 1.00 26.94 342 TYR B N 1
ATOM 5674 C CA . TYR B 1 342 ? -25.654 48.104 53.005 1.00 26.14 342 TYR B CA 1
ATOM 5675 C C . TYR B 1 342 ? -26.228 49.515 52.891 1.00 25.70 342 TYR B C 1
ATOM 5676 O O . TYR B 1 342 ? -25.501 50.509 52.940 1.00 27.70 342 TYR B O 1
ATOM 5685 N N . LYS B 1 343 ? -27.547 49.578 52.756 1.00 28.36 343 LYS B N 1
ATOM 5686 C CA . LYS B 1 343 ? -28.274 50.828 52.655 1.00 29.04 343 LYS B CA 1
ATOM 5687 C C . LYS B 1 343 ? -27.557 51.977 51.940 1.00 29.58 343 LYS B C 1
ATOM 5688 O O . LYS B 1 343 ? -27.131 52.955 52.555 1.00 26.93 343 LYS B O 1
ATOM 5694 N N . GLY B 1 344 ? -27.424 51.828 50.626 1.00 32.98 344 GLY B N 1
ATOM 5695 C CA . GLY B 1 344 ? -26.815 52.858 49.807 1.00 33.47 344 GLY B CA 1
ATOM 5696 C C . GLY B 1 344 ? -25.319 52.811 49.649 1.00 34.03 344 GLY B C 1
ATOM 5697 O O . GLY B 1 344 ? -24.780 53.438 48.737 1.00 37.65 344 GLY B O 1
ATOM 5698 N N . ASN B 1 345 ? -24.643 52.063 50.511 1.00 28.81 345 ASN B N 1
ATOM 5699 C CA . ASN B 1 345 ? -23.196 51.992 50.444 1.00 30.67 345 ASN B CA 1
ATOM 5700 C C . ASN B 1 345 ? -22.559 50.698 49.975 1.00 28.90 345 ASN B C 1
ATOM 5701 O O . ASN B 1 345 ? -23.143 49.621 50.067 1.00 27.16 345 ASN B O 1
ATOM 5706 N N . VAL B 1 346 ? -21.335 50.838 49.476 1.00 26.27 346 VAL B N 1
ATOM 5707 C CA . VAL B 1 346 ? -20.535 49.719 49.006 1.00 28.52 346 VAL B CA 1
ATOM 5708 C C . VAL B 1 346 ? -19.232 49.735 49.800 1.00 30.41 346 VAL B C 1
ATOM 5709 O O . VAL B 1 346 ? -18.403 50.629 49.617 1.00 32.54 346 VAL B O 1
ATOM 5713 N N . TYR B 1 347 ? -19.047 48.763 50.684 1.00 25.27 347 TYR B N 1
ATOM 5714 C CA . TYR B 1 347 ? -17.825 48.714 51.478 1.00 25.13 347 TYR B CA 1
ATOM 5715 C C . TYR B 1 347 ? -16.901 47.589 51.047 1.00 25.09 347 TYR B C 1
ATOM 5716 O O . TYR B 1 347 ? -17.325 46.439 50.958 1.00 28.40 347 TYR B O 1
ATOM 5725 N N . VAL B 1 348 ? -15.640 47.912 50.779 1.00 26.96 348 VAL B N 1
ATOM 5726 C CA . VAL B 1 348 ? -14.679 46.876 50.435 1.00 23.51 348 VAL B CA 1
ATOM 5727 C C . VAL B 1 348 ? -14.271 46.255 51.776 1.00 23.56 348 VAL B C 1
ATOM 5728 O O . VAL B 1 348 ? -13.871 46.969 52.692 1.00 24.45 348 VAL B O 1
ATOM 5732 N N . VAL B 1 349 ? -14.384 44.935 51.893 1.00 25.44 349 VAL B N 1
ATOM 5733 C CA . VAL B 1 349 ? -14.021 44.262 53.139 1.00 30.80 349 VAL B CA 1
ATOM 5734 C C . VAL B 1 349 ? -12.909 43.231 52.951 1.00 32.50 349 VAL B C 1
ATOM 5735 O O . VAL B 1 349 ? -12.371 42.686 53.928 1.00 30.17 349 VAL B O 1
ATOM 5739 N N . GLY B 1 350 ? -12.570 42.959 51.696 1.00 29.91 350 GLY B N 1
ATOM 5740 C CA . GLY B 1 350 ? -11.512 42.009 51.436 1.00 29.08 350 GLY B CA 1
ATOM 5741 C C . GLY B 1 350 ? -11.129 41.911 49.979 1.00 30.85 350 GLY B C 1
ATOM 5742 O O . GLY B 1 350 ? -11.882 42.311 49.087 1.00 26.97 350 GLY B O 1
ATOM 5743 N N . ARG B 1 351 ? -9.935 41.385 49.743 1.00 26.23 351 ARG B N 1
ATOM 5744 C CA . ARG B 1 351 ? -9.434 41.194 48.395 1.00 28.94 351 ARG B CA 1
ATOM 5745 C C . ARG B 1 351 ? -8.324 40.163 48.433 1.00 26.28 351 ARG B C 1
ATOM 5746 O O . ARG B 1 351 ? -7.647 39.997 49.453 1.00 28.80 351 ARG B O 1
ATOM 5754 N N . LYS B 1 352 ? -8.160 39.454 47.324 1.00 25.30 352 LYS B N 1
ATOM 5755 C CA . LYS B 1 352 ? -7.135 38.429 47.200 1.00 27.15 352 LYS B CA 1
ATOM 5756 C C . LYS B 1 352 ? -6.760 38.324 45.729 1.00 26.45 352 LYS B C 1
ATOM 5757 O O . LYS B 1 352 ? -7.551 38.676 44.847 1.00 25.16 352 LYS B O 1
ATOM 5763 N N . ALA B 1 353 ? -5.559 37.837 45.464 1.00 24.01 353 ALA B N 1
ATOM 5764 C CA . ALA B 1 353 ? -5.099 37.715 44.090 1.00 27.70 353 ALA B CA 1
ATOM 5765 C C . ALA B 1 353 ? -4.037 36.635 43.956 1.00 28.64 353 ALA B C 1
ATOM 5766 O O . ALA B 1 353 ? -3.235 36.438 44.861 1.00 30.84 353 ALA B O 1
ATOM 5768 N N . PRO B 1 354 ? -4.020 35.924 42.816 1.00 29.40 354 PRO B N 1
ATOM 5769 C CA . PRO B 1 354 ? -3.046 34.860 42.560 1.00 31.88 354 PRO B CA 1
ATOM 5770 C C . PRO B 1 354 ? -1.610 35.392 42.594 1.00 33.48 354 PRO B C 1
ATOM 5771 O O . PRO B 1 354 ? -0.705 34.737 43.120 1.00 32.70 354 PRO B O 1
ATOM 5775 N N . LYS B 1 355 ? -1.405 36.575 42.016 1.00 29.11 355 LYS B N 1
ATOM 5776 C CA . LYS B 1 355 ? -0.086 37.196 41.981 1.00 28.56 355 LYS B CA 1
ATOM 5777 C C . LYS B 1 355 ? -0.089 38.493 42.770 1.00 28.69 355 LYS B C 1
ATOM 5778 O O . LYS B 1 355 ? 0.372 39.528 42.287 1.00 29.71 355 LYS B O 1
ATOM 5784 N N . SER B 1 356 ? -0.606 38.431 43.992 1.00 27.97 356 SER B N 1
ATOM 5785 C CA . SER B 1 356 ? -0.655 39.597 44.859 1.00 24.06 356 SER B CA 1
ATOM 5786 C C . SER B 1 356 ? 0.748 40.054 45.237 1.00 26.50 356 SER B C 1
ATOM 5787 O O . SER B 1 356 ? 1.603 39.232 45.578 1.00 31.53 356 SER B O 1
ATOM 5790 N N . LEU B 1 357 ? 0.981 41.363 45.189 1.00 25.30 357 LEU B N 1
ATOM 5791 C CA . LEU B 1 357 ? 2.280 41.935 45.543 1.00 27.61 357 LEU B CA 1
ATOM 5792 C C . LEU B 1 357 ? 2.372 42.247 47.041 1.00 28.57 357 LEU B C 1
ATOM 5793 O O . LEU B 1 357 ? 3.368 42.791 47.513 1.00 31.15 357 LEU B O 1
ATOM 5798 N N . TYR B 1 358 ? 1.325 41.910 47.785 1.00 29.24 358 TYR B N 1
ATOM 5799 C CA . TYR B 1 358 ? 1.320 42.148 49.224 1.00 32.85 358 TYR B CA 1
ATOM 5800 C C . TYR B 1 358 ? 2.053 41.011 49.959 1.00 32.53 358 TYR B C 1
ATOM 5801 O O . TYR B 1 358 ? 1.812 39.847 49.673 1.00 36.26 358 TYR B O 1
ATOM 5810 N N . ARG B 1 359 ? 2.952 41.362 50.882 1.00 35.40 359 ARG B N 1
ATOM 5811 C CA . ARG B 1 359 ? 3.712 40.389 51.692 1.00 40.23 359 ARG B CA 1
ATOM 5812 C C . ARG B 1 359 ? 3.641 40.852 53.152 1.00 42.97 359 ARG B C 1
ATOM 5813 O O . ARG B 1 359 ? 4.314 41.822 53.519 1.00 42.40 359 ARG B O 1
ATOM 5821 N N . GLN B 1 360 ? 2.853 40.195 54.001 1.00 45.85 360 GLN B N 1
ATOM 5822 C CA . GLN B 1 360 ? 2.804 40.676 55.381 1.00 50.66 360 GLN B CA 1
ATOM 5823 C C . GLN B 1 360 ? 4.176 40.433 55.992 1.00 50.54 360 GLN B C 1
ATOM 5824 O O . GLN B 1 360 ? 4.519 40.999 57.032 1.00 45.74 360 GLN B O 1
ATOM 5830 N N . ASP B 1 361 ? 4.970 39.617 55.301 1.00 52.06 361 ASP B N 1
ATOM 5831 C CA . ASP B 1 361 ? 6.332 39.303 55.723 1.00 56.90 361 ASP B CA 1
ATOM 5832 C C . ASP B 1 361 ? 7.066 40.628 55.943 1.00 55.74 361 ASP B C 1
ATOM 5833 O O . ASP B 1 361 ? 7.949 40.733 56.795 1.00 58.16 361 ASP B O 1
ATOM 5838 N N . LEU B 1 362 ? 6.683 41.643 55.170 1.00 53.03 362 LEU B N 1
ATOM 5839 C CA . LEU B 1 362 ? 7.322 42.955 55.240 1.00 50.62 362 LEU B CA 1
ATOM 5840 C C . LEU B 1 362 ? 6.689 43.970 56.180 1.00 48.96 362 LEU B C 1
ATOM 5841 O O . LEU B 1 362 ? 7.255 45.045 56.402 1.00 45.86 362 LEU B O 1
ATOM 5846 N N . VAL B 1 363 ? 5.520 43.659 56.727 1.00 48.82 363 VAL B N 1
ATOM 5847 C CA . VAL B 1 363 ? 4.885 44.605 57.638 1.00 47.59 363 VAL B CA 1
ATOM 5848 C C . VAL B 1 363 ? 4.912 44.137 59.096 1.00 47.01 363 VAL B C 1
ATOM 5849 O O . VAL B 1 363 ? 5.072 44.949 60.002 1.00 43.48 363 VAL B O 1
ATOM 5853 N N . SER B 1 364 ? 4.765 42.832 59.315 1.00 50.83 364 SER B N 1
ATOM 5854 C CA . SER B 1 364 ? 4.765 42.274 60.671 1.00 55.06 364 SER B CA 1
ATOM 5855 C C . SER B 1 364 ? 6.099 42.504 61.370 1.00 60.01 364 SER B C 1
ATOM 5856 O O . SER B 1 364 ? 7.131 42.708 60.719 1.00 61.62 364 SER B O 1
ATOM 5859 N N . PHE B 1 365 ? 6.080 42.450 62.701 1.00 63.28 365 PHE B N 1
ATOM 5860 C CA . PHE B 1 365 ? 7.293 42.651 63.492 1.00 67.59 365 PHE B CA 1
ATOM 5861 C C . PHE B 1 365 ? 7.697 41.390 64.255 1.00 69.51 365 PHE B C 1
ATOM 5862 O O . PHE B 1 365 ? 7.943 41.522 65.477 1.00 73.26 365 PHE B O 1
ATOM 5870 N N . GLY B 1 370 ? 13.066 42.513 52.929 1.00 60.57 370 GLY B N 1
ATOM 5871 C CA . GLY B 1 370 ? 13.366 43.460 51.822 1.00 61.22 370 GLY B CA 1
ATOM 5872 C C . GLY B 1 370 ? 14.332 44.529 52.289 1.00 60.93 370 GLY B C 1
ATOM 5873 O O . GLY B 1 370 ? 14.711 45.428 51.526 1.00 54.92 370 GLY B O 1
ATOM 5874 N N . TYR B 1 371 ? 14.725 44.427 53.559 1.00 60.23 371 TYR B N 1
ATOM 5875 C CA . TYR B 1 371 ? 15.662 45.368 54.163 1.00 56.80 371 TYR B CA 1
ATOM 5876 C C . TYR B 1 371 ? 15.510 45.390 55.675 1.00 53.14 371 TYR B C 1
ATOM 5877 O O . TYR B 1 371 ? 14.614 44.765 56.243 1.00 50.41 371 TYR B O 1
ATOM 5886 N N . ASP B 1 372 ? 16.412 46.101 56.325 1.00 51.19 372 ASP B N 1
ATOM 5887 C CA . ASP B 1 372 ? 16.348 46.221 57.755 1.00 53.83 372 ASP B CA 1
ATOM 5888 C C . ASP B 1 372 ? 16.205 47.711 58.009 1.00 52.31 372 ASP B C 1
ATOM 5889 O O . ASP B 1 372 ? 16.728 48.536 57.249 1.00 48.18 372 ASP B O 1
ATOM 5894 N N . GLN B 1 373 ? 15.475 48.040 59.064 1.00 48.48 373 GLN B N 1
ATOM 5895 C CA . GLN B 1 373 ? 15.219 49.416 59.457 1.00 47.18 373 GLN B CA 1
ATOM 5896 C C . GLN B 1 373 ? 16.329 50.383 59.066 1.00 43.42 373 GLN B C 1
ATOM 5897 O O . GLN B 1 373 ? 16.057 51.478 58.574 1.00 41.67 373 GLN B O 1
ATOM 5903 N N . LYS B 1 374 ? 17.578 49.984 59.294 1.00 41.09 374 LYS B N 1
ATOM 5904 C CA . LYS B 1 374 ? 18.713 50.849 58.990 1.00 38.02 374 LYS B CA 1
ATOM 5905 C C . LYS B 1 374 ? 18.764 51.373 57.551 1.00 39.21 374 LYS B C 1
ATOM 5906 O O . LYS B 1 374 ? 19.271 52.470 57.308 1.00 38.53 374 LYS B O 1
ATOM 5912 N N . ASP B 1 375 ? 18.274 50.587 56.598 1.00 34.79 375 ASP B N 1
ATOM 5913 C CA . ASP B 1 375 ? 18.261 51.026 55.205 1.00 29.18 375 ASP B CA 1
ATOM 5914 C C . ASP B 1 375 ? 17.395 52.272 55.121 1.00 30.16 375 ASP B C 1
ATOM 5915 O O . ASP B 1 375 ? 17.638 53.161 54.300 1.00 27.94 375 ASP B O 1
ATOM 5920 N N . ALA B 1 376 ? 16.383 52.328 55.984 1.00 30.00 376 ALA B N 1
ATOM 5921 C CA . ALA B 1 376 ? 15.471 53.464 56.026 1.00 28.59 376 ALA B CA 1
ATOM 5922 C C . ALA B 1 376 ? 16.194 54.770 56.330 1.00 24.74 376 ALA B C 1
ATOM 5923 O O . ALA B 1 376 ? 15.819 55.821 55.813 1.00 26.33 376 ALA B O 1
ATOM 5925 N N . GLU B 1 377 ? 17.226 54.715 57.170 1.00 25.68 377 GLU B N 1
ATOM 5926 C CA . GLU B 1 377 ? 17.974 55.923 57.500 1.00 25.26 377 GLU B CA 1
ATOM 5927 C C . GLU B 1 377 ? 18.679 56.500 56.269 1.00 25.55 377 GLU B C 1
ATOM 5928 O O . GLU B 1 377 ? 18.640 57.708 56.028 1.00 27.72 377 GLU B O 1
ATOM 5934 N N . GLY B 1 378 ? 19.343 55.636 55.508 1.00 22.46 378 GLY B N 1
ATOM 5935 C CA . GLY B 1 378 ? 20.029 56.099 54.315 1.00 25.64 378 GLY B CA 1
ATOM 5936 C C . GLY B 1 378 ? 19.031 56.716 53.344 1.00 22.22 378 GLY B C 1
ATOM 5937 O O . GLY B 1 378 ? 19.278 57.775 52.768 1.00 24.82 378 GLY B O 1
ATOM 5938 N N . PHE B 1 379 ? 17.904 56.035 53.170 1.00 23.42 379 PHE B N 1
ATOM 5939 C CA . PHE B 1 379 ? 16.824 56.479 52.294 1.00 23.46 379 PHE B CA 1
ATOM 5940 C C . PHE B 1 379 ? 16.376 57.890 52.689 1.00 27.35 379 PHE B C 1
ATOM 5941 O O . PHE B 1 379 ? 16.265 58.783 51.844 1.00 25.26 379 PHE B O 1
ATOM 5949 N N . ILE B 1 380 ? 16.116 58.090 53.977 1.00 21.75 380 ILE B N 1
ATOM 5950 C CA . ILE B 1 380 ? 15.693 59.398 54.465 1.00 21.85 380 ILE B CA 1
ATOM 5951 C C . ILE B 1 380 ? 16.763 60.461 54.236 1.00 21.75 380 ILE B C 1
ATOM 5952 O O . ILE B 1 380 ? 16.457 61.570 53.793 1.00 23.47 380 ILE B O 1
ATOM 5957 N N . LYS B 1 381 ? 18.013 60.126 54.547 1.00 21.86 381 LYS B N 1
ATOM 5958 C CA . LYS B 1 381 ? 19.120 61.070 54.375 1.00 23.88 381 LYS B CA 1
ATOM 5959 C C . LYS B 1 381 ? 19.218 61.563 52.930 1.00 22.32 381 LYS B C 1
ATOM 5960 O O . LYS B 1 381 ? 19.336 62.762 52.681 1.00 24.77 381 LYS B O 1
ATOM 5966 N N . ILE B 1 382 ? 19.168 60.635 51.983 1.00 20.42 382 ILE B N 1
ATOM 5967 C CA . ILE B 1 382 ? 19.264 61.004 50.576 1.00 22.54 382 ILE B CA 1
ATOM 5968 C C . ILE B 1 382 ? 18.035 61.810 50.161 1.00 18.91 382 ILE B C 1
ATOM 5969 O O . ILE B 1 382 ? 18.157 62.838 49.506 1.00 23.70 382 ILE B O 1
ATOM 5974 N N . GLN B 1 383 ? 16.855 61.354 50.563 1.00 24.59 383 GLN B N 1
ATOM 5975 C CA . GLN B 1 383 ? 15.622 62.052 50.220 1.00 23.46 383 GLN B CA 1
ATOM 5976 C C . GLN B 1 383 ? 15.643 63.468 50.760 1.00 23.33 383 GLN B C 1
ATOM 5977 O O . GLN B 1 383 ? 15.104 64.379 50.145 1.00 26.28 383 GLN B O 1
ATOM 5983 N N . ALA B 1 384 ? 16.287 63.659 51.905 1.00 23.24 384 ALA B N 1
ATOM 5984 C CA . ALA B 1 384 ? 16.330 64.973 52.538 1.00 24.47 384 ALA B CA 1
ATOM 5985 C C . ALA B 1 384 ? 17.426 65.924 52.064 1.00 22.08 384 ALA B C 1
ATOM 5986 O O . ALA B 1 384 ? 17.352 67.128 52.307 1.00 21.09 384 ALA B O 1
ATOM 5988 N N . LEU B 1 385 ? 18.436 65.396 51.385 1.00 28.16 385 LEU B N 1
ATOM 5989 C CA . LEU B 1 385 ? 19.545 66.241 50.946 1.00 28.53 385 LEU B CA 1
ATOM 5990 C C . LEU B 1 385 ? 19.152 67.570 50.318 1.00 24.71 385 LEU B C 1
ATOM 5991 O O . LEU B 1 385 ? 19.555 68.629 50.804 1.00 24.53 385 LEU B O 1
ATOM 5996 N N . ARG B 1 386 ? 18.348 67.536 49.257 1.00 27.09 386 ARG B N 1
ATOM 5997 C CA . ARG B 1 386 ? 17.974 68.780 48.593 1.00 24.03 386 ARG B CA 1
ATOM 5998 C C . ARG B 1 386 ? 17.235 69.740 49.512 1.00 23.73 386 ARG B C 1
ATOM 5999 O O . ARG B 1 386 ? 17.330 70.955 49.348 1.00 23.06 386 ARG B O 1
ATOM 6007 N N . LEU B 1 387 ? 16.507 69.202 50.486 1.00 21.43 387 LEU B N 1
ATOM 6008 C CA . LEU B 1 387 ? 15.772 70.050 51.418 1.00 19.47 387 LEU B CA 1
ATOM 6009 C C . LEU B 1 387 ? 16.745 70.724 52.382 1.00 20.33 387 LEU B C 1
ATOM 6010 O O . LEU B 1 387 ? 16.597 71.901 52.710 1.00 20.75 387 LEU B O 1
ATOM 6015 N N . ARG B 1 388 ? 17.744 69.972 52.832 1.00 22.56 388 ARG B N 1
ATOM 6016 C CA . ARG B 1 388 ? 18.740 70.530 53.734 1.00 25.72 388 ARG B CA 1
ATOM 6017 C C . ARG B 1 388 ? 19.541 71.627 53.021 1.00 25.48 388 ARG B C 1
ATOM 6018 O O . ARG B 1 388 ? 19.796 72.694 53.586 1.00 24.76 388 ARG B O 1
ATOM 6026 N N . VAL B 1 389 ? 19.918 71.367 51.771 1.00 29.02 389 VAL B N 1
ATOM 6027 C CA . VAL B 1 389 ? 20.655 72.347 50.974 1.00 24.80 389 VAL B CA 1
ATOM 6028 C C . VAL B 1 389 ? 19.837 73.636 50.868 1.00 26.39 389 VAL B C 1
ATOM 6029 O O . VAL B 1 389 ? 20.359 74.736 51.055 1.00 25.65 389 VAL B O 1
ATOM 6033 N N . ARG B 1 390 ? 18.545 73.488 50.578 1.00 28.02 390 ARG B N 1
ATOM 6034 C CA . ARG B 1 390 ? 17.632 74.620 50.454 1.00 29.57 390 ARG B CA 1
ATOM 6035 C C . ARG B 1 390 ? 17.647 75.439 51.743 1.00 30.45 390 ARG B C 1
ATOM 6036 O O . ARG B 1 390 ? 17.757 76.667 51.715 1.00 28.97 390 ARG B O 1
ATOM 6044 N N . ALA B 1 391 ? 17.534 74.742 52.873 1.00 31.01 391 ALA B N 1
ATOM 6045 C CA . ALA B 1 391 ? 17.529 75.376 54.191 1.00 28.79 391 ALA B CA 1
ATOM 6046 C C . ALA B 1 391 ? 18.835 76.113 54.487 1.00 29.28 391 ALA B C 1
ATOM 6047 O O . ALA B 1 391 ? 18.825 77.235 54.999 1.00 31.51 391 ALA B O 1
ATOM 6049 N N . LEU B 1 392 ? 19.963 75.485 54.178 1.00 28.73 392 LEU B N 1
ATOM 6050 C CA . LEU B 1 392 ? 21.248 76.126 54.417 1.00 30.96 392 LEU B CA 1
ATOM 6051 C C . LEU B 1 392 ? 21.374 77.391 53.576 1.00 34.11 392 LEU B C 1
ATOM 6052 O O . LEU B 1 392 ? 21.834 78.427 54.063 1.00 29.69 392 LEU B O 1
ATOM 6057 N N . VAL B 1 393 ? 20.947 77.318 52.318 1.00 31.08 393 VAL B N 1
ATOM 6058 C CA . VAL B 1 393 ? 21.032 78.478 51.443 1.00 32.17 393 VAL B CA 1
ATOM 6059 C C . VAL B 1 393 ? 20.109 79.583 51.928 1.00 36.83 393 VAL B C 1
ATOM 6060 O O . VAL B 1 393 ? 20.466 80.759 51.881 1.00 36.45 393 VAL B O 1
ATOM 6064 N N . GLU B 1 394 ? 18.919 79.220 52.394 1.00 41.09 394 GLU B N 1
ATOM 6065 C CA . GLU B 1 394 ? 18.004 80.232 52.901 1.00 47.85 394 GLU B CA 1
ATOM 6066 C C . GLU B 1 394 ? 18.657 80.816 54.147 1.00 51.54 394 GLU B C 1
ATOM 6067 O O . GLU B 1 394 ? 18.281 81.891 54.618 1.00 52.82 394 GLU B O 1
ATOM 6073 N N . ARG B 1 395 ? 19.667 80.101 54.646 1.00 56.25 395 ARG B N 1
ATOM 6074 C CA . ARG B 1 395 ? 20.432 80.495 55.829 1.00 59.72 395 ARG B CA 1
ATOM 6075 C C . ARG B 1 395 ? 19.626 80.396 57.099 1.00 63.99 395 ARG B C 1
ATOM 6076 O O . ARG B 1 395 ? 20.131 79.744 58.046 1.00 66.59 395 ARG B O 1
ATOM 6084 N N . MET C 1 1 ? -24.163 103.515 13.913 1.00 68.54 1 MET C N 1
ATOM 6085 C CA . MET C 1 1 ? -23.431 102.671 14.903 1.00 65.93 1 MET C CA 1
ATOM 6086 C C . MET C 1 1 ? -21.927 102.903 14.797 1.00 65.36 1 MET C C 1
ATOM 6087 O O . MET C 1 1 ? -21.435 103.429 13.787 1.00 66.43 1 MET C O 1
ATOM 6092 N N . LYS C 1 2 ? -21.194 102.520 15.841 1.00 59.48 2 LYS C N 1
ATOM 6093 C CA . LYS C 1 2 ? -19.744 102.681 15.839 1.00 53.41 2 LYS C CA 1
ATOM 6094 C C . LYS C 1 2 ? -19.044 101.333 15.852 1.00 48.76 2 LYS C C 1
ATOM 6095 O O . LYS C 1 2 ? -19.507 100.387 16.487 1.00 48.58 2 LYS C O 1
ATOM 6101 N N . ILE C 1 3 ? -17.929 101.254 15.134 1.00 45.55 3 ILE C N 1
ATOM 6102 C CA . ILE C 1 3 ? -17.135 100.034 15.052 1.00 43.25 3 ILE C CA 1
ATOM 6103 C C . ILE C 1 3 ? -15.660 100.368 15.233 1.00 40.64 3 ILE C C 1
ATOM 6104 O O . ILE C 1 3 ? -15.118 101.255 14.563 1.00 41.12 3 ILE C O 1
ATOM 6109 N N . VAL C 1 4 ? -15.006 99.656 16.141 1.00 42.31 4 VAL C N 1
ATOM 6110 C CA . VAL C 1 4 ? -13.586 99.874 16.368 1.00 39.07 4 VAL C CA 1
ATOM 6111 C C . VAL C 1 4 ? -12.877 98.802 15.560 1.00 37.67 4 VAL C C 1
ATOM 6112 O O . VAL C 1 4 ? -13.125 97.610 15.743 1.00 39.85 4 VAL C O 1
ATOM 6116 N N . LEU C 1 5 ? -12.006 99.225 14.655 1.00 37.14 5 LEU C N 1
ATOM 6117 C CA . LEU C 1 5 ? -11.291 98.285 13.810 1.00 35.78 5 LEU C CA 1
ATOM 6118 C C . LEU C 1 5 ? -9.810 98.146 14.135 1.00 36.68 5 LEU C C 1
ATOM 6119 O O . LEU C 1 5 ? -9.080 99.135 14.220 1.00 32.89 5 LEU C O 1
ATOM 6124 N N . ALA C 1 6 ? -9.376 96.907 14.318 1.00 33.47 6 ALA C N 1
ATOM 6125 C CA . ALA C 1 6 ? -7.971 96.640 14.567 1.00 35.32 6 ALA C CA 1
ATOM 6126 C C . ALA C 1 6 ? -7.380 96.900 13.181 1.00 35.13 6 ALA C C 1
ATOM 6127 O O . ALA C 1 6 ? -7.507 96.074 12.281 1.00 31.33 6 ALA C O 1
ATOM 6129 N N . TYR C 1 7 ? -6.755 98.063 13.016 1.00 35.89 7 TYR C N 1
ATOM 6130 C CA . TYR C 1 7 ? -6.197 98.478 11.726 1.00 34.62 7 TYR C CA 1
ATOM 6131 C C . TYR C 1 7 ? -4.675 98.441 11.660 1.00 36.22 7 TYR C C 1
ATOM 6132 O O . TYR C 1 7 ? -4.000 99.187 12.367 1.00 33.67 7 TYR C O 1
ATOM 6141 N N . SER C 1 8 ? -4.137 97.599 10.786 1.00 35.77 8 SER C N 1
ATOM 6142 C CA . SER C 1 8 ? -2.690 97.476 10.647 1.00 43.01 8 SER C CA 1
ATOM 6143 C C . SER C 1 8 ? -2.073 98.415 9.613 1.00 46.89 8 SER C C 1
ATOM 6144 O O . SER C 1 8 ? -0.850 98.566 9.563 1.00 45.76 8 SER C O 1
ATOM 6147 N N . GLY C 1 9 ? -2.909 99.035 8.783 1.00 47.33 9 GLY C N 1
ATOM 6148 C CA . GLY C 1 9 ? -2.393 99.951 7.777 1.00 48.32 9 GLY C CA 1
ATOM 6149 C C . GLY C 1 9 ? -2.099 99.284 6.446 1.00 48.51 9 GLY C C 1
ATOM 6150 O O . GLY C 1 9 ? -1.702 99.947 5.485 1.00 50.59 9 GLY C O 1
ATOM 6151 N N . GLY C 1 10 ? -2.298 97.973 6.381 1.00 45.44 10 GLY C N 1
ATOM 6152 C CA . GLY C 1 10 ? -2.041 97.241 5.155 1.00 46.51 10 GLY C CA 1
ATOM 6153 C C . GLY C 1 10 ? -3.199 97.234 4.168 1.00 46.07 10 GLY C C 1
ATOM 6154 O O . GLY C 1 10 ? -4.241 97.847 4.402 1.00 44.15 10 GLY C O 1
ATOM 6155 N N . LEU C 1 11 ? -3.018 96.522 3.058 1.00 47.99 11 LEU C N 1
ATOM 6156 C CA . LEU C 1 11 ? -4.044 96.446 2.018 1.00 50.47 11 LEU C CA 1
ATOM 6157 C C . LEU C 1 11 ? -5.392 95.936 2.518 1.00 49.72 11 LEU C C 1
ATOM 6158 O O . LEU C 1 11 ? -6.421 96.596 2.347 1.00 51.40 11 LEU C O 1
ATOM 6163 N N . ASP C 1 12 ? -5.383 94.766 3.148 1.00 49.58 12 ASP C N 1
ATOM 6164 C CA . ASP C 1 12 ? -6.615 94.155 3.637 1.00 44.04 12 ASP C CA 1
ATOM 6165 C C . ASP C 1 12 ? -7.408 94.899 4.705 1.00 43.19 12 ASP C C 1
ATOM 6166 O O . ASP C 1 12 ? -8.640 94.930 4.639 1.00 43.19 12 ASP C O 1
ATOM 6171 N N . THR C 1 13 ? -6.753 95.503 5.690 1.00 41.32 13 THR C N 1
ATOM 6172 C CA . THR C 1 13 ? -7.539 96.222 6.683 1.00 40.99 13 THR C CA 1
ATOM 6173 C C . THR C 1 13 ? -8.019 97.534 6.100 1.00 36.64 13 THR C C 1
ATOM 6174 O O . THR C 1 13 ? -8.966 98.132 6.600 1.00 36.86 13 THR C O 1
ATOM 6178 N N . SER C 1 14 ? -7.371 97.991 5.034 1.00 38.85 14 SER C N 1
ATOM 6179 C CA . SER C 1 14 ? -7.808 99.227 4.398 1.00 37.70 14 SER C CA 1
ATOM 6180 C C . SER C 1 14 ? -9.086 98.859 3.649 1.00 38.18 14 SER C C 1
ATOM 6181 O O . SER C 1 14 ? -10.085 99.573 3.712 1.00 37.72 14 SER C O 1
ATOM 6184 N N . ILE C 1 15 ? -9.053 97.721 2.959 1.00 36.24 15 ILE C N 1
ATOM 6185 C CA . ILE C 1 15 ? -10.223 97.234 2.238 1.00 38.84 15 ILE C CA 1
ATOM 6186 C C . ILE C 1 15 ? -11.347 97.005 3.249 1.00 39.13 15 ILE C C 1
ATOM 6187 O O . ILE C 1 15 ? -12.504 97.354 3.008 1.00 38.31 15 ILE C O 1
ATOM 6192 N N . ILE C 1 16 ? -10.993 96.416 4.391 1.00 35.80 16 ILE C N 1
ATOM 6193 C CA . ILE C 1 16 ? -11.958 96.142 5.449 1.00 33.16 16 ILE C CA 1
ATOM 6194 C C . ILE C 1 16 ? -12.598 97.422 5.988 1.00 33.62 16 ILE C C 1
ATOM 6195 O O . ILE C 1 16 ? -13.789 97.442 6.297 1.00 34.79 16 ILE C O 1
ATOM 6200 N N . LEU C 1 17 ? -11.813 98.492 6.106 1.00 35.02 17 LEU C N 1
ATOM 6201 C CA . LEU C 1 17 ? -12.337 99.758 6.615 1.00 36.49 17 LEU C CA 1
ATOM 6202 C C . LEU C 1 17 ? -13.408 100.314 5.667 1.00 39.73 17 LEU C C 1
ATOM 6203 O O . LEU C 1 17 ? -14.436 100.832 6.113 1.00 36.81 17 LEU C O 1
ATOM 6208 N N . LYS C 1 18 ? -13.168 100.214 4.365 1.00 42.17 18 LYS C N 1
ATOM 6209 C CA . LYS C 1 18 ? -14.150 100.695 3.386 1.00 49.28 18 LYS C CA 1
ATOM 6210 C C . LYS C 1 18 ? -15.371 99.792 3.497 1.00 45.84 18 LYS C C 1
ATOM 6211 O O . LYS C 1 18 ? -16.498 100.264 3.673 1.00 46.59 18 LYS C O 1
ATOM 6217 N N . TRP C 1 19 ? -15.124 98.485 3.408 1.00 45.34 19 TRP C N 1
ATOM 6218 C CA . TRP C 1 19 ? -16.178 97.482 3.488 1.00 40.92 19 TRP C CA 1
ATOM 6219 C C . TRP C 1 19 ? -17.102 97.752 4.668 1.00 43.99 19 TRP C C 1
ATOM 6220 O O . TRP C 1 19 ? -18.324 97.599 4.561 1.00 41.81 19 TRP C O 1
ATOM 6231 N N . LEU C 1 20 ? -16.522 98.153 5.798 1.00 41.96 20 LEU C N 1
ATOM 6232 C CA . LEU C 1 20 ? -17.317 98.452 6.984 1.00 42.26 20 LEU C CA 1
ATOM 6233 C C . LEU C 1 20 ? -18.127 99.729 6.778 1.00 40.74 20 LEU C C 1
ATOM 6234 O O . LEU C 1 20 ? -19.292 99.797 7.159 1.00 41.35 20 LEU C O 1
ATOM 6239 N N . LYS C 1 21 ? -17.513 100.744 6.176 1.00 46.61 21 LYS C N 1
ATOM 6240 C CA . LYS C 1 21 ? -18.222 101.998 5.927 1.00 50.06 21 LYS C CA 1
ATOM 6241 C C . LYS C 1 21 ? -19.381 101.753 4.966 1.00 52.11 21 LYS C C 1
ATOM 6242 O O . LYS C 1 21 ? -20.496 102.233 5.181 1.00 54.21 21 LYS C O 1
ATOM 6248 N N . GLU C 1 22 ? -19.120 100.990 3.910 1.00 52.30 22 GLU C N 1
ATOM 6249 C CA . GLU C 1 22 ? -20.145 100.687 2.917 1.00 53.36 22 GLU C CA 1
ATOM 6250 C C . GLU C 1 22 ? -21.249 99.737 3.390 1.00 52.89 22 GLU C C 1
ATOM 6251 O O . GLU C 1 22 ? -22.435 100.039 3.263 1.00 52.47 22 GLU C O 1
ATOM 6257 N N . THR C 1 23 ? -20.861 98.584 3.921 1.00 50.54 23 THR C N 1
ATOM 6258 C CA . THR C 1 23 ? -21.825 9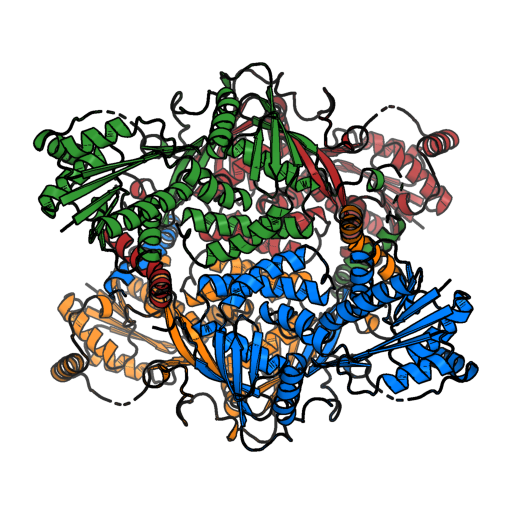7.589 4.379 1.00 48.32 23 THR C CA 1
ATOM 6259 C C . THR C 1 23 ? -22.658 98.020 5.581 1.00 50.73 23 THR C C 1
ATOM 6260 O O . THR C 1 23 ? -23.889 97.949 5.550 1.00 53.90 23 THR C O 1
ATOM 6264 N N . TYR C 1 24 ? -22.001 98.457 6.648 1.00 52.82 24 TYR C N 1
ATOM 6265 C CA . TYR C 1 24 ? -22.727 98.887 7.839 1.00 50.81 24 TYR C CA 1
ATOM 6266 C C . TYR C 1 24 ? -23.001 100.383 7.829 1.00 53.71 24 TYR C C 1
ATOM 6267 O O . TYR C 1 24 ? -23.804 100.879 8.630 1.00 50.31 24 TYR C O 1
ATOM 6276 N N . ARG C 1 25 ? -22.333 101.105 6.927 1.00 55.73 25 ARG C N 1
ATOM 6277 C CA . ARG C 1 25 ? -22.506 102.552 6.850 1.00 59.29 25 ARG C CA 1
ATOM 6278 C C . ARG C 1 25 ? -22.258 103.129 8.242 1.00 60.43 25 ARG C C 1
ATOM 6279 O O . ARG C 1 25 ? -22.910 104.090 8.652 1.00 62.52 25 ARG C O 1
ATOM 6287 N N . ALA C 1 26 ? -21.316 102.540 8.977 1.00 58.98 26 ALA C N 1
ATOM 6288 C CA . ALA C 1 26 ? -21.016 103.013 10.326 1.00 55.39 26 ALA C CA 1
ATOM 6289 C C . ALA C 1 26 ? -19.757 103.855 10.416 1.00 53.62 26 ALA C C 1
ATOM 6290 O O . ALA C 1 26 ? -18.915 103.851 9.517 1.00 48.34 26 ALA C O 1
ATOM 6292 N N . GLU C 1 27 ? -19.656 104.586 11.523 1.00 55.58 27 GLU C N 1
ATOM 6293 C CA . GLU C 1 27 ? -18.517 105.448 11.830 1.00 56.57 27 GLU C CA 1
ATOM 6294 C C . GLU C 1 27 ? -17.396 104.527 12.325 1.00 54.16 27 GLU C C 1
ATOM 6295 O O . GLU C 1 27 ? -17.481 103.987 13.421 1.00 56.34 27 GLU C O 1
ATOM 6301 N N . VAL C 1 28 ? -16.359 104.340 11.509 1.00 51.05 28 VAL C N 1
ATOM 6302 C CA . VAL C 1 28 ? -15.242 103.463 11.862 1.00 51.50 28 VAL C CA 1
ATOM 6303 C C . VAL C 1 28 ? -14.110 104.138 12.634 1.00 50.36 28 VAL C C 1
ATOM 6304 O O . VAL C 1 28 ? -13.596 105.180 12.225 1.00 51.00 28 VAL C O 1
ATOM 6308 N N . ILE C 1 29 ? -13.720 103.536 13.755 1.00 48.61 29 ILE C N 1
ATOM 6309 C CA . ILE C 1 29 ? -12.622 104.073 14.548 1.00 44.97 29 ILE C CA 1
ATOM 6310 C C . ILE C 1 29 ? -11.461 103.105 14.361 1.00 43.93 29 ILE C C 1
ATOM 6311 O O . ILE C 1 29 ? -11.545 101.935 14.754 1.00 39.42 29 ILE C O 1
ATOM 6316 N N . ALA C 1 30 ? -10.386 103.592 13.754 1.00 39.62 30 ALA C N 1
ATOM 6317 C CA . ALA C 1 30 ? -9.223 102.766 13.505 1.00 40.40 30 ALA C CA 1
ATOM 6318 C C . ALA C 1 30 ? -8.291 102.750 14.706 1.00 41.09 30 ALA C C 1
ATOM 6319 O O . ALA C 1 30 ? -8.121 103.759 15.403 1.00 40.98 30 ALA C O 1
ATOM 6321 N N . PHE C 1 31 ? -7.703 101.588 14.951 1.00 40.80 31 PHE C N 1
ATOM 6322 C CA . PHE C 1 31 ? -6.768 101.428 16.049 1.00 35.32 31 PHE C CA 1
ATOM 6323 C C . PHE C 1 31 ? -5.560 100.667 15.557 1.00 34.82 31 PHE C C 1
ATOM 6324 O O . PHE C 1 31 ? -5.678 99.540 15.069 1.00 33.30 31 PHE C O 1
ATOM 6332 N N . THR C 1 32 ? -4.396 101.295 15.667 1.00 32.98 32 THR C N 1
ATOM 6333 C CA . THR C 1 32 ? -3.163 100.657 15.257 1.00 34.41 32 THR C CA 1
ATOM 6334 C C . THR C 1 32 ? -2.263 100.619 16.472 1.00 35.25 32 THR C C 1
ATOM 6335 O O . THR C 1 32 ? -2.020 101.644 17.110 1.00 36.08 32 THR C O 1
ATOM 6339 N N . ALA C 1 33 ? -1.777 99.431 16.795 1.00 33.86 33 ALA C N 1
ATOM 6340 C CA . ALA C 1 33 ? -0.907 99.280 17.944 1.00 33.78 33 ALA C CA 1
ATOM 6341 C C . ALA C 1 33 ? 0.523 99.100 17.498 1.00 31.95 33 ALA C C 1
ATOM 6342 O O . ALA C 1 33 ? 0.799 98.334 16.574 1.00 33.91 33 ALA C O 1
ATOM 6344 N N . ASP C 1 34 ? 1.431 99.815 18.152 1.00 33.05 34 ASP C N 1
ATOM 6345 C CA . ASP C 1 34 ? 2.845 99.678 17.849 1.00 33.45 34 ASP C CA 1
ATOM 6346 C C . ASP C 1 34 ? 3.361 98.652 18.846 1.00 29.86 34 ASP C C 1
ATOM 6347 O O . ASP C 1 34 ? 3.475 98.944 20.036 1.00 32.89 34 ASP C O 1
ATOM 6352 N N . ILE C 1 35 ? 3.645 97.448 18.367 1.00 27.97 35 ILE C N 1
ATOM 6353 C CA . ILE C 1 35 ? 4.157 96.393 19.227 1.00 29.46 35 ILE C CA 1
ATOM 6354 C C . ILE C 1 35 ? 5.473 95.900 18.654 1.00 30.57 35 ILE C C 1
ATOM 6355 O O . ILE C 1 35 ? 5.834 94.735 18.804 1.00 33.94 35 ILE C O 1
ATOM 6360 N N . GLY C 1 36 ? 6.176 96.802 17.974 1.00 32.26 36 GLY C N 1
ATOM 6361 C CA . GLY C 1 36 ? 7.457 96.459 17.392 1.00 32.12 36 GLY C CA 1
ATOM 6362 C C . GLY C 1 36 ? 7.439 95.883 15.991 1.00 31.95 36 GLY C C 1
ATOM 6363 O O . GLY C 1 36 ? 8.396 95.211 15.609 1.00 35.95 36 GLY C O 1
ATOM 6364 N N . GLN C 1 37 ? 6.381 96.131 15.219 1.00 32.32 37 GLN C N 1
ATOM 6365 C CA . GLN C 1 37 ? 6.313 95.606 13.853 1.00 35.90 37 GLN C CA 1
ATOM 6366 C C . GLN C 1 37 ? 7.344 96.314 12.975 1.00 41.51 37 GLN C C 1
ATOM 6367 O O . GLN C 1 37 ? 7.561 95.930 11.827 1.00 41.61 37 GLN C O 1
ATOM 6373 N N . GLY C 1 38 ? 7.967 97.356 13.515 1.00 42.11 38 GLY C N 1
ATOM 6374 C CA . GLY C 1 38 ? 8.965 98.081 12.752 1.00 49.88 38 GLY C CA 1
ATOM 6375 C C . GLY C 1 38 ? 8.304 98.852 11.632 1.00 53.88 38 GLY C C 1
ATOM 6376 O O . GLY C 1 38 ? 8.926 99.121 10.610 1.00 56.73 38 GLY C O 1
ATOM 6377 N N . GLU C 1 39 ? 7.034 99.200 11.833 1.00 59.44 39 GLU C N 1
ATOM 6378 C CA . GLU C 1 39 ? 6.253 99.946 10.852 1.00 63.00 39 GLU C CA 1
ATOM 6379 C C . GLU C 1 39 ? 5.828 101.256 11.488 1.00 64.61 39 GLU C C 1
ATOM 6380 O O . GLU C 1 39 ? 5.130 101.250 12.507 1.00 68.09 39 GLU C O 1
ATOM 6386 N N . GLU C 1 40 ? 6.249 102.378 10.910 1.00 63.72 40 GLU C N 1
ATOM 6387 C CA . GLU C 1 40 ? 5.863 103.678 11.447 1.00 63.39 40 GLU C CA 1
ATOM 6388 C C . GLU C 1 40 ? 4.356 103.628 11.627 1.00 61.62 40 GLU C C 1
ATOM 6389 O O . GLU C 1 40 ? 3.602 103.693 10.658 1.00 61.92 40 GLU C O 1
ATOM 6395 N N . VAL C 1 41 ? 3.918 103.511 12.874 1.00 59.35 41 VAL C N 1
ATOM 6396 C CA . VAL C 1 41 ? 2.500 103.419 13.162 1.00 56.77 41 VAL C CA 1
ATOM 6397 C C . VAL C 1 41 ? 1.730 104.694 12.847 1.00 57.32 41 VAL C C 1
ATOM 6398 O O . VAL C 1 41 ? 0.513 104.655 12.624 1.00 57.99 41 VAL C O 1
ATOM 6402 N N . GLU C 1 42 ? 2.419 105.830 12.808 1.00 56.85 42 GLU C N 1
ATOM 6403 C CA . GLU C 1 42 ? 1.716 107.069 12.509 1.00 55.63 42 GLU C CA 1
ATOM 6404 C C . GLU C 1 42 ? 1.351 107.121 11.028 1.00 53.18 42 GLU C C 1
ATOM 6405 O O . GLU C 1 42 ? 0.378 107.772 10.636 1.00 49.19 42 GLU C O 1
ATOM 6411 N N . GLU C 1 43 ? 2.135 106.438 10.199 1.00 51.58 43 GLU C N 1
ATOM 6412 C CA . GLU C 1 43 ? 1.839 106.407 8.773 1.00 52.37 43 GLU C CA 1
ATOM 6413 C C . GLU C 1 43 ? 0.487 105.714 8.639 1.00 53.76 43 GLU C C 1
ATOM 6414 O O . GLU C 1 43 ? -0.400 106.161 7.900 1.00 51.64 43 GLU C O 1
ATOM 6420 N N . ALA C 1 44 ? 0.334 104.620 9.380 1.00 50.57 44 ALA C N 1
ATOM 6421 C CA . ALA C 1 44 ? -0.897 103.849 9.364 1.00 47.72 44 ALA C CA 1
ATOM 6422 C C . ALA C 1 44 ? -2.104 104.653 9.838 1.00 46.03 44 ALA C C 1
ATOM 6423 O O . ALA C 1 44 ? -3.188 104.533 9.271 1.00 46.39 44 ALA C O 1
ATOM 6425 N N . ARG C 1 45 ? -1.923 105.485 10.858 1.00 45.87 45 ARG C N 1
ATOM 6426 C CA . ARG C 1 45 ? -3.029 106.280 11.397 1.00 48.75 45 ARG C CA 1
ATOM 6427 C C . ARG C 1 45 ? -3.559 107.356 10.443 1.00 54.55 45 ARG C C 1
ATOM 6428 O O . ARG C 1 45 ? -4.772 107.616 10.391 1.00 53.02 45 ARG C O 1
ATOM 6436 N N . GLU C 1 46 ? -2.658 108.003 9.707 1.00 56.74 46 GLU C N 1
ATOM 6437 C CA . GLU C 1 46 ? -3.082 109.043 8.771 1.00 57.29 46 GLU C CA 1
ATOM 6438 C C . GLU C 1 46 ? -3.816 108.390 7.610 1.00 56.72 46 GLU C C 1
ATOM 6439 O O . GLU C 1 46 ? -4.833 108.907 7.132 1.00 56.00 46 GLU C O 1
ATOM 6445 N N . LYS C 1 47 ? -3.304 107.245 7.166 1.00 55.43 47 LYS C N 1
ATOM 6446 C CA . LYS C 1 47 ? -3.926 106.495 6.075 1.00 54.89 47 LYS C CA 1
ATOM 6447 C C . LYS C 1 47 ? -5.346 106.033 6.437 1.00 55.66 47 LYS C C 1
ATOM 6448 O O . LYS C 1 47 ? -6.211 105.894 5.567 1.00 54.91 47 LYS C O 1
ATOM 6454 N N . ALA C 1 48 ? -5.590 105.799 7.723 1.00 56.88 48 ALA C N 1
ATOM 6455 C CA . ALA C 1 48 ? -6.908 105.355 8.167 1.00 58.16 48 ALA C CA 1
ATOM 6456 C C . ALA C 1 48 ? -7.928 106.480 8.033 1.00 59.45 48 ALA C C 1
ATOM 6457 O O . ALA C 1 48 ? -9.075 106.241 7.660 1.00 59.83 48 ALA C O 1
ATOM 6459 N N . LEU C 1 49 ? -7.518 107.704 8.358 1.00 60.19 49 LEU C N 1
ATOM 6460 C CA . LEU C 1 49 ? -8.411 108.852 8.251 1.00 59.16 49 LEU C CA 1
ATOM 6461 C C . LEU C 1 49 ? -8.632 109.096 6.760 1.00 60.00 49 LEU C C 1
ATOM 6462 O O . LEU C 1 49 ? -9.730 109.445 6.310 1.00 59.36 49 LEU C O 1
ATOM 6467 N N . ARG C 1 50 ? -7.560 108.899 6.004 1.00 57.29 50 ARG C N 1
ATOM 6468 C CA . ARG C 1 50 ? -7.570 109.070 4.559 1.00 58.69 50 ARG C CA 1
ATOM 6469 C C . ARG C 1 50 ? -8.482 108.049 3.889 1.00 58.77 50 ARG C C 1
ATOM 6470 O O . ARG C 1 50 ? -8.905 108.245 2.747 1.00 60.85 50 ARG C O 1
ATOM 6478 N N . THR C 1 51 ? -8.799 106.974 4.609 1.00 55.73 51 THR C N 1
ATOM 6479 C CA . THR C 1 51 ? -9.616 105.883 4.083 1.00 52.36 51 THR C CA 1
ATOM 6480 C C . THR C 1 51 ? -11.079 105.929 4.486 1.00 50.30 51 THR C C 1
ATOM 6481 O O . THR C 1 51 ? -11.877 105.109 4.029 1.00 53.23 51 THR C O 1
ATOM 6485 N N . GLY C 1 52 ? -11.442 106.872 5.343 1.00 47.81 52 GLY C N 1
ATOM 6486 C CA . GLY C 1 52 ? -12.830 106.968 5.753 1.00 49.08 52 GLY C CA 1
ATOM 6487 C C . GLY C 1 52 ? -13.011 106.833 7.246 1.00 48.79 52 GLY C C 1
ATOM 6488 O O . GLY C 1 52 ? -14.135 106.871 7.757 1.00 48.30 52 GLY C O 1
ATOM 6489 N N . ALA C 1 53 ? -11.904 106.661 7.959 1.00 49.99 53 ALA C N 1
ATOM 6490 C CA . ALA C 1 53 ? -11.983 106.533 9.401 1.00 49.74 53 ALA C CA 1
ATOM 6491 C C . ALA C 1 53 ? -12.398 107.884 9.963 1.00 49.13 53 ALA C C 1
ATOM 6492 O O . ALA C 1 53 ? -11.790 108.906 9.644 1.00 49.64 53 ALA C O 1
ATOM 6494 N N . SER C 1 54 ? -13.440 107.896 10.786 1.00 48.15 54 SER C N 1
ATOM 6495 C CA . SER C 1 54 ? -13.895 109.136 11.391 1.00 51.04 54 SER C CA 1
ATOM 6496 C C . SER C 1 54 ? -12.960 109.462 12.547 1.00 54.35 54 SER C C 1
ATOM 6497 O O . SER C 1 54 ? -13.035 110.540 13.148 1.00 54.06 54 SER C O 1
ATOM 6500 N N . LYS C 1 55 ? -12.081 108.511 12.861 1.00 53.40 55 LYS C N 1
ATOM 6501 C CA . LYS C 1 55 ? -11.114 108.677 13.934 1.00 50.77 55 LYS C CA 1
ATOM 6502 C C . LYS C 1 55 ? -10.137 107.510 13.900 1.00 51.10 55 LYS C C 1
ATOM 6503 O O . LYS C 1 55 ? -10.546 106.352 13.796 1.00 51.05 55 LYS C O 1
ATOM 6509 N N . ALA C 1 56 ? -8.845 107.826 13.967 1.00 49.17 56 ALA C N 1
ATOM 6510 C CA . ALA C 1 56 ? -7.798 106.817 13.949 1.00 46.27 56 ALA C CA 1
ATOM 6511 C C . ALA C 1 56 ? -6.904 107.006 15.177 1.00 47.53 56 ALA C C 1
ATOM 6512 O O . ALA C 1 56 ? -6.497 108.124 15.493 1.00 44.66 56 ALA C O 1
ATOM 6514 N N . ILE C 1 57 ? -6.606 105.904 15.863 1.00 45.85 57 ILE C N 1
ATOM 6515 C CA . ILE C 1 57 ? -5.792 105.925 17.078 1.00 40.21 57 ILE C CA 1
ATOM 6516 C C . ILE C 1 57 ? -4.554 105.047 16.938 1.00 40.57 57 ILE C C 1
ATOM 6517 O O . ILE C 1 57 ? -4.625 103.940 16.411 1.00 39.30 57 ILE C O 1
ATOM 6522 N N . ALA C 1 58 ? -3.415 105.554 17.401 1.00 39.29 58 ALA C N 1
ATOM 6523 C CA . ALA C 1 58 ? -2.161 104.806 17.347 1.00 40.91 58 ALA C CA 1
ATOM 6524 C C . ALA C 1 58 ? -1.540 104.892 18.736 1.00 42.60 58 ALA C C 1
ATOM 6525 O O . ALA C 1 58 ? -1.467 105.972 19.330 1.00 40.37 58 ALA C O 1
ATOM 6527 N N . LEU C 1 59 ? -1.099 103.756 19.259 1.00 38.60 59 LEU C N 1
ATOM 6528 C CA . LEU C 1 59 ? -0.507 103.740 20.585 1.00 36.51 59 LEU C CA 1
ATOM 6529 C C . LEU C 1 59 ? 0.790 102.950 20.622 1.00 36.25 59 LEU C C 1
ATOM 6530 O O . LEU C 1 59 ? 0.936 101.937 19.932 1.00 34.97 59 LEU C O 1
ATOM 6535 N N . ASP C 1 60 ? 1.742 103.440 21.407 1.00 32.44 60 ASP C N 1
ATOM 6536 C CA . ASP C 1 60 ? 3.015 102.757 21.568 1.00 33.66 60 ASP C CA 1
ATOM 6537 C C . ASP C 1 60 ? 2.741 101.769 22.694 1.00 32.97 60 ASP C C 1
ATOM 6538 O O . ASP C 1 60 ? 2.626 102.167 23.848 1.00 31.37 60 ASP C O 1
ATOM 6543 N N . LEU C 1 61 ? 2.615 100.491 22.354 1.00 33.81 61 LEU C N 1
ATOM 6544 C CA . LEU C 1 61 ? 2.338 99.460 23.355 1.00 33.75 61 LEU C CA 1
ATOM 6545 C C . LEU C 1 61 ? 3.511 98.514 23.580 1.00 33.32 61 LEU C C 1
ATOM 6546 O O . LEU C 1 61 ? 3.352 97.474 24.218 1.00 31.43 61 LEU C O 1
ATOM 6551 N N . LYS C 1 62 ? 4.684 98.857 23.062 1.00 30.87 62 LYS C N 1
ATOM 6552 C CA . LYS C 1 62 ? 5.836 97.978 23.224 1.00 30.83 62 LYS C CA 1
ATOM 6553 C C . LYS C 1 62 ? 6.100 97.525 24.669 1.00 28.86 62 LYS C C 1
ATOM 6554 O O . LYS C 1 62 ? 6.254 96.333 24.925 1.00 26.97 62 LYS C O 1
ATOM 6560 N N . GLU C 1 63 ? 6.150 98.465 25.608 1.00 30.62 63 GLU C N 1
ATOM 6561 C CA . GLU C 1 63 ? 6.414 98.113 27.002 1.00 32.21 63 GLU C CA 1
ATOM 6562 C C . GLU C 1 63 ? 5.310 97.222 27.593 1.00 32.25 63 GLU C C 1
ATOM 6563 O O . GLU C 1 63 ? 5.601 96.195 28.209 1.00 29.24 63 GLU C O 1
ATOM 6569 N N . GLU C 1 64 ? 4.048 97.603 27.404 1.00 31.18 64 GLU C N 1
ATOM 6570 C CA . GLU C 1 64 ? 2.950 96.799 27.945 1.00 30.64 64 GLU C CA 1
ATOM 6571 C C . GLU C 1 64 ? 3.013 95.380 27.393 1.00 30.84 64 GLU C C 1
ATOM 6572 O O . GLU C 1 64 ? 2.823 94.404 28.119 1.00 28.38 64 GLU C O 1
ATOM 6578 N N . PHE C 1 65 ? 3.284 95.275 26.099 1.00 23.16 65 PHE C N 1
ATOM 6579 C CA . PHE C 1 65 ? 3.382 93.983 25.436 1.00 26.30 65 PHE C CA 1
ATOM 6580 C C . PHE C 1 65 ? 4.406 93.056 26.105 1.00 27.47 65 PHE C C 1
ATOM 6581 O O . PHE C 1 65 ? 4.095 91.912 26.429 1.00 24.71 65 PHE C O 1
ATOM 6589 N N . VAL C 1 66 ? 5.624 93.552 26.311 1.00 25.70 66 VAL C N 1
ATOM 6590 C CA . VAL C 1 66 ? 6.675 92.731 26.919 1.00 25.98 66 VAL C CA 1
ATOM 6591 C C . VAL C 1 66 ? 6.489 92.504 28.423 1.00 26.53 66 VAL C C 1
ATOM 6592 O O . VAL C 1 66 ? 6.656 91.392 28.913 1.00 30.61 66 VAL C O 1
ATOM 6596 N N . ARG C 1 67 ? 6.143 93.558 29.149 1.00 25.32 67 ARG C N 1
ATOM 6597 C CA . ARG C 1 67 ? 5.949 93.469 30.589 1.00 29.91 67 ARG C CA 1
ATOM 6598 C C . ARG C 1 67 ? 4.742 92.625 31.016 1.00 32.78 67 ARG C C 1
ATOM 6599 O O . ARG C 1 67 ? 4.863 91.738 31.871 1.00 26.44 67 ARG C O 1
ATOM 6607 N N . ASP C 1 68 ? 3.588 92.896 30.410 1.00 30.81 68 ASP C N 1
ATOM 6608 C CA . ASP C 1 68 ? 2.356 92.198 30.759 1.00 28.94 68 ASP C CA 1
ATOM 6609 C C . ASP C 1 68 ? 1.980 90.955 29.956 1.00 27.09 68 ASP C C 1
ATOM 6610 O O . ASP C 1 68 ? 1.082 90.224 30.358 1.00 27.56 68 ASP C O 1
ATOM 6615 N N . PHE C 1 69 ? 2.640 90.703 28.833 1.00 23.53 69 PHE C N 1
ATOM 6616 C CA . PHE C 1 69 ? 2.299 89.517 28.052 1.00 26.83 69 PHE C CA 1
ATOM 6617 C C . PHE C 1 69 ? 3.467 88.573 27.779 1.00 26.26 69 PHE C C 1
ATOM 6618 O O . PHE C 1 69 ? 3.381 87.382 28.072 1.00 24.14 69 PHE C O 1
ATOM 6626 N N . VAL C 1 70 ? 4.557 89.095 27.224 1.00 24.58 70 VAL C N 1
ATOM 6627 C CA . VAL C 1 70 ? 5.707 88.252 26.925 1.00 23.66 70 VAL C CA 1
ATOM 6628 C C . VAL C 1 70 ? 6.387 87.694 28.182 1.00 23.56 70 VAL C C 1
ATOM 6629 O O . VAL C 1 70 ? 6.621 86.488 28.281 1.00 22.44 70 VAL C O 1
ATOM 6633 N N . PHE C 1 71 ? 6.700 88.562 29.138 1.00 24.17 71 PHE C N 1
ATOM 6634 C CA . PHE C 1 71 ? 7.363 88.121 30.368 1.00 28.21 71 PHE C CA 1
ATOM 6635 C C . PHE C 1 71 ? 6.600 87.028 31.136 1.00 24.54 71 PHE C C 1
ATOM 6636 O O . PHE C 1 71 ? 7.181 86.004 31.495 1.00 26.55 71 PHE C O 1
ATOM 6644 N N . PRO C 1 72 ? 5.295 87.230 31.397 1.00 26.28 72 PRO C N 1
ATOM 6645 C CA . PRO C 1 72 ? 4.511 86.218 32.123 1.00 26.96 72 PRO C CA 1
ATOM 6646 C C . PRO C 1 72 ? 4.553 84.870 31.401 1.00 27.41 72 PRO C C 1
ATOM 6647 O O . PRO C 1 72 ? 4.594 83.810 32.027 1.00 24.02 72 PRO C O 1
ATOM 6651 N N . MET C 1 73 ? 4.536 84.922 30.072 1.00 25.44 73 MET C N 1
ATOM 6652 C CA . MET C 1 73 ? 4.577 83.716 29.265 1.00 24.98 73 MET C CA 1
ATOM 6653 C C . MET C 1 73 ? 5.931 83.024 29.348 1.00 24.77 73 MET C C 1
ATOM 6654 O O . MET C 1 73 ? 6.001 81.803 29.508 1.00 25.48 73 MET C O 1
ATOM 6659 N N . MET C 1 74 ? 7.003 83.799 29.229 1.00 25.42 74 MET C N 1
ATOM 6660 C CA . MET C 1 74 ? 8.353 83.238 29.304 1.00 26.48 74 MET C CA 1
ATOM 6661 C C . MET C 1 74 ? 8.580 82.672 30.706 1.00 26.36 74 MET C C 1
ATOM 6662 O O . MET C 1 74 ? 9.265 81.668 30.891 1.00 28.69 74 MET C O 1
ATOM 6667 N N . ARG C 1 75 ? 7.998 83.344 31.689 1.00 29.26 75 ARG C N 1
ATOM 6668 C CA . ARG C 1 75 ? 8.103 82.949 33.085 1.00 29.84 75 ARG C CA 1
ATOM 6669 C C . ARG C 1 75 ? 7.631 81.492 33.231 1.00 32.29 75 ARG C C 1
ATOM 6670 O O . ARG C 1 75 ? 8.112 80.745 34.090 1.00 28.77 75 ARG C O 1
ATOM 6678 N N . ALA C 1 76 ? 6.702 81.096 32.365 1.00 24.78 76 ALA C N 1
ATOM 6679 C CA . ALA C 1 76 ? 6.145 79.754 32.373 1.00 26.58 76 ALA C CA 1
ATOM 6680 C C . ALA C 1 76 ? 6.895 78.772 31.474 1.00 28.08 76 ALA C C 1
ATOM 6681 O O . ALA C 1 76 ? 6.561 77.595 31.431 1.00 29.10 76 ALA C O 1
ATOM 6683 N N . GLY C 1 77 ? 7.903 79.252 30.753 1.00 27.09 77 GLY C N 1
ATOM 6684 C CA . GLY C 1 77 ? 8.650 78.371 29.873 1.00 21.83 77 GLY C CA 1
ATOM 6685 C C . GLY C 1 77 ? 7.788 77.818 28.752 1.00 19.42 77 GLY C C 1
ATOM 6686 O O . GLY C 1 77 ? 8.035 76.728 28.238 1.00 22.73 77 GLY C O 1
ATOM 6687 N N . ALA C 1 78 ? 6.778 78.585 28.357 1.00 25.67 78 ALA C N 1
ATOM 6688 C CA . ALA C 1 78 ? 5.849 78.158 27.312 1.00 24.34 78 ALA C CA 1
ATOM 6689 C C . ALA C 1 78 ? 6.445 77.917 25.925 1.00 27.92 78 ALA C C 1
ATOM 6690 O O . ALA C 1 78 ? 7.049 78.811 25.338 1.00 28.86 78 ALA C O 1
ATOM 6692 N N . VAL C 1 79 ? 6.247 76.706 25.405 1.00 25.50 79 VAL C N 1
ATOM 6693 C CA . VAL C 1 79 ? 6.709 76.331 24.072 1.00 24.84 79 VAL C CA 1
ATOM 6694 C C . VAL C 1 79 ? 5.660 75.426 23.429 1.00 26.55 79 VAL C C 1
ATOM 6695 O O . VAL C 1 79 ? 5.339 74.352 23.957 1.00 23.61 79 VAL C O 1
ATOM 6699 N N . TYR C 1 80 ? 5.118 75.862 22.295 1.00 23.87 80 TYR C N 1
ATOM 6700 C CA . TYR C 1 80 ? 4.099 75.084 21.606 1.00 21.45 80 TYR C CA 1
ATOM 6701 C C . TYR C 1 80 ? 4.696 74.031 20.662 1.00 22.83 80 TYR C C 1
ATOM 6702 O O . TYR C 1 80 ? 5.524 74.333 19.798 1.00 25.44 80 TYR C O 1
ATOM 6711 N N . GLU C 1 81 ? 4.268 72.790 20.859 1.00 18.75 81 GLU C N 1
ATOM 6712 C CA . GLU C 1 81 ? 4.697 71.650 20.067 1.00 22.51 81 GLU C CA 1
ATOM 6713 C C . GLU C 1 81 ? 6.209 71.579 19.833 1.00 28.60 81 GLU C C 1
ATOM 6714 O O . GLU C 1 81 ? 6.680 71.390 18.705 1.00 25.96 81 GLU C O 1
ATOM 6720 N N . GLY C 1 82 ? 6.958 71.749 20.918 1.00 23.59 82 GLY C N 1
ATOM 6721 C CA . GLY C 1 82 ? 8.402 71.649 20.874 1.00 23.28 82 GLY C CA 1
ATOM 6722 C C . GLY C 1 82 ? 9.260 72.772 20.325 1.00 25.62 82 GLY C C 1
ATOM 6723 O O . GLY C 1 82 ? 10.467 72.773 20.574 1.00 25.15 82 GLY C O 1
ATOM 6724 N N . TYR C 1 83 ? 8.692 73.729 19.600 1.00 22.47 83 TYR C N 1
ATOM 6725 C CA . TYR C 1 83 ? 9.544 74.782 19.042 1.00 23.92 83 TYR C CA 1
ATOM 6726 C C . TYR C 1 83 ? 8.975 76.192 18.990 1.00 25.58 83 TYR C C 1
ATOM 6727 O O . TYR C 1 83 ? 9.715 77.165 19.115 1.00 25.91 83 TYR C O 1
ATOM 6736 N N . TYR C 1 84 ? 7.669 76.308 18.788 1.00 27.28 84 TYR C N 1
ATOM 6737 C CA . TYR C 1 84 ? 7.043 77.617 18.681 1.00 21.84 84 TYR C CA 1
ATOM 6738 C C . TYR C 1 84 ? 7.020 78.421 19.985 1.00 27.09 84 TYR C C 1
ATOM 6739 O O . TYR C 1 84 ? 6.365 78.040 20.956 1.00 24.69 84 TYR C O 1
ATOM 6748 N N . LEU C 1 85 ? 7.739 79.541 19.987 1.00 23.23 85 LEU C N 1
ATOM 6749 C CA . LEU C 1 85 ? 7.819 80.401 21.155 1.00 24.01 85 LEU C CA 1
ATOM 6750 C C . LEU C 1 85 ? 6.661 81.399 21.288 1.00 27.11 85 LEU C C 1
ATOM 6751 O O . LEU C 1 85 ? 6.736 82.358 22.058 1.00 26.54 85 LEU C O 1
ATOM 6756 N N . LEU C 1 86 ? 5.600 81.169 20.513 1.00 23.36 86 LEU C N 1
ATOM 6757 C CA . LEU C 1 86 ? 4.364 81.955 20.579 1.00 25.79 86 LEU C CA 1
ATOM 6758 C C . LEU C 1 86 ? 4.369 83.455 20.248 1.00 24.47 86 LEU C C 1
ATOM 6759 O O . LEU C 1 86 ? 3.532 84.208 20.754 1.00 23.79 86 LEU C O 1
ATOM 6764 N N . GLY C 1 87 ? 5.270 83.875 19.366 1.00 27.11 87 GLY C N 1
ATOM 6765 C CA . GLY C 1 87 ? 5.371 85.282 19.006 1.00 21.94 87 GLY C CA 1
ATOM 6766 C C . GLY C 1 87 ? 4.088 86.010 18.647 1.00 21.77 87 GLY C C 1
ATOM 6767 O O . GLY C 1 87 ? 3.797 87.078 19.188 1.00 22.44 87 GLY C O 1
ATOM 6768 N N . THR C 1 88 ? 3.322 85.447 17.722 1.00 21.76 88 THR C N 1
ATOM 6769 C CA . THR C 1 88 ? 2.072 86.071 17.297 1.00 22.94 88 THR C CA 1
ATOM 6770 C C . THR C 1 88 ? 0.976 85.815 18.331 1.00 22.59 88 THR C C 1
ATOM 6771 O O . THR C 1 88 ? 0.160 86.690 18.634 1.00 22.48 88 THR C O 1
ATOM 6775 N N . SER C 1 89 ? 0.981 84.604 18.869 1.00 23.59 89 SER C N 1
ATOM 6776 C CA . SER C 1 89 ? -0.006 84.187 19.859 1.00 25.04 89 SER C CA 1
ATOM 6777 C C . SER C 1 89 ? -0.209 85.168 21.018 1.00 23.14 89 SER C C 1
ATOM 6778 O O . SER C 1 89 ? -1.337 85.607 21.244 1.00 22.98 89 SER C O 1
ATOM 6781 N N . ILE C 1 90 ? 0.850 85.531 21.748 1.00 24.19 90 ILE C N 1
ATOM 6782 C CA . ILE C 1 90 ? 0.658 86.452 22.881 1.00 24.83 90 ILE C CA 1
ATOM 6783 C C . ILE C 1 90 ? 0.409 87.899 22.540 1.00 22.76 90 ILE C C 1
ATOM 6784 O O . ILE C 1 90 ? 0.054 88.670 23.420 1.00 27.70 90 ILE C O 1
ATOM 6789 N N . ALA C 1 91 ? 0.598 88.287 21.285 1.00 24.39 91 ALA C N 1
ATOM 6790 C CA . ALA C 1 91 ? 0.369 89.680 20.922 1.00 24.50 91 ALA C CA 1
ATOM 6791 C C . ALA C 1 91 ? -1.115 89.984 20.727 1.00 25.15 91 ALA C C 1
ATOM 6792 O O . ALA C 1 91 ? -1.571 91.091 21.017 1.00 24.74 91 ALA C O 1
ATOM 6794 N N . ARG C 1 92 ? -1.871 88.990 20.266 1.00 25.83 92 ARG C N 1
ATOM 6795 C CA . ARG C 1 92 ? -3.294 89.180 19.999 1.00 24.62 92 ARG C CA 1
ATOM 6796 C C . ARG C 1 92 ? -4.159 89.608 21.184 1.00 26.81 92 ARG C C 1
ATOM 6797 O O . ARG C 1 92 ? -5.025 90.470 21.046 1.00 25.25 92 ARG C O 1
ATOM 6805 N N . PRO C 1 93 ? -3.945 89.012 22.365 1.00 27.09 93 PRO C N 1
ATOM 6806 C CA . PRO C 1 93 ? -4.765 89.408 23.513 1.00 26.44 93 PRO C CA 1
ATOM 6807 C C . PRO C 1 93 ? -4.594 90.891 23.839 1.00 23.12 93 PRO C C 1
ATOM 6808 O O . PRO C 1 93 ? -5.544 91.565 24.239 1.00 24.84 93 PRO C O 1
ATOM 6812 N N . LEU C 1 94 ? -3.372 91.388 23.681 1.00 24.13 94 LEU C N 1
ATOM 6813 C CA . LEU C 1 94 ? -3.073 92.788 23.961 1.00 25.35 94 LEU C CA 1
ATOM 6814 C C . LEU C 1 94 ? -3.890 93.696 23.051 1.00 25.08 94 LEU C C 1
ATOM 6815 O O . LEU C 1 94 ? -4.490 94.673 23.500 1.00 26.52 94 LEU C O 1
ATOM 6820 N N . ILE C 1 95 ? -3.910 93.361 21.769 1.00 25.87 95 ILE C N 1
ATOM 6821 C CA . ILE C 1 95 ? -4.649 94.157 20.794 1.00 29.70 95 ILE C CA 1
ATOM 6822 C C . ILE C 1 95 ? -6.150 94.172 21.089 1.00 28.78 95 ILE C C 1
ATOM 6823 O O . ILE C 1 95 ? -6.756 95.236 21.161 1.00 29.24 95 ILE C O 1
ATOM 6828 N N . ALA C 1 96 ? -6.744 92.997 21.281 1.00 29.56 96 ALA C N 1
ATOM 6829 C CA . ALA C 1 96 ? -8.179 92.913 21.556 1.00 25.94 96 ALA C CA 1
ATOM 6830 C C . ALA C 1 96 ? -8.560 93.646 22.839 1.00 27.89 96 ALA C C 1
ATOM 6831 O O . ALA C 1 96 ? -9.660 94.189 22.949 1.00 27.82 96 ALA C O 1
ATOM 6833 N N . LYS C 1 97 ? -7.648 93.650 23.812 1.00 29.69 97 LYS C N 1
ATOM 6834 C CA . LYS C 1 97 ? -7.871 94.336 25.081 1.00 29.24 97 LYS C CA 1
ATOM 6835 C C . LYS C 1 97 ? -8.138 95.814 24.807 1.00 29.90 97 LYS C C 1
ATOM 6836 O O . LYS C 1 97 ? -9.113 96.382 25.295 1.00 31.74 97 LYS C O 1
ATOM 6842 N N . HIS C 1 98 ? -7.262 96.442 24.030 1.00 28.58 98 HIS C N 1
ATOM 6843 C CA . HIS C 1 98 ? -7.447 97.850 23.721 1.00 28.35 98 HIS C CA 1
ATOM 6844 C C . HIS C 1 98 ? -8.667 98.099 22.851 1.00 28.66 98 HIS C C 1
ATOM 6845 O O . HIS C 1 98 ? -9.362 99.091 23.050 1.00 27.30 98 HIS C O 1
ATOM 6852 N N . LEU C 1 99 ? -8.928 97.204 21.897 1.00 28.36 99 LEU C N 1
ATOM 6853 C CA . LEU C 1 99 ? -10.094 97.350 21.021 1.00 31.18 99 LEU C CA 1
ATOM 6854 C C . LEU C 1 99 ? -11.337 97.511 21.876 1.00 31.53 99 LEU C C 1
ATOM 6855 O O . LEU C 1 99 ? -12.127 98.437 21.685 1.00 35.87 99 LEU C O 1
ATOM 6860 N N . VAL C 1 100 ? -11.497 96.602 22.831 1.00 33.17 100 VAL C N 1
ATOM 6861 C CA . VAL C 1 100 ? -12.644 96.617 23.726 1.00 31.75 100 VAL C CA 1
ATOM 6862 C C . VAL C 1 100 ? -12.661 97.838 24.634 1.00 34.25 100 VAL C C 1
ATOM 6863 O O . VAL C 1 100 ? -13.725 98.364 24.954 1.00 37.33 100 VAL C O 1
ATOM 6867 N N . ARG C 1 101 ? -11.481 98.287 25.045 1.00 34.09 101 ARG C N 1
ATOM 6868 C CA . ARG C 1 101 ? -11.369 99.464 25.907 1.00 37.14 101 ARG C CA 1
ATOM 6869 C C . ARG C 1 101 ? -11.820 100.688 25.104 1.00 34.76 101 ARG C C 1
ATOM 6870 O O . ARG C 1 101 ? -12.644 101.483 25.559 1.00 37.74 101 ARG C O 1
ATOM 6878 N N . ILE C 1 102 ? -11.266 100.825 23.904 1.00 33.35 102 ILE C N 1
ATOM 6879 C CA . ILE C 1 102 ? -11.590 101.934 23.018 1.00 37.02 102 ILE C CA 1
ATOM 6880 C C . ILE C 1 102 ? -13.065 101.916 22.632 1.00 37.87 102 ILE C C 1
ATOM 6881 O O . ILE C 1 102 ? -13.676 102.967 22.455 1.00 41.84 102 ILE C O 1
ATOM 6886 N N . ALA C 1 103 ? -13.642 100.723 22.509 1.00 38.68 103 ALA C N 1
ATOM 6887 C CA . ALA C 1 103 ? -15.055 100.600 22.158 1.00 38.85 103 ALA C CA 1
ATOM 6888 C C . ALA C 1 103 ? -15.909 101.119 23.313 1.00 41.34 103 ALA C C 1
ATOM 6889 O O . ALA C 1 103 ? -16.954 101.731 23.099 1.00 43.31 103 ALA C O 1
ATOM 6891 N N . GLU C 1 104 ? -15.469 100.882 24.542 1.00 42.70 104 GLU C N 1
ATOM 6892 C CA . GLU C 1 104 ? -16.226 101.368 25.685 1.00 49.22 104 GLU C CA 1
ATOM 6893 C C . GLU C 1 104 ? -16.077 102.890 25.781 1.00 48.69 104 GLU C C 1
ATOM 6894 O O . GLU C 1 104 ? -17.024 103.587 26.134 1.00 49.83 104 GLU C O 1
ATOM 6900 N N . GLU C 1 105 ? -14.894 103.400 25.443 1.00 49.69 105 GLU C N 1
ATOM 6901 C CA . GLU C 1 105 ? -14.630 104.837 25.504 1.00 49.25 105 GLU C CA 1
ATOM 6902 C C . GLU C 1 105 ? -15.309 105.627 24.382 1.00 51.66 105 GLU C C 1
ATOM 6903 O O . GLU C 1 105 ? -15.593 106.815 24.537 1.00 52.77 105 GLU C O 1
ATOM 6909 N N . GLU C 1 106 ? -15.568 104.972 23.256 1.00 51.81 106 GLU C N 1
ATOM 6910 C CA . GLU C 1 106 ? -16.193 105.636 22.119 1.00 51.14 106 GLU C CA 1
ATOM 6911 C C . GLU C 1 106 ? -17.677 105.324 22.004 1.00 51.92 106 GLU C C 1
ATOM 6912 O O . GLU C 1 106 ? -18.330 105.729 21.039 1.00 52.66 106 GLU C O 1
ATOM 6918 N N . GLY C 1 107 ? -18.215 104.610 22.984 1.00 52.64 107 GLY C N 1
ATOM 6919 C CA . GLY C 1 107 ? -19.623 104.266 22.933 1.00 52.74 107 GLY C CA 1
ATOM 6920 C C . GLY C 1 107 ? -19.914 103.375 21.741 1.00 55.39 107 GLY C C 1
ATOM 6921 O O . GLY C 1 107 ? -21.056 103.313 21.260 1.00 56.17 107 GLY C O 1
ATOM 6922 N N . ALA C 1 108 ? -18.878 102.686 21.261 1.00 54.89 108 ALA C N 1
ATOM 6923 C CA . ALA C 1 108 ? -19.001 101.782 20.116 1.00 53.34 108 ALA C CA 1
ATOM 6924 C C . ALA C 1 108 ? -19.595 100.435 20.524 1.00 54.91 108 ALA C C 1
ATOM 6925 O O . ALA C 1 108 ? -19.275 99.881 21.588 1.00 54.93 108 ALA C O 1
ATOM 6927 N N . GLU C 1 109 ? -20.440 99.908 19.644 1.00 54.44 109 GLU C N 1
ATOM 6928 C CA . GLU C 1 109 ? -21.151 98.649 19.848 1.00 53.65 109 GLU C CA 1
ATOM 6929 C C . GLU C 1 109 ? -20.356 97.438 19.362 1.00 51.77 109 GLU C C 1
ATOM 6930 O O . GLU C 1 109 ? -20.471 96.336 19.914 1.00 45.04 109 GLU C O 1
ATOM 6936 N N . ALA C 1 110 ? -19.546 97.637 18.328 1.00 47.27 110 ALA C N 1
ATOM 6937 C CA . ALA C 1 110 ? -18.781 96.529 17.785 1.00 43.90 110 ALA C CA 1
ATOM 6938 C C . ALA C 1 110 ? -17.310 96.806 17.526 1.00 40.37 110 ALA C C 1
ATOM 6939 O O . ALA C 1 110 ? -16.864 97.959 17.451 1.00 41.11 110 ALA C O 1
ATOM 6941 N N . ILE C 1 111 ? -16.560 95.718 17.402 1.00 32.74 111 ILE C N 1
ATOM 6942 C CA . ILE C 1 111 ? -15.142 95.782 17.106 1.00 33.39 111 ILE C CA 1
ATOM 6943 C C . ILE C 1 111 ? -14.942 94.860 15.903 1.00 33.20 111 ILE C C 1
ATOM 6944 O O . ILE C 1 111 ? -15.769 93.979 15.642 1.00 34.61 111 ILE C O 1
ATOM 6949 N N . ALA C 1 112 ? -13.860 95.062 15.164 1.00 30.85 112 ALA C N 1
ATOM 6950 C CA . ALA C 1 112 ? -13.594 94.228 14.006 1.00 28.19 112 ALA C CA 1
ATOM 6951 C C . ALA C 1 112 ? -12.105 93.978 13.834 1.00 29.13 112 ALA C C 1
ATOM 6952 O O . ALA C 1 112 ? -11.275 94.789 14.240 1.00 28.62 112 ALA C O 1
ATOM 6954 N N . HIS C 1 113 ? -11.784 92.844 13.228 1.00 25.68 113 HIS C N 1
ATOM 6955 C CA . HIS C 1 113 ? -10.406 92.458 12.973 1.00 29.68 113 HIS C CA 1
ATOM 6956 C C . HIS C 1 113 ? -10.378 91.782 11.609 1.00 29.55 113 HIS C C 1
ATOM 6957 O O . HIS C 1 113 ? -11.406 91.305 11.130 1.00 33.41 113 HIS C O 1
ATOM 6964 N N . GLY C 1 114 ? -9.204 91.734 10.991 1.00 28.36 114 GLY C N 1
ATOM 6965 C CA . GLY C 1 114 ? -9.088 91.117 9.687 1.00 29.52 114 GLY C CA 1
ATOM 6966 C C . GLY C 1 114 ? -8.403 89.765 9.672 1.00 30.63 114 GLY C C 1
ATOM 6967 O O . GLY C 1 114 ? -7.698 89.436 8.720 1.00 27.94 114 GLY C O 1
ATOM 6968 N N . ALA C 1 115 ? -8.589 88.981 10.728 1.00 28.31 115 ALA C N 1
ATOM 6969 C CA . ALA C 1 115 ? -8.014 87.641 10.770 1.00 29.80 115 ALA C CA 1
ATOM 6970 C C . ALA C 1 115 ? -8.992 86.812 9.944 1.00 27.02 115 ALA C C 1
ATOM 6971 O O . ALA C 1 115 ? -10.184 87.099 9.960 1.00 31.01 115 ALA C O 1
ATOM 6973 N N . THR C 1 116 ? -8.513 85.792 9.235 1.00 26.94 116 THR C N 1
ATOM 6974 C CA . THR C 1 116 ? -9.415 84.988 8.407 1.00 31.52 116 THR C CA 1
ATOM 6975 C C . THR C 1 116 ? -10.128 83.893 9.195 1.00 33.61 116 THR C C 1
ATOM 6976 O O . THR C 1 116 ? -9.845 83.672 10.373 1.00 27.68 116 THR C O 1
ATOM 6980 N N . GLY C 1 117 ? -11.054 83.207 8.532 1.00 30.08 117 GLY C N 1
ATOM 6981 C CA . GLY C 1 117 ? -11.791 82.145 9.190 1.00 30.43 117 GLY C CA 1
ATOM 6982 C C . GLY C 1 117 ? -11.051 80.823 9.198 1.00 33.51 117 GLY C C 1
ATOM 6983 O O . GLY C 1 117 ? -11.575 79.820 9.684 1.00 31.69 117 GLY C O 1
ATOM 6984 N N . LYS C 1 118 ? -9.831 80.815 8.671 1.00 27.58 118 LYS C N 1
ATOM 6985 C CA . LYS C 1 118 ? -9.031 79.594 8.616 1.00 27.60 118 LYS C CA 1
ATOM 6986 C C . LYS C 1 118 ? -7.969 79.478 9.705 1.00 26.77 118 LYS C C 1
ATOM 6987 O O . LYS C 1 118 ? -7.391 78.413 9.882 1.00 25.64 118 LYS C O 1
ATOM 6993 N N . GLY C 1 119 ? -7.703 80.564 10.425 1.00 28.15 119 GLY C N 1
ATOM 6994 C CA . GLY C 1 119 ? -6.646 80.515 11.421 1.00 29.24 119 GLY C CA 1
ATOM 6995 C C . GLY C 1 119 ? -6.965 80.617 12.898 1.00 30.27 119 GLY C C 1
ATOM 6996 O O . GLY C 1 119 ? -8.119 80.551 13.323 1.00 25.65 119 GLY C O 1
ATOM 6997 N N . ASN C 1 120 ? -5.902 80.781 13.681 1.00 26.71 120 ASN C N 1
ATOM 6998 C CA . ASN C 1 120 ? -6.008 80.897 15.123 1.00 24.11 120 ASN C CA 1
ATOM 6999 C C . ASN C 1 120 ? -6.283 82.324 15.581 1.00 25.13 120 ASN C C 1
ATOM 7000 O O . ASN C 1 120 ? -6.972 82.534 16.582 1.00 22.80 120 ASN C O 1
ATOM 7005 N N . ASP C 1 121 ? -5.749 83.309 14.859 1.00 22.44 121 ASP C N 1
ATOM 7006 C CA . ASP C 1 121 ? -5.928 84.701 15.269 1.00 22.95 121 ASP C CA 1
ATOM 7007 C C . ASP C 1 121 ? -7.361 85.122 15.527 1.00 24.12 121 ASP C C 1
ATOM 7008 O O . ASP C 1 121 ? -7.628 85.853 16.484 1.00 23.64 121 ASP C O 1
ATOM 7013 N N . GLN C 1 122 ? -8.284 84.666 14.690 1.00 26.36 122 GLN C N 1
ATOM 7014 C CA . GLN C 1 122 ? -9.688 85.010 14.885 1.00 26.73 122 GLN C CA 1
ATOM 7015 C C . GLN C 1 122 ? -10.142 84.548 16.273 1.00 24.56 122 GLN C C 1
ATOM 7016 O O . GLN C 1 122 ? -10.864 85.253 16.969 1.00 23.39 122 GLN C O 1
ATOM 7022 N N . VAL C 1 123 ? -9.707 83.360 16.675 1.00 26.90 123 VAL C N 1
ATOM 7023 C CA . VAL C 1 123 ? -10.096 82.835 17.978 1.00 23.61 123 VAL C CA 1
ATOM 7024 C C . VAL C 1 123 ? -9.506 83.691 19.098 1.00 23.38 123 VAL C C 1
ATOM 7025 O O . VAL C 1 123 ? -10.206 84.078 20.029 1.00 22.53 123 VAL C O 1
ATOM 7029 N N . ARG C 1 124 ? -8.216 83.998 18.993 1.00 26.89 124 ARG C N 1
ATOM 7030 C CA . ARG C 1 124 ? -7.531 84.800 20.003 1.00 26.22 124 ARG C CA 1
ATOM 7031 C C . ARG C 1 124 ? -8.197 86.158 20.197 1.00 27.27 124 ARG C C 1
ATOM 7032 O O . ARG C 1 124 ? -8.424 86.593 21.327 1.00 27.03 124 ARG C O 1
ATOM 7040 N N . PHE C 1 125 ? -8.507 86.827 19.092 1.00 23.43 125 PHE C N 1
ATOM 7041 C CA . PHE C 1 125 ? -9.166 88.130 19.152 1.00 25.72 125 PHE C CA 1
ATOM 7042 C C . PHE C 1 125 ? -10.541 88.031 19.808 1.00 24.29 125 PHE C C 1
ATOM 7043 O O . PHE C 1 125 ? -10.863 88.766 20.739 1.00 23.35 125 PHE C O 1
ATOM 7051 N N . GLU C 1 126 ? -11.355 87.117 19.299 1.00 27.83 126 GLU C N 1
ATOM 7052 C CA . GLU C 1 126 ? -12.712 86.970 19.793 1.00 27.91 126 GLU C CA 1
ATOM 7053 C C . GLU C 1 126 ? -12.865 86.398 21.204 1.00 26.57 126 GLU C C 1
ATOM 7054 O O . GLU C 1 126 ? -13.728 86.848 21.958 1.00 23.63 126 GLU C O 1
ATOM 7060 N N . LEU C 1 127 ? -12.038 85.421 21.569 1.00 25.76 127 LEU C N 1
ATOM 7061 C CA . LEU C 1 127 ? -12.100 84.873 22.923 1.00 25.26 127 LEU C CA 1
ATOM 7062 C C . LEU C 1 127 ? -11.725 85.986 23.900 1.00 24.26 127 LEU C C 1
ATOM 7063 O O . LEU C 1 127 ? -12.329 86.126 24.963 1.00 23.37 127 LEU C O 1
ATOM 7068 N N . THR C 1 128 ? -10.728 86.789 23.531 1.00 22.48 128 THR C N 1
ATOM 7069 C CA . THR C 1 128 ? -10.296 87.889 24.391 1.00 23.09 128 THR C CA 1
ATOM 7070 C C . THR C 1 128 ? -11.414 88.909 24.570 1.00 24.41 128 THR C C 1
ATOM 7071 O O . THR C 1 128 ? -11.743 89.286 25.691 1.00 26.05 128 THR C O 1
ATOM 7075 N N . ALA C 1 129 ? -11.999 89.356 23.461 1.00 24.02 129 ALA C N 1
ATOM 7076 C CA . ALA C 1 129 ? -13.086 90.336 23.508 1.00 24.44 129 ALA C CA 1
ATOM 7077 C C . ALA C 1 129 ? -14.292 89.863 24.332 1.00 25.26 129 ALA C C 1
ATOM 7078 O O . ALA C 1 129 ? -14.800 90.604 25.174 1.00 26.39 129 ALA C O 1
ATOM 7080 N N . TYR C 1 130 ? -14.743 88.634 24.087 1.00 23.84 130 TYR C N 1
ATOM 7081 C CA . TYR C 1 130 ? -15.889 88.070 24.800 1.00 26.20 130 TYR C CA 1
ATOM 7082 C C . TYR C 1 130 ? -15.608 87.899 26.291 1.00 25.82 130 TYR C C 1
ATOM 7083 O O . TYR C 1 130 ? -16.485 88.102 27.135 1.00 25.67 130 TYR C O 1
ATOM 7092 N N . ALA C 1 131 ? -14.381 87.512 26.610 1.00 29.25 131 ALA C N 1
ATOM 7093 C CA . ALA C 1 131 ? -13.989 87.329 28.000 1.00 28.17 131 ALA C CA 1
ATOM 7094 C C . ALA C 1 131 ? -13.969 88.673 28.725 1.00 31.30 131 ALA C C 1
ATOM 7095 O O . ALA C 1 131 ? -14.317 88.750 29.904 1.00 27.26 131 ALA C O 1
ATOM 7097 N N . LEU C 1 132 ? -13.580 89.732 28.013 1.00 25.26 132 LEU C N 1
ATOM 7098 C CA . LEU C 1 132 ? -13.508 91.061 28.614 1.00 26.83 132 LEU C CA 1
ATOM 7099 C C . LEU C 1 132 ? -14.832 91.825 28.619 1.00 29.47 132 LEU C C 1
ATOM 7100 O O . LEU C 1 132 ? -15.121 92.563 29.559 1.00 28.87 132 LEU C O 1
ATOM 7105 N N . LYS C 1 133 ? -15.623 91.664 27.565 1.00 29.26 133 LYS C N 1
ATOM 7106 C CA . LYS C 1 133 ? -16.927 92.332 27.461 1.00 32.87 133 LYS C CA 1
ATOM 7107 C C . LYS C 1 133 ? -17.856 91.352 26.764 1.00 32.82 133 LYS C C 1
ATOM 7108 O O . LYS C 1 133 ? -17.990 91.377 25.540 1.00 32.57 133 LYS C O 1
ATOM 7114 N N . PRO C 1 134 ? -18.521 90.479 27.540 1.00 30.23 134 PRO C N 1
ATOM 7115 C CA . PRO C 1 134 ? -19.435 89.475 26.992 1.00 30.53 134 PRO C CA 1
ATOM 7116 C C . PRO C 1 134 ? -20.541 90.013 26.087 1.00 33.88 134 PRO C C 1
ATOM 7117 O O . PRO C 1 134 ? -21.070 89.273 25.259 1.00 34.10 134 PRO C O 1
ATOM 7121 N N . ASP C 1 135 ? -20.875 91.291 26.245 1.00 30.92 135 ASP C N 1
ATOM 7122 C CA . ASP C 1 135 ? -21.917 91.938 25.447 1.00 36.09 135 ASP C CA 1
ATOM 7123 C C . ASP C 1 135 ? -21.407 92.416 24.094 1.00 38.23 135 ASP C C 1
ATOM 7124 O O . ASP C 1 135 ? -22.202 92.700 23.192 1.00 36.64 135 ASP C O 1
ATOM 7129 N N . ILE C 1 136 ? -20.087 92.519 23.961 1.00 35.05 136 ILE C N 1
ATOM 7130 C CA . ILE C 1 136 ? -19.482 93.010 22.731 1.00 35.29 136 ILE C CA 1
ATOM 7131 C C . ILE C 1 136 ? -19.950 92.342 21.447 1.00 37.21 136 ILE C C 1
ATOM 7132 O O . ILE C 1 136 ? -20.202 91.132 21.394 1.00 37.40 136 ILE C O 1
ATOM 7137 N N . LYS C 1 137 ? -20.070 93.153 20.405 1.00 35.34 137 LYS C N 1
ATOM 7138 C CA . LYS C 1 137 ? -20.463 92.661 19.105 1.00 36.29 137 LYS C CA 1
ATOM 7139 C C . LYS C 1 137 ? -19.169 92.586 18.293 1.00 33.16 137 LYS C C 1
ATOM 7140 O O . LYS C 1 137 ? -18.390 93.542 18.253 1.00 34.52 137 LYS C O 1
ATOM 7146 N N . VAL C 1 138 ? -18.935 91.442 17.663 1.00 31.04 138 VAL C N 1
ATOM 7147 C CA . VAL C 1 138 ? -17.736 91.244 16.868 1.00 32.80 138 VAL C CA 1
ATOM 7148 C C . VAL C 1 138 ? -18.057 91.050 15.399 1.00 33.02 138 VAL C C 1
ATOM 7149 O O . VAL C 1 138 ? -19.044 90.406 15.044 1.00 35.18 138 VAL C O 1
ATOM 7153 N N . ILE C 1 139 ? -17.215 91.625 14.550 1.00 33.11 139 ILE C N 1
ATOM 7154 C CA . ILE C 1 139 ? -17.390 91.514 13.114 1.00 28.71 139 ILE C CA 1
ATOM 7155 C C . ILE C 1 139 ? -16.084 91.093 12.483 1.00 29.92 139 ILE C C 1
ATOM 7156 O O . ILE C 1 139 ? -15.064 91.774 12.621 1.00 28.94 139 ILE C O 1
ATOM 7161 N N . ALA C 1 140 ? -16.124 89.958 11.795 1.00 26.27 140 ALA C N 1
ATOM 7162 C CA . ALA C 1 140 ? -14.963 89.414 11.114 1.00 30.83 140 ALA C CA 1
ATOM 7163 C C . ALA C 1 140 ? -15.277 89.403 9.619 1.00 34.39 140 ALA C C 1
ATOM 7164 O O . ALA C 1 140 ? -15.801 88.417 9.099 1.00 33.37 140 ALA C O 1
ATOM 7166 N N . PRO C 1 141 ? -14.951 90.498 8.907 1.00 33.23 141 PRO C N 1
ATOM 7167 C CA . PRO C 1 141 ? -15.211 90.603 7.466 1.00 34.40 141 PRO C CA 1
ATOM 7168 C C . PRO C 1 141 ? -14.834 89.384 6.639 1.00 33.22 141 PRO C C 1
ATOM 7169 O O . PRO C 1 141 ? -15.591 88.983 5.753 1.00 32.38 141 PRO C O 1
ATOM 7173 N N . TRP C 1 142 ? -13.677 88.785 6.917 1.00 30.03 142 TRP C N 1
ATOM 7174 C CA . TRP C 1 142 ? -13.265 87.620 6.150 1.00 26.49 142 TRP C CA 1
ATOM 7175 C C . TRP C 1 142 ? -14.311 86.521 6.179 1.00 30.58 142 TRP C C 1
ATOM 7176 O O . TRP C 1 142 ? -14.418 85.736 5.238 1.00 27.20 142 TRP C O 1
ATOM 7187 N N . ARG C 1 143 ? -15.094 86.474 7.253 1.00 30.46 143 ARG C N 1
ATOM 7188 C CA . ARG C 1 143 ? -16.128 85.457 7.384 1.00 33.65 143 ARG C CA 1
ATOM 7189 C C . ARG C 1 143 ? -17.483 85.951 6.883 1.00 36.77 143 ARG C C 1
ATOM 7190 O O . ARG C 1 143 ? -18.400 85.148 6.689 1.00 40.77 143 ARG C O 1
ATOM 7198 N N . GLU C 1 144 ? -17.605 87.261 6.673 1.00 33.60 144 GLU C N 1
ATOM 7199 C CA . GLU C 1 144 ? -18.867 87.867 6.248 1.00 34.65 144 GLU C CA 1
ATOM 7200 C C . GLU C 1 144 ? -18.968 88.369 4.813 1.00 35.35 144 GLU C C 1
ATOM 7201 O O . GLU C 1 144 ? -20.072 88.445 4.275 1.00 35.50 144 GLU C O 1
ATOM 7207 N N . TRP C 1 145 ? -17.848 88.730 4.193 1.00 35.04 145 TRP C N 1
ATOM 7208 C CA . TRP C 1 145 ? -17.928 89.252 2.834 1.00 34.38 145 TRP C CA 1
ATOM 7209 C C . TRP C 1 145 ? -18.006 88.232 1.708 1.00 34.35 145 TRP C C 1
ATOM 7210 O O . TRP C 1 145 ? -17.770 87.039 1.900 1.00 33.24 145 TRP C O 1
ATOM 7221 N N . SER C 1 146 ? -18.338 88.722 0.520 1.00 34.99 146 SER C N 1
ATOM 7222 C CA . SER C 1 146 ? -18.515 87.862 -0.645 1.00 34.88 146 SER C CA 1
ATOM 7223 C C . SER C 1 146 ? -17.310 87.696 -1.556 1.00 35.58 146 SER C C 1
ATOM 7224 O O . SER C 1 146 ? -17.352 86.899 -2.499 1.00 37.97 146 SER C O 1
ATOM 7227 N N . PHE C 1 147 ? -16.239 88.436 -1.287 1.00 39.17 147 PHE C N 1
ATOM 7228 C CA . PHE C 1 147 ? -15.036 88.359 -2.112 1.00 40.63 147 PHE C CA 1
ATOM 7229 C C . PHE C 1 147 ? -14.489 86.943 -2.276 1.00 45.40 147 PHE C C 1
ATOM 7230 O O . PHE C 1 147 ? -14.460 86.158 -1.319 1.00 45.25 147 PHE C O 1
ATOM 7238 N N . GLN C 1 148 ? -14.065 86.623 -3.497 1.00 47.06 148 GLN C N 1
ATOM 7239 C CA . GLN C 1 148 ? -13.478 85.322 -3.811 1.00 52.17 148 GLN C CA 1
ATOM 7240 C C . GLN C 1 148 ? -12.199 85.551 -4.614 1.00 55.63 148 GLN C C 1
ATOM 7241 O O . GLN C 1 148 ? -12.260 85.721 -5.841 1.00 59.00 148 GLN C O 1
ATOM 7247 N N . GLY C 1 149 ? -11.050 85.558 -3.942 1.00 56.63 149 GLY C N 1
ATOM 7248 C CA . GLY C 1 149 ? -9.791 85.745 -4.650 1.00 55.03 149 GLY C CA 1
ATOM 7249 C C . GLY C 1 149 ? -9.134 87.091 -4.422 1.00 56.43 149 GLY C C 1
ATOM 7250 O O . GLY C 1 149 ? -9.777 88.029 -3.948 1.00 57.24 149 GLY C O 1
ATOM 7251 N N . ARG C 1 150 ? -7.848 87.188 -4.753 1.00 58.75 150 ARG C N 1
ATOM 7252 C CA . ARG C 1 150 ? -7.106 88.435 -4.578 1.00 60.51 150 ARG C CA 1
ATOM 7253 C C . ARG C 1 150 ? -7.526 89.403 -5.667 1.00 58.36 150 ARG C C 1
ATOM 7254 O O . ARG C 1 150 ? -7.724 90.598 -5.427 1.00 56.96 150 ARG C O 1
ATOM 7262 N N . LYS C 1 151 ? -7.658 88.865 -6.872 1.00 56.91 151 LYS C N 1
ATOM 7263 C CA . LYS C 1 151 ? -8.074 89.635 -8.037 1.00 56.53 151 LYS C CA 1
ATOM 7264 C C . LYS C 1 151 ? -9.282 90.495 -7.664 1.00 55.12 151 LYS C C 1
ATOM 7265 O O . LYS C 1 151 ? -9.274 91.723 -7.829 1.00 54.81 151 LYS C O 1
ATOM 7271 N N . GLU C 1 152 ? -10.316 89.842 -7.141 1.00 53.76 152 GLU C N 1
ATOM 7272 C CA . GLU C 1 152 ? -11.539 90.522 -6.739 1.00 54.05 152 GLU C CA 1
ATOM 7273 C C . GLU C 1 152 ? -11.318 91.611 -5.705 1.00 52.91 152 GLU C C 1
ATOM 7274 O O . GLU C 1 152 ? -11.829 92.726 -5.837 1.00 51.40 152 GLU C O 1
ATOM 7280 N N . MET C 1 153 ? -10.586 91.274 -4.649 1.00 52.36 153 MET C N 1
ATOM 7281 C CA . MET C 1 153 ? -10.316 92.242 -3.602 1.00 50.15 153 MET C CA 1
ATOM 7282 C C . MET C 1 153 ? -9.515 93.392 -4.188 1.00 48.80 153 MET C C 1
ATOM 7283 O O . MET C 1 153 ? -9.777 94.559 -3.888 1.00 46.71 153 MET C O 1
ATOM 7288 N N . ILE C 1 154 ? -8.547 93.053 -5.036 1.00 49.45 154 ILE C N 1
ATOM 7289 C CA . ILE C 1 154 ? -7.690 94.044 -5.683 1.00 54.43 154 ILE C CA 1
ATOM 7290 C C . ILE C 1 154 ? -8.500 95.124 -6.398 1.00 56.90 154 ILE C C 1
ATOM 7291 O O . ILE C 1 154 ? -8.306 96.323 -6.159 1.00 58.42 154 ILE C O 1
ATOM 7296 N N . ALA C 1 155 ? -9.413 94.700 -7.268 1.00 57.20 155 ALA C N 1
ATOM 7297 C CA . ALA C 1 155 ? -10.244 95.639 -8.016 1.00 57.01 155 ALA C CA 1
ATOM 7298 C C . ALA C 1 155 ? -11.110 96.473 -7.082 1.00 57.66 155 ALA C C 1
ATOM 7299 O O . ALA C 1 155 ? -11.182 97.702 -7.214 1.00 57.94 155 ALA C O 1
ATOM 7301 N N . TYR C 1 156 ? -11.767 95.806 -6.134 1.00 55.16 156 TYR C N 1
ATOM 7302 C CA . TYR C 1 156 ? -12.629 96.498 -5.177 1.00 52.55 156 TYR C CA 1
ATOM 7303 C C . TYR C 1 156 ? -11.854 97.638 -4.521 1.00 52.82 156 TYR C C 1
ATOM 7304 O O . TYR C 1 156 ? -12.400 98.723 -4.282 1.00 53.80 156 TYR C O 1
ATOM 7313 N N . ALA C 1 157 ? -10.578 97.387 -4.234 1.00 52.50 157 ALA C N 1
ATOM 7314 C CA . ALA C 1 157 ? -9.713 98.379 -3.599 1.00 55.90 157 ALA C CA 1
ATOM 7315 C C . ALA C 1 157 ? -9.472 99.546 -4.551 1.00 57.42 157 ALA C C 1
ATOM 7316 O O . ALA C 1 157 ? -9.793 100.697 -4.227 1.00 56.63 157 ALA C O 1
ATOM 7318 N N . GLU C 1 158 ? -8.904 99.254 -5.720 1.00 56.61 158 GLU C N 1
ATOM 7319 C CA . GLU C 1 158 ? -8.659 100.309 -6.705 1.00 58.95 158 GLU C CA 1
ATOM 7320 C C . GLU C 1 158 ? -9.932 101.135 -6.783 1.00 59.38 158 GLU C C 1
ATOM 7321 O O . GLU C 1 158 ? -9.930 102.330 -6.470 1.00 60.69 158 GLU C O 1
ATOM 7327 N N . ALA C 1 159 ? -11.025 100.478 -7.165 1.00 58.16 159 ALA C N 1
ATOM 7328 C CA . ALA C 1 159 ? -12.325 101.132 -7.275 1.00 61.47 159 ALA C CA 1
ATOM 7329 C C . ALA C 1 159 ? -12.490 102.240 -6.236 1.00 64.58 159 ALA C C 1
ATOM 7330 O O . ALA C 1 159 ? -12.259 103.415 -6.529 1.00 67.19 159 ALA C O 1
ATOM 7332 N N . HIS C 1 160 ? -12.887 101.870 -5.021 1.00 67.30 160 HIS C N 1
ATOM 7333 C CA . HIS C 1 160 ? -13.072 102.845 -3.949 1.00 67.54 160 HIS C CA 1
ATOM 7334 C C . HIS C 1 160 ? -11.884 103.801 -3.823 1.00 68.25 160 HIS C C 1
ATOM 7335 O O . HIS C 1 160 ? -12.040 104.952 -3.397 1.00 69.41 160 HIS C O 1
ATOM 7342 N N . GLY C 1 161 ? -10.696 103.325 -4.188 1.00 67.47 161 GLY C N 1
ATOM 7343 C CA . GLY C 1 161 ? -9.507 104.153 -4.094 1.00 66.75 161 GLY C CA 1
ATOM 7344 C C . GLY C 1 161 ? -8.634 103.765 -2.910 1.00 68.74 161 GLY C C 1
ATOM 7345 O O . GLY C 1 161 ? -8.779 104.318 -1.810 1.00 70.97 161 GLY C O 1
ATOM 7346 N N . ILE C 1 162 ? -7.732 102.811 -3.128 1.00 65.58 162 ILE C N 1
ATOM 7347 C CA . ILE C 1 162 ? -6.829 102.339 -2.080 1.00 63.84 162 ILE C CA 1
ATOM 7348 C C . ILE C 1 162 ? -5.556 101.857 -2.745 1.00 63.20 162 ILE C C 1
ATOM 7349 O O . ILE C 1 162 ? -5.583 100.941 -3.583 1.00 60.45 162 ILE C O 1
ATOM 7354 N N . PRO C 1 163 ? -4.414 102.461 -2.387 1.00 63.15 163 PRO C N 1
ATOM 7355 C CA . PRO C 1 163 ? -3.158 102.037 -3.001 1.00 64.59 163 PRO C CA 1
ATOM 7356 C C . PRO C 1 163 ? -3.146 100.527 -3.162 1.00 66.18 163 PRO C C 1
ATOM 7357 O O . PRO C 1 163 ? -3.692 99.799 -2.326 1.00 68.41 163 PRO C O 1
ATOM 7361 N N . VAL C 1 164 ? -2.544 100.050 -4.242 1.00 66.99 164 VAL C N 1
ATOM 7362 C CA . VAL C 1 164 ? -2.480 98.616 -4.478 1.00 68.72 164 VAL C CA 1
ATOM 7363 C C . VAL C 1 164 ? -1.079 98.242 -4.895 1.00 71.84 164 VAL C C 1
ATOM 7364 O O . VAL C 1 164 ? -0.472 98.911 -5.738 1.00 71.89 164 VAL C O 1
ATOM 7368 N N . PRO C 1 165 ? -0.535 97.173 -4.290 1.00 75.30 165 PRO C N 1
ATOM 7369 C CA . PRO C 1 165 ? 0.809 96.647 -4.554 1.00 76.91 165 PRO C CA 1
ATOM 7370 C C . PRO C 1 165 ? 1.041 96.360 -6.039 1.00 77.99 165 PRO C C 1
ATOM 7371 O O . PRO C 1 165 ? 1.758 95.376 -6.348 1.00 78.29 165 PRO C O 1
ATOM 7375 N N . PRO C 1 171 ? 4.192 86.169 -1.710 1.00 39.82 171 PRO C N 1
ATOM 7376 C CA . PRO C 1 171 ? 4.819 84.825 -1.767 1.00 40.85 171 PRO C CA 1
ATOM 7377 C C . PRO C 1 171 ? 4.634 84.084 -0.434 1.00 38.45 171 PRO C C 1
ATOM 7378 O O . PRO C 1 171 ? 4.888 82.881 -0.339 1.00 38.85 171 PRO C O 1
ATOM 7382 N N . TYR C 1 172 ? 4.196 84.823 0.582 1.00 37.00 172 TYR C N 1
ATOM 7383 C CA . TYR C 1 172 ? 3.943 84.294 1.930 1.00 36.11 172 TYR C CA 1
ATOM 7384 C C . TYR C 1 172 ? 3.419 85.432 2.802 1.00 35.86 172 TYR C C 1
ATOM 7385 O O . TYR C 1 172 ? 3.559 86.603 2.447 1.00 36.78 172 TYR C O 1
ATOM 7394 N N . SER C 1 173 ? 2.804 85.092 3.930 1.00 32.34 173 SER C N 1
ATOM 7395 C CA . SER C 1 173 ? 2.253 86.091 4.835 1.00 32.38 173 SER C CA 1
ATOM 7396 C C . SER C 1 173 ? 3.160 86.289 6.055 1.00 34.22 173 SER C C 1
ATOM 7397 O O . SER C 1 173 ? 3.673 85.322 6.616 1.00 33.05 173 SER C O 1
ATOM 7400 N N . MET C 1 174 ? 3.342 87.542 6.463 1.00 33.63 174 MET C N 1
ATOM 7401 C CA . MET C 1 174 ? 4.195 87.866 7.603 1.00 33.35 174 MET C CA 1
ATOM 7402 C C . MET C 1 174 ? 3.489 88.566 8.756 1.00 35.07 174 MET C C 1
ATOM 7403 O O . MET C 1 174 ? 2.535 89.324 8.560 1.00 33.02 174 MET C O 1
ATOM 7408 N N . ASP C 1 175 ? 3.962 88.294 9.969 1.00 31.47 175 ASP C N 1
ATOM 7409 C CA . ASP C 1 175 ? 3.450 88.958 11.158 1.00 31.73 175 ASP C CA 1
ATOM 7410 C C . ASP C 1 175 ? 4.669 89.277 12.007 1.00 32.18 175 ASP C C 1
ATOM 7411 O O . ASP C 1 175 ? 5.380 88.371 12.454 1.00 30.47 175 ASP C O 1
ATOM 7416 N N . ALA C 1 176 ? 4.905 90.566 12.223 1.00 30.93 176 ALA C N 1
ATOM 7417 C CA . ALA C 1 176 ? 6.059 91.011 12.982 1.00 28.74 176 ALA C CA 1
ATOM 7418 C C . ALA C 1 176 ? 5.747 91.851 14.217 1.00 23.91 176 ALA C C 1
ATOM 7419 O O . ALA C 1 176 ? 4.868 92.703 14.200 1.00 25.50 176 ALA C O 1
ATOM 7421 N N . ASN C 1 177 ? 6.482 91.582 15.291 1.00 25.73 177 ASN C N 1
ATOM 7422 C CA . ASN C 1 177 ? 6.367 92.332 16.529 1.00 25.66 177 ASN C CA 1
ATOM 7423 C C . ASN C 1 177 ? 7.710 92.197 17.255 1.00 23.54 177 ASN C C 1
ATOM 7424 O O . ASN C 1 177 ? 8.623 91.533 16.756 1.00 25.67 177 ASN C O 1
ATOM 7429 N N . LEU C 1 178 ? 7.833 92.826 18.419 1.00 25.08 178 LEU C N 1
ATOM 7430 C CA . LEU C 1 178 ? 9.080 92.773 19.178 1.00 25.07 178 LEU C CA 1
ATOM 7431 C C . LEU C 1 178 ? 9.596 91.373 19.483 1.00 27.59 178 LEU C C 1
ATOM 7432 O O . LEU C 1 178 ? 10.806 91.179 19.619 1.00 29.83 178 LEU C O 1
ATOM 7437 N N . LEU C 1 179 ? 8.698 90.399 19.597 1.00 25.02 179 LEU C N 1
ATOM 7438 C CA . LEU C 1 179 ? 9.119 89.041 19.924 1.00 25.04 179 LEU C CA 1
ATOM 7439 C C . LEU C 1 179 ? 9.605 88.217 18.738 1.00 25.61 179 LEU C C 1
ATOM 7440 O O . LEU C 1 179 ? 10.550 87.449 18.868 1.00 25.84 179 LEU C O 1
ATOM 7445 N N . HIS C 1 180 ? 8.964 88.357 17.581 1.00 26.85 180 HIS C N 1
ATOM 7446 C CA . HIS C 1 180 ? 9.387 87.561 16.431 1.00 22.56 180 HIS C CA 1
ATOM 7447 C C . HIS C 1 180 ? 8.814 88.038 15.102 1.00 20.10 180 HIS C C 1
ATOM 7448 O O . HIS C 1 180 ? 8.159 89.073 15.018 1.00 25.48 180 HIS C O 1
ATOM 7455 N N . ILE C 1 181 ? 9.100 87.260 14.069 1.00 23.70 181 ILE C N 1
ATOM 7456 C CA . ILE C 1 181 ? 8.549 87.487 12.750 1.00 25.95 181 ILE C CA 1
ATOM 7457 C C . ILE C 1 181 ? 8.155 86.103 12.277 1.00 25.45 181 ILE C C 1
ATOM 7458 O O . ILE C 1 181 ? 8.956 85.163 12.284 1.00 24.52 181 ILE C O 1
ATOM 7463 N N . SER C 1 182 ? 6.892 85.991 11.900 1.00 26.16 182 SER C N 1
ATOM 7464 C CA . SER C 1 182 ? 6.317 84.749 11.430 1.00 25.02 182 SER C CA 1
ATOM 7465 C C . SER C 1 182 ? 6.136 84.746 9.913 1.00 23.65 182 SER C C 1
ATOM 7466 O O . SER C 1 182 ? 5.777 85.765 9.323 1.00 29.94 182 SER C O 1
ATOM 7469 N N . TYR C 1 183 ? 6.388 83.597 9.293 1.00 24.40 183 TYR C N 1
ATOM 7470 C CA . TYR C 1 183 ? 6.226 83.440 7.851 1.00 26.29 183 TYR C CA 1
ATOM 7471 C C . TYR C 1 183 ? 5.445 82.156 7.555 1.00 25.78 183 TYR C C 1
ATOM 7472 O O . TYR C 1 183 ? 5.806 81.077 8.032 1.00 29.07 183 TYR C O 1
ATOM 7481 N N . GLU C 1 184 ? 4.383 82.263 6.765 1.00 23.63 184 GLU C N 1
ATOM 7482 C CA . GLU C 1 184 ? 3.610 81.084 6.399 1.00 26.79 184 GLU C CA 1
ATOM 7483 C C . GLU C 1 184 ? 2.725 81.371 5.186 1.00 29.61 184 GLU C C 1
ATOM 7484 O O . GLU C 1 184 ? 2.397 82.530 4.903 1.00 32.34 184 GLU C O 1
ATOM 7490 N N . GLY C 1 185 ? 2.348 80.315 4.472 1.00 27.36 185 GLY C N 1
ATOM 7491 C CA . GLY C 1 185 ? 1.528 80.481 3.285 1.00 30.19 185 GLY C CA 1
ATOM 7492 C C . GLY C 1 185 ? 2.380 80.525 2.025 1.00 33.70 185 GLY C C 1
ATOM 7493 O O . GLY C 1 185 ? 3.614 80.514 2.092 1.00 30.09 185 GLY C O 1
ATOM 7494 N N . GLY C 1 186 ? 1.725 80.569 0.868 1.00 35.11 186 GLY C N 1
ATOM 7495 C CA . GLY C 1 186 ? 2.451 80.616 -0.387 1.00 27.97 186 GLY C CA 1
ATOM 7496 C C . GLY C 1 186 ? 3.449 79.493 -0.582 1.00 28.82 186 GLY C C 1
ATOM 7497 O O . GLY C 1 186 ? 3.119 78.315 -0.435 1.00 28.29 186 GLY C O 1
ATOM 7498 N N . VAL C 1 187 ? 4.684 79.860 -0.910 1.00 27.33 187 VAL C N 1
ATOM 7499 C CA . VAL C 1 187 ? 5.743 78.886 -1.153 1.00 29.14 187 VAL C CA 1
ATOM 7500 C C . VAL C 1 187 ? 6.039 78.029 0.073 1.00 26.69 187 VAL C C 1
ATOM 7501 O O . VAL C 1 187 ? 6.575 76.931 -0.045 1.00 28.28 187 VAL C O 1
ATOM 7505 N N . LEU C 1 188 ? 5.670 78.531 1.242 1.00 25.69 188 LEU C N 1
ATOM 7506 C CA . LEU C 1 188 ? 5.898 77.815 2.493 1.00 29.24 188 LEU C CA 1
ATOM 7507 C C . LEU C 1 188 ? 4.910 76.666 2.722 1.00 34.37 188 LEU C C 1
ATOM 7508 O O . LEU C 1 188 ? 5.136 75.804 3.581 1.00 30.47 188 LEU C O 1
ATOM 7513 N N . GLU C 1 189 ? 3.830 76.635 1.942 1.00 31.43 189 GLU C N 1
ATOM 7514 C CA . GLU C 1 189 ? 2.809 75.605 2.109 1.00 31.21 189 GLU C CA 1
ATOM 7515 C C . GLU C 1 189 ? 3.249 74.180 1.811 1.00 34.92 189 GLU C C 1
ATOM 7516 O O . GLU C 1 189 ? 2.581 73.225 2.213 1.00 36.24 189 GLU C O 1
ATOM 7522 N N . ASP C 1 190 ? 4.361 74.019 1.107 1.00 25.25 190 ASP C N 1
ATOM 7523 C CA . ASP C 1 190 ? 4.846 72.683 0.816 1.00 28.69 190 ASP C CA 1
ATOM 7524 C C . ASP C 1 190 ? 5.838 72.334 1.929 1.00 31.51 190 ASP C C 1
ATOM 7525 O O . ASP C 1 190 ? 6.891 72.954 2.041 1.00 30.27 190 ASP C O 1
ATOM 7530 N N . PRO C 1 191 ? 5.493 71.354 2.787 1.00 32.61 191 PRO C N 1
ATOM 7531 C CA . PRO C 1 191 ? 6.356 70.931 3.899 1.00 31.77 191 PRO C CA 1
ATOM 7532 C C . PRO C 1 191 ? 7.711 70.350 3.505 1.00 32.29 191 PRO C C 1
ATOM 7533 O O . PRO C 1 191 ? 8.593 70.196 4.350 1.00 28.35 191 PRO C O 1
ATOM 7537 N N . TRP C 1 192 ? 7.877 70.010 2.232 1.00 30.08 192 TRP C N 1
ATOM 7538 C CA . TRP C 1 192 ? 9.142 69.446 1.775 1.00 29.40 192 TRP C CA 1
ATOM 7539 C C . TRP C 1 192 ? 10.041 70.527 1.174 1.00 28.81 192 TRP C C 1
ATOM 7540 O O . TRP C 1 192 ? 11.229 70.298 0.940 1.00 30.46 192 TRP C O 1
ATOM 7551 N N . ALA C 1 193 ? 9.476 71.714 0.965 1.00 30.18 193 ALA C N 1
ATOM 7552 C CA . ALA C 1 193 ? 10.215 72.835 0.381 1.00 32.11 193 ALA C CA 1
ATOM 7553 C C . ALA C 1 193 ? 10.914 73.735 1.406 1.00 32.97 193 ALA C C 1
ATOM 7554 O O . ALA C 1 193 ? 10.264 74.340 2.261 1.00 28.53 193 ALA C O 1
ATOM 7556 N N . GLU C 1 194 ? 12.240 73.833 1.304 1.00 30.48 194 GLU C N 1
ATOM 7557 C CA . GLU C 1 194 ? 13.016 74.672 2.213 1.00 29.27 194 GLU C CA 1
ATOM 7558 C C . GLU C 1 194 ? 12.586 76.119 2.036 1.00 28.49 194 GLU C C 1
ATOM 7559 O O . GLU C 1 194 ? 12.151 76.509 0.959 1.00 34.39 194 GLU C O 1
ATOM 7565 N N . PRO C 1 195 ? 12.650 76.927 3.103 1.00 28.14 195 PRO C N 1
ATOM 7566 C CA . PRO C 1 195 ? 12.246 78.325 2.939 1.00 27.89 195 PRO C CA 1
ATOM 7567 C C . PRO C 1 195 ? 13.155 78.998 1.900 1.00 29.98 195 PRO C C 1
ATOM 7568 O O . PRO C 1 195 ? 14.321 78.636 1.768 1.00 25.13 195 PRO C O 1
ATOM 7572 N N . PRO C 1 196 ? 12.626 79.981 1.152 1.00 29.53 196 PRO C N 1
ATOM 7573 C CA . PRO C 1 196 ? 13.423 80.675 0.137 1.00 32.76 196 PRO C CA 1
ATOM 7574 C C . PRO C 1 196 ? 14.533 81.537 0.734 1.00 32.97 196 PRO C C 1
ATOM 7575 O O . PRO C 1 196 ? 14.348 82.191 1.760 1.00 28.01 196 PRO C O 1
ATOM 7579 N N . LYS C 1 197 ? 15.685 81.530 0.077 1.00 36.35 197 LYS C N 1
ATOM 7580 C CA . LYS C 1 197 ? 16.829 82.312 0.516 1.00 37.90 197 LYS C CA 1
ATOM 7581 C C . LYS C 1 197 ? 16.414 83.772 0.573 1.00 39.21 197 LYS C C 1
ATOM 7582 O O . LYS C 1 197 ? 15.650 84.234 -0.273 1.00 42.09 197 LYS C O 1
ATOM 7588 N N . GLY C 1 198 ? 16.898 84.494 1.574 1.00 37.70 198 GLY C N 1
ATOM 7589 C CA . GLY C 1 198 ? 16.573 85.906 1.688 1.00 37.52 198 GLY C CA 1
ATOM 7590 C C . GLY C 1 198 ? 15.205 86.263 2.236 1.00 36.95 198 GLY C C 1
ATOM 7591 O O . GLY C 1 198 ? 14.793 87.421 2.148 1.00 41.50 198 GLY C O 1
ATOM 7592 N N . MET C 1 199 ? 14.495 85.289 2.801 1.00 31.83 199 MET C N 1
ATOM 7593 C CA . MET C 1 199 ? 13.171 85.534 3.366 1.00 30.78 199 MET C CA 1
ATOM 7594 C C . MET C 1 199 ? 13.252 86.215 4.732 1.00 29.62 199 MET C C 1
ATOM 7595 O O . MET C 1 199 ? 12.540 87.183 4.998 1.00 31.16 199 MET C O 1
ATOM 7600 N N . PHE C 1 200 ? 14.132 85.706 5.592 1.00 31.81 200 PHE C N 1
ATOM 7601 C CA . PHE C 1 200 ? 14.295 86.240 6.940 1.00 31.46 200 PHE C CA 1
ATOM 7602 C C . PHE C 1 200 ? 14.655 87.714 6.973 1.00 34.50 200 PHE C C 1
ATOM 7603 O O . PHE C 1 200 ? 15.421 88.200 6.143 1.00 40.15 200 PHE C O 1
ATOM 7611 N N . ARG C 1 201 ? 14.112 88.424 7.953 1.00 34.20 201 ARG C N 1
ATOM 7612 C CA . ARG C 1 201 ? 14.350 89.852 8.065 1.00 35.68 201 ARG C CA 1
ATOM 7613 C C . ARG C 1 201 ? 15.011 90.271 9.373 1.00 36.76 201 ARG C C 1
ATOM 7614 O O . ARG C 1 201 ? 15.906 91.114 9.379 1.00 33.42 201 ARG C O 1
ATOM 7622 N N . MET C 1 202 ? 14.566 89.679 10.479 1.00 32.13 202 MET C N 1
ATOM 7623 C CA . MET C 1 202 ? 15.090 90.007 11.800 1.00 32.73 202 MET C CA 1
ATOM 7624 C C . MET C 1 202 ? 16.417 89.324 12.080 1.00 30.49 202 MET C C 1
ATOM 7625 O O . MET C 1 202 ? 17.204 89.792 12.898 1.00 36.44 202 MET C O 1
ATOM 7630 N N . THR C 1 203 ? 16.677 88.210 11.416 1.00 31.92 203 THR C N 1
ATOM 7631 C CA . THR C 1 203 ? 17.931 87.523 11.662 1.00 33.07 203 THR C CA 1
ATOM 7632 C C . THR C 1 203 ? 18.848 87.391 10.459 1.00 37.84 203 THR C C 1
ATOM 7633 O O . THR C 1 203 ? 18.434 87.010 9.360 1.00 32.26 203 THR C O 1
ATOM 7637 N N . GLN C 1 204 ? 20.109 87.715 10.703 1.00 39.38 204 GLN C N 1
ATOM 7638 C CA . GLN C 1 204 ? 21.163 87.621 9.714 1.00 42.16 204 GLN C CA 1
ATOM 7639 C C . GLN C 1 204 ? 21.317 86.140 9.404 1.00 41.47 204 GLN C C 1
ATOM 7640 O O . GLN C 1 204 ? 21.128 85.293 10.272 1.00 39.66 204 GLN C O 1
ATOM 7646 N N . ASP C 1 205 ? 21.644 85.820 8.163 1.00 40.86 205 ASP C N 1
ATOM 7647 C CA . ASP C 1 205 ? 21.816 84.432 7.776 1.00 41.37 205 ASP C CA 1
ATOM 7648 C C . ASP C 1 205 ? 23.007 83.800 8.509 1.00 45.12 205 ASP C C 1
ATOM 7649 O O . ASP C 1 205 ? 24.095 84.380 8.562 1.00 42.30 205 ASP C O 1
ATOM 7654 N N . PRO C 1 206 ? 22.822 82.598 9.072 1.00 43.98 206 PRO C N 1
ATOM 7655 C CA . PRO C 1 206 ? 23.903 81.916 9.794 1.00 45.58 206 PRO C CA 1
ATOM 7656 C C . PRO C 1 206 ? 25.222 81.912 9.026 1.00 46.95 206 PRO C C 1
ATOM 7657 O O . PRO C 1 206 ? 26.289 82.181 9.589 1.00 46.80 206 PRO C O 1
ATOM 7661 N N . GLU C 1 207 ? 25.141 81.617 7.732 1.00 47.89 207 GLU C N 1
ATOM 7662 C CA . GLU C 1 207 ? 26.325 81.564 6.883 1.00 47.04 207 GLU C CA 1
ATOM 7663 C C . GLU C 1 207 ? 26.965 82.923 6.669 1.00 46.29 207 GLU C C 1
ATOM 7664 O O . GLU C 1 207 ? 28.092 83.006 6.177 1.00 50.68 207 GLU C O 1
ATOM 7670 N N . GLU C 1 208 ? 26.251 83.980 7.043 1.00 42.33 208 GLU C N 1
ATOM 7671 C CA . GLU C 1 208 ? 26.743 85.345 6.907 1.00 43.95 208 GLU C CA 1
ATOM 7672 C C . GLU C 1 208 ? 27.009 85.961 8.271 1.00 41.87 208 GLU C C 1
ATOM 7673 O O . GLU C 1 208 ? 27.298 87.152 8.372 1.00 42.51 208 GLU C O 1
ATOM 7679 N N . ALA C 1 209 ? 26.900 85.154 9.324 1.00 42.36 209 ALA C N 1
ATOM 7680 C CA . ALA C 1 209 ? 27.115 85.647 10.687 1.00 41.09 209 ALA C CA 1
ATOM 7681 C C . ALA C 1 209 ? 28.606 85.752 10.998 1.00 38.69 209 ALA C C 1
ATOM 7682 O O . ALA C 1 209 ? 29.423 85.049 10.398 1.00 37.93 209 ALA C O 1
ATOM 7684 N N . PRO C 1 210 ? 28.977 86.623 11.951 1.00 38.44 210 PRO C N 1
ATOM 7685 C CA . PRO C 1 210 ? 30.380 86.812 12.336 1.00 38.65 210 PRO C CA 1
ATOM 7686 C C . PRO C 1 210 ? 31.163 85.510 12.438 1.00 40.14 210 PRO C C 1
ATOM 7687 O O . PRO C 1 210 ? 30.601 84.462 12.771 1.00 38.22 210 PRO C O 1
ATOM 7691 N N . ASP C 1 211 ? 32.458 85.571 12.129 1.00 39.78 211 ASP C N 1
ATOM 7692 C CA . ASP C 1 211 ? 33.311 84.390 12.213 1.00 39.75 211 ASP C CA 1
ATOM 7693 C C . ASP C 1 211 ? 33.796 84.259 13.657 1.00 37.22 211 ASP C C 1
ATOM 7694 O O . ASP C 1 211 ? 34.306 83.214 14.063 1.00 40.07 211 ASP C O 1
ATOM 7699 N N . ALA C 1 212 ? 33.634 85.326 14.433 1.00 32.96 212 ALA C N 1
ATOM 7700 C CA . ALA C 1 212 ? 34.040 85.300 15.831 1.00 35.86 212 ALA C CA 1
ATOM 7701 C C . ALA C 1 212 ? 32.808 85.137 16.724 1.00 29.84 212 ALA C C 1
ATOM 7702 O O . ALA C 1 212 ? 31.811 85.844 16.556 1.00 28.10 212 ALA C O 1
ATOM 7704 N N . PRO C 1 213 ? 32.857 84.196 17.677 1.00 30.48 213 PRO C N 1
ATOM 7705 C CA . PRO C 1 213 ? 31.704 84.011 18.564 1.00 30.58 213 PRO C CA 1
ATOM 7706 C C . PRO C 1 213 ? 31.577 85.247 19.453 1.00 32.71 213 PRO C C 1
ATOM 7707 O O . PRO C 1 213 ? 32.551 85.982 19.645 1.00 33.13 213 PRO C O 1
ATOM 7711 N N . GLU C 1 214 ? 30.381 85.480 19.988 1.00 28.25 214 GLU C N 1
ATOM 7712 C CA . GLU C 1 214 ? 30.134 86.625 20.857 1.00 26.38 214 GLU C CA 1
ATOM 7713 C C . GLU C 1 214 ? 29.478 86.157 22.152 1.00 30.95 214 GLU C C 1
ATOM 7714 O O . GLU C 1 214 ? 28.521 85.383 22.125 1.00 26.68 214 GLU C O 1
ATOM 7720 N N . TYR C 1 215 ? 30.004 86.615 23.283 1.00 32.28 215 TYR C N 1
ATOM 7721 C CA . TYR C 1 215 ? 29.438 86.239 24.576 1.00 31.65 215 TYR C CA 1
ATOM 7722 C C . TYR C 1 215 ? 28.493 87.321 25.043 1.00 29.19 215 TYR C C 1
ATOM 7723 O O . TYR C 1 215 ? 28.717 88.508 24.793 1.00 30.40 215 TYR C O 1
ATOM 7732 N N . VAL C 1 216 ? 27.427 86.906 25.718 1.00 28.73 216 VAL C N 1
ATOM 7733 C CA . VAL C 1 216 ? 26.449 87.840 26.243 1.00 25.63 216 VAL C CA 1
ATOM 7734 C C . VAL C 1 216 ? 25.961 87.316 27.589 1.00 26.32 216 VAL C C 1
ATOM 7735 O O . VAL C 1 216 ? 25.852 86.105 27.787 1.00 25.14 216 VAL C O 1
ATOM 7739 N N . GLU C 1 217 ? 25.700 88.230 28.516 1.00 27.16 217 GLU C N 1
ATOM 7740 C CA . GLU C 1 217 ? 25.207 87.855 29.838 1.00 29.53 217 GLU C CA 1
ATOM 7741 C C . GLU C 1 217 ? 23.841 88.487 30.079 1.00 28.09 217 GLU C C 1
ATOM 7742 O O . GLU C 1 217 ? 23.618 89.650 29.755 1.00 29.42 217 GLU C O 1
ATOM 7748 N N . VAL C 1 218 ? 22.923 87.709 30.644 1.00 28.35 218 VAL C N 1
ATOM 7749 C CA . VAL C 1 218 ? 21.583 88.197 30.927 1.00 28.27 218 VAL C CA 1
ATOM 7750 C C . VAL C 1 218 ? 21.305 87.993 32.411 1.00 26.85 218 VAL C C 1
ATOM 7751 O O . VAL C 1 218 ? 21.476 86.890 32.925 1.00 25.89 218 VAL C O 1
ATOM 7755 N N . GLU C 1 219 ? 20.892 89.061 33.084 1.00 25.06 219 GLU C N 1
ATOM 7756 C CA . GLU C 1 219 ? 20.580 89.013 34.508 1.00 28.86 219 GLU C CA 1
ATOM 7757 C C . GLU C 1 219 ? 19.078 88.872 34.712 1.00 27.98 219 GLU C C 1
ATOM 7758 O O . GLU C 1 219 ? 18.287 89.581 34.078 1.00 26.23 219 GLU C O 1
ATOM 7764 N N . PHE C 1 220 ? 18.692 87.957 35.596 1.00 27.54 220 PHE C N 1
ATOM 7765 C CA . PHE C 1 220 ? 17.284 87.751 35.923 1.00 25.87 220 PHE C CA 1
ATOM 7766 C C . PHE C 1 220 ? 17.050 88.131 37.382 1.00 29.44 220 PHE C C 1
ATOM 7767 O O . PHE C 1 220 ? 17.908 87.910 38.238 1.00 26.55 220 PHE C O 1
ATOM 7775 N N . PHE C 1 221 ? 15.896 88.717 37.661 1.00 27.11 221 PHE C N 1
ATOM 7776 C CA . PHE C 1 221 ? 15.548 89.076 39.024 1.00 29.33 221 PHE C CA 1
ATOM 7777 C C . PHE C 1 221 ? 14.116 88.632 39.256 1.00 30.90 221 PHE C C 1
ATOM 7778 O O . PHE C 1 221 ? 13.179 89.141 38.634 1.00 29.16 221 PHE C O 1
ATOM 7786 N N . GLU C 1 222 ? 13.958 87.667 40.149 1.00 33.29 222 GLU C N 1
ATOM 7787 C CA . GLU C 1 222 ? 12.648 87.139 40.484 1.00 30.22 222 GLU C CA 1
ATOM 7788 C C . GLU C 1 222 ? 11.830 86.745 39.260 1.00 31.36 222 GLU C C 1
ATOM 7789 O O . GLU C 1 222 ? 10.661 87.111 39.137 1.00 33.68 222 GLU C O 1
ATOM 7795 N N . GLY C 1 223 ? 12.462 86.008 38.349 1.00 29.42 223 GLY C N 1
ATOM 7796 C CA . GLY C 1 223 ? 11.765 85.530 37.172 1.00 35.18 223 GLY C CA 1
ATOM 7797 C C . GLY C 1 223 ? 11.797 86.326 35.878 1.00 33.27 223 GLY C C 1
ATOM 7798 O O . GLY C 1 223 ? 11.480 85.758 34.834 1.00 31.62 223 GLY C O 1
ATOM 7799 N N . ASP C 1 224 ? 12.168 87.607 35.925 1.00 30.64 224 ASP C N 1
ATOM 7800 C CA . ASP C 1 224 ? 12.212 88.440 34.714 1.00 29.39 224 ASP C CA 1
ATOM 7801 C C . ASP C 1 224 ? 13.604 88.976 34.380 1.00 30.99 224 ASP C C 1
ATOM 7802 O O . ASP C 1 224 ? 14.405 89.248 35.278 1.00 32.26 224 ASP C O 1
ATOM 7807 N N . PRO C 1 225 ? 13.909 89.131 33.073 1.00 29.26 225 PRO C N 1
ATOM 7808 C CA . PRO C 1 225 ? 15.204 89.647 32.602 1.00 28.02 225 PRO C CA 1
ATOM 7809 C C . PRO C 1 225 ? 15.238 91.135 32.951 1.00 27.00 225 PRO C C 1
ATOM 7810 O O . PRO C 1 225 ? 14.286 91.856 32.657 1.00 29.21 225 PRO C O 1
ATOM 7814 N N . VAL C 1 226 ? 16.321 91.604 33.561 1.00 29.39 226 VAL C N 1
ATOM 7815 C CA . VAL C 1 226 ? 16.400 93.008 33.943 1.00 24.82 226 VAL C CA 1
ATOM 7816 C C . VAL C 1 226 ? 17.625 93.747 33.420 1.00 25.96 226 VAL C C 1
ATOM 7817 O O . VAL C 1 226 ? 17.707 94.964 33.551 1.00 27.26 226 VAL C O 1
ATOM 7821 N N . ALA C 1 227 ? 18.570 93.019 32.836 1.00 26.74 227 ALA C N 1
ATOM 7822 C CA . ALA C 1 227 ? 19.784 93.642 32.311 1.00 30.79 227 ALA C CA 1
ATOM 7823 C C . ALA C 1 227 ? 20.514 92.756 31.311 1.00 28.70 227 ALA C C 1
ATOM 7824 O O . ALA C 1 227 ? 20.383 91.536 31.336 1.00 32.73 227 ALA C O 1
ATOM 7826 N N . VAL C 1 228 ? 21.283 93.382 30.424 1.00 26.80 228 VAL C N 1
ATOM 7827 C CA . VAL C 1 228 ? 22.058 92.662 29.420 1.00 29.54 228 VAL C CA 1
ATOM 7828 C C . VAL C 1 228 ? 23.489 93.191 29.480 1.00 29.53 228 VAL C C 1
ATOM 7829 O O . VAL C 1 228 ? 23.711 94.397 29.434 1.00 26.72 228 VAL C O 1
ATOM 7833 N N . ASN C 1 229 ? 24.447 92.282 29.598 1.00 29.38 229 ASN C N 1
ATOM 7834 C CA . ASN C 1 229 ? 25.850 92.654 29.684 1.00 34.23 229 ASN C CA 1
ATOM 7835 C C . ASN C 1 229 ? 26.071 93.724 30.737 1.00 33.99 229 ASN C C 1
ATOM 7836 O O . ASN C 1 229 ? 26.839 94.670 30.531 1.00 33.81 229 ASN C O 1
ATOM 7841 N N . GLY C 1 230 ? 25.371 93.585 31.857 1.00 31.26 230 GLY C N 1
ATOM 7842 C CA . GLY C 1 230 ? 25.529 94.526 32.947 1.00 30.09 230 GLY C CA 1
ATOM 7843 C C . GLY C 1 230 ? 24.731 95.811 32.892 1.00 33.93 230 GLY C C 1
ATOM 7844 O O . GLY C 1 230 ? 24.776 96.595 33.834 1.00 33.99 230 GLY C O 1
ATOM 7845 N N . GLU C 1 231 ? 24.004 96.048 31.807 1.00 30.63 231 GLU C N 1
ATOM 7846 C CA . GLU C 1 231 ? 23.217 97.269 31.702 1.00 32.04 231 GLU C CA 1
ATOM 7847 C C . GLU C 1 231 ? 21.736 97.009 31.945 1.00 32.79 231 GLU C C 1
ATOM 7848 O O . GLU C 1 231 ? 21.129 96.179 31.264 1.00 33.29 231 GLU C O 1
ATOM 7854 N N . ARG C 1 232 ? 21.159 97.721 32.911 1.00 32.07 232 ARG C N 1
ATOM 7855 C CA . ARG C 1 232 ? 19.743 97.574 33.224 1.00 36.23 232 ARG C CA 1
ATOM 7856 C C . ARG C 1 232 ? 18.919 98.136 32.070 1.00 36.50 232 ARG C C 1
ATOM 7857 O O . ARG C 1 232 ? 19.148 99.263 31.628 1.00 34.18 232 ARG C O 1
ATOM 7865 N N . LEU C 1 233 ? 17.958 97.349 31.594 1.00 34.08 233 LEU C N 1
ATOM 7866 C CA . LEU C 1 233 ? 17.097 97.762 30.489 1.00 30.95 233 LEU C CA 1
ATOM 7867 C C . LEU C 1 233 ? 15.636 97.425 30.775 1.00 32.25 233 LEU C C 1
ATOM 7868 O O . LEU C 1 233 ? 15.334 96.371 31.333 1.00 30.26 233 LEU C O 1
ATOM 7873 N N . SER C 1 234 ? 14.735 98.323 30.383 1.00 33.30 234 SER C N 1
ATOM 7874 C CA . SER C 1 234 ? 13.305 98.106 30.556 1.00 31.28 234 SER C CA 1
ATOM 7875 C C . SER C 1 234 ? 12.932 96.881 29.724 1.00 29.54 234 SER C C 1
ATOM 7876 O O . SER C 1 234 ? 13.683 96.469 28.839 1.00 29.46 234 SER C O 1
ATOM 7879 N N . PRO C 1 235 ? 11.766 96.281 29.998 1.00 29.48 235 PRO C N 1
ATOM 7880 C CA . PRO C 1 235 ? 11.309 95.100 29.258 1.00 29.68 235 PRO C CA 1
ATOM 7881 C C . PRO C 1 235 ? 11.450 95.203 27.734 1.00 25.34 235 PRO C C 1
ATOM 7882 O O . PRO C 1 235 ? 12.122 94.376 27.112 1.00 28.89 235 PRO C O 1
ATOM 7886 N N . ALA C 1 236 ? 10.827 96.213 27.133 1.00 27.98 236 ALA C N 1
ATOM 7887 C CA . ALA C 1 236 ? 10.896 96.386 25.679 1.00 27.40 236 ALA C CA 1
ATOM 7888 C C . ALA C 1 236 ? 12.316 96.671 25.186 1.00 28.29 236 ALA C C 1
ATOM 7889 O O . ALA C 1 236 ? 12.754 96.128 24.172 1.00 25.62 236 ALA C O 1
ATOM 7891 N N . ALA C 1 237 ? 13.035 97.530 25.898 1.00 29.65 237 ALA C N 1
ATOM 7892 C CA . ALA C 1 237 ? 14.404 97.846 25.505 1.00 28.58 237 ALA C CA 1
ATOM 7893 C C . ALA C 1 237 ? 15.291 96.604 25.620 1.00 27.21 237 ALA C C 1
ATOM 7894 O O . ALA C 1 237 ? 16.198 96.410 24.820 1.00 28.39 237 ALA C O 1
ATOM 7896 N N . LEU C 1 238 ? 15.014 95.750 26.602 1.00 28.93 238 LEU C N 1
ATOM 7897 C CA . LEU C 1 238 ? 15.812 94.541 26.796 1.00 27.47 238 LEU C CA 1
ATOM 7898 C C . LEU C 1 238 ? 15.574 93.535 25.671 1.00 29.76 238 LEU C C 1
ATOM 7899 O O . LEU C 1 238 ? 16.518 92.945 25.143 1.00 25.79 238 LEU C O 1
ATOM 7904 N N . LEU C 1 239 ? 14.311 93.332 25.306 1.00 28.57 239 LEU C N 1
ATOM 7905 C CA . LEU C 1 239 ? 13.995 92.398 24.227 1.00 28.12 239 LEU C CA 1
ATOM 7906 C C . LEU C 1 239 ? 14.599 92.958 22.932 1.00 24.60 239 LEU C C 1
ATOM 7907 O O . LEU C 1 239 ? 15.104 92.214 22.090 1.00 26.83 239 LEU C O 1
ATOM 7912 N N . GLN C 1 240 ? 14.530 94.277 22.784 1.00 27.84 240 GLN C N 1
ATOM 7913 C CA . GLN C 1 240 ? 15.073 94.953 21.603 1.00 31.41 240 GLN C CA 1
ATOM 7914 C C . GLN C 1 240 ? 16.575 94.670 21.510 1.00 31.52 240 GLN C C 1
ATOM 7915 O O . GLN C 1 240 ? 17.074 94.207 20.480 1.00 33.25 240 GLN C O 1
ATOM 7921 N N . ARG C 1 241 ? 17.284 94.916 22.606 1.00 31.32 241 ARG C N 1
ATOM 7922 C CA . ARG C 1 241 ? 18.722 94.685 22.649 1.00 32.10 241 ARG C CA 1
ATOM 7923 C C . ARG C 1 241 ? 19.096 93.250 22.315 1.00 30.09 241 ARG C C 1
ATOM 7924 O O . ARG C 1 241 ? 20.003 93.013 21.520 1.00 29.18 241 ARG C O 1
ATOM 7932 N N . LEU C 1 242 ? 18.407 92.283 22.919 1.00 26.13 242 LEU C N 1
ATOM 7933 C CA . LEU C 1 242 ? 18.726 90.889 22.640 1.00 23.66 242 LEU C CA 1
ATOM 7934 C C . LEU C 1 242 ? 18.388 90.501 21.205 1.00 22.17 242 LEU C C 1
ATOM 7935 O O . LEU C 1 242 ? 18.995 89.583 20.654 1.00 23.51 242 LEU C O 1
ATOM 7940 N N . ASN C 1 243 ? 17.413 91.183 20.603 1.00 25.14 243 ASN C N 1
ATOM 7941 C CA . ASN C 1 243 ? 17.058 90.889 19.214 1.00 25.94 243 ASN C CA 1
ATOM 7942 C C . ASN C 1 243 ? 18.244 91.316 18.342 1.00 23.34 243 ASN C C 1
ATOM 7943 O O . ASN C 1 243 ? 18.657 90.596 17.441 1.00 27.07 243 ASN C O 1
ATOM 7948 N N . GLU C 1 244 ? 18.794 92.486 18.643 1.00 27.58 244 GLU C N 1
ATOM 7949 C CA . GLU C 1 244 ? 19.940 93.019 17.906 1.00 30.14 244 GLU C CA 1
ATOM 7950 C C . GLU C 1 244 ? 21.155 92.096 18.023 1.00 29.01 244 GLU C C 1
ATOM 7951 O O . GLU C 1 244 ? 21.746 91.708 17.017 1.00 28.01 244 GLU C O 1
ATOM 7957 N N . ILE C 1 245 ? 21.527 91.738 19.251 1.00 29.76 245 ILE C N 1
ATOM 7958 C CA . ILE C 1 245 ? 22.677 90.863 19.454 1.00 28.29 245 ILE C CA 1
ATOM 7959 C C . ILE C 1 245 ? 22.450 89.494 18.831 1.00 28.11 245 ILE C C 1
ATOM 7960 O O . ILE C 1 245 ? 23.291 88.994 18.093 1.00 27.19 245 ILE C O 1
ATOM 7965 N N . GLY C 1 246 ? 21.309 88.884 19.132 1.00 30.65 246 GLY C N 1
ATOM 7966 C CA . GLY C 1 246 ? 21.020 87.578 18.576 1.00 28.36 246 GLY C CA 1
ATOM 7967 C C . GLY C 1 246 ? 20.821 87.604 17.070 1.00 27.40 246 GLY C C 1
ATOM 7968 O O . GLY C 1 246 ? 21.276 86.709 16.366 1.00 24.73 246 GLY C O 1
ATOM 7969 N N . GLY C 1 247 ? 20.138 88.631 16.573 1.00 29.43 247 GLY C N 1
ATOM 7970 C CA . GLY C 1 247 ? 19.891 88.721 15.140 1.00 33.00 247 GLY C CA 1
ATOM 7971 C C . GLY C 1 247 ? 21.147 88.686 14.283 1.00 33.93 247 GLY C C 1
ATOM 7972 O O . GLY C 1 247 ? 21.209 87.959 13.283 1.00 32.97 247 GLY C O 1
ATOM 7973 N N . ARG C 1 248 ? 22.152 89.459 14.679 1.00 35.05 248 ARG C N 1
ATOM 7974 C CA . ARG C 1 248 ? 23.404 89.529 13.933 1.00 35.05 248 ARG C CA 1
ATOM 7975 C C . ARG C 1 248 ? 24.060 88.159 13.807 1.00 36.71 248 ARG C C 1
ATOM 7976 O O . ARG C 1 248 ? 24.817 87.916 12.876 1.00 34.41 248 ARG C O 1
ATOM 7984 N N . HIS C 1 249 ? 23.746 87.247 14.726 1.00 34.74 249 HIS C N 1
ATOM 7985 C CA . HIS C 1 249 ? 24.335 85.912 14.688 1.00 30.43 249 HIS C CA 1
ATOM 7986 C C . HIS C 1 249 ? 23.419 84.845 14.086 1.00 29.15 249 HIS C C 1
ATOM 7987 O O . HIS C 1 249 ? 23.803 83.679 13.999 1.00 30.64 249 HIS C O 1
ATOM 7994 N N . GLY C 1 250 ? 22.211 85.239 13.676 1.00 28.04 250 GLY C N 1
ATOM 7995 C CA . GLY C 1 250 ? 21.288 84.293 13.062 1.00 25.96 250 GLY C CA 1
ATOM 7996 C C . GLY C 1 250 ? 20.574 83.334 14.006 1.00 29.56 250 GLY C C 1
ATOM 7997 O O . GLY C 1 250 ? 20.074 82.289 13.593 1.00 28.75 250 GLY C O 1
ATOM 7998 N N . VAL C 1 251 ? 20.519 83.709 15.277 1.00 31.00 251 VAL C N 1
ATOM 7999 C CA . VAL C 1 251 ? 19.885 82.900 16.321 1.00 32.10 251 VAL C CA 1
ATOM 8000 C C . VAL C 1 251 ? 18.348 82.897 16.316 1.00 26.44 251 VAL C C 1
ATOM 8001 O O . VAL C 1 251 ? 17.714 83.885 15.937 1.00 26.81 251 VAL C O 1
ATOM 8005 N N . GLY C 1 252 ? 17.764 81.775 16.739 1.00 28.31 252 GLY C N 1
ATOM 8006 C CA . GLY C 1 252 ? 16.317 81.680 16.851 1.00 28.05 252 GLY C CA 1
ATOM 8007 C C . GLY C 1 252 ? 15.429 81.314 15.674 1.00 26.08 252 GLY C C 1
ATOM 8008 O O . GLY C 1 252 ? 14.264 81.709 15.654 1.00 29.66 252 GLY C O 1
ATOM 8009 N N . ARG C 1 253 ? 15.943 80.554 14.714 1.00 27.53 253 ARG C N 1
ATOM 8010 C CA . ARG C 1 253 ? 15.143 80.155 13.558 1.00 29.57 253 ARG C CA 1
ATOM 8011 C C . ARG C 1 253 ? 14.521 78.791 13.785 1.00 26.40 253 ARG C C 1
ATOM 8012 O O . ARG C 1 253 ? 15.201 77.846 14.170 1.00 25.86 253 ARG C O 1
ATOM 8020 N N . VAL C 1 254 ? 13.220 78.707 13.528 1.00 27.32 254 VAL C N 1
ATOM 8021 C CA . VAL C 1 254 ? 12.443 77.485 13.689 1.00 26.78 254 VAL C CA 1
ATOM 8022 C C . VAL C 1 254 ? 11.581 77.283 12.443 1.00 26.36 254 VAL C C 1
ATOM 8023 O O . VAL C 1 254 ? 11.052 78.245 11.895 1.00 25.79 254 VAL C O 1
ATOM 8027 N N . ASP C 1 255 ? 11.458 76.030 12.009 1.00 26.71 255 ASP C N 1
ATOM 8028 C CA . ASP C 1 255 ? 10.676 75.649 10.831 1.00 28.10 255 ASP C CA 1
ATOM 8029 C C . ASP C 1 255 ? 9.818 74.439 11.207 1.00 26.73 255 ASP C C 1
ATOM 8030 O O . ASP C 1 255 ? 10.331 73.322 11.326 1.00 24.93 255 ASP C O 1
ATOM 8035 N N . ILE C 1 256 ? 8.513 74.648 11.360 1.00 23.88 256 ILE C N 1
ATOM 8036 C CA . ILE C 1 256 ? 7.628 73.553 11.755 1.00 26.28 256 ILE C CA 1
ATOM 8037 C C . ILE C 1 256 ? 6.270 73.468 11.075 1.00 27.78 256 ILE C C 1
ATOM 8038 O O . ILE C 1 256 ? 5.784 74.435 10.494 1.00 28.53 256 ILE C O 1
ATOM 8043 N N . VAL C 1 257 ? 5.671 72.282 11.167 1.00 23.78 257 VAL C N 1
ATOM 8044 C CA . VAL C 1 257 ? 4.323 72.037 10.670 1.00 25.88 257 VAL C CA 1
ATOM 8045 C C . VAL C 1 257 ? 3.579 71.878 11.994 1.00 28.63 257 VAL C C 1
ATOM 8046 O O . VAL C 1 257 ? 3.770 70.889 12.713 1.00 23.96 257 VAL C O 1
ATOM 8050 N N . GLU C 1 258 ? 2.763 72.875 12.316 1.00 24.57 258 GLU C N 1
ATOM 8051 C CA . GLU C 1 258 ? 2.022 72.917 13.570 1.00 24.57 258 GLU C CA 1
ATOM 8052 C C . GLU C 1 258 ? 0.545 72.582 13.401 1.00 25.86 258 GLU C C 1
ATOM 8053 O O . GLU C 1 258 ? 0.003 72.624 12.293 1.00 26.85 258 GLU C O 1
ATOM 8059 N N . ASN C 1 259 ? -0.100 72.265 14.517 1.00 27.85 259 ASN C N 1
ATOM 8060 C CA . ASN C 1 259 ? -1.518 71.940 14.524 1.00 25.85 259 ASN C CA 1
ATOM 8061 C C . ASN C 1 259 ? -2.303 73.172 14.955 1.00 24.08 259 ASN C C 1
ATOM 8062 O O . ASN C 1 259 ? -2.163 73.634 16.086 1.00 23.89 259 ASN C O 1
ATOM 8067 N N . ARG C 1 260 ? -3.109 73.721 14.052 1.00 20.00 260 ARG C N 1
ATOM 8068 C CA . ARG C 1 260 ? -3.917 74.881 14.397 1.00 18.27 260 ARG C CA 1
ATOM 8069 C C . ARG C 1 260 ? -5.079 74.449 15.292 1.00 17.63 260 ARG C C 1
ATOM 8070 O O . ARG C 1 260 ? -5.485 73.296 15.273 1.00 22.52 260 ARG C O 1
ATOM 8078 N N . PHE C 1 261 ? -5.612 75.390 16.058 1.00 18.87 261 PHE C N 1
ATOM 8079 C CA . PHE C 1 261 ? -6.721 75.125 16.965 1.00 20.82 261 PHE C CA 1
ATOM 8080 C C . PHE C 1 261 ? -7.970 74.696 16.199 1.00 28.89 261 PHE C C 1
ATOM 8081 O O . PHE C 1 261 ? -8.693 73.804 16.636 1.00 23.69 261 PHE C O 1
ATOM 8089 N N . VAL C 1 262 ? -8.209 75.317 15.047 1.00 27.73 262 VAL C N 1
ATOM 8090 C CA . VAL C 1 262 ? -9.387 74.983 14.256 1.00 31.16 262 VAL C CA 1
ATOM 8091 C C . VAL C 1 262 ? -9.311 73.646 13.499 1.00 33.14 262 VAL C C 1
ATOM 8092 O O . VAL C 1 262 ? -10.182 73.334 12.683 1.00 34.98 262 VAL C O 1
ATOM 8096 N N . GLY C 1 263 ? -8.275 72.851 13.765 1.00 30.89 263 GLY C N 1
ATOM 8097 C CA . GLY C 1 263 ? -8.204 71.542 13.140 1.00 27.30 263 GLY C CA 1
ATOM 8098 C C . GLY C 1 263 ? -7.179 71.126 12.096 1.00 32.93 263 GLY C C 1
ATOM 8099 O O . GLY C 1 263 ? -6.883 69.931 12.010 1.00 33.40 263 GLY C O 1
ATOM 8100 N N . MET C 1 264 ? -6.634 72.044 11.300 1.00 27.42 264 MET C N 1
ATOM 8101 C CA . MET C 1 264 ? -5.670 71.615 10.278 1.00 30.65 264 MET C CA 1
ATOM 8102 C C . MET C 1 264 ? -4.206 71.907 10.580 1.00 28.41 264 MET C C 1
ATOM 8103 O O . MET C 1 264 ? -3.887 72.769 11.402 1.00 29.21 264 MET C O 1
ATOM 8108 N N . LYS C 1 265 ? -3.318 71.174 9.913 1.00 23.09 265 LYS C N 1
ATOM 8109 C CA . LYS C 1 265 ? -1.889 71.383 10.094 1.00 21.50 265 LYS C CA 1
ATOM 8110 C C . LYS C 1 265 ? -1.465 72.538 9.182 1.00 27.92 265 LYS C C 1
ATOM 8111 O O . LYS C 1 265 ? -2.062 72.757 8.124 1.00 24.35 265 LYS C O 1
ATOM 8117 N N . SER C 1 266 ? -0.444 73.272 9.608 1.00 26.09 266 SER C N 1
ATOM 8118 C CA . SER C 1 266 ? 0.054 74.430 8.877 1.00 25.69 266 SER C CA 1
ATOM 8119 C C . SER C 1 266 ? 1.582 74.521 8.977 1.00 29.32 266 SER C C 1
ATOM 8120 O O . SER C 1 266 ? 2.156 74.245 10.030 1.00 25.38 266 SER C O 1
ATOM 8123 N N . ARG C 1 267 ? 2.238 74.894 7.880 1.00 22.76 267 ARG C N 1
ATOM 8124 C CA . ARG C 1 267 ? 3.695 75.018 7.871 1.00 25.38 267 ARG C CA 1
ATOM 8125 C C . ARG C 1 267 ? 4.082 76.452 8.206 1.00 28.42 267 ARG C C 1
ATOM 8126 O O . ARG C 1 267 ? 3.779 77.381 7.453 1.00 27.29 267 ARG C O 1
ATOM 8134 N N . GLY C 1 268 ? 4.753 76.630 9.340 1.00 21.89 268 GLY C N 1
ATOM 8135 C CA . GLY C 1 268 ? 5.159 77.959 9.751 1.00 21.47 268 GLY C CA 1
ATOM 8136 C C . GLY C 1 268 ? 6.650 78.084 10.010 1.00 24.23 268 GLY C C 1
ATOM 8137 O O . GLY C 1 268 ? 7.298 77.132 10.449 1.00 24.56 268 GLY C O 1
ATOM 8138 N N . VAL C 1 269 ? 7.191 79.264 9.721 1.00 24.76 269 VAL C N 1
ATOM 8139 C CA . VAL C 1 269 ? 8.606 79.545 9.922 1.00 23.67 269 VAL C CA 1
ATOM 8140 C C . VAL C 1 269 ? 8.685 80.751 10.843 1.00 23.06 269 VAL C C 1
ATOM 8141 O O . VAL C 1 269 ? 7.961 81.726 10.664 1.00 25.23 269 VAL C O 1
ATOM 8145 N N . TYR C 1 270 ? 9.547 80.673 11.851 1.00 26.81 270 TYR C N 1
ATOM 8146 C CA . TYR C 1 270 ? 9.667 81.760 12.814 1.00 23.79 270 TYR C CA 1
ATOM 8147 C C . TYR C 1 270 ? 11.104 82.083 13.188 1.00 21.12 270 TYR C C 1
ATOM 8148 O O . TYR C 1 270 ? 11.946 81.192 13.290 1.00 26.99 270 TYR C O 1
ATOM 8157 N N . GLU C 1 271 ? 11.373 83.369 13.379 1.00 23.16 271 GLU C N 1
ATOM 8158 C CA . GLU C 1 271 ? 12.684 83.812 13.822 1.00 25.84 271 GLU C CA 1
ATOM 8159 C C . GLU C 1 271 ? 12.432 84.606 15.104 1.00 24.82 271 GLU C C 1
ATOM 8160 O O . GLU C 1 271 ? 11.722 85.613 15.100 1.00 25.13 271 GLU C O 1
ATOM 8166 N N . THR C 1 272 ? 13.005 84.125 16.205 1.00 24.45 272 THR C N 1
ATOM 8167 C CA . THR C 1 272 ? 12.828 84.746 17.516 1.00 22.22 272 THR C CA 1
ATOM 8168 C C . THR C 1 272 ? 14.194 84.838 18.204 1.00 31.17 272 THR C C 1
ATOM 8169 O O . THR C 1 272 ? 14.449 84.138 19.184 1.00 25.66 272 THR C O 1
ATOM 8173 N N . PRO C 1 273 ? 15.080 85.714 17.702 1.00 29.88 273 PRO C N 1
ATOM 8174 C CA . PRO C 1 273 ? 16.427 85.904 18.250 1.00 31.15 273 PRO C CA 1
ATOM 8175 C C . PRO C 1 273 ? 16.503 86.209 19.747 1.00 27.60 273 PRO C C 1
ATOM 8176 O O . PRO C 1 273 ? 17.076 85.432 20.508 1.00 30.00 273 PRO C O 1
ATOM 8180 N N . GLY C 1 274 ? 15.940 87.340 20.152 1.00 22.56 274 GLY C N 1
ATOM 8181 C CA . GLY C 1 274 ? 15.960 87.732 21.546 1.00 27.19 274 GLY C CA 1
ATOM 8182 C C . GLY C 1 274 ? 15.280 86.713 22.447 1.00 32.58 274 GLY C C 1
ATOM 8183 O O . GLY C 1 274 ? 15.842 86.306 23.466 1.00 27.47 274 GLY C O 1
ATOM 8184 N N . GLY C 1 275 ? 14.075 86.297 22.065 1.00 26.48 275 GLY C N 1
ATOM 8185 C CA . GLY C 1 275 ? 13.335 85.329 22.856 1.00 27.28 275 GLY C CA 1
ATOM 8186 C C . GLY C 1 275 ? 14.055 83.999 23.014 1.00 27.53 275 GLY C C 1
ATOM 8187 O O . GLY C 1 275 ? 13.969 83.363 24.069 1.00 25.90 275 GLY C O 1
ATOM 8188 N N . THR C 1 276 ? 14.764 83.569 21.973 1.00 23.54 276 THR C N 1
ATOM 8189 C CA . THR C 1 276 ? 15.484 82.309 22.037 1.00 24.98 276 THR C CA 1
ATOM 8190 C C . THR C 1 276 ? 16.654 82.429 23.016 1.00 29.62 276 THR C C 1
ATOM 8191 O O . THR C 1 276 ? 16.916 81.507 23.791 1.00 27.88 276 THR C O 1
ATOM 8195 N N . ILE C 1 277 ? 17.356 83.557 22.991 1.00 26.36 277 ILE C N 1
ATOM 8196 C CA . ILE C 1 277 ? 18.453 83.743 23.933 1.00 26.07 277 ILE C CA 1
ATOM 8197 C C . ILE C 1 277 ? 17.858 83.704 25.343 1.00 28.47 277 ILE C C 1
ATOM 8198 O O . ILE C 1 277 ? 18.403 83.058 26.244 1.00 28.81 277 ILE C O 1
ATOM 8203 N N . LEU C 1 278 ? 16.728 84.383 25.515 1.00 29.69 278 LEU C N 1
ATOM 8204 C CA . LEU C 1 278 ? 16.042 84.445 26.806 1.00 31.39 278 LEU C CA 1
ATOM 8205 C C . LEU C 1 278 ? 15.560 83.089 27.315 1.00 29.86 278 LEU C C 1
ATOM 8206 O O . LEU C 1 278 ? 15.551 82.855 28.525 1.00 29.20 278 LEU C O 1
ATOM 8211 N N . TYR C 1 279 ? 15.172 82.198 26.403 1.00 28.24 279 TYR C N 1
ATOM 8212 C CA . TYR C 1 279 ? 14.700 80.871 26.794 1.00 28.03 279 TYR C CA 1
ATOM 8213 C C . TYR C 1 279 ? 15.834 80.083 27.451 1.00 30.49 279 TYR C C 1
ATOM 8214 O O . TYR C 1 279 ? 15.669 79.500 28.520 1.00 26.89 279 TYR C O 1
ATOM 8223 N N . HIS C 1 280 ? 16.988 80.066 26.798 1.00 27.61 280 HIS C N 1
ATOM 8224 C CA . HIS C 1 280 ? 18.139 79.349 27.317 1.00 25.83 280 HIS C CA 1
ATOM 8225 C C . HIS C 1 280 ? 18.780 80.037 28.515 1.00 26.87 280 HIS C C 1
ATOM 8226 O O . HIS C 1 280 ? 19.331 79.366 29.391 1.00 27.10 280 HIS C O 1
ATOM 8233 N N . ALA C 1 281 ? 18.705 81.366 28.568 1.00 25.91 281 ALA C N 1
ATOM 8234 C CA . ALA C 1 281 ? 19.281 82.100 29.690 1.00 25.76 281 ALA C CA 1
ATOM 8235 C C . ALA C 1 281 ? 18.464 81.766 30.935 1.00 29.40 281 ALA C C 1
ATOM 8236 O O . ALA C 1 281 ? 19.016 81.474 31.997 1.00 24.72 281 ALA C O 1
ATOM 8238 N N . ARG C 1 282 ? 17.143 81.801 30.788 1.00 26.16 282 ARG C N 1
ATOM 8239 C CA . ARG C 1 282 ? 16.244 81.484 31.897 1.00 24.96 282 ARG C CA 1
ATOM 8240 C C . ARG C 1 282 ? 16.519 80.082 32.450 1.00 24.32 282 ARG C C 1
ATOM 8241 O O . ARG C 1 282 ? 16.740 79.917 33.651 1.00 27.66 282 ARG C O 1
ATOM 8249 N N . ARG C 1 283 ? 16.517 79.073 31.583 1.00 21.80 283 ARG C N 1
ATOM 8250 C CA . ARG C 1 283 ? 16.757 77.710 32.045 1.00 22.88 283 ARG C CA 1
ATOM 8251 C C . ARG C 1 283 ? 18.115 77.581 32.734 1.00 27.33 283 ARG C C 1
ATOM 8252 O O . ARG C 1 283 ? 18.267 76.785 33.662 1.00 24.69 283 ARG C O 1
ATOM 8260 N N . ALA C 1 284 ? 19.091 78.368 32.285 1.00 22.83 284 ALA C N 1
ATOM 8261 C CA . ALA C 1 284 ? 20.429 78.349 32.878 1.00 28.76 284 ALA C CA 1
ATOM 8262 C C . ALA C 1 284 ? 20.391 78.861 34.324 1.00 25.57 284 ALA C C 1
ATOM 8263 O O . ALA C 1 284 ? 21.018 78.285 35.208 1.00 28.55 284 ALA C O 1
ATOM 8265 N N . VAL C 1 285 ? 19.674 79.954 34.558 1.00 24.52 285 VAL C N 1
ATOM 8266 C CA . VAL C 1 285 ? 19.569 80.501 35.911 1.00 26.74 285 VAL C CA 1
ATOM 8267 C C . VAL C 1 285 ? 18.720 79.549 36.768 1.00 29.16 285 VAL C C 1
ATOM 8268 O O . VAL C 1 285 ? 18.970 79.376 37.963 1.00 25.18 285 VAL C O 1
ATOM 8272 N N . GLU C 1 286 ? 17.730 78.920 36.140 1.00 27.77 286 GLU C N 1
ATOM 8273 C CA . GLU C 1 286 ? 16.859 77.970 36.831 1.00 26.68 286 GLU C CA 1
ATOM 8274 C C . GLU C 1 286 ? 17.641 76.739 37.286 1.00 25.93 286 GLU C C 1
ATOM 8275 O O . GLU C 1 286 ? 17.319 76.131 38.308 1.00 25.99 286 GLU C O 1
ATOM 8281 N N . SER C 1 287 ? 18.673 76.376 36.534 1.00 22.32 287 SER C N 1
ATOM 8282 C CA . SER C 1 287 ? 19.453 75.191 36.869 1.00 24.67 287 SER C CA 1
ATOM 8283 C C . SER C 1 287 ? 20.163 75.324 38.209 1.00 24.73 287 SER C C 1
ATOM 8284 O O . SER C 1 287 ? 20.620 74.332 38.767 1.00 25.18 287 SER C O 1
ATOM 8287 N N . LEU C 1 288 ? 20.257 76.546 38.722 1.00 25.85 288 LEU C N 1
ATOM 8288 C CA . LEU C 1 288 ? 20.913 76.762 40.006 1.00 28.87 288 LEU C CA 1
ATOM 8289 C C . LEU C 1 288 ? 19.922 77.173 41.091 1.00 28.68 288 LEU C C 1
ATOM 8290 O O . LEU C 1 288 ? 20.118 76.875 42.268 1.00 28.91 288 LEU C O 1
ATOM 8295 N N . THR C 1 289 ? 18.855 77.855 40.686 1.00 25.75 289 THR C N 1
ATOM 8296 C CA . THR C 1 289 ? 17.883 78.370 41.633 1.00 27.48 289 THR C CA 1
ATOM 8297 C C . THR C 1 289 ? 16.601 77.588 41.876 1.00 27.48 289 THR C C 1
ATOM 8298 O O . THR C 1 289 ? 15.920 77.847 42.858 1.00 27.87 289 THR C O 1
ATOM 8302 N N . LEU C 1 290 ? 16.250 76.661 40.991 1.00 25.29 290 LEU C N 1
ATOM 8303 C CA . LEU C 1 290 ? 15.030 75.886 41.192 1.00 28.49 290 LEU C CA 1
ATOM 8304 C C . LEU C 1 290 ? 15.308 74.500 41.748 1.00 24.74 290 LEU C C 1
ATOM 8305 O O . LEU C 1 290 ? 16.329 73.892 41.452 1.00 28.83 290 LEU C O 1
ATOM 8310 N N . ASP C 1 291 ? 14.381 74.008 42.560 1.00 28.24 291 ASP C N 1
ATOM 8311 C CA . ASP C 1 291 ? 14.506 72.687 43.148 1.00 23.54 291 ASP C CA 1
ATOM 8312 C C . ASP C 1 291 ? 14.157 71.615 42.118 1.00 23.04 291 ASP C C 1
ATOM 8313 O O . ASP C 1 291 ? 13.303 71.820 41.255 1.00 22.70 291 ASP C O 1
ATOM 8318 N N . ARG C 1 292 ? 14.815 70.470 42.219 1.00 20.71 292 ARG C N 1
ATOM 8319 C CA . ARG C 1 292 ? 14.592 69.365 41.292 1.00 24.03 292 ARG C CA 1
ATOM 8320 C C . ARG C 1 292 ? 13.124 69.015 41.054 1.00 27.48 292 ARG C C 1
ATOM 8321 O O . ARG C 1 292 ? 12.645 69.022 39.912 1.00 21.37 292 ARG C O 1
ATOM 8329 N N . GLU C 1 293 ? 12.406 68.703 42.129 1.00 21.37 293 GLU C N 1
ATOM 8330 C CA . GLU C 1 293 ? 11.015 68.313 41.986 1.00 20.27 293 GLU C CA 1
ATOM 8331 C C . GLU C 1 293 ? 10.112 69.445 41.503 1.00 19.38 293 GLU C C 1
ATOM 8332 O O . GLU C 1 293 ? 9.142 69.201 40.785 1.00 23.65 293 GLU C O 1
ATOM 8338 N N . VAL C 1 294 ? 10.428 70.680 41.879 1.00 23.30 294 VAL C N 1
ATOM 8339 C CA . VAL C 1 294 ? 9.642 71.820 41.409 1.00 25.78 294 VAL C CA 1
ATOM 8340 C C . VAL C 1 294 ? 9.874 71.950 39.899 1.00 27.29 294 VAL C C 1
ATOM 8341 O O . VAL C 1 294 ? 8.935 72.139 39.123 1.00 23.98 294 VAL C O 1
ATOM 8345 N N . LEU C 1 295 ? 11.130 71.816 39.484 1.00 25.29 295 LEU C N 1
ATOM 8346 C CA . LEU C 1 295 ? 11.460 71.919 38.069 1.00 24.20 295 LEU C CA 1
ATOM 8347 C C . LEU C 1 295 ? 10.718 70.878 37.240 1.00 24.86 295 LEU C C 1
ATOM 8348 O O . LEU C 1 295 ? 10.034 71.219 36.274 1.00 24.65 295 LEU C O 1
ATOM 8353 N N . HIS C 1 296 ? 10.855 69.613 37.624 1.00 23.92 296 HIS C N 1
ATOM 8354 C CA . HIS C 1 296 ? 10.209 68.517 36.909 1.00 23.71 296 HIS C CA 1
ATOM 8355 C C . HIS C 1 296 ? 8.699 68.695 36.788 1.00 27.41 296 HIS C C 1
ATOM 8356 O O . HIS C 1 296 ? 8.113 68.351 35.764 1.00 24.24 296 HIS C O 1
ATOM 8363 N N . GLN C 1 297 ? 8.069 69.233 37.829 1.00 26.44 297 GLN C N 1
ATOM 8364 C CA . GLN C 1 297 ? 6.628 69.450 37.794 1.00 27.26 297 GLN C CA 1
ATOM 8365 C C . GLN C 1 297 ? 6.309 70.593 36.833 1.00 21.71 297 GLN C C 1
ATOM 8366 O O . GLN C 1 297 ? 5.411 70.488 36.004 1.00 25.59 297 GLN C O 1
ATOM 8372 N N . ARG C 1 298 ? 7.054 71.682 36.952 1.00 22.81 298 ARG C N 1
ATOM 8373 C CA . ARG C 1 298 ? 6.855 72.845 36.100 1.00 26.21 298 ARG C CA 1
ATOM 8374 C C . ARG C 1 298 ? 6.932 72.485 34.607 1.00 26.97 298 ARG C C 1
ATOM 8375 O O . ARG C 1 298 ? 6.078 72.899 33.813 1.00 22.34 298 ARG C O 1
ATOM 8383 N N . ASP C 1 299 ? 7.945 71.710 34.230 1.00 22.00 299 ASP C N 1
ATOM 8384 C CA . ASP C 1 299 ? 8.123 71.327 32.827 1.00 27.04 299 ASP C CA 1
ATOM 8385 C C . ASP C 1 299 ? 6.991 70.471 32.282 1.00 27.86 299 ASP C C 1
ATOM 8386 O O . ASP C 1 299 ? 6.715 70.488 31.084 1.00 25.15 299 ASP C O 1
ATOM 8391 N N . MET C 1 300 ? 6.324 69.716 33.144 1.00 24.38 300 MET C N 1
ATOM 8392 C CA . MET C 1 300 ? 5.224 68.895 32.663 1.00 24.72 300 MET C CA 1
ATOM 8393 C C . MET C 1 300 ? 3.953 69.722 32.468 1.00 23.04 300 MET C C 1
ATOM 8394 O O . MET C 1 300 ? 3.012 69.275 31.817 1.00 24.69 300 MET C O 1
ATOM 8399 N N . LEU C 1 301 ? 3.940 70.937 33.011 1.00 19.87 301 LEU C N 1
ATOM 8400 C CA . LEU C 1 301 ? 2.784 71.821 32.875 1.00 21.71 301 LEU C CA 1
ATOM 8401 C C . LEU C 1 301 ? 2.981 72.871 31.776 1.00 22.85 301 LEU C C 1
ATOM 8402 O O . LEU C 1 301 ? 2.019 73.355 31.185 1.00 22.15 301 LEU C O 1
ATOM 8407 N N . SER C 1 302 ? 4.235 73.215 31.502 1.00 24.96 302 SER C N 1
ATOM 8408 C CA . SER C 1 302 ? 4.548 74.205 30.475 1.00 26.02 302 SER C CA 1
ATOM 8409 C C . SER C 1 302 ? 3.772 73.991 29.169 1.00 22.98 302 SER C C 1
ATOM 8410 O O . SER C 1 302 ? 3.122 74.909 28.678 1.00 24.16 302 SER C O 1
ATOM 8413 N N . PRO C 1 303 ? 3.815 72.772 28.607 1.00 25.69 303 PRO C N 1
ATOM 8414 C CA . PRO C 1 303 ? 3.112 72.461 27.357 1.00 21.70 303 PRO C CA 1
ATOM 8415 C C . PRO C 1 303 ? 1.629 72.794 27.388 1.00 25.19 303 PRO C C 1
ATOM 8416 O O . PRO C 1 303 ? 1.078 73.243 26.394 1.00 21.44 303 PRO C O 1
ATOM 8420 N N . LYS C 1 304 ? 0.980 72.574 28.528 1.00 22.97 304 LYS C N 1
ATOM 8421 C CA . LYS C 1 304 ? -0.437 72.884 28.634 1.00 21.71 304 LYS C CA 1
ATOM 8422 C C . LYS C 1 304 ? -0.631 74.395 28.584 1.00 23.30 304 LYS C C 1
ATOM 8423 O O . LYS C 1 304 ? -1.540 74.901 27.929 1.00 20.10 304 LYS C O 1
ATOM 8429 N N . TYR C 1 305 ? 0.224 75.115 29.295 1.00 20.31 305 TYR C N 1
ATOM 8430 C CA . TYR C 1 305 ? 0.154 76.568 29.306 1.00 22.54 305 TYR C CA 1
ATOM 8431 C C . TYR C 1 305 ? 0.385 77.052 27.864 1.00 22.03 305 TYR C C 1
ATOM 8432 O O . TYR C 1 305 ? -0.267 77.987 27.396 1.00 23.26 305 TYR C O 1
ATOM 8441 N N . ALA C 1 306 ? 1.298 76.389 27.163 1.00 19.80 306 ALA C N 1
ATOM 8442 C CA . ALA C 1 306 ? 1.611 76.754 25.786 1.00 22.98 306 ALA C CA 1
ATOM 8443 C C . ALA C 1 306 ? 0.385 76.654 24.874 1.00 25.87 306 ALA C C 1
ATOM 8444 O O . ALA C 1 306 ? 0.101 77.580 24.113 1.00 26.75 306 ALA C O 1
ATOM 8446 N N . GLU C 1 307 ? -0.345 75.541 24.937 1.00 24.91 307 GLU C N 1
ATOM 8447 C CA . GLU C 1 307 ? -1.518 75.420 24.079 1.00 26.48 307 GLU C CA 1
ATOM 8448 C C . GLU C 1 307 ? -2.605 76.411 24.464 1.00 25.91 307 GLU C C 1
ATOM 8449 O O . GLU C 1 307 ? -3.380 76.848 23.612 1.00 24.33 307 GLU C O 1
ATOM 8455 N N . LEU C 1 308 ? -2.658 76.783 25.741 1.00 24.15 308 LEU C N 1
ATOM 8456 C CA . LEU C 1 308 ? -3.654 77.752 26.178 1.00 25.95 308 LEU C CA 1
ATOM 8457 C C . LEU C 1 308 ? -3.385 79.077 25.479 1.00 24.83 308 LEU C C 1
ATOM 8458 O O . LEU C 1 308 ? -4.303 79.726 24.979 1.00 22.75 308 LEU C O 1
ATOM 8463 N N . VAL C 1 309 ? -2.117 79.467 25.438 1.00 22.74 309 VAL C N 1
ATOM 8464 C CA . VAL C 1 309 ? -1.728 80.711 24.782 1.00 25.67 309 VAL C CA 1
ATOM 8465 C C . VAL C 1 309 ? -1.986 80.608 23.278 1.00 23.26 309 VAL C C 1
ATOM 8466 O O . VAL C 1 309 ? -2.569 81.510 22.676 1.00 24.71 309 VAL C O 1
ATOM 8470 N N . TYR C 1 310 ? -1.552 79.499 22.685 1.00 19.59 310 TYR C N 1
ATOM 8471 C CA . TYR C 1 310 ? -1.726 79.254 21.257 1.00 21.89 310 TYR C CA 1
ATOM 8472 C C . TYR C 1 310 ? -3.194 79.301 20.827 1.00 26.68 310 TYR C C 1
ATOM 8473 O O . TYR C 1 310 ? -3.538 79.916 19.814 1.00 23.44 310 TYR C O 1
ATOM 8482 N N . TYR C 1 311 ? -4.052 78.639 21.596 1.00 23.20 311 TYR C N 1
ATOM 8483 C CA . TYR C 1 311 ? -5.476 78.594 21.298 1.00 23.34 311 TYR C CA 1
ATOM 8484 C C . TYR C 1 311 ? -6.187 79.928 21.496 1.00 23.95 311 TYR C C 1
ATOM 8485 O O . TYR C 1 311 ? -7.220 80.175 20.880 1.00 28.83 311 TYR C O 1
ATOM 8494 N N . GLY C 1 312 ? -5.646 80.783 22.358 1.00 21.35 312 GLY C N 1
ATOM 8495 C CA . GLY C 1 312 ? -6.269 82.074 22.592 1.00 22.02 312 GLY C CA 1
ATOM 8496 C C . GLY C 1 312 ? -6.896 82.260 23.968 1.00 24.43 312 GLY C C 1
ATOM 8497 O O . GLY C 1 312 ? -7.597 83.242 24.208 1.00 21.77 312 GLY C O 1
ATOM 8498 N N . PHE C 1 313 ? -6.647 81.325 24.879 1.00 21.55 313 PHE C N 1
ATOM 8499 C CA . PHE C 1 313 ? -7.202 81.437 26.219 1.00 24.94 313 PHE C CA 1
ATOM 8500 C C . PHE C 1 313 ? -6.226 82.162 27.146 1.00 27.41 313 PHE C C 1
ATOM 8501 O O . PHE C 1 313 ? -5.655 81.562 28.063 1.00 25.68 313 PHE C O 1
ATOM 8509 N N . TRP C 1 314 ? -6.027 83.453 26.895 1.00 29.74 314 TRP C N 1
ATOM 8510 C CA . TRP C 1 314 ? -5.121 84.246 27.717 1.00 26.97 314 TRP C CA 1
ATOM 8511 C C . TRP C 1 314 ? -5.888 84.784 28.910 1.00 26.46 314 TRP C C 1
ATOM 8512 O O . TRP C 1 314 ? -5.499 84.567 30.055 1.00 23.86 314 TRP C O 1
ATOM 8523 N N . TYR C 1 315 ? -6.976 85.496 28.636 1.00 22.72 315 TYR C N 1
ATOM 8524 C CA . TYR C 1 315 ? -7.813 86.030 29.696 1.00 24.20 315 TYR C CA 1
ATOM 8525 C C . TYR C 1 315 ? -8.859 84.957 30.006 1.00 27.75 315 TYR C C 1
ATOM 8526 O O . TYR C 1 315 ? -10.055 85.129 29.753 1.00 26.12 315 TYR C O 1
ATOM 8535 N N . ALA C 1 316 ? -8.377 83.839 30.538 1.00 25.10 316 ALA C N 1
ATOM 8536 C CA . ALA C 1 316 ? -9.223 82.705 30.893 1.00 21.95 316 ALA C CA 1
ATOM 8537 C C . ALA C 1 316 ? -8.762 82.184 32.254 1.00 24.18 316 ALA C C 1
ATOM 8538 O O . ALA C 1 316 ? -7.575 82.224 32.574 1.00 22.00 316 ALA C O 1
ATOM 8540 N N . PRO C 1 317 ? -9.699 81.678 33.066 1.00 23.61 317 PRO C N 1
ATOM 8541 C CA . PRO C 1 317 ? -9.346 81.165 34.395 1.00 20.90 317 PRO C CA 1
ATOM 8542 C C . PRO C 1 317 ? -8.264 80.079 34.458 1.00 18.85 317 PRO C C 1
ATOM 8543 O O . PRO C 1 317 ? -7.425 80.120 35.358 1.00 26.62 317 PRO C O 1
ATOM 8547 N N . GLU C 1 318 ? -8.269 79.126 33.524 1.00 17.19 318 GLU C N 1
ATOM 8548 C CA . GLU C 1 318 ? -7.260 78.053 33.503 1.00 22.77 318 GLU C CA 1
ATOM 8549 C C . GLU C 1 318 ? -5.860 78.630 33.394 1.00 27.19 318 GLU C C 1
ATOM 8550 O O . GLU C 1 318 ? -4.929 78.205 34.081 1.00 22.51 318 GLU C O 1
ATOM 8556 N N . ARG C 1 319 ? -5.712 79.578 32.479 1.00 23.31 319 ARG C N 1
ATOM 8557 C CA . ARG C 1 319 ? -4.417 80.193 32.245 1.00 22.06 319 ARG C CA 1
ATOM 8558 C C . ARG C 1 319 ? -3.964 81.002 33.454 1.00 21.63 319 ARG C C 1
ATOM 8559 O O . ARG C 1 319 ? -2.835 80.866 33.906 1.00 23.39 319 ARG C O 1
ATOM 8567 N N . GLU C 1 320 ? -4.851 81.821 33.998 1.00 23.16 320 GLU C N 1
ATOM 8568 C CA . GLU C 1 320 ? -4.491 82.626 35.158 1.00 24.36 320 GLU C CA 1
ATOM 8569 C C . GLU C 1 320 ? -4.156 81.747 36.368 1.00 26.65 320 GLU C C 1
ATOM 8570 O O . GLU C 1 320 ? -3.322 82.114 37.194 1.00 26.06 320 GLU C O 1
ATOM 8576 N N . ALA C 1 321 ? -4.802 80.587 36.463 1.00 26.27 321 ALA C N 1
ATOM 8577 C CA . ALA C 1 321 ? -4.558 79.663 37.572 1.00 27.62 321 ALA C CA 1
ATOM 8578 C C . ALA C 1 321 ? -3.152 79.093 37.444 1.00 23.88 321 ALA C C 1
ATOM 8579 O O . ALA C 1 321 ? -2.383 79.093 38.402 1.00 22.37 321 ALA C O 1
ATOM 8581 N N . LEU C 1 322 ? -2.816 78.603 36.255 1.00 21.93 322 LEU C N 1
ATOM 8582 C CA . LEU C 1 322 ? -1.481 78.068 36.035 1.00 25.26 322 LEU C CA 1
ATOM 8583 C C . LEU C 1 322 ? -0.453 79.178 36.228 1.00 24.88 322 LEU C C 1
ATOM 8584 O O . LEU C 1 322 ? 0.661 78.931 36.697 1.00 25.16 322 LEU C O 1
ATOM 8589 N N . GLN C 1 323 ? -0.833 80.405 35.886 1.00 22.59 323 GLN C N 1
ATOM 8590 C CA . GLN C 1 323 ? 0.079 81.534 36.024 1.00 28.41 323 GLN C CA 1
ATOM 8591 C C . GLN C 1 323 ? 0.502 81.709 37.487 1.00 27.08 323 GLN C C 1
ATOM 8592 O O . GLN C 1 323 ? 1.641 82.079 37.774 1.00 22.54 323 GLN C O 1
ATOM 8598 N N . ALA C 1 324 ? -0.422 81.444 38.406 1.00 27.46 324 ALA C N 1
ATOM 8599 C CA . ALA C 1 324 ? -0.130 81.560 39.832 1.00 26.21 324 ALA C CA 1
ATOM 8600 C C . ALA C 1 324 ? 0.969 80.561 40.208 1.00 23.31 324 ALA C C 1
ATOM 8601 O O . ALA C 1 324 ? 1.826 80.855 41.041 1.00 27.56 324 ALA C O 1
ATOM 8603 N N . TYR C 1 325 ? 0.938 79.382 39.591 1.00 23.07 325 TYR C N 1
ATOM 8604 C CA . TYR C 1 325 ? 1.937 78.351 39.855 1.00 25.11 325 TYR C CA 1
ATOM 8605 C C . TYR C 1 325 ? 3.277 78.807 39.292 1.00 26.77 325 TYR C C 1
ATOM 8606 O O . TYR C 1 325 ? 4.272 78.885 40.001 1.00 21.15 325 TYR C O 1
ATOM 8615 N N . PHE C 1 326 ? 3.290 79.115 38.003 1.00 25.48 326 PHE C N 1
ATOM 8616 C CA . PHE C 1 326 ? 4.515 79.548 37.345 1.00 23.48 326 PHE C CA 1
ATOM 8617 C C . PHE C 1 326 ? 5.122 80.796 37.988 1.00 21.12 326 PHE C C 1
ATOM 8618 O O . PHE C 1 326 ? 6.338 80.884 38.131 1.00 26.85 326 PHE C O 1
ATOM 8626 N N . ASP C 1 327 ? 4.287 81.750 38.387 1.00 20.79 327 ASP C N 1
ATOM 8627 C CA . ASP C 1 327 ? 4.773 82.973 39.023 1.00 20.44 327 ASP C CA 1
ATOM 8628 C C . ASP C 1 327 ? 5.440 82.677 40.374 1.00 27.27 327 ASP C C 1
ATOM 8629 O O . ASP C 1 327 ? 6.475 83.261 40.705 1.00 23.79 327 ASP C O 1
ATOM 8634 N N . HIS C 1 328 ? 4.839 81.768 41.140 1.00 25.81 328 HIS C N 1
ATOM 8635 C CA . HIS C 1 328 ? 5.381 81.361 42.436 1.00 26.72 328 HIS C CA 1
ATOM 8636 C C . HIS C 1 328 ? 6.780 80.775 42.219 1.00 25.61 328 HIS C C 1
ATOM 8637 O O . HIS C 1 328 ? 7.746 81.164 42.877 1.00 25.54 328 HIS C O 1
ATOM 8644 N N . VAL C 1 329 ? 6.875 79.835 41.288 1.00 21.73 329 VAL C N 1
ATOM 8645 C CA . VAL C 1 329 ? 8.142 79.182 40.986 1.00 25.31 329 VAL C CA 1
ATOM 8646 C C . VAL C 1 329 ? 9.193 80.156 40.448 1.00 28.90 329 VAL C C 1
ATOM 8647 O O . VAL C 1 329 ? 10.353 80.129 40.869 1.00 31.02 329 VAL C O 1
ATOM 8651 N N . ALA C 1 330 ? 8.780 81.033 39.540 1.00 24.74 330 ALA C N 1
ATOM 8652 C CA . ALA C 1 330 ? 9.708 81.978 38.916 1.00 23.86 330 ALA C CA 1
ATOM 8653 C C . ALA C 1 330 ? 10.328 83.003 39.855 1.00 25.18 330 ALA C C 1
ATOM 8654 O O . ALA C 1 330 ? 11.406 83.528 39.588 1.00 26.27 330 ALA C O 1
ATOM 8656 N N . ARG C 1 331 ? 9.651 83.283 40.959 1.00 27.41 331 ARG C N 1
ATOM 8657 C CA . ARG C 1 331 ? 10.141 84.269 41.907 1.00 30.24 331 ARG C CA 1
ATOM 8658 C C . ARG C 1 331 ? 11.552 83.946 42.422 1.00 24.35 331 ARG C C 1
ATOM 8659 O O . ARG C 1 331 ? 12.268 84.840 42.880 1.00 26.35 331 ARG C O 1
ATOM 8667 N N . SER C 1 332 ? 11.939 82.675 42.335 1.00 24.92 332 SER C N 1
ATOM 8668 C CA . SER C 1 332 ? 13.259 82.212 42.782 1.00 28.68 332 SER C CA 1
ATOM 8669 C C . SER C 1 332 ? 14.335 82.383 41.713 1.00 30.64 332 SER C C 1
ATOM 8670 O O . SER C 1 332 ? 15.523 82.325 42.008 1.00 22.98 332 SER C O 1
ATOM 8673 N N . VAL C 1 333 ? 13.915 82.583 40.469 1.00 27.22 333 VAL C N 1
ATOM 8674 C CA . VAL C 1 333 ? 14.867 82.721 39.375 1.00 24.79 333 VAL C CA 1
ATOM 8675 C C . VAL C 1 333 ? 15.559 84.079 39.376 1.00 28.24 333 VAL C C 1
ATOM 8676 O O . VAL C 1 333 ? 15.109 85.033 38.741 1.00 27.44 333 VAL C O 1
ATOM 8680 N N . THR C 1 334 ? 16.660 84.147 40.116 1.00 27.82 334 THR C N 1
ATOM 8681 C CA . THR C 1 334 ? 17.458 85.360 40.240 1.00 28.77 334 THR C CA 1
ATOM 8682 C C . THR C 1 334 ? 18.924 84.973 40.081 1.00 28.50 334 THR C C 1
ATOM 8683 O O . THR C 1 334 ? 19.440 84.121 40.812 1.00 23.26 334 THR C O 1
ATOM 8687 N N . GLY C 1 335 ? 19.587 85.589 39.110 1.00 24.48 335 GLY C N 1
ATOM 8688 C CA . GLY C 1 335 ? 20.981 85.275 38.858 1.00 23.79 335 GLY C CA 1
ATOM 8689 C C . GLY C 1 335 ? 21.406 85.752 37.483 1.00 25.40 335 GLY C C 1
ATOM 8690 O O . GLY C 1 335 ? 20.742 86.600 36.889 1.00 26.54 335 GLY C O 1
ATOM 8691 N N . VAL C 1 336 ? 22.502 85.203 36.974 1.00 26.46 336 VAL C N 1
ATOM 8692 C CA . VAL C 1 336 ? 23.020 85.598 35.667 1.00 27.79 336 VAL C CA 1
ATOM 8693 C C . VAL C 1 336 ? 23.432 84.417 34.802 1.00 28.40 336 VAL C C 1
ATOM 8694 O O . VAL C 1 336 ? 24.041 83.460 35.281 1.00 27.62 336 VAL C O 1
ATOM 8698 N N . ALA C 1 337 ? 23.093 84.494 33.519 1.00 27.15 337 ALA C N 1
ATOM 8699 C CA . ALA C 1 337 ? 23.448 83.451 32.570 1.00 23.79 337 ALA C CA 1
ATOM 8700 C C . ALA C 1 337 ? 24.441 84.026 31.554 1.00 25.20 337 ALA C C 1
ATOM 8701 O O . ALA C 1 337 ? 24.311 85.172 31.122 1.00 24.43 337 ALA C O 1
ATOM 8703 N N . ARG C 1 338 ? 25.437 83.228 31.192 1.00 27.18 338 ARG C N 1
ATOM 8704 C CA . ARG C 1 338 ? 26.429 83.646 30.208 1.00 28.72 338 ARG C CA 1
ATOM 8705 C C . ARG C 1 338 ? 26.283 82.716 29.017 1.00 25.45 338 ARG C C 1
ATOM 8706 O O . ARG C 1 338 ? 26.403 81.497 29.148 1.00 25.27 338 ARG C O 1
ATOM 8714 N N . LEU C 1 339 ? 26.009 83.294 27.854 1.00 26.96 339 LEU C N 1
ATOM 8715 C CA . LEU C 1 339 ? 25.835 82.499 26.651 1.00 25.27 339 LEU C CA 1
ATOM 8716 C C . LEU C 1 339 ? 26.800 82.898 25.535 1.00 28.04 339 LEU C C 1
ATOM 8717 O O . LEU C 1 339 ? 27.250 84.040 25.459 1.00 29.35 339 LEU C O 1
ATOM 8722 N N . LYS C 1 340 ? 27.102 81.932 24.677 1.00 26.63 340 LYS C N 1
ATOM 8723 C CA . LYS C 1 340 ? 28.005 82.119 23.547 1.00 28.74 340 LYS C CA 1
ATOM 8724 C C . LYS C 1 340 ? 27.183 82.020 22.262 1.00 29.54 340 LYS C C 1
ATOM 8725 O O . LYS C 1 340 ? 26.536 80.999 22.007 1.00 25.77 340 LYS C O 1
ATOM 8731 N N . LEU C 1 341 ? 27.211 83.080 21.459 1.00 29.01 341 LEU C N 1
ATOM 8732 C CA . LEU C 1 341 ? 26.471 83.098 20.202 1.00 28.60 341 LEU C CA 1
ATOM 8733 C C . LEU C 1 341 ? 27.432 82.845 19.043 1.00 33.37 341 LEU C C 1
ATOM 8734 O O . LEU C 1 341 ? 28.476 83.496 18.929 1.00 27.56 341 LEU C O 1
ATOM 8739 N N . TYR C 1 342 ? 27.087 81.885 18.195 1.00 33.77 342 TYR C N 1
ATOM 8740 C CA . TYR C 1 342 ? 27.924 81.562 17.048 1.00 35.33 342 TYR C CA 1
ATOM 8741 C C . TYR C 1 342 ? 27.134 80.940 15.902 1.00 37.45 342 TYR C C 1
ATOM 8742 O O . TYR C 1 342 ? 26.579 79.844 16.025 1.00 34.67 342 TYR C O 1
ATOM 8751 N N . LYS C 1 343 ? 27.098 81.660 14.786 1.00 36.82 343 LYS C N 1
ATOM 8752 C CA . LYS C 1 343 ? 26.420 81.208 13.577 1.00 36.46 343 LYS C CA 1
ATOM 8753 C C . LYS C 1 343 ? 25.141 80.391 13.772 1.00 33.27 343 LYS C C 1
ATOM 8754 O O . LYS C 1 343 ? 25.126 79.175 13.589 1.00 35.84 343 LYS C O 1
ATOM 8760 N N . GLY C 1 344 ? 24.072 81.082 14.149 1.00 37.34 344 GLY C N 1
ATOM 8761 C CA . GLY C 1 344 ? 22.779 80.444 14.331 1.00 39.83 344 GLY C CA 1
ATOM 8762 C C . GLY C 1 344 ? 22.490 79.708 15.626 1.00 40.16 344 GLY C C 1
ATOM 8763 O O . GLY C 1 344 ? 21.325 79.398 15.901 1.00 41.86 344 GLY C O 1
ATOM 8764 N N . ASN C 1 345 ? 23.515 79.422 16.424 1.00 35.44 345 ASN C N 1
ATOM 8765 C CA . ASN C 1 345 ? 23.305 78.699 17.676 1.00 36.18 345 ASN C CA 1
ATOM 8766 C C . ASN C 1 345 ? 23.541 79.528 18.936 1.00 33.63 345 ASN C C 1
ATOM 8767 O O . ASN C 1 345 ? 24.250 80.531 18.909 1.00 31.37 345 ASN C O 1
ATOM 8772 N N . VAL C 1 346 ? 22.928 79.094 20.037 1.00 34.01 346 VAL C N 1
ATOM 8773 C CA . VAL C 1 346 ? 23.079 79.750 21.335 1.00 32.33 346 VAL C CA 1
ATOM 8774 C C . VAL C 1 346 ? 23.605 78.685 22.285 1.00 33.67 346 VAL C C 1
ATOM 8775 O O . VAL C 1 346 ? 22.950 77.658 22.485 1.00 32.30 346 VAL C O 1
ATOM 8779 N N . TYR C 1 347 ? 24.781 78.918 22.864 1.00 28.54 347 TYR C N 1
ATOM 8780 C CA . TYR C 1 347 ? 25.359 77.954 23.790 1.00 30.23 347 TYR C CA 1
ATOM 8781 C C . TYR C 1 347 ? 25.470 78.506 25.204 1.00 29.10 347 TYR C C 1
ATOM 8782 O O . TYR C 1 347 ? 26.069 79.558 25.419 1.00 32.57 347 TYR C O 1
ATOM 8791 N N . VAL C 1 348 ? 24.884 77.808 26.168 1.00 29.11 348 VAL C N 1
ATOM 8792 C CA . VAL C 1 348 ? 25.015 78.239 27.553 1.00 26.57 348 VAL C CA 1
ATOM 8793 C C . VAL C 1 348 ? 26.444 77.837 27.915 1.00 20.85 348 VAL C C 1
ATOM 8794 O O . VAL C 1 348 ? 26.842 76.702 27.673 1.00 23.27 348 VAL C O 1
ATOM 8798 N N . VAL C 1 349 ? 27.224 78.764 28.456 1.00 21.59 349 VAL C N 1
ATOM 8799 C CA . VAL C 1 349 ? 28.592 78.433 28.839 1.00 27.19 349 VAL C CA 1
ATOM 8800 C C . VAL C 1 349 ? 28.844 78.712 30.310 1.00 25.07 349 VAL C C 1
ATOM 8801 O O . VAL C 1 349 ? 29.865 78.303 30.855 1.00 26.56 349 VAL C O 1
ATOM 8805 N N . GLY C 1 350 ? 27.913 79.417 30.945 1.00 33.59 350 GLY C N 1
ATOM 8806 C CA . GLY C 1 350 ? 28.062 79.728 32.355 1.00 32.29 350 GLY C CA 1
ATOM 8807 C C . GLY C 1 350 ? 26.809 80.275 33.010 1.00 32.98 350 GLY C C 1
ATOM 8808 O O . GLY C 1 350 ? 25.912 80.795 32.346 1.00 33.00 350 GLY C O 1
ATOM 8809 N N . ARG C 1 351 ? 26.751 80.158 34.331 1.00 31.16 351 ARG C N 1
ATOM 8810 C CA . ARG C 1 351 ? 25.617 80.649 35.091 1.00 28.33 351 ARG C CA 1
ATOM 8811 C C . ARG C 1 351 ? 26.012 80.772 36.557 1.00 26.87 351 ARG C C 1
ATOM 8812 O O . ARG C 1 351 ? 26.847 80.009 37.050 1.00 23.72 351 ARG C O 1
ATOM 8820 N N . LYS C 1 352 ? 25.415 81.744 37.237 1.00 24.50 352 LYS C N 1
ATOM 8821 C CA . LYS C 1 352 ? 25.679 81.981 38.652 1.00 28.03 352 LYS C CA 1
ATOM 8822 C C . LYS C 1 352 ? 24.461 82.613 39.306 1.00 28.71 352 LYS C C 1
ATOM 8823 O O . LYS C 1 352 ? 23.634 83.230 38.635 1.00 27.35 352 LYS C O 1
ATOM 8829 N N . ALA C 1 353 ? 24.347 82.454 40.619 1.00 27.08 353 ALA C N 1
ATOM 8830 C CA . ALA C 1 353 ? 23.218 83.020 41.346 1.00 30.42 353 ALA C CA 1
ATOM 8831 C C . ALA C 1 353 ? 23.569 83.246 42.807 1.00 29.02 353 ALA C C 1
ATOM 8832 O O . ALA C 1 353 ? 24.248 82.426 43.420 1.00 29.75 353 ALA C O 1
ATOM 8834 N N . PRO C 1 354 ? 23.097 84.362 43.382 1.00 31.37 354 PRO C N 1
ATOM 8835 C CA . PRO C 1 354 ? 23.359 84.700 44.782 1.00 31.92 354 PRO C CA 1
ATOM 8836 C C . PRO C 1 354 ? 22.822 83.637 45.733 1.00 35.87 354 PRO C C 1
ATOM 8837 O O . PRO C 1 354 ? 23.400 83.406 46.790 1.00 37.71 354 PRO C O 1
ATOM 8841 N N . LYS C 1 355 ? 21.724 82.989 45.346 1.00 33.36 355 LYS C N 1
ATOM 8842 C CA . LYS C 1 355 ? 21.132 81.933 46.157 1.00 31.92 355 LYS C CA 1
ATOM 8843 C C . LYS C 1 355 ? 21.185 80.597 45.421 1.00 30.02 355 LYS C C 1
ATOM 8844 O O . LYS C 1 355 ? 20.220 79.839 45.419 1.00 28.99 355 LYS C O 1
ATOM 8850 N N . SER C 1 356 ? 22.324 80.315 44.796 1.00 26.67 356 SER C N 1
ATOM 8851 C CA . SER C 1 356 ? 22.506 79.065 44.068 1.00 28.50 356 SER C CA 1
ATOM 8852 C C . SER C 1 356 ? 22.367 77.855 44.991 1.00 30.50 356 SER C C 1
ATOM 8853 O O . SER C 1 356 ? 22.833 77.877 46.130 1.00 30.40 356 SER C O 1
ATOM 8856 N N . LEU C 1 357 ? 21.733 76.798 44.489 1.00 26.26 357 LEU C N 1
ATOM 8857 C CA . LEU C 1 357 ? 21.532 75.574 45.254 1.00 26.70 357 LEU C CA 1
ATOM 8858 C C . LEU C 1 357 ? 22.637 74.572 44.953 1.00 25.88 357 LEU C C 1
ATOM 8859 O O . LEU C 1 357 ? 22.655 73.467 45.497 1.00 28.15 357 LEU C O 1
ATOM 8864 N N . TYR C 1 358 ? 23.550 74.956 44.067 1.00 24.20 358 TYR C N 1
ATOM 8865 C CA . TYR C 1 358 ? 24.654 74.086 43.705 1.00 26.64 358 TYR C CA 1
ATOM 8866 C C . TYR C 1 358 ? 25.724 74.188 44.781 1.00 27.03 358 TYR C C 1
ATOM 8867 O O . TYR C 1 358 ? 26.011 75.276 45.265 1.00 29.96 358 TYR C O 1
ATOM 8876 N N . ARG C 1 359 ? 26.293 73.053 45.162 1.00 30.14 359 ARG C N 1
ATOM 8877 C CA . ARG C 1 359 ? 27.369 73.023 46.161 1.00 36.16 359 ARG C CA 1
ATOM 8878 C C . ARG C 1 359 ? 28.469 72.125 45.612 1.00 33.90 359 ARG C C 1
ATOM 8879 O O . ARG C 1 359 ? 28.300 70.909 45.539 1.00 33.21 359 ARG C O 1
ATOM 8887 N N . GLN C 1 360 ? 29.590 72.719 45.216 1.00 36.71 360 GLN C N 1
ATOM 8888 C CA . GLN C 1 360 ? 30.696 71.942 44.661 1.00 37.24 360 GLN C CA 1
ATOM 8889 C C . GLN C 1 360 ? 31.146 70.815 45.596 1.00 38.36 360 GLN C C 1
ATOM 8890 O O . GLN C 1 360 ? 31.541 69.734 45.158 1.00 38.88 360 GLN C O 1
ATOM 8896 N N . ASP C 1 361 ? 31.060 71.077 46.892 1.00 41.41 361 ASP C N 1
ATOM 8897 C CA . ASP C 1 361 ? 31.462 70.128 47.924 1.00 41.61 361 ASP C CA 1
ATOM 8898 C C . ASP C 1 361 ? 30.654 68.835 47.945 1.00 43.00 361 ASP C C 1
ATOM 8899 O O . ASP C 1 361 ? 31.137 67.806 48.438 1.00 40.18 361 ASP C O 1
ATOM 8904 N N . LEU C 1 362 ? 29.431 68.865 47.420 1.00 37.83 362 LEU C N 1
ATOM 8905 C CA . LEU C 1 362 ? 28.634 67.646 47.410 1.00 36.29 362 LEU C CA 1
ATOM 8906 C C . LEU C 1 362 ? 29.030 66.751 46.238 1.00 35.47 362 LEU C C 1
ATOM 8907 O O . LEU C 1 362 ? 28.682 65.570 46.204 1.00 30.18 362 LEU C O 1
ATOM 8912 N N . VAL C 1 363 ? 29.780 67.302 45.286 1.00 33.72 363 VAL C N 1
ATOM 8913 C CA . VAL C 1 363 ? 30.198 66.515 44.128 1.00 38.35 363 VAL C CA 1
ATOM 8914 C C . VAL C 1 363 ? 31.698 66.194 44.083 1.00 39.19 363 VAL C C 1
ATOM 8915 O O . VAL C 1 363 ? 32.093 65.149 43.577 1.00 34.64 363 VAL C O 1
ATOM 8919 N N . SER C 1 364 ? 32.532 67.082 44.608 1.00 44.32 364 SER C N 1
ATOM 8920 C CA . SER C 1 364 ? 33.977 66.846 44.582 1.00 51.08 364 SER C CA 1
ATOM 8921 C C . SER C 1 364 ? 34.385 65.714 45.513 1.00 54.46 364 SER C C 1
ATOM 8922 O O . SER C 1 364 ? 33.652 65.358 46.443 1.00 54.86 364 SER C O 1
ATOM 8925 N N . PHE C 1 365 ? 35.554 65.133 45.255 1.00 56.79 365 PHE C N 1
ATOM 8926 C CA . PHE C 1 365 ? 36.051 64.052 46.098 1.00 61.72 365 PHE C CA 1
ATOM 8927 C C . PHE C 1 365 ? 37.134 64.562 47.042 1.00 62.83 365 PHE C C 1
ATOM 8928 O O . PHE C 1 365 ? 38.235 63.969 47.076 1.00 64.82 365 PHE C O 1
ATOM 8936 N N . GLY C 1 370 ? 26.739 66.639 54.853 1.00 67.00 370 GLY C N 1
ATOM 8937 C CA . GLY C 1 370 ? 25.370 66.235 54.432 1.00 64.70 370 GLY C CA 1
ATOM 8938 C C . GLY C 1 370 ? 25.406 64.980 53.589 1.00 64.26 370 GLY C C 1
ATOM 8939 O O . GLY C 1 370 ? 24.372 64.318 53.397 1.00 63.30 370 GLY C O 1
ATOM 8940 N N . TYR C 1 371 ? 26.592 64.631 53.088 1.00 62.36 371 TYR C N 1
ATOM 8941 C CA . TYR C 1 371 ? 26.707 63.443 52.252 1.00 58.29 371 TYR C CA 1
ATOM 8942 C C . TYR C 1 371 ? 27.613 62.299 52.680 1.00 55.83 371 TYR C C 1
ATOM 8943 O O . TYR C 1 371 ? 28.837 62.440 52.774 1.00 59.23 371 TYR C O 1
ATOM 8952 N N . ASP C 1 372 ? 27.001 61.147 52.907 1.00 52.64 372 ASP C N 1
ATOM 8953 C CA . ASP C 1 372 ? 27.736 59.956 53.281 1.00 51.58 372 ASP C CA 1
ATOM 8954 C C . ASP C 1 372 ? 27.435 58.855 52.265 1.00 52.56 372 ASP C C 1
ATOM 8955 O O . ASP C 1 372 ? 26.284 58.444 52.093 1.00 48.72 372 ASP C O 1
ATOM 8960 N N . GLN C 1 373 ? 28.489 58.390 51.601 1.00 52.55 373 GLN C N 1
ATOM 8961 C CA . GLN C 1 373 ? 28.421 57.343 50.586 1.00 51.49 373 GLN C CA 1
ATOM 8962 C C . GLN C 1 373 ? 27.532 56.166 50.957 1.00 48.50 373 GLN C C 1
ATOM 8963 O O . GLN C 1 373 ? 26.786 55.660 50.117 1.00 48.96 373 GLN C O 1
ATOM 8969 N N . LYS C 1 374 ? 27.608 55.713 52.202 1.00 43.05 374 LYS C N 1
ATOM 8970 C CA . LYS C 1 374 ? 26.805 54.563 52.592 1.00 43.14 374 LYS C CA 1
ATOM 8971 C C . LYS C 1 374 ? 25.310 54.823 52.728 1.00 38.74 374 LYS C C 1
ATOM 8972 O O . LYS C 1 374 ? 24.519 53.882 52.795 1.00 40.44 374 LYS C O 1
ATOM 8978 N N . ASP C 1 375 ? 24.914 56.085 52.789 1.00 36.46 375 ASP C N 1
ATOM 8979 C CA . ASP C 1 375 ? 23.489 56.388 52.870 1.00 31.83 375 ASP C CA 1
ATOM 8980 C C . ASP C 1 375 ? 22.857 55.967 51.546 1.00 30.53 375 ASP C C 1
ATOM 8981 O O . ASP C 1 375 ? 21.675 55.629 51.485 1.00 24.07 375 ASP C O 1
ATOM 8986 N N . ALA C 1 376 ? 23.668 55.978 50.487 1.00 31.40 376 ALA C N 1
ATOM 8987 C CA . ALA C 1 376 ? 23.199 55.608 49.159 1.00 29.07 376 ALA C CA 1
ATOM 8988 C C . ALA C 1 376 ? 22.758 54.155 49.097 1.00 25.91 376 ALA C C 1
ATOM 8989 O O . ALA C 1 376 ? 21.815 53.824 48.388 1.00 28.49 376 ALA C O 1
ATOM 8991 N N . GLU C 1 377 ? 23.434 53.273 49.827 1.00 27.17 377 GLU C N 1
ATOM 8992 C CA . GLU C 1 377 ? 23.036 51.870 49.811 1.00 25.43 377 GLU C CA 1
ATOM 8993 C C . GLU C 1 377 ? 21.618 51.706 50.364 1.00 25.06 377 GLU C C 1
ATOM 8994 O O . GLU C 1 377 ? 20.807 50.962 49.811 1.00 23.58 377 GLU C O 1
ATOM 9000 N N . GLY C 1 378 ? 21.328 52.401 51.460 1.00 23.70 378 GLY C N 1
ATOM 9001 C CA . GLY C 1 378 ? 20.007 52.310 52.054 1.00 25.85 378 GLY C CA 1
ATOM 9002 C C . GLY C 1 378 ? 18.963 52.863 51.101 1.00 23.15 378 GLY C C 1
ATOM 9003 O O . GLY C 1 378 ? 17.875 52.316 50.945 1.00 25.53 378 GLY C O 1
ATOM 9004 N N . PHE C 1 379 ? 19.315 53.968 50.466 1.00 24.14 379 PHE C N 1
ATOM 9005 C CA . PHE C 1 379 ? 18.450 54.630 49.503 1.00 24.75 379 PHE C CA 1
ATOM 9006 C C . PHE C 1 379 ? 18.082 53.627 48.413 1.00 25.90 379 PHE C C 1
ATOM 9007 O O . PHE C 1 379 ? 16.912 53.391 48.138 1.00 23.48 379 PHE C O 1
ATOM 9015 N N . ILE C 1 380 ? 19.105 53.020 47.822 1.00 25.94 380 ILE C N 1
ATOM 9016 C CA . ILE C 1 380 ? 18.937 52.043 46.753 1.00 22.97 380 ILE C CA 1
ATOM 9017 C C . ILE C 1 380 ? 18.108 50.819 47.146 1.00 26.70 380 ILE C C 1
ATOM 9018 O O . ILE C 1 380 ? 17.237 50.376 46.387 1.00 25.45 380 ILE C O 1
ATOM 9023 N N . LYS C 1 381 ? 18.372 50.270 48.329 1.00 23.73 381 LYS C N 1
ATOM 9024 C CA . LYS C 1 381 ? 17.644 49.093 48.783 1.00 24.09 381 LYS C CA 1
ATOM 9025 C C . LYS C 1 381 ? 16.153 49.374 48.903 1.00 19.18 381 LYS C C 1
ATOM 9026 O O . LYS C 1 381 ? 15.328 48.583 48.446 1.00 21.77 381 LYS C O 1
ATOM 9032 N N . ILE C 1 382 ? 15.819 50.498 49.528 1.00 22.28 382 ILE C N 1
ATOM 9033 C CA . ILE C 1 382 ? 14.423 50.882 49.718 1.00 24.68 382 ILE C CA 1
ATOM 9034 C C . ILE C 1 382 ? 13.728 51.164 48.383 1.00 23.89 382 ILE C C 1
ATOM 9035 O O . ILE C 1 382 ? 12.571 50.796 48.194 1.00 28.74 382 ILE C O 1
ATOM 9040 N N . GLN C 1 383 ? 14.427 51.827 47.468 1.00 25.33 383 GLN C N 1
ATOM 9041 C CA . GLN C 1 383 ? 13.851 52.123 46.154 1.00 24.74 383 GLN C CA 1
ATOM 9042 C C . GLN C 1 383 ? 13.624 50.807 45.419 1.00 22.52 383 GLN C C 1
ATOM 9043 O O . GLN C 1 383 ? 12.647 50.644 44.690 1.00 29.40 383 GLN C O 1
ATOM 9049 N N . ALA C 1 384 ? 14.519 49.852 45.645 1.00 21.98 384 ALA C N 1
ATOM 9050 C CA . ALA C 1 384 ? 14.444 48.564 44.972 1.00 21.58 384 ALA C CA 1
ATOM 9051 C C . ALA C 1 384 ? 13.410 47.571 45.485 1.00 24.72 384 ALA C C 1
ATOM 9052 O O . ALA C 1 384 ? 13.011 46.653 44.756 1.00 23.45 384 ALA C O 1
ATOM 9054 N N . LEU C 1 385 ? 12.965 47.757 46.726 1.00 26.90 385 LEU C N 1
ATOM 9055 C CA . LEU C 1 385 ? 12.022 46.824 47.333 1.00 21.52 385 LEU C CA 1
ATOM 9056 C C . LEU C 1 385 ? 10.844 46.383 46.469 1.00 26.41 385 LEU C C 1
ATOM 9057 O O . LEU C 1 385 ? 10.668 45.186 46.224 1.00 22.57 385 LEU C O 1
ATOM 9062 N N . ARG C 1 386 ? 10.037 47.331 45.999 1.00 22.26 386 ARG C N 1
ATOM 9063 C CA . ARG C 1 386 ? 8.880 46.964 45.192 1.00 21.62 386 ARG C CA 1
ATOM 9064 C C . ARG C 1 386 ? 9.265 46.209 43.914 1.00 23.53 386 ARG C C 1
ATOM 9065 O O . ARG C 1 386 ? 8.502 45.380 43.432 1.00 23.07 386 ARG C O 1
ATOM 9073 N N . LEU C 1 387 ? 10.447 46.489 43.373 1.00 23.39 387 LEU C N 1
ATOM 9074 C CA . LEU C 1 387 ? 10.903 45.804 42.160 1.00 25.41 387 LEU C CA 1
ATOM 9075 C C . LEU C 1 387 ? 11.315 44.371 42.494 1.00 26.75 387 LEU C C 1
ATOM 9076 O O . LEU C 1 387 ? 11.126 43.449 41.697 1.00 28.04 387 LEU C O 1
ATOM 9081 N N . ARG C 1 388 ? 11.894 44.188 43.677 1.00 27.98 388 ARG C N 1
ATOM 9082 C CA . ARG C 1 388 ? 12.311 42.862 44.104 1.00 24.83 388 ARG C CA 1
ATOM 9083 C C . ARG C 1 388 ? 11.085 41.993 44.396 1.00 24.92 388 ARG C C 1
ATOM 9084 O O . ARG C 1 388 ? 11.042 40.828 44.021 1.00 25.70 388 ARG C O 1
ATOM 9092 N N . VAL C 1 389 ? 10.082 42.570 45.056 1.00 27.72 389 VAL C N 1
ATOM 9093 C CA . VAL C 1 389 ? 8.853 41.842 45.354 1.00 24.24 389 VAL C CA 1
ATOM 9094 C C . VAL C 1 389 ? 8.186 41.424 44.043 1.00 26.08 389 VAL C C 1
ATOM 9095 O O . VAL C 1 389 ? 7.719 40.294 43.902 1.00 26.29 389 VAL C O 1
ATOM 9099 N N . ARG C 1 390 ? 8.142 42.352 43.088 1.00 28.21 390 ARG C N 1
ATOM 9100 C CA . ARG C 1 390 ? 7.546 42.087 41.779 1.00 27.20 390 ARG C CA 1
ATOM 9101 C C . ARG C 1 390 ? 8.230 40.891 41.114 1.00 27.96 390 ARG C C 1
ATOM 9102 O O . ARG C 1 390 ? 7.569 39.980 40.622 1.00 27.65 390 ARG C O 1
ATOM 9110 N N . ALA C 1 391 ? 9.558 40.904 41.103 1.00 28.80 391 ALA C N 1
ATOM 9111 C CA . ALA C 1 391 ? 10.324 39.819 40.496 1.00 32.32 391 ALA C CA 1
ATOM 9112 C C . ALA C 1 391 ? 10.081 38.492 41.207 1.00 36.39 391 ALA C C 1
ATOM 9113 O O . ALA C 1 391 ? 9.881 37.457 40.561 1.00 34.06 391 ALA C O 1
ATOM 9115 N N . LEU C 1 392 ? 10.097 38.517 42.538 1.00 34.28 392 LEU C N 1
ATOM 9116 C CA . LEU C 1 392 ? 9.883 37.295 43.304 1.00 35.34 392 LEU C CA 1
ATOM 9117 C C . LEU C 1 392 ? 8.509 36.697 43.013 1.00 35.24 392 LEU C C 1
ATOM 9118 O O . LEU C 1 392 ? 8.384 35.484 42.840 1.00 35.14 392 LEU C O 1
ATOM 9123 N N . VAL C 1 393 ? 7.479 37.537 42.935 1.00 33.25 393 VAL C N 1
ATOM 9124 C CA . VAL C 1 393 ? 6.136 37.037 42.649 1.00 32.76 393 VAL C CA 1
ATOM 9125 C C . VAL C 1 393 ? 6.102 36.392 41.267 1.00 38.68 393 VAL C C 1
ATOM 9126 O O . VAL C 1 393 ? 5.437 35.378 41.056 1.00 36.35 393 VAL C O 1
ATOM 9130 N N . GLU C 1 394 ? 6.816 36.975 40.317 1.00 40.81 394 GLU C N 1
ATOM 9131 C CA . GLU C 1 394 ? 6.855 36.387 38.989 1.00 49.04 394 GLU C CA 1
ATOM 9132 C C . GLU C 1 394 ? 7.605 35.067 39.145 1.00 52.18 394 GLU C C 1
ATOM 9133 O O . GLU C 1 394 ? 7.744 34.290 38.202 1.00 49.89 394 GLU C O 1
ATOM 9139 N N . ARG C 1 395 ? 8.057 34.823 40.373 1.00 58.12 395 ARG C N 1
ATOM 9140 C CA . ARG C 1 395 ? 8.799 33.620 40.736 1.00 60.63 395 ARG C CA 1
ATOM 9141 C C . ARG C 1 395 ? 9.946 33.424 39.784 1.00 63.42 395 ARG C C 1
ATOM 9142 O O . ARG C 1 395 ? 10.993 34.089 39.975 1.00 65.61 395 ARG C O 1
ATOM 9150 N N . MET D 1 1 ? 33.331 31.415 46.214 1.00 47.17 1 MET D N 1
ATOM 9151 C CA . MET D 1 1 ? 32.480 32.586 45.850 1.00 43.91 1 MET D CA 1
ATOM 9152 C C . MET D 1 1 ? 32.956 33.179 44.531 1.00 43.46 1 MET D C 1
ATOM 9153 O O . MET D 1 1 ? 34.158 33.290 44.292 1.00 45.22 1 MET D O 1
ATOM 9158 N N . LYS D 1 2 ? 32.020 33.556 43.666 1.00 40.26 2 LYS D N 1
ATOM 9159 C CA . LYS D 1 2 ? 32.402 34.159 42.392 1.00 39.83 2 LYS D CA 1
ATOM 9160 C C . LYS D 1 2 ? 31.782 35.542 42.327 1.00 34.98 2 LYS D C 1
ATOM 9161 O O . LYS D 1 2 ? 30.700 35.759 42.865 1.00 40.75 2 LYS D O 1
ATOM 9167 N N . ILE D 1 3 ? 32.467 36.474 41.677 1.00 33.42 3 ILE D N 1
ATOM 9168 C CA . ILE D 1 3 ? 31.963 37.837 41.540 1.00 30.29 3 ILE D CA 1
ATOM 9169 C C . ILE D 1 3 ? 32.128 38.313 40.099 1.00 31.81 3 ILE D C 1
ATOM 9170 O O . ILE D 1 3 ? 33.242 38.326 39.565 1.00 33.21 3 ILE D O 1
ATOM 9175 N N . VAL D 1 4 ? 31.023 38.703 39.468 1.00 34.88 4 VAL D N 1
ATOM 9176 C CA . VAL D 1 4 ? 31.081 39.206 38.099 1.00 31.15 4 VAL D CA 1
ATOM 9177 C C . VAL D 1 4 ? 31.219 40.720 38.150 1.00 29.74 4 VAL D C 1
ATOM 9178 O O . VAL D 1 4 ? 30.323 41.426 38.612 1.00 30.51 4 VAL D O 1
ATOM 9182 N N . LEU D 1 5 ? 32.358 41.208 37.678 1.00 27.19 5 LEU D N 1
ATOM 9183 C CA . LEU D 1 5 ? 32.660 42.626 37.684 1.00 27.38 5 LEU D CA 1
ATOM 9184 C C . LEU D 1 5 ? 32.465 43.289 36.332 1.00 32.96 5 LEU D C 1
ATOM 9185 O O . LEU D 1 5 ? 32.911 42.770 35.306 1.00 31.55 5 LEU D O 1
ATOM 9190 N N . ALA D 1 6 ? 31.796 44.434 36.336 1.00 28.95 6 ALA D N 1
ATOM 9191 C CA . ALA D 1 6 ? 31.610 45.191 35.111 1.00 31.48 6 ALA D CA 1
ATOM 9192 C C . ALA D 1 6 ? 32.966 45.887 34.979 1.00 33.64 6 ALA D C 1
ATOM 9193 O O . ALA D 1 6 ? 33.261 46.846 35.698 1.00 31.13 6 ALA D O 1
ATOM 9195 N N . TYR D 1 7 ? 33.789 45.372 34.072 1.00 32.11 7 TYR D N 1
ATOM 9196 C CA . TYR D 1 7 ? 35.147 45.855 33.844 1.00 33.25 7 TYR D CA 1
ATOM 9197 C C . TYR D 1 7 ? 35.267 46.699 32.573 1.00 33.01 7 TYR D C 1
ATOM 9198 O O . TYR D 1 7 ? 35.009 46.215 31.475 1.00 35.20 7 TYR D O 1
ATOM 9207 N N . SER D 1 8 ? 35.672 47.954 32.718 1.00 33.73 8 SER D N 1
ATOM 9208 C CA . SER D 1 8 ? 35.808 48.827 31.558 1.00 35.71 8 SER D CA 1
ATOM 9209 C C . SER D 1 8 ? 37.231 48.817 31.005 1.00 39.12 8 SER D C 1
ATOM 9210 O O . SER D 1 8 ? 37.465 49.262 29.885 1.00 40.90 8 SER D O 1
ATOM 9213 N N . GLY D 1 9 ? 38.180 48.326 31.798 1.00 38.81 9 GLY D N 1
ATOM 9214 C CA . GLY D 1 9 ? 39.564 48.268 31.357 1.00 36.68 9 GLY D CA 1
ATOM 9215 C C . GLY D 1 9 ? 40.422 49.422 31.839 1.00 38.33 9 GLY D C 1
ATOM 9216 O O . GLY D 1 9 ? 41.613 49.485 31.541 1.00 42.44 9 GLY D O 1
ATOM 9217 N N . GLY D 1 10 ? 39.831 50.342 32.588 1.00 39.34 10 GLY D N 1
ATOM 9218 C CA . GLY D 1 10 ? 40.598 51.478 33.073 1.00 40.99 10 GLY D CA 1
ATOM 9219 C C . GLY D 1 10 ? 41.351 51.210 34.365 1.00 41.94 10 GLY D C 1
ATOM 9220 O O . GLY D 1 10 ? 41.363 50.083 34.869 1.00 39.08 10 GLY D O 1
ATOM 9221 N N . LEU D 1 11 ? 41.978 52.255 34.900 1.00 42.04 11 LEU D N 1
ATOM 9222 C CA . LEU D 1 11 ? 42.739 52.146 36.140 1.00 44.68 11 LEU D CA 1
ATOM 9223 C C . LEU D 1 11 ? 41.886 51.737 37.342 1.00 44.91 11 LEU D C 1
ATOM 9224 O O . LEU D 1 11 ? 42.264 50.843 38.102 1.00 46.06 11 LEU D O 1
ATOM 9229 N N . ASP D 1 12 ? 40.735 52.383 37.508 1.00 45.94 12 ASP D N 1
ATOM 9230 C CA . ASP D 1 12 ? 39.855 52.095 38.642 1.00 41.91 12 ASP D CA 1
ATOM 9231 C C . ASP D 1 12 ? 39.216 50.711 38.685 1.00 38.55 12 ASP D C 1
ATOM 9232 O O . ASP D 1 12 ? 39.131 50.103 39.759 1.00 39.04 12 ASP D O 1
ATOM 9237 N N . THR D 1 13 ? 38.756 50.194 37.549 1.00 34.66 13 THR D N 1
ATOM 9238 C CA . THR D 1 13 ? 38.159 48.867 37.574 1.00 32.51 13 THR D CA 1
ATOM 9239 C C . THR D 1 13 ? 39.262 47.828 37.649 1.00 32.28 13 THR D C 1
ATOM 9240 O O . THR D 1 13 ? 39.003 46.659 37.937 1.00 30.64 13 THR D O 1
ATOM 9244 N N . SER D 1 14 ? 40.496 48.261 37.392 1.00 31.30 14 SER D N 1
ATOM 9245 C CA . SER D 1 14 ? 41.645 47.368 37.489 1.00 36.18 14 SER D CA 1
ATOM 9246 C C . SER D 1 14 ? 41.988 47.301 38.980 1.00 35.22 14 SER D C 1
ATOM 9247 O O . SER D 1 14 ? 42.238 46.229 39.526 1.00 36.10 14 SER D O 1
ATOM 9250 N N . ILE D 1 15 ? 41.992 48.459 39.631 1.00 35.81 15 ILE D N 1
ATOM 9251 C CA . ILE D 1 15 ? 42.242 48.517 41.067 1.00 36.73 15 ILE D CA 1
ATOM 9252 C C . ILE D 1 15 ? 41.128 47.728 41.762 1.00 34.76 15 ILE D C 1
ATOM 9253 O O . ILE D 1 15 ? 41.385 46.958 42.685 1.00 34.06 15 ILE D O 1
ATOM 9258 N N . ILE D 1 16 ? 39.892 47.910 41.298 1.00 30.06 16 ILE D N 1
ATOM 9259 C CA . ILE D 1 16 ? 38.738 47.210 41.871 1.00 28.96 16 ILE D CA 1
ATOM 9260 C C . ILE D 1 16 ? 38.803 45.699 41.693 1.00 31.63 16 ILE D C 1
ATOM 9261 O O . ILE D 1 16 ? 38.349 44.943 42.563 1.00 30.47 16 ILE D O 1
ATOM 9266 N N . LEU D 1 17 ? 39.350 45.250 40.564 1.00 29.00 17 LEU D N 1
ATOM 9267 C CA . LEU D 1 17 ? 39.454 43.818 40.309 1.00 32.30 17 LEU D CA 1
ATOM 9268 C C . LEU D 1 17 ? 40.378 43.211 41.377 1.00 33.60 17 LEU D C 1
ATOM 9269 O O . LEU D 1 17 ? 40.075 42.157 41.951 1.00 31.95 17 LEU D O 1
ATOM 9274 N N . LYS D 1 18 ? 41.487 43.898 41.647 1.00 34.14 18 LYS D N 1
ATOM 9275 C CA . LYS D 1 18 ? 42.458 43.468 42.663 1.00 39.71 18 LYS D CA 1
ATOM 9276 C C . LYS D 1 18 ? 41.820 43.521 44.048 1.00 37.95 18 LYS D C 1
ATOM 9277 O O . LYS D 1 18 ? 41.920 42.576 44.832 1.00 37.77 18 LYS D O 1
ATOM 9283 N N . TRP D 1 19 ? 41.184 44.652 44.339 1.00 36.75 19 TRP D N 1
ATOM 9284 C CA . TRP D 1 19 ? 40.528 44.874 45.619 1.00 34.83 19 TRP D CA 1
ATOM 9285 C C . TRP D 1 19 ? 39.517 43.768 45.935 1.00 35.99 19 TRP D C 1
ATOM 9286 O O . TRP D 1 19 ? 39.484 43.269 47.054 1.00 35.67 19 TRP D O 1
ATOM 9297 N N . LEU D 1 20 ? 38.696 43.386 44.955 1.00 32.23 20 LEU D N 1
ATOM 9298 C CA . LEU D 1 20 ? 37.699 42.338 45.166 1.00 30.40 20 LEU D CA 1
ATOM 9299 C C . LEU D 1 20 ? 38.344 41.013 45.536 1.00 34.21 20 LEU D C 1
ATOM 9300 O O . LEU D 1 20 ? 37.830 40.280 46.381 1.00 33.56 20 LEU D O 1
ATOM 9305 N N . LYS D 1 21 ? 39.461 40.701 44.884 1.00 34.21 21 LYS D N 1
ATOM 9306 C CA . LYS D 1 21 ? 40.172 39.456 45.141 1.00 40.07 21 LYS D CA 1
ATOM 9307 C C . LYS D 1 21 ? 40.711 39.439 46.574 1.00 40.81 21 LYS D C 1
ATOM 9308 O O . LYS D 1 21 ? 40.518 38.472 47.312 1.00 39.77 21 LYS D O 1
ATOM 9314 N N . GLU D 1 22 ? 41.372 40.521 46.966 1.00 39.37 22 GLU D N 1
ATOM 9315 C CA . GLU D 1 22 ? 41.947 40.615 48.306 1.00 43.03 22 GLU D CA 1
ATOM 9316 C C . GLU D 1 22 ? 40.894 40.684 49.393 1.00 43.38 22 GLU D C 1
ATOM 9317 O O . GLU D 1 22 ? 41.007 40.020 50.422 1.00 42.22 22 GLU D O 1
ATOM 9323 N N . THR D 1 23 ? 39.878 41.515 49.168 1.00 39.29 23 THR D N 1
ATOM 9324 C CA . THR D 1 23 ? 38.817 41.710 50.150 1.00 36.44 23 THR D CA 1
ATOM 9325 C C . THR D 1 23 ? 37.912 40.512 50.350 1.00 36.50 23 THR D C 1
ATOM 9326 O O . THR D 1 23 ? 37.627 40.136 51.487 1.00 38.72 23 THR D O 1
ATOM 9330 N N . TYR D 1 24 ? 37.456 39.910 49.255 1.00 32.02 24 TYR D N 1
ATOM 9331 C CA . TYR D 1 24 ? 36.553 38.768 49.339 1.00 31.58 24 TYR D CA 1
ATOM 9332 C C . TYR D 1 24 ? 37.177 37.408 49.072 1.00 31.12 24 TYR D C 1
ATOM 9333 O O . TYR D 1 24 ? 36.556 36.382 49.338 1.00 33.77 24 TYR D O 1
ATOM 9342 N N . ARG D 1 25 ? 38.397 37.390 48.550 1.00 33.48 25 ARG D N 1
ATOM 9343 C CA . ARG D 1 25 ? 39.039 36.123 48.235 1.00 39.14 25 ARG D CA 1
ATOM 9344 C C . ARG D 1 25 ? 38.120 35.300 47.340 1.00 40.57 25 ARG D C 1
ATOM 9345 O O . ARG D 1 25 ? 37.946 34.092 47.535 1.00 39.84 25 ARG D O 1
ATOM 9353 N N . ALA D 1 26 ? 37.515 35.957 46.357 1.00 40.64 26 ALA D N 1
ATOM 9354 C CA . ALA D 1 26 ? 36.629 35.246 45.448 1.00 41.78 26 ALA D CA 1
ATOM 9355 C C . ALA D 1 26 ? 37.200 35.232 44.040 1.00 36.11 26 ALA D C 1
ATOM 9356 O O . ALA D 1 26 ? 38.124 35.980 43.727 1.00 36.98 26 ALA D O 1
ATOM 9358 N N . GLU D 1 27 ? 36.659 34.354 43.204 1.00 38.33 27 GLU D N 1
ATOM 9359 C CA . GLU D 1 27 ? 37.074 34.281 41.807 1.00 39.89 27 GLU D CA 1
ATOM 9360 C C . GLU D 1 27 ? 36.305 35.436 41.161 1.00 39.97 27 GLU D C 1
ATOM 9361 O O . GLU D 1 27 ? 35.111 35.610 41.425 1.00 40.27 27 GLU D O 1
ATOM 9367 N N . VAL D 1 28 ? 36.978 36.228 40.339 1.00 34.52 28 VAL D N 1
ATOM 9368 C CA . VAL D 1 28 ? 36.330 37.365 39.695 1.00 38.79 28 VAL D CA 1
ATOM 9369 C C . VAL D 1 28 ? 36.235 37.219 38.182 1.00 38.59 28 VAL D C 1
ATOM 9370 O O . VAL D 1 28 ? 37.237 36.988 37.507 1.00 41.91 28 VAL D O 1
ATOM 9374 N N . ILE D 1 29 ? 35.024 37.354 37.656 1.00 37.19 29 ILE D N 1
ATOM 9375 C CA . ILE D 1 29 ? 34.791 37.255 36.222 1.00 36.62 29 ILE D CA 1
ATOM 9376 C C . ILE D 1 29 ? 34.598 38.669 35.713 1.00 38.60 29 ILE D C 1
ATOM 9377 O O . ILE D 1 29 ? 33.604 39.316 36.044 1.00 36.25 29 ILE D O 1
ATOM 9382 N N . ALA D 1 30 ? 35.554 39.151 34.924 1.00 35.21 30 ALA D N 1
ATOM 9383 C CA . ALA D 1 30 ? 35.477 40.493 34.375 1.00 34.72 30 ALA D CA 1
ATOM 9384 C C . ALA D 1 30 ? 34.593 40.503 33.133 1.00 35.44 30 ALA D C 1
ATOM 9385 O O . ALA D 1 30 ? 34.683 39.608 32.288 1.00 34.63 30 ALA D O 1
ATOM 9387 N N . PHE D 1 31 ? 33.730 41.505 33.029 1.00 32.28 31 PHE D N 1
ATOM 9388 C CA . PHE D 1 31 ? 32.867 41.629 31.859 1.00 33.69 31 PHE D CA 1
ATOM 9389 C C . PHE D 1 31 ? 33.062 43.002 31.274 1.00 34.18 31 PHE D C 1
ATOM 9390 O O . PHE D 1 31 ? 32.955 44.004 31.978 1.00 34.94 31 PHE D O 1
ATOM 9398 N N . THR D 1 32 ? 33.367 43.042 29.982 1.00 35.42 32 THR D N 1
ATOM 9399 C CA . THR D 1 32 ? 33.554 44.300 29.281 1.00 32.60 32 THR D CA 1
ATOM 9400 C C . THR D 1 32 ? 32.590 44.290 28.106 1.00 34.91 32 THR D C 1
ATOM 9401 O O . THR D 1 32 ? 32.576 43.347 27.305 1.00 33.08 32 THR D O 1
ATOM 9405 N N . ALA D 1 33 ? 31.768 45.327 28.021 1.00 33.03 33 ALA D N 1
ATOM 9406 C CA . ALA D 1 33 ? 30.797 45.438 26.943 1.00 34.82 33 ALA D CA 1
ATOM 9407 C C . ALA D 1 33 ? 31.228 46.499 25.948 1.00 32.09 33 ALA D C 1
ATOM 9408 O O . ALA D 1 33 ? 31.645 47.591 26.330 1.00 31.34 33 ALA D O 1
ATOM 9410 N N . ASP D 1 34 ? 31.142 46.163 24.666 1.00 32.12 34 ASP D N 1
ATOM 9411 C CA . ASP D 1 34 ? 31.483 47.120 23.633 1.00 30.09 34 ASP D CA 1
ATOM 9412 C C . ASP D 1 34 ? 30.174 47.810 23.288 1.00 27.26 34 ASP D C 1
ATOM 9413 O O . ASP D 1 34 ? 29.270 47.181 22.749 1.00 28.39 34 ASP D O 1
ATOM 9418 N N . ILE D 1 35 ? 30.067 49.087 23.630 1.00 28.19 35 ILE D N 1
ATOM 9419 C CA . ILE D 1 35 ? 28.868 49.861 23.327 1.00 29.60 35 ILE D CA 1
ATOM 9420 C C . ILE D 1 35 ? 29.270 51.144 22.603 1.00 31.43 35 ILE D C 1
ATOM 9421 O O . ILE D 1 35 ? 28.574 52.167 22.655 1.00 30.75 35 ILE D O 1
ATOM 9426 N N . GLY D 1 36 ? 30.411 51.075 21.926 1.00 30.27 36 GLY D N 1
ATOM 9427 C CA . GLY D 1 36 ? 30.894 52.215 21.176 1.00 30.05 36 GLY D CA 1
ATOM 9428 C C . GLY D 1 36 ? 31.797 53.176 21.916 1.00 32.79 36 GLY D C 1
ATOM 9429 O O . GLY D 1 36 ? 31.869 54.346 21.548 1.00 31.87 36 GLY D O 1
ATOM 9430 N N . GLN D 1 37 ? 32.497 52.705 22.943 1.00 33.68 37 GLN D N 1
ATOM 9431 C CA . GLN D 1 37 ? 33.398 53.583 23.697 1.00 37.37 37 GLN D CA 1
ATOM 9432 C C . GLN D 1 37 ? 34.567 54.007 22.811 1.00 40.41 37 GLN D C 1
ATOM 9433 O O . GLN D 1 37 ? 35.306 54.931 23.146 1.00 40.43 37 GLN D O 1
ATOM 9439 N N . GLY D 1 38 ? 34.735 53.324 21.684 1.00 43.95 38 GLY D N 1
ATOM 9440 C CA . GLY D 1 38 ? 35.842 53.645 20.796 1.00 50.75 38 GLY D CA 1
ATOM 9441 C C . GLY D 1 38 ? 37.109 53.021 21.349 1.00 53.22 38 GLY D C 1
ATOM 9442 O O . GLY D 1 38 ? 38.219 53.513 21.142 1.00 52.06 38 GLY D O 1
ATOM 9443 N N . GLU D 1 39 ? 36.923 51.917 22.064 1.00 57.79 39 GLU D N 1
ATOM 9444 C CA . GLU D 1 39 ? 38.016 51.182 22.689 1.00 60.09 39 GLU D CA 1
ATOM 9445 C C . GLU D 1 39 ? 37.987 49.751 22.197 1.00 59.99 39 GLU D C 1
ATOM 9446 O O . GLU D 1 39 ? 36.926 49.242 21.816 1.00 60.04 39 GLU D O 1
ATOM 9452 N N . GLU D 1 40 ? 39.143 49.094 22.191 1.00 57.65 40 GLU D N 1
ATOM 9453 C CA . GLU D 1 40 ? 39.162 47.700 21.781 1.00 55.57 40 GLU D CA 1
ATOM 9454 C C . GLU D 1 40 ? 38.938 46.900 23.052 1.00 53.87 40 GLU D C 1
ATOM 9455 O O . GLU D 1 40 ? 39.834 46.780 23.890 1.00 53.36 40 GLU D O 1
ATOM 9461 N N . VAL D 1 41 ? 37.733 46.360 23.194 1.00 50.03 41 VAL D N 1
ATOM 9462 C CA . VAL D 1 41 ? 37.379 45.589 24.372 1.00 49.06 41 VAL D CA 1
ATOM 9463 C C . VAL D 1 41 ? 38.212 44.330 24.558 1.00 50.89 41 VAL D C 1
ATOM 9464 O O . VAL D 1 41 ? 38.303 43.806 25.669 1.00 49.29 41 VAL D O 1
ATOM 9468 N N . GLU D 1 42 ? 38.819 43.834 23.481 1.00 50.09 42 GLU D N 1
ATOM 9469 C CA . GLU D 1 42 ? 39.629 42.632 23.605 1.00 49.81 42 GLU D CA 1
ATOM 9470 C C . GLU D 1 42 ? 40.928 42.960 24.316 1.00 48.45 42 GLU D C 1
ATOM 9471 O O . GLU D 1 42 ? 41.573 42.074 24.871 1.00 49.89 42 GLU D O 1
ATOM 9477 N N . GLU D 1 43 ? 41.317 44.233 24.304 1.00 46.54 43 GLU D N 1
ATOM 9478 C CA . GLU D 1 43 ? 42.521 44.628 25.016 1.00 47.92 43 GLU D CA 1
ATOM 9479 C C . GLU D 1 43 ? 42.132 44.592 26.488 1.00 49.75 43 GLU D C 1
ATOM 9480 O O . GLU D 1 43 ? 42.860 44.059 27.330 1.00 50.77 43 GLU D O 1
ATOM 9486 N N . ALA D 1 44 ? 40.968 45.160 26.796 1.00 46.15 44 ALA D N 1
ATOM 9487 C CA . ALA D 1 44 ? 40.491 45.176 28.175 1.00 44.13 44 ALA D CA 1
ATOM 9488 C C . ALA D 1 44 ? 40.373 43.761 28.725 1.00 41.02 44 ALA D C 1
ATOM 9489 O O . ALA D 1 44 ? 40.777 43.498 29.857 1.00 38.17 44 ALA D O 1
ATOM 9491 N N . ARG D 1 45 ? 39.825 42.850 27.922 1.00 37.49 45 ARG D N 1
ATOM 9492 C CA . ARG D 1 45 ? 39.650 41.462 28.351 1.00 39.13 45 ARG D CA 1
ATOM 9493 C C . ARG D 1 45 ? 40.993 40.818 28.713 1.00 43.05 45 ARG D C 1
ATOM 9494 O O . ARG D 1 45 ? 41.096 40.066 29.691 1.00 40.58 45 ARG D O 1
ATOM 9502 N N . GLU D 1 46 ? 42.020 41.115 27.920 1.00 43.94 46 GLU D N 1
ATOM 9503 C CA . GLU D 1 46 ? 43.352 40.572 28.159 1.00 45.03 46 GLU D CA 1
ATOM 9504 C C . GLU D 1 46 ? 43.966 41.198 29.406 1.00 43.85 46 GLU D C 1
ATOM 9505 O O . GLU D 1 46 ? 44.604 40.505 30.204 1.00 41.23 46 GLU D O 1
ATOM 9511 N N . LYS D 1 47 ? 43.778 42.505 29.566 1.00 40.19 47 LYS D N 1
ATOM 9512 C CA . LYS D 1 47 ? 44.294 43.204 30.735 1.00 42.04 47 LYS D CA 1
ATOM 9513 C C . LYS D 1 47 ? 43.596 42.674 31.992 1.00 41.81 47 LYS D C 1
ATOM 9514 O O . LYS D 1 47 ? 44.193 42.600 33.066 1.00 42.91 47 LYS D O 1
ATOM 9520 N N . ALA D 1 48 ? 42.327 42.303 31.851 1.00 41.20 48 ALA D N 1
ATOM 9521 C CA . ALA D 1 48 ? 41.568 41.772 32.977 1.00 42.92 48 ALA D CA 1
ATOM 9522 C C . ALA D 1 48 ? 42.193 40.462 33.446 1.00 46.10 48 ALA D C 1
ATOM 9523 O O . ALA D 1 48 ? 42.373 40.249 34.648 1.00 44.33 48 ALA D O 1
ATOM 9525 N N . LEU D 1 49 ? 42.518 39.586 32.495 1.00 45.41 49 LEU D N 1
ATOM 9526 C CA . LEU D 1 49 ? 43.123 38.298 32.818 1.00 47.83 49 LEU D CA 1
ATOM 9527 C C . LEU D 1 49 ? 44.491 38.500 33.458 1.00 47.02 49 LEU D C 1
ATOM 9528 O O . LEU D 1 49 ? 44.893 37.735 34.338 1.00 50.81 49 LEU D O 1
ATOM 9533 N N . ARG D 1 50 ? 45.206 39.531 33.017 1.00 47.55 50 ARG D N 1
ATOM 9534 C CA . ARG D 1 50 ? 46.521 39.835 33.564 1.00 46.95 50 ARG D CA 1
ATOM 9535 C C . ARG D 1 50 ? 46.391 40.381 34.977 1.00 49.10 50 ARG D C 1
ATOM 9536 O O . ARG D 1 50 ? 47.236 40.120 35.842 1.00 49.49 50 ARG D O 1
ATOM 9544 N N . THR D 1 51 ? 45.331 41.147 35.201 1.00 44.99 51 THR D N 1
ATOM 9545 C CA . THR D 1 51 ? 45.080 41.756 36.498 1.00 44.11 51 THR D CA 1
ATOM 9546 C C . THR D 1 51 ? 44.642 40.720 37.527 1.00 42.22 51 THR D C 1
ATOM 9547 O O . THR D 1 51 ? 44.633 40.996 38.729 1.00 44.67 51 THR D O 1
ATOM 9551 N N . GLY D 1 52 ? 44.275 39.529 37.065 1.00 38.72 52 GLY D N 1
ATOM 9552 C CA . GLY D 1 52 ? 43.878 38.495 38.002 1.00 38.34 52 GLY D CA 1
ATOM 9553 C C . GLY D 1 52 ? 42.520 37.849 37.833 1.00 38.22 52 GLY D C 1
ATOM 9554 O O . GLY D 1 52 ? 42.145 36.997 38.638 1.00 38.64 52 GLY D O 1
ATOM 9555 N N . ALA D 1 53 ? 41.771 38.234 36.805 1.00 40.71 53 ALA D N 1
ATOM 9556 C CA . ALA D 1 53 ? 40.452 37.642 36.586 1.00 39.74 53 ALA D CA 1
ATOM 9557 C C . ALA D 1 53 ? 40.546 36.145 36.294 1.00 40.34 53 ALA D C 1
ATOM 9558 O O . ALA D 1 53 ? 41.457 35.703 35.598 1.00 38.48 53 ALA D O 1
ATOM 9560 N N . SER D 1 54 ? 39.607 35.365 36.822 1.00 38.43 54 SER D N 1
ATOM 9561 C CA . SER D 1 54 ? 39.608 33.923 36.582 1.00 40.56 54 SER D CA 1
ATOM 9562 C C . SER D 1 54 ? 39.035 33.648 35.200 1.00 43.14 54 SER D C 1
ATOM 9563 O O . SER D 1 54 ? 39.311 32.611 34.586 1.00 39.05 54 SER D O 1
ATOM 9566 N N . LYS D 1 55 ? 38.230 34.592 34.722 1.00 41.31 55 LYS D N 1
ATOM 9567 C CA . LYS D 1 55 ? 37.595 34.495 33.415 1.00 38.43 55 LYS D CA 1
ATOM 9568 C C . LYS D 1 55 ? 37.214 35.900 32.967 1.00 40.32 55 LYS D C 1
ATOM 9569 O O . LYS D 1 55 ? 36.703 36.694 33.757 1.00 38.90 55 LYS D O 1
ATOM 9575 N N . ALA D 1 56 ? 37.482 36.218 31.706 1.00 37.61 56 ALA D N 1
ATOM 9576 C CA . ALA D 1 56 ? 37.143 37.529 31.184 1.00 36.72 56 ALA D CA 1
ATOM 9577 C C . ALA D 1 56 ? 36.252 37.346 29.969 1.00 41.42 56 ALA D C 1
ATOM 9578 O O . ALA D 1 56 ? 36.489 36.475 29.128 1.00 39.32 56 ALA D O 1
ATOM 9580 N N . ILE D 1 57 ? 35.213 38.167 29.887 1.00 38.84 57 ILE D N 1
ATOM 9581 C CA . ILE D 1 57 ? 34.274 38.090 28.783 1.00 39.63 57 ILE D CA 1
ATOM 9582 C C . ILE D 1 57 ? 34.151 39.453 28.134 1.00 38.76 57 ILE D C 1
ATOM 9583 O O . ILE D 1 57 ? 34.115 40.476 28.825 1.00 36.32 57 ILE D O 1
ATOM 9588 N N . ALA D 1 58 ? 34.094 39.457 26.803 1.00 37.70 58 ALA D N 1
ATOM 9589 C CA . ALA D 1 58 ? 33.945 40.685 26.035 1.00 38.03 58 ALA D CA 1
ATOM 9590 C C . ALA D 1 58 ? 32.874 40.426 24.979 1.00 37.55 58 ALA D C 1
ATOM 9591 O O . ALA D 1 58 ? 32.987 39.488 24.185 1.00 36.91 58 ALA D O 1
ATOM 9593 N N . LEU D 1 59 ? 31.826 41.246 24.984 1.00 36.56 59 LEU D N 1
ATOM 9594 C CA . LEU D 1 59 ? 30.739 41.088 24.031 1.00 34.55 59 LEU D CA 1
ATOM 9595 C C . LEU D 1 59 ? 30.457 42.370 23.263 1.00 35.83 59 LEU D C 1
ATOM 9596 O O . LEU D 1 59 ? 30.504 43.470 23.818 1.00 30.88 59 LEU D O 1
ATOM 9601 N N . ASP D 1 60 ? 30.173 42.216 21.974 1.00 34.21 60 ASP D N 1
ATOM 9602 C CA . ASP D 1 60 ? 29.841 43.347 21.122 1.00 35.54 60 ASP D CA 1
ATOM 9603 C C . ASP D 1 60 ? 28.337 43.558 21.297 1.00 32.96 60 ASP D C 1
ATOM 9604 O O . ASP D 1 60 ? 27.537 42.772 20.798 1.00 28.95 60 ASP D O 1
ATOM 9609 N N . LEU D 1 61 ? 27.950 44.620 22.002 1.00 34.72 61 LEU D N 1
ATOM 9610 C CA . LEU D 1 61 ? 26.531 44.870 22.243 1.00 33.14 61 LEU D CA 1
ATOM 9611 C C . LEU D 1 61 ? 26.013 46.149 21.582 1.00 33.57 61 LEU D C 1
ATOM 9612 O O . LEU D 1 61 ? 24.946 46.646 21.942 1.00 31.09 61 LEU D O 1
ATOM 9617 N N . LYS D 1 62 ? 26.758 46.682 20.616 1.00 31.85 62 LYS D N 1
ATOM 9618 C CA . LYS D 1 62 ? 26.335 47.911 19.949 1.00 32.84 62 LYS D CA 1
ATOM 9619 C C . LYS D 1 62 ? 24.929 47.830 19.365 1.00 27.96 62 LYS D C 1
ATOM 9620 O O . LYS D 1 62 ? 24.134 48.756 19.521 1.00 28.53 62 LYS D O 1
ATOM 9626 N N . GLU D 1 63 ? 24.624 46.726 18.692 1.00 26.81 63 GLU D N 1
ATOM 9627 C CA . GLU D 1 63 ? 23.310 46.556 18.090 1.00 31.06 63 GLU D CA 1
ATOM 9628 C C . GLU D 1 63 ? 22.216 46.433 19.152 1.00 34.58 63 GLU D C 1
ATOM 9629 O O . GLU D 1 63 ? 21.177 47.087 19.047 1.00 31.88 63 GLU D O 1
ATOM 9635 N N . GLU D 1 64 ? 22.441 45.605 20.171 1.00 31.78 64 GLU D N 1
ATOM 9636 C CA . GLU D 1 64 ? 21.447 45.456 21.235 1.00 31.16 64 GLU D CA 1
ATOM 9637 C C . GLU D 1 64 ? 21.242 46.798 21.928 1.00 28.93 64 GLU D C 1
ATOM 9638 O O . GLU D 1 64 ? 20.119 47.170 22.248 1.00 32.80 64 GLU D O 1
ATOM 9644 N N . PHE D 1 65 ? 22.333 47.526 22.149 1.00 28.49 65 PHE D N 1
ATOM 9645 C CA . PHE D 1 65 ? 22.266 48.834 22.800 1.00 28.38 65 PHE D CA 1
ATOM 9646 C C . PHE D 1 65 ? 21.310 49.791 22.086 1.00 33.16 65 PHE D C 1
ATOM 9647 O O . PHE D 1 65 ? 20.374 50.324 22.689 1.00 27.19 65 PHE D O 1
ATOM 9655 N N . VAL D 1 66 ? 21.542 50.010 20.797 1.00 28.87 66 VAL D N 1
ATOM 9656 C CA . VAL D 1 66 ? 20.692 50.914 20.038 1.00 28.60 66 VAL D CA 1
ATOM 9657 C C . VAL D 1 66 ? 19.281 50.374 19.802 1.00 27.05 66 VAL D C 1
ATOM 9658 O O . VAL D 1 66 ? 18.305 51.096 19.983 1.00 29.71 66 VAL D O 1
ATOM 9662 N N . ARG D 1 67 ? 19.174 49.106 19.413 1.00 26.61 67 ARG D N 1
ATOM 9663 C CA . ARG D 1 67 ? 17.875 48.492 19.125 1.00 29.07 67 ARG D CA 1
ATOM 9664 C C . ARG D 1 67 ? 16.930 48.311 20.317 1.00 31.53 67 ARG D C 1
ATOM 9665 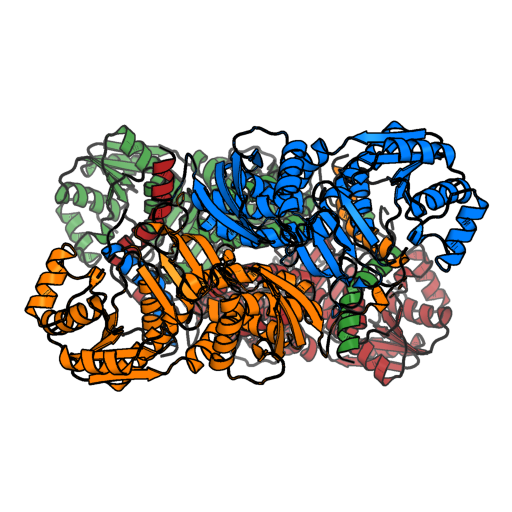O O . ARG D 1 67 ? 15.752 48.642 20.236 1.00 25.61 67 ARG D O 1
ATOM 9673 N N . ASP D 1 68 ? 17.452 47.767 21.412 1.00 29.43 68 ASP D N 1
ATOM 9674 C CA . ASP D 1 68 ? 16.637 47.489 22.588 1.00 28.06 68 ASP D CA 1
ATOM 9675 C C . ASP D 1 68 ? 16.655 48.543 23.691 1.00 29.74 68 ASP D C 1
ATOM 9676 O O . ASP D 1 68 ? 15.911 48.432 24.666 1.00 29.41 68 ASP D O 1
ATOM 9681 N N . PHE D 1 69 ? 17.490 49.565 23.548 1.00 26.83 69 PHE D N 1
ATOM 9682 C CA . PHE D 1 69 ? 17.548 50.597 24.571 1.00 29.07 69 PHE D CA 1
ATOM 9683 C C . PHE D 1 69 ? 17.435 52.027 24.056 1.00 27.52 69 PHE D C 1
ATOM 9684 O O . PHE D 1 69 ? 16.552 52.770 24.471 1.00 24.03 69 PHE D O 1
ATOM 9692 N N . VAL D 1 70 ? 18.327 52.422 23.156 1.00 24.13 70 VAL D N 1
ATOM 9693 C CA . VAL D 1 70 ? 18.287 53.779 22.637 1.00 22.19 70 VAL D CA 1
ATOM 9694 C C . VAL D 1 70 ? 17.014 54.064 21.837 1.00 23.60 70 VAL D C 1
ATOM 9695 O O . VAL D 1 70 ? 16.366 55.091 22.058 1.00 27.91 70 VAL D O 1
ATOM 9699 N N . PHE D 1 71 ? 16.653 53.161 20.923 1.00 25.59 71 PHE D N 1
ATOM 9700 C CA . PHE D 1 71 ? 15.455 53.344 20.098 1.00 29.21 71 PHE D CA 1
ATOM 9701 C C . PHE D 1 71 ? 14.151 53.430 20.906 1.00 26.71 71 PHE D C 1
ATOM 9702 O O . PHE D 1 71 ? 13.360 54.356 20.711 1.00 25.32 71 PHE D O 1
ATOM 9710 N N . PRO D 1 72 ? 13.906 52.469 21.820 1.00 28.21 72 PRO D N 1
ATOM 9711 C CA . PRO D 1 72 ? 12.674 52.523 22.618 1.00 24.71 72 PRO D CA 1
ATOM 9712 C C . PRO D 1 72 ? 12.590 53.869 23.351 1.00 24.31 72 PRO D C 1
ATOM 9713 O O . PRO D 1 72 ? 11.527 54.491 23.419 1.00 24.81 72 PRO D O 1
ATOM 9717 N N . MET D 1 73 ? 13.728 54.311 23.884 1.00 23.94 73 MET D N 1
ATOM 9718 C CA . MET D 1 73 ? 13.819 55.577 24.600 1.00 20.41 73 MET D CA 1
ATOM 9719 C C . MET D 1 73 ? 13.527 56.744 23.663 1.00 27.52 73 MET D C 1
ATOM 9720 O O . MET D 1 73 ? 12.789 57.664 24.011 1.00 22.86 73 MET D O 1
ATOM 9725 N N . MET D 1 74 ? 14.116 56.706 22.471 1.00 26.24 74 MET D N 1
ATOM 9726 C CA . MET D 1 74 ? 13.904 57.777 21.505 1.00 25.70 74 MET D CA 1
ATOM 9727 C C . MET D 1 74 ? 12.448 57.878 21.055 1.00 18.66 74 MET D C 1
ATOM 9728 O O . MET D 1 74 ? 11.956 58.973 20.816 1.00 25.42 74 MET D O 1
ATOM 9733 N N . ARG D 1 75 ? 11.758 56.747 20.949 1.00 23.61 75 ARG D N 1
ATOM 9734 C CA . ARG D 1 75 ? 10.353 56.768 20.535 1.00 28.68 75 ARG D CA 1
ATOM 9735 C C . ARG D 1 75 ? 9.535 57.625 21.486 1.00 32.71 75 ARG D C 1
ATOM 9736 O O . ARG D 1 75 ? 8.531 58.223 21.097 1.00 27.35 75 ARG D O 1
ATOM 9744 N N . ALA D 1 76 ? 9.975 57.668 22.738 1.00 27.64 76 ALA D N 1
ATOM 9745 C CA . ALA D 1 76 ? 9.286 58.431 23.770 1.00 31.29 76 ALA D CA 1
ATOM 9746 C C . ALA D 1 76 ? 9.630 59.917 23.775 1.00 26.89 76 ALA D C 1
ATOM 9747 O O . ALA D 1 76 ? 9.015 60.687 24.512 1.00 29.13 76 ALA D O 1
ATOM 9749 N N . GLY D 1 77 ? 10.602 60.320 22.953 1.00 24.29 77 GLY D N 1
ATOM 9750 C CA . GLY D 1 77 ? 11.005 61.716 22.913 1.00 21.62 77 GLY D CA 1
ATOM 9751 C C . GLY D 1 77 ? 11.568 62.127 24.262 1.00 21.28 77 GLY D C 1
ATOM 9752 O O . GLY D 1 77 ? 11.395 63.258 24.714 1.00 23.67 77 GLY D O 1
ATOM 9753 N N . ALA D 1 78 ? 12.263 61.196 24.903 1.00 24.90 78 ALA D N 1
ATOM 9754 C CA . ALA D 1 78 ? 12.822 61.429 26.231 1.00 24.78 78 ALA D CA 1
ATOM 9755 C C . ALA D 1 78 ? 13.932 62.463 26.312 1.00 26.55 78 ALA D C 1
ATOM 9756 O O . ALA D 1 78 ? 14.971 62.323 25.673 1.00 25.48 78 ALA D O 1
ATOM 9758 N N . VAL D 1 79 ? 13.706 63.495 27.118 1.00 23.60 79 VAL D N 1
ATOM 9759 C CA . VAL D 1 79 ? 14.690 64.547 27.336 1.00 24.68 79 VAL D CA 1
ATOM 9760 C C . VAL D 1 79 ? 14.661 64.956 28.807 1.00 25.24 79 VAL D C 1
ATOM 9761 O O . VAL D 1 79 ? 13.641 65.431 29.307 1.00 22.66 79 VAL D O 1
ATOM 9765 N N . TYR D 1 80 ? 15.783 64.768 29.496 1.00 24.00 80 TYR D N 1
ATOM 9766 C CA . TYR D 1 80 ? 15.863 65.116 30.909 1.00 20.55 80 TYR D CA 1
ATOM 9767 C C . TYR D 1 80 ? 16.224 66.578 31.127 1.00 19.94 80 TYR D C 1
ATOM 9768 O O . TYR D 1 80 ? 17.204 67.088 30.571 1.00 26.44 80 TYR D O 1
ATOM 9777 N N . GLU D 1 81 ? 15.412 67.239 31.945 1.00 19.81 81 GLU D N 1
ATOM 9778 C CA . GLU D 1 81 ? 15.576 68.641 32.310 1.00 19.78 81 GLU D CA 1
ATOM 9779 C C . GLU D 1 81 ? 15.936 69.591 31.171 1.00 27.75 81 GLU D C 1
ATOM 9780 O O . GLU D 1 81 ? 16.897 70.355 31.250 1.00 22.77 81 GLU D O 1
ATOM 9786 N N . GLY D 1 82 ? 15.144 69.532 30.108 1.00 26.57 82 GLY D N 1
ATOM 9787 C CA . GLY D 1 82 ? 15.338 70.425 28.983 1.00 27.36 82 GLY D CA 1
ATOM 9788 C C . GLY D 1 82 ? 16.404 70.130 27.949 1.00 28.77 82 GLY D C 1
ATOM 9789 O O . GLY D 1 82 ? 16.214 70.463 26.774 1.00 27.49 82 GLY D O 1
ATOM 9790 N N . TYR D 1 83 ? 17.511 69.506 28.339 1.00 23.95 83 TYR D N 1
ATOM 9791 C CA . TYR D 1 83 ? 18.564 69.268 27.357 1.00 24.07 83 TYR D CA 1
ATOM 9792 C C . TYR D 1 83 ? 19.263 67.914 27.326 1.00 25.49 83 TYR D C 1
ATOM 9793 O O . TYR D 1 83 ? 19.838 67.554 26.309 1.00 25.82 83 TYR D O 1
ATOM 9802 N N . TYR D 1 84 ? 19.230 67.160 28.420 1.00 23.10 84 TYR D N 1
ATOM 9803 C CA . TYR D 1 84 ? 19.943 65.888 28.455 1.00 21.59 84 TYR D CA 1
ATOM 9804 C C . TYR D 1 84 ? 19.271 64.724 27.732 1.00 26.11 84 TYR D C 1
ATOM 9805 O O . TYR D 1 84 ? 18.212 64.251 28.134 1.00 26.61 84 TYR D O 1
ATOM 9814 N N . LEU D 1 85 ? 19.915 64.251 26.671 1.00 22.57 85 LEU D N 1
ATOM 9815 C CA . LEU D 1 85 ? 19.389 63.149 25.878 1.00 24.10 85 LEU D CA 1
ATOM 9816 C C . LEU D 1 85 ? 19.690 61.766 26.449 1.00 26.04 85 LEU D C 1
ATOM 9817 O O . LEU D 1 85 ? 19.550 60.751 25.764 1.00 24.25 85 LEU D O 1
ATOM 9822 N N . LEU D 1 86 ? 20.136 61.739 27.701 1.00 27.50 86 LEU D N 1
ATOM 9823 C CA . LEU D 1 86 ? 20.361 60.483 28.411 1.00 24.96 86 LEU D CA 1
ATOM 9824 C C . LEU D 1 86 ? 21.380 59.466 27.886 1.00 25.63 86 LEU D C 1
ATOM 9825 O O . LEU D 1 86 ? 21.199 58.265 28.082 1.00 26.15 86 LEU D O 1
ATOM 9830 N N . GLY D 1 87 ? 22.453 59.929 27.252 1.00 23.25 87 GLY D N 1
ATOM 9831 C CA . GLY D 1 87 ? 23.444 59.009 26.715 1.00 20.90 87 GLY D CA 1
ATOM 9832 C C . GLY D 1 87 ? 23.993 57.958 27.672 1.00 22.35 87 GLY D C 1
ATOM 9833 O O . GLY D 1 87 ? 24.041 56.771 27.347 1.00 24.41 87 GLY D O 1
ATOM 9834 N N . THR D 1 88 ? 24.414 58.379 28.856 1.00 23.02 88 THR D N 1
ATOM 9835 C CA . THR D 1 88 ? 24.963 57.428 29.820 1.00 24.75 88 THR D CA 1
ATOM 9836 C C . THR D 1 88 ? 23.845 56.633 30.504 1.00 22.74 88 THR D C 1
ATOM 9837 O O . THR D 1 88 ? 23.979 55.436 30.747 1.00 21.72 88 THR D O 1
ATOM 9841 N N . SER D 1 89 ? 22.731 57.304 30.775 1.00 24.35 89 SER D N 1
ATOM 9842 C CA . SER D 1 89 ? 21.587 56.684 31.441 1.00 25.37 89 SER D CA 1
ATOM 9843 C C . SER D 1 89 ? 21.049 55.382 30.820 1.00 29.27 89 SER D C 1
ATOM 9844 O O . SER D 1 89 ? 20.846 54.399 31.536 1.00 23.70 89 SER D O 1
ATOM 9847 N N . ILE D 1 90 ? 20.811 55.360 29.505 1.00 24.42 90 ILE D N 1
ATOM 9848 C CA . ILE D 1 90 ? 20.275 54.145 28.883 1.00 24.05 90 ILE D CA 1
ATOM 9849 C C . ILE D 1 90 ? 21.276 53.037 28.683 1.00 22.19 90 ILE D C 1
ATOM 9850 O O . ILE D 1 90 ? 20.882 51.924 28.352 1.00 25.41 90 ILE D O 1
ATOM 9855 N N . ALA D 1 91 ? 22.561 53.327 28.869 1.00 22.96 91 ALA D N 1
ATOM 9856 C CA . ALA D 1 91 ? 23.585 52.302 28.687 1.00 27.37 91 ALA D CA 1
ATOM 9857 C C . ALA D 1 91 ? 23.703 51.359 29.887 1.00 28.58 91 ALA D C 1
ATOM 9858 O O . ALA D 1 91 ? 23.837 50.145 29.727 1.00 29.41 91 ALA D O 1
ATOM 9860 N N . ARG D 1 92 ? 23.632 51.924 31.086 1.00 30.11 92 ARG D N 1
ATOM 9861 C CA . ARG D 1 92 ? 23.755 51.149 32.315 1.00 27.78 92 ARG D CA 1
ATOM 9862 C C . ARG D 1 92 ? 22.850 49.915 32.424 1.00 25.83 92 ARG D C 1
ATOM 9863 O O . ARG D 1 92 ? 23.320 48.826 32.747 1.00 28.60 92 ARG D O 1
ATOM 9871 N N . PRO D 1 93 ? 21.545 50.059 32.146 1.00 24.34 93 PRO D N 1
ATOM 9872 C CA . PRO D 1 93 ? 20.646 48.901 32.241 1.00 24.73 93 PRO D CA 1
ATOM 9873 C C . PRO D 1 93 ? 21.120 47.715 31.396 1.00 28.20 93 PRO D C 1
ATOM 9874 O O . PRO D 1 93 ? 21.010 46.557 31.801 1.00 24.94 93 PRO D O 1
ATOM 9878 N N . LEU D 1 94 ? 21.638 48.018 30.210 1.00 28.14 94 LEU D N 1
ATOM 9879 C CA . LEU D 1 94 ? 22.129 46.992 29.297 1.00 29.72 94 LEU D CA 1
ATOM 9880 C C . LEU D 1 94 ? 23.263 46.217 29.977 1.00 23.91 94 LEU D C 1
ATOM 9881 O O . LEU D 1 94 ? 23.247 44.991 30.039 1.00 26.15 94 LEU D O 1
ATOM 9886 N N . ILE D 1 95 ? 24.247 46.957 30.469 1.00 25.08 95 ILE D N 1
ATOM 9887 C CA . ILE D 1 95 ? 25.394 46.365 31.152 1.00 29.25 95 ILE D CA 1
ATOM 9888 C C . ILE D 1 95 ? 24.957 45.503 32.340 1.00 30.01 95 ILE D C 1
ATOM 9889 O O . ILE D 1 95 ? 25.325 44.333 32.438 1.00 28.63 95 ILE D O 1
ATOM 9894 N N . ALA D 1 96 ? 24.155 46.073 33.234 1.00 30.03 96 ALA D N 1
ATOM 9895 C CA . ALA D 1 96 ? 23.686 45.330 34.397 1.00 26.08 96 ALA D CA 1
ATOM 9896 C C . ALA D 1 96 ? 22.955 44.061 33.978 1.00 30.38 96 ALA D C 1
ATOM 9897 O O . ALA D 1 96 ? 23.073 43.027 34.634 1.00 29.53 96 ALA D O 1
ATOM 9899 N N . LYS D 1 97 ? 22.196 44.146 32.887 1.00 28.18 97 LYS D N 1
ATOM 9900 C CA . LYS D 1 97 ? 21.449 43.004 32.365 1.00 27.09 97 LYS D CA 1
ATOM 9901 C C . LYS D 1 97 ? 22.382 41.847 32.039 1.00 26.91 97 LYS D C 1
ATOM 9902 O O . LYS D 1 97 ? 22.059 40.681 32.286 1.00 26.68 97 LYS D O 1
ATOM 9908 N N . HIS D 1 98 ? 23.538 42.165 31.470 1.00 28.24 98 HIS D N 1
ATOM 9909 C CA . HIS D 1 98 ? 24.497 41.123 31.135 1.00 30.07 98 HIS D CA 1
ATOM 9910 C C . HIS D 1 98 ? 25.247 40.643 32.374 1.00 29.50 98 HIS D C 1
ATOM 9911 O O . HIS D 1 98 ? 25.546 39.459 32.494 1.00 28.72 98 HIS D O 1
ATOM 9918 N N . LEU D 1 99 ? 25.545 41.561 33.291 1.00 28.02 99 LEU D N 1
ATOM 9919 C CA . LEU D 1 99 ? 26.236 41.195 34.531 1.00 32.60 99 LEU D CA 1
ATOM 9920 C C . LEU D 1 99 ? 25.482 40.093 35.265 1.00 30.44 99 LEU D C 1
ATOM 9921 O O . LEU D 1 99 ? 26.077 39.144 35.779 1.00 33.32 99 LEU D O 1
ATOM 9926 N N . VAL D 1 100 ? 24.165 40.235 35.322 1.00 31.82 100 VAL D N 1
ATOM 9927 C CA . VAL D 1 100 ? 23.326 39.264 35.997 1.00 30.76 100 VAL D CA 1
ATOM 9928 C C . VAL D 1 100 ? 23.172 37.977 35.198 1.00 33.87 100 VAL D C 1
ATOM 9929 O O . VAL D 1 100 ? 23.064 36.898 35.779 1.00 32.50 100 VAL D O 1
ATOM 9933 N N . ARG D 1 101 ? 23.154 38.093 33.872 1.00 34.63 101 ARG D N 1
ATOM 9934 C CA . ARG D 1 101 ? 23.024 36.924 32.993 1.00 32.65 101 ARG D CA 1
ATOM 9935 C C . ARG D 1 101 ? 24.246 36.052 33.229 1.00 28.39 101 ARG D C 1
ATOM 9936 O O . ARG D 1 101 ? 24.145 34.851 33.488 1.00 30.71 101 ARG D O 1
ATOM 9944 N N . ILE D 1 102 ? 25.406 36.687 33.135 1.00 28.39 102 ILE D N 1
ATOM 9945 C CA . ILE D 1 102 ? 26.676 36.011 33.330 1.00 29.77 102 ILE D CA 1
ATOM 9946 C C . ILE D 1 102 ? 26.770 35.399 34.728 1.00 33.66 102 ILE D C 1
ATOM 9947 O O . ILE D 1 102 ? 27.136 34.235 34.880 1.00 32.00 102 ILE D O 1
ATOM 9952 N N . ALA D 1 103 ? 26.442 36.184 35.749 1.00 36.00 103 ALA D N 1
ATOM 9953 C CA . ALA D 1 103 ? 26.493 35.686 37.122 1.00 35.25 103 ALA D CA 1
ATOM 9954 C C . ALA D 1 103 ? 25.672 34.410 37.247 1.00 35.74 103 ALA D C 1
ATOM 9955 O O . ALA D 1 103 ? 26.050 33.475 37.954 1.00 39.58 103 ALA D O 1
ATOM 9957 N N . GLU D 1 104 ? 24.547 34.364 36.549 1.00 34.54 104 GLU D N 1
ATOM 9958 C CA . GLU D 1 104 ? 23.688 33.197 36.617 1.00 36.12 104 GLU D CA 1
ATOM 9959 C C . GLU D 1 104 ? 24.298 32.034 35.850 1.00 39.61 104 GLU D C 1
ATOM 9960 O O . GLU D 1 104 ? 24.188 30.880 36.260 1.00 36.71 104 GLU D O 1
ATOM 9966 N N . GLU D 1 105 ? 24.958 32.341 34.739 1.00 39.26 105 GLU D N 1
ATOM 9967 C CA . GLU D 1 105 ? 25.582 31.299 33.943 1.00 41.59 105 GLU D CA 1
ATOM 9968 C C . GLU D 1 105 ? 26.800 30.726 34.660 1.00 42.48 105 GLU D C 1
ATOM 9969 O O . GLU D 1 105 ? 27.013 29.510 34.660 1.00 41.08 105 GLU D O 1
ATOM 9975 N N . GLU D 1 106 ? 27.593 31.606 35.265 1.00 41.79 106 GLU D N 1
ATOM 9976 C CA . GLU D 1 106 ? 28.796 31.196 35.980 1.00 43.94 106 GLU D CA 1
ATOM 9977 C C . GLU D 1 106 ? 28.510 30.686 37.396 1.00 43.27 106 GLU D C 1
ATOM 9978 O O . GLU D 1 106 ? 29.349 30.030 38.005 1.00 43.05 106 GLU D O 1
ATOM 9984 N N . GLY D 1 107 ? 27.326 30.980 37.921 1.00 44.31 107 GLY D N 1
ATOM 9985 C CA . GLY D 1 107 ? 27.003 30.538 39.267 1.00 40.39 107 GLY D CA 1
ATOM 9986 C C . GLY D 1 107 ? 27.655 31.449 40.298 1.00 42.51 107 GLY D C 1
ATOM 9987 O O . GLY D 1 107 ? 28.111 30.994 41.351 1.00 41.30 107 GLY D O 1
ATOM 9988 N N . ALA D 1 108 ? 27.706 32.739 39.985 1.00 40.15 108 ALA D N 1
ATOM 9989 C CA . ALA D 1 108 ? 28.297 33.743 40.863 1.00 38.01 108 ALA D CA 1
ATOM 9990 C C . ALA D 1 108 ? 27.196 34.408 41.676 1.00 42.87 108 ALA D C 1
ATOM 9991 O O . ALA D 1 108 ? 26.218 34.920 41.119 1.00 42.99 108 ALA D O 1
ATOM 9993 N N . GLU D 1 109 ? 27.360 34.422 42.993 1.00 39.45 109 GLU D N 1
ATOM 9994 C CA . GLU D 1 109 ? 26.353 35.010 43.865 1.00 40.32 109 GLU D CA 1
ATOM 9995 C C . GLU D 1 109 ? 26.346 36.534 43.862 1.00 39.59 109 GLU D C 1
ATOM 9996 O O . GLU D 1 109 ? 25.351 37.149 44.256 1.00 39.29 109 GLU D O 1
ATOM 10002 N N . ALA D 1 110 ? 27.434 37.151 43.407 1.00 36.23 110 ALA D N 1
ATOM 10003 C CA . ALA D 1 110 ? 27.504 38.607 43.406 1.00 34.21 110 ALA D CA 1
ATOM 10004 C C . ALA D 1 110 ? 28.003 39.266 42.120 1.00 34.34 110 ALA D C 1
ATOM 10005 O O . ALA D 1 110 ? 28.662 38.636 41.293 1.00 34.51 110 ALA D O 1
ATOM 10007 N N . ILE D 1 111 ? 27.666 40.545 41.971 1.00 29.94 111 ILE D N 1
ATOM 10008 C CA . ILE D 1 111 ? 28.108 41.349 40.840 1.00 30.27 111 ILE D CA 1
ATOM 10009 C C . ILE D 1 111 ? 28.710 42.601 41.452 1.00 29.32 111 ILE D C 1
ATOM 10010 O O . ILE D 1 111 ? 28.383 42.959 42.585 1.00 33.35 111 ILE D O 1
ATOM 10015 N N . ALA D 1 112 ? 29.594 43.264 40.721 1.00 27.03 112 ALA D N 1
ATOM 10016 C CA . ALA D 1 112 ? 30.222 44.477 41.225 1.00 28.78 112 ALA D CA 1
ATOM 10017 C C . ALA D 1 112 ? 30.441 45.481 40.101 1.00 29.29 112 ALA D C 1
ATOM 10018 O O . ALA D 1 112 ? 30.555 45.101 38.936 1.00 29.65 112 ALA D O 1
ATOM 10020 N N . HIS D 1 113 ? 30.502 46.758 40.463 1.00 26.86 113 HIS D N 1
ATOM 10021 C CA . HIS D 1 113 ? 30.716 47.839 39.507 1.00 28.45 113 HIS D CA 1
ATOM 10022 C C . HIS D 1 113 ? 31.537 48.940 40.174 1.00 28.65 113 HIS D C 1
ATOM 10023 O O . HIS D 1 113 ? 31.656 48.990 41.403 1.00 29.79 113 HIS D O 1
ATOM 10030 N N . GLY D 1 114 ? 32.095 49.831 39.366 1.00 22.93 114 GLY D N 1
ATOM 10031 C CA . GLY D 1 114 ? 32.911 50.895 39.915 1.00 24.54 114 GLY D CA 1
ATOM 10032 C C . GLY D 1 114 ? 32.291 52.275 39.908 1.00 24.55 114 GLY D C 1
ATOM 10033 O O . GLY D 1 114 ? 33.003 53.265 39.760 1.00 25.22 114 GLY D O 1
ATOM 10034 N N . ALA D 1 115 ? 30.972 52.351 40.051 1.00 23.95 115 ALA D N 1
ATOM 10035 C CA . ALA D 1 115 ? 30.296 53.648 40.102 1.00 24.09 115 ALA D CA 1
ATOM 10036 C C . ALA D 1 115 ? 30.452 54.126 41.543 1.00 27.56 115 ALA D C 1
ATOM 10037 O O . ALA D 1 115 ? 30.471 53.302 42.458 1.00 29.08 115 ALA D O 1
ATOM 10039 N N . THR D 1 116 ? 30.571 55.436 41.751 1.00 25.74 116 THR D N 1
ATOM 10040 C CA . THR D 1 116 ? 30.740 55.978 43.100 1.00 29.51 116 THR D CA 1
ATOM 10041 C C . THR D 1 116 ? 29.425 56.141 43.862 1.00 31.34 116 THR D C 1
ATOM 10042 O O . THR D 1 116 ? 28.337 56.026 43.293 1.00 26.03 116 THR D O 1
ATOM 10046 N N . GLY D 1 117 ? 29.538 56.436 45.156 1.00 29.68 117 GLY D N 1
ATOM 10047 C CA . GLY D 1 117 ? 28.352 56.603 45.974 1.00 30.65 117 GLY D CA 1
ATOM 10048 C C . GLY D 1 117 ? 27.704 57.966 45.829 1.00 30.74 117 GLY D C 1
ATOM 10049 O O . GLY D 1 117 ? 26.636 58.209 46.381 1.00 34.00 117 GLY D O 1
ATOM 10050 N N . LYS D 1 118 ? 28.353 58.856 45.086 1.00 28.55 118 LYS D N 1
ATOM 10051 C CA . LYS D 1 118 ? 27.853 60.209 44.875 1.00 28.90 118 LYS D CA 1
ATOM 10052 C C . LYS D 1 118 ? 26.998 60.359 43.609 1.00 27.43 118 LYS D C 1
ATOM 10053 O O . LYS D 1 118 ? 26.370 61.402 43.408 1.00 30.50 118 LYS D O 1
ATOM 10059 N N . GLY D 1 119 ? 26.956 59.335 42.761 1.00 24.71 119 GLY D N 1
ATOM 10060 C CA . GLY D 1 119 ? 26.217 59.485 41.517 1.00 28.60 119 GLY D CA 1
ATOM 10061 C C . GLY D 1 119 ? 24.966 58.692 41.205 1.00 28.59 119 GLY D C 1
ATOM 10062 O O . GLY D 1 119 ? 24.382 58.041 42.074 1.00 23.44 119 GLY D O 1
ATOM 10063 N N . ASN D 1 120 ? 24.564 58.765 39.932 1.00 24.07 120 ASN D N 1
ATOM 10064 C CA . ASN D 1 120 ? 23.377 58.092 39.420 1.00 24.74 120 ASN D CA 1
ATOM 10065 C C . ASN D 1 120 ? 23.639 56.671 38.934 1.00 24.52 120 ASN D C 1
ATOM 10066 O O . ASN D 1 120 ? 22.778 55.806 39.061 1.00 22.32 120 ASN D O 1
ATOM 10071 N N . ASP D 1 121 ? 24.816 56.427 38.362 1.00 22.35 121 ASP D N 1
ATOM 10072 C CA . ASP D 1 121 ? 25.112 55.102 37.829 1.00 23.00 121 ASP D CA 1
ATOM 10073 C C . ASP D 1 121 ? 24.952 53.969 38.824 1.00 23.66 121 ASP D C 1
ATOM 10074 O O . ASP D 1 121 ? 24.528 52.877 38.454 1.00 20.64 121 ASP D O 1
ATOM 10079 N N . GLN D 1 122 ? 25.296 54.220 40.081 1.00 27.04 122 GLN D N 1
ATOM 10080 C CA . GLN D 1 122 ? 25.161 53.190 41.111 1.00 28.47 122 GLN D CA 1
ATOM 10081 C C . GLN D 1 122 ? 23.709 52.733 41.194 1.00 24.50 122 GLN D C 1
ATOM 10082 O O . GLN D 1 122 ? 23.425 51.537 41.245 1.00 23.10 122 GLN D O 1
ATOM 10088 N N . VAL D 1 123 ? 22.794 53.697 41.191 1.00 25.73 123 VAL D N 1
ATOM 10089 C CA . VAL D 1 123 ? 21.371 53.396 41.274 1.00 26.30 123 VAL D CA 1
ATOM 10090 C C . VAL D 1 123 ? 20.909 52.613 40.046 1.00 24.60 123 VAL D C 1
ATOM 10091 O O . VAL D 1 123 ? 20.157 51.651 40.161 1.00 21.52 123 VAL D O 1
ATOM 10095 N N . ARG D 1 124 ? 21.374 53.027 38.869 1.00 27.65 124 ARG D N 1
ATOM 10096 C CA . ARG D 1 124 ? 20.991 52.367 37.621 1.00 26.23 124 ARG D CA 1
ATOM 10097 C C . ARG D 1 124 ? 21.434 50.908 37.574 1.00 25.49 124 ARG D C 1
ATOM 10098 O O . ARG D 1 124 ? 20.647 50.035 37.230 1.00 24.17 124 ARG D O 1
ATOM 10106 N N . PHE D 1 125 ? 22.688 50.643 37.924 1.00 24.64 125 PHE D N 1
ATOM 10107 C CA . PHE D 1 125 ? 23.198 49.273 37.931 1.00 24.04 125 PHE D CA 1
ATOM 10108 C C . PHE D 1 125 ? 22.432 48.410 38.922 1.00 24.26 125 PHE D C 1
ATOM 10109 O O . PHE D 1 125 ? 21.967 47.323 38.597 1.00 25.00 125 PHE D O 1
ATOM 10117 N N . GLU D 1 126 ? 22.303 48.916 40.143 1.00 26.15 126 GLU D N 1
ATOM 10118 C CA . GLU D 1 126 ? 21.653 48.168 41.203 1.00 22.02 126 GLU D CA 1
ATOM 10119 C C . GLU D 1 126 ? 20.148 48.001 41.063 1.00 21.60 126 GLU D C 1
ATOM 10120 O O . GLU D 1 126 ? 19.612 46.928 41.358 1.00 23.46 126 GLU D O 1
ATOM 10126 N N . LEU D 1 127 ? 19.452 49.034 40.597 1.00 26.18 127 LEU D N 1
ATOM 10127 C CA . LEU D 1 127 ? 18.016 48.888 40.408 1.00 21.54 127 LEU D CA 1
ATOM 10128 C C . LEU D 1 127 ? 17.726 47.842 39.335 1.00 23.21 127 LEU D C 1
ATOM 10129 O O . LEU D 1 127 ? 16.792 47.053 39.478 1.00 22.76 127 LEU D O 1
ATOM 10134 N N . THR D 1 128 ? 18.509 47.806 38.257 1.00 23.32 128 THR D N 1
ATOM 10135 C CA . THR D 1 128 ? 18.203 46.793 37.253 1.00 23.46 128 THR D CA 1
ATOM 10136 C C . THR D 1 128 ? 18.620 45.420 37.773 1.00 20.45 128 THR D C 1
ATOM 10137 O O . THR D 1 128 ? 17.913 44.437 37.572 1.00 23.81 128 THR D O 1
ATOM 10141 N N . ALA D 1 129 ? 19.745 45.353 38.481 1.00 24.65 129 ALA D N 1
ATOM 10142 C CA . ALA D 1 129 ? 20.204 44.075 39.023 1.00 26.47 129 ALA D CA 1
ATOM 10143 C C . ALA D 1 129 ? 19.159 43.462 39.958 1.00 23.70 129 ALA D C 1
ATOM 10144 O O . ALA D 1 129 ? 18.770 42.308 39.791 1.00 23.92 129 ALA D O 1
ATOM 10146 N N . TYR D 1 130 ? 18.707 44.238 40.939 1.00 24.78 130 TYR D N 1
ATOM 10147 C CA . TYR D 1 130 ? 17.706 43.761 41.896 1.00 23.46 130 TYR D CA 1
ATOM 10148 C C . TYR D 1 130 ? 16.383 43.448 41.219 1.00 23.64 130 TYR D C 1
ATOM 10149 O O . TYR D 1 130 ? 15.668 42.536 41.628 1.00 25.86 130 TYR D O 1
ATOM 10158 N N . ALA D 1 131 ? 16.057 44.209 40.180 1.00 27.55 131 ALA D N 1
ATOM 10159 C CA . ALA D 1 131 ? 14.807 44.005 39.461 1.00 26.77 131 ALA D CA 1
ATOM 10160 C C . ALA D 1 131 ? 14.826 42.725 38.634 1.00 27.87 131 ALA D C 1
ATOM 10161 O O . ALA D 1 131 ? 13.791 42.082 38.459 1.00 27.50 131 ALA D O 1
ATOM 10163 N N . LEU D 1 132 ? 16.000 42.344 38.139 1.00 27.69 132 LEU D N 1
ATOM 10164 C CA . LEU D 1 132 ? 16.108 41.141 37.316 1.00 30.05 132 LEU D CA 1
ATOM 10165 C C . LEU D 1 132 ? 16.352 39.865 38.114 1.00 30.27 132 LEU D C 1
ATOM 10166 O O . LEU D 1 132 ? 15.873 38.791 37.735 1.00 29.21 132 LEU D O 1
ATOM 10171 N N . LYS D 1 133 ? 17.098 39.991 39.213 1.00 30.22 133 LYS D N 1
ATOM 10172 C CA . LYS D 1 133 ? 17.432 38.866 40.091 1.00 29.99 133 LYS D CA 1
ATOM 10173 C C . LYS D 1 133 ? 17.409 39.428 41.520 1.00 27.59 133 LYS D C 1
ATOM 10174 O O . LYS D 1 133 ? 18.430 39.871 42.039 1.00 26.94 133 LYS D O 1
ATOM 10180 N N . PRO D 1 134 ? 16.238 39.394 42.176 1.00 28.29 134 PRO D N 1
ATOM 10181 C CA . PRO D 1 134 ? 16.066 39.917 43.537 1.00 28.02 134 PRO D CA 1
ATOM 10182 C C . PRO D 1 134 ? 17.004 39.455 44.645 1.00 30.52 134 PRO D C 1
ATOM 10183 O O . PRO D 1 134 ? 17.206 40.181 45.621 1.00 30.47 134 PRO D O 1
ATOM 10187 N N . ASP D 1 135 ? 17.577 38.266 44.522 1.00 31.83 135 ASP D N 1
ATOM 10188 C CA . ASP D 1 135 ? 18.466 37.800 45.582 1.00 36.05 135 ASP D CA 1
ATOM 10189 C C . ASP D 1 135 ? 19.941 37.966 45.262 1.00 35.66 135 ASP D C 1
ATOM 10190 O O . ASP D 1 135 ? 20.808 37.476 45.995 1.00 31.95 135 ASP D O 1
ATOM 10195 N N . ILE D 1 136 ? 20.231 38.676 44.176 1.00 31.94 136 ILE D N 1
ATOM 10196 C CA . ILE D 1 136 ? 21.613 38.921 43.792 1.00 31.01 136 ILE D CA 1
ATOM 10197 C C . ILE D 1 136 ? 22.257 39.828 44.838 1.00 32.67 136 ILE D C 1
ATOM 10198 O O . ILE D 1 136 ? 21.584 40.652 45.459 1.00 33.06 136 ILE D O 1
ATOM 10203 N N . LYS D 1 137 ? 23.556 39.665 45.047 1.00 29.99 137 LYS D N 1
ATOM 10204 C CA . LYS D 1 137 ? 24.273 40.504 45.995 1.00 31.16 137 LYS D CA 1
ATOM 10205 C C . LYS D 1 137 ? 25.088 41.501 45.181 1.00 28.73 137 LYS D C 1
ATOM 10206 O O . LYS D 1 137 ? 25.688 41.143 44.165 1.00 29.75 137 LYS D O 1
ATOM 10212 N N . VAL D 1 138 ? 25.092 42.756 45.612 1.00 28.41 138 VAL D N 1
ATOM 10213 C CA . VAL D 1 138 ? 25.824 43.788 44.899 1.00 29.49 138 VAL D CA 1
ATOM 10214 C C . VAL D 1 138 ? 26.965 44.340 45.728 1.00 33.05 138 VAL D C 1
ATOM 10215 O O . VAL D 1 138 ? 26.798 44.642 46.910 1.00 30.32 138 VAL D O 1
ATOM 10219 N N . ILE D 1 139 ? 28.124 44.472 45.094 1.00 29.81 139 ILE D N 1
ATOM 10220 C CA . ILE D 1 139 ? 29.299 44.996 45.754 1.00 31.92 139 ILE D CA 1
ATOM 10221 C C . ILE D 1 139 ? 29.760 46.236 45.010 1.00 31.82 139 ILE D C 1
ATOM 10222 O O . ILE D 1 139 ? 30.086 46.165 43.820 1.00 31.14 139 ILE D O 1
ATOM 10227 N N . ALA D 1 140 ? 29.774 47.367 45.708 1.00 24.69 140 ALA D N 1
ATOM 10228 C CA . ALA D 1 140 ? 30.213 48.631 45.131 1.00 30.37 140 ALA D CA 1
ATOM 10229 C C . ALA D 1 140 ? 31.415 49.093 45.940 1.00 31.92 140 ALA D C 1
ATOM 10230 O O . ALA D 1 140 ? 31.275 49.791 46.943 1.00 32.85 140 ALA D O 1
ATOM 10232 N N . PRO D 1 141 ? 32.624 48.705 45.513 1.00 33.08 141 PRO D N 1
ATOM 10233 C CA . PRO D 1 141 ? 33.840 49.094 46.234 1.00 29.73 141 PRO D CA 1
ATOM 10234 C C . PRO D 1 141 ? 33.962 50.562 46.650 1.00 32.00 141 PRO D C 1
ATOM 10235 O O . PRO D 1 141 ? 34.464 50.857 47.739 1.00 29.29 141 PRO D O 1
ATOM 10239 N N . TRP D 1 142 ? 33.515 51.490 45.810 1.00 28.00 142 TRP D N 1
ATOM 10240 C CA . TRP D 1 142 ? 33.616 52.900 46.180 1.00 25.82 142 TRP D CA 1
ATOM 10241 C C . TRP D 1 142 ? 32.896 53.210 47.494 1.00 27.34 142 TRP D C 1
ATOM 10242 O O . TRP D 1 142 ? 33.277 54.139 48.210 1.00 28.68 142 TRP D O 1
ATOM 10253 N N . ARG D 1 143 ? 31.854 52.447 47.806 1.00 26.40 143 ARG D N 1
ATOM 10254 C CA . ARG D 1 143 ? 31.106 52.672 49.038 1.00 29.22 143 ARG D CA 1
ATOM 10255 C C . ARG D 1 143 ? 31.635 51.811 50.189 1.00 34.49 143 ARG D C 1
ATOM 10256 O O . ARG D 1 143 ? 31.184 51.959 51.325 1.00 35.66 143 ARG D O 1
ATOM 10264 N N . GLU D 1 144 ? 32.585 50.923 49.899 1.00 33.60 144 GLU D N 1
ATOM 10265 C CA . GLU D 1 144 ? 33.130 50.027 50.927 1.00 34.99 144 GLU D CA 1
ATOM 10266 C C . GLU D 1 144 ? 34.591 50.235 51.331 1.00 38.57 144 GLU D C 1
ATOM 10267 O O . GLU D 1 144 ? 34.947 49.986 52.487 1.00 34.96 144 GLU D O 1
ATOM 10273 N N . TRP D 1 145 ? 35.435 50.697 50.408 1.00 36.67 145 TRP D N 1
ATOM 10274 C CA . TRP D 1 145 ? 36.855 50.835 50.723 1.00 38.35 145 TRP D CA 1
ATOM 10275 C C . TRP D 1 145 ? 37.344 52.038 51.522 1.00 39.61 145 TRP D C 1
ATOM 10276 O O . TRP D 1 145 ? 36.594 52.977 51.812 1.00 40.08 145 TRP D O 1
ATOM 10287 N N . SER D 1 146 ? 38.631 51.993 51.860 1.00 40.46 146 SER D N 1
ATOM 10288 C CA . SER D 1 146 ? 39.267 53.027 52.660 1.00 42.59 146 SER D CA 1
ATOM 10289 C C . SER D 1 146 ? 40.116 54.074 51.945 1.00 43.08 146 SER D C 1
ATOM 10290 O O . SER D 1 146 ? 40.494 55.070 52.560 1.00 43.54 146 SER D O 1
ATOM 10293 N N . PHE D 1 147 ? 40.431 53.873 50.668 1.00 41.14 147 PHE D N 1
ATOM 10294 C CA . PHE D 1 147 ? 41.247 54.863 49.961 1.00 41.65 147 PHE D CA 1
ATOM 10295 C C . PHE D 1 147 ? 40.739 56.258 50.281 1.00 44.54 147 PHE D C 1
ATOM 10296 O O . PHE D 1 147 ? 39.542 56.530 50.176 1.00 43.25 147 PHE D O 1
ATOM 10304 N N . GLN D 1 148 ? 41.647 57.145 50.675 1.00 51.38 148 GLN D N 1
ATOM 10305 C CA . GLN D 1 148 ? 41.253 58.506 51.034 1.00 56.89 148 GLN D CA 1
ATOM 10306 C C . GLN D 1 148 ? 41.721 59.539 50.023 1.00 59.51 148 GLN D C 1
ATOM 10307 O O . GLN D 1 148 ? 41.587 60.747 50.249 1.00 62.08 148 GLN D O 1
ATOM 10313 N N . GLY D 1 149 ? 42.262 59.075 48.904 1.00 58.52 149 GLY D N 1
ATOM 10314 C CA . GLY D 1 149 ? 42.722 60.017 47.901 1.00 57.23 149 GLY D CA 1
ATOM 10315 C C . GLY D 1 149 ? 43.119 59.356 46.605 1.00 55.33 149 GLY D C 1
ATOM 10316 O O . GLY D 1 149 ? 43.173 58.130 46.505 1.00 53.95 149 GLY D O 1
ATOM 10317 N N . ARG D 1 150 ? 43.385 60.176 45.598 1.00 56.32 150 ARG D N 1
ATOM 10318 C CA . ARG D 1 150 ? 43.795 59.670 44.298 1.00 55.95 150 ARG D CA 1
ATOM 10319 C C . ARG D 1 150 ? 45.186 59.068 44.482 1.00 55.24 150 ARG D C 1
ATOM 10320 O O . ARG D 1 150 ? 45.466 57.943 44.059 1.00 52.78 150 ARG D O 1
ATOM 10328 N N . LYS D 1 151 ? 46.053 59.834 45.137 1.00 55.98 151 LYS D N 1
ATOM 10329 C CA . LYS D 1 151 ? 47.429 59.417 45.398 1.00 54.44 151 LYS D CA 1
ATOM 10330 C C . LYS D 1 151 ? 47.468 58.044 46.058 1.00 53.21 151 LYS D C 1
ATOM 10331 O O . LYS D 1 151 ? 48.321 57.221 45.732 1.00 53.73 151 LYS D O 1
ATOM 10337 N N . GLU D 1 152 ? 46.542 57.798 46.986 1.00 52.63 152 GLU D N 1
ATOM 10338 C CA . GLU D 1 152 ? 46.475 56.514 47.685 1.00 49.06 152 GLU D CA 1
ATOM 10339 C C . GLU D 1 152 ? 46.133 55.364 46.744 1.00 48.74 152 GLU D C 1
ATOM 10340 O O . GLU D 1 152 ? 46.654 54.253 46.883 1.00 46.26 152 GLU D O 1
ATOM 10346 N N . MET D 1 153 ? 45.252 55.632 45.784 1.00 44.04 153 MET D N 1
ATOM 10347 C CA . MET D 1 153 ? 44.847 54.619 44.826 1.00 45.29 153 MET D CA 1
ATOM 10348 C C . MET D 1 153 ? 45.969 54.258 43.859 1.00 45.19 153 MET D C 1
ATOM 10349 O O . MET D 1 153 ? 46.201 53.081 43.587 1.00 45.10 153 MET D O 1
ATOM 10354 N N . ILE D 1 154 ? 46.657 55.270 43.337 1.00 48.93 154 ILE D N 1
ATOM 10355 C CA . ILE D 1 154 ? 47.753 55.044 42.398 1.00 52.30 154 ILE D CA 1
ATOM 10356 C C . ILE D 1 154 ? 48.821 54.155 43.032 1.00 53.01 154 ILE D C 1
ATOM 10357 O O . ILE D 1 154 ? 49.339 53.236 42.390 1.00 55.70 154 ILE D O 1
ATOM 10362 N N . ALA D 1 155 ? 49.127 54.411 44.301 1.00 53.23 155 ALA D N 1
ATOM 10363 C CA . ALA D 1 155 ? 50.137 53.637 45.027 1.00 51.29 155 ALA D CA 1
ATOM 10364 C C . ALA D 1 155 ? 49.697 52.193 45.197 1.00 52.40 155 ALA D C 1
ATOM 10365 O O . ALA D 1 155 ? 50.509 51.264 45.105 1.00 55.14 155 ALA D O 1
ATOM 10367 N N . TYR D 1 156 ? 48.409 52.006 45.468 1.00 50.71 156 TYR D N 1
ATOM 10368 C CA . TYR D 1 156 ? 47.846 50.674 45.636 1.00 49.17 156 TYR D CA 1
ATOM 10369 C C . TYR D 1 156 ? 47.969 49.936 44.301 1.00 53.96 156 TYR D C 1
ATOM 10370 O O . TYR D 1 156 ? 48.192 48.718 44.261 1.00 55.38 156 TYR D O 1
ATOM 10379 N N . ALA D 1 157 ? 47.814 50.680 43.205 1.00 57.42 157 ALA D N 1
ATOM 10380 C CA . ALA D 1 157 ? 47.915 50.093 41.871 1.00 59.16 157 ALA D CA 1
ATOM 10381 C C . ALA D 1 157 ? 49.333 49.578 41.651 1.00 61.37 157 ALA D C 1
ATOM 10382 O O . ALA D 1 157 ? 49.539 48.414 41.276 1.00 61.70 157 ALA D O 1
ATOM 10384 N N . GLU D 1 158 ? 50.311 50.448 41.892 1.00 62.57 158 GLU D N 1
ATOM 10385 C CA . GLU D 1 158 ? 51.717 50.086 41.724 1.00 64.11 158 GLU D CA 1
ATOM 10386 C C . GLU D 1 158 ? 52.072 48.935 42.665 1.00 64.50 158 GLU D C 1
ATOM 10387 O O . GLU D 1 158 ? 52.601 47.909 42.229 1.00 64.97 158 GLU D O 1
ATOM 10393 N N . ALA D 1 159 ? 51.779 49.093 43.955 1.00 64.74 159 ALA D N 1
ATOM 10394 C CA . ALA D 1 159 ? 52.051 48.022 44.908 1.00 64.65 159 ALA D CA 1
ATOM 10395 C C . ALA D 1 159 ? 51.510 46.719 44.325 1.00 65.68 159 ALA D C 1
ATOM 10396 O O . ALA D 1 159 ? 51.988 45.628 44.657 1.00 67.02 159 ALA D O 1
ATOM 10398 N N . HIS D 1 160 ? 50.501 46.834 43.463 1.00 64.86 160 HIS D N 1
ATOM 10399 C CA . HIS D 1 160 ? 49.902 45.660 42.830 1.00 62.93 160 HIS D CA 1
ATOM 10400 C C . HIS D 1 160 ? 50.315 45.522 41.374 1.00 64.07 160 HIS D C 1
ATOM 10401 O O . HIS D 1 160 ? 49.828 44.644 40.653 1.00 64.15 160 HIS D O 1
ATOM 10408 N N . GLY D 1 161 ? 51.216 46.395 40.947 1.00 63.53 161 GLY D N 1
ATOM 10409 C CA . GLY D 1 161 ? 51.716 46.350 39.585 1.00 61.56 161 GLY D CA 1
ATOM 10410 C C . GLY D 1 161 ? 50.699 46.506 38.476 1.00 61.99 161 GLY D C 1
ATOM 10411 O O . GLY D 1 161 ? 50.710 45.725 37.518 1.00 63.11 161 GLY D O 1
ATOM 10412 N N . ILE D 1 162 ? 49.817 47.498 38.594 1.00 60.01 162 ILE D N 1
ATOM 10413 C CA . ILE D 1 162 ? 48.815 47.758 37.563 1.00 56.65 162 ILE D CA 1
ATOM 10414 C C . ILE D 1 162 ? 49.277 49.000 36.829 1.00 57.47 162 ILE D C 1
ATOM 10415 O O . ILE D 1 162 ? 49.559 50.026 37.453 1.00 57.70 162 ILE D O 1
ATOM 10420 N N . PRO D 1 163 ? 49.374 48.935 35.492 1.00 59.63 163 PRO D N 1
ATOM 10421 C CA . PRO D 1 163 ? 49.819 50.131 34.776 1.00 61.05 163 PRO D CA 1
ATOM 10422 C C . PRO D 1 163 ? 49.102 51.372 35.301 1.00 63.18 163 PRO D C 1
ATOM 10423 O O . PRO D 1 163 ? 47.941 51.306 35.723 1.00 63.14 163 PRO D O 1
ATOM 10427 N N . VAL D 1 164 ? 49.804 52.497 35.275 1.00 65.44 164 VAL D N 1
ATOM 10428 C CA . VAL D 1 164 ? 49.259 53.762 35.747 1.00 68.25 164 VAL D CA 1
ATOM 10429 C C . VAL D 1 164 ? 49.706 54.880 34.815 1.00 71.30 164 VAL D C 1
ATOM 10430 O O . VAL D 1 164 ? 50.837 54.876 34.331 1.00 72.99 164 VAL D O 1
ATOM 10434 N N . PRO D 1 165 ? 48.821 55.852 34.546 1.00 74.02 165 PRO D N 1
ATOM 10435 C CA . PRO D 1 165 ? 49.125 56.988 33.667 1.00 76.08 165 PRO D CA 1
ATOM 10436 C C . PRO D 1 165 ? 50.387 57.745 34.086 1.00 77.70 165 PRO D C 1
ATOM 10437 O O . PRO D 1 165 ? 50.247 58.849 34.660 1.00 79.05 165 PRO D O 1
ATOM 10441 N N . PRO D 1 171 ? 41.536 66.346 34.014 1.00 43.81 171 PRO D N 1
ATOM 10442 C CA . PRO D 1 171 ? 40.900 67.488 34.711 1.00 41.75 171 PRO D CA 1
ATOM 10443 C C . PRO D 1 171 ? 39.371 67.377 34.644 1.00 39.49 171 PRO D C 1
ATOM 10444 O O . PRO D 1 171 ? 38.645 68.350 34.889 1.00 42.78 171 PRO D O 1
ATOM 10448 N N . TYR D 1 172 ? 38.901 66.182 34.303 1.00 37.46 172 TYR D N 1
ATOM 10449 C CA . TYR D 1 172 ? 37.473 65.886 34.215 1.00 36.13 172 TYR D CA 1
ATOM 10450 C C . TYR D 1 172 ? 37.269 64.414 33.890 1.00 35.86 172 TYR D C 1
ATOM 10451 O O . TYR D 1 172 ? 38.176 63.736 33.401 1.00 39.74 172 TYR D O 1
ATOM 10460 N N . SER D 1 173 ? 36.074 63.920 34.182 1.00 33.22 173 SER D N 1
ATOM 10461 C CA . SER D 1 173 ? 35.726 62.532 33.946 1.00 29.07 173 SER D CA 1
ATOM 10462 C C . SER D 1 173 ? 34.832 62.457 32.714 1.00 33.19 173 SER D C 1
ATOM 10463 O O . SER D 1 173 ? 33.968 63.312 32.516 1.00 33.52 173 SER D O 1
ATOM 10466 N N . MET D 1 174 ? 35.049 61.452 31.874 1.00 34.26 174 MET D N 1
ATOM 10467 C CA . MET D 1 174 ? 34.218 61.301 30.687 1.00 35.34 174 MET D CA 1
ATOM 10468 C C . MET D 1 174 ? 33.713 59.879 30.498 1.00 34.16 174 MET D C 1
ATOM 10469 O O . MET D 1 174 ? 34.321 58.914 30.957 1.00 34.84 174 MET D O 1
ATOM 10474 N N . ASP D 1 175 ? 32.555 59.764 29.861 1.00 30.54 175 ASP D N 1
ATOM 10475 C CA . ASP D 1 175 ? 31.942 58.474 29.592 1.00 30.71 175 ASP D CA 1
ATOM 10476 C C . ASP D 1 175 ? 31.486 58.513 28.146 1.00 30.49 175 ASP D C 1
ATOM 10477 O O . ASP D 1 175 ? 30.665 59.353 27.771 1.00 28.19 175 ASP D O 1
ATOM 10482 N N . ALA D 1 176 ? 32.001 57.598 27.338 1.00 31.95 176 ALA D N 1
ATOM 10483 C CA . ALA D 1 176 ? 31.654 57.590 25.927 1.00 31.91 176 ALA D CA 1
ATOM 10484 C C . ALA D 1 176 ? 31.060 56.281 25.431 1.00 27.71 176 ALA D C 1
ATOM 10485 O O . ALA D 1 176 ? 31.502 55.205 25.809 1.00 31.15 176 ALA D O 1
ATOM 10487 N N . ASN D 1 177 ? 30.033 56.388 24.592 1.00 27.50 177 ASN D N 1
ATOM 10488 C CA . ASN D 1 177 ? 29.398 55.223 23.995 1.00 24.69 177 ASN D CA 1
ATOM 10489 C C . ASN D 1 177 ? 28.795 55.646 22.653 1.00 19.62 177 ASN D C 1
ATOM 10490 O O . ASN D 1 177 ? 28.955 56.787 22.237 1.00 24.87 177 ASN D O 1
ATOM 10495 N N . LEU D 1 178 ? 28.107 54.728 21.984 1.00 26.52 178 LEU D N 1
ATOM 10496 C CA . LEU D 1 178 ? 27.523 55.008 20.670 1.00 28.97 178 LEU D CA 1
ATOM 10497 C C . LEU D 1 178 ? 26.577 56.207 20.592 1.00 33.19 178 LEU D C 1
ATOM 10498 O O . LEU D 1 178 ? 26.378 56.768 19.511 1.00 32.12 178 LEU D O 1
ATOM 10503 N N . LEU D 1 179 ? 26.004 56.606 21.727 1.00 29.68 179 LEU D N 1
ATOM 10504 C CA . LEU D 1 179 ? 25.061 57.718 21.765 1.00 25.33 179 LEU D CA 1
ATOM 10505 C C . LEU D 1 179 ? 25.695 59.067 22.070 1.00 26.35 179 LEU D C 1
ATOM 10506 O O . LEU D 1 179 ? 25.278 60.086 21.526 1.00 24.65 179 LEU D O 1
ATOM 10511 N N . HIS D 1 180 ? 26.695 59.091 22.945 1.00 24.76 180 HIS D N 1
ATOM 10512 C CA . HIS D 1 180 ? 27.325 60.360 23.280 1.00 21.67 180 HIS D CA 1
ATOM 10513 C C . HIS D 1 180 ? 28.619 60.194 24.050 1.00 19.75 180 HIS D C 1
ATOM 10514 O O . HIS D 1 180 ? 29.128 59.087 24.241 1.00 26.88 180 HIS D O 1
ATOM 10521 N N . ILE D 1 181 ? 29.157 61.329 24.459 1.00 23.20 181 ILE D N 1
ATOM 10522 C CA . ILE D 1 181 ? 30.327 61.354 25.306 1.00 30.96 181 ILE D CA 1
ATOM 10523 C C . ILE D 1 181 ? 29.962 62.381 26.366 1.00 30.24 181 ILE D C 1
ATOM 10524 O O . ILE D 1 181 ? 29.559 63.504 26.050 1.00 27.87 181 ILE D O 1
ATOM 10529 N N . SER D 1 182 ? 30.067 61.967 27.622 1.00 31.24 182 SER D N 1
ATOM 10530 C CA . SER D 1 182 ? 29.751 62.824 28.759 1.00 27.35 182 SER D CA 1
ATOM 10531 C C . SER D 1 182 ? 31.031 63.320 29.410 1.00 28.66 182 SER D C 1
ATOM 10532 O O . SER D 1 182 ? 32.006 62.577 29.482 1.00 33.19 182 SER D O 1
ATOM 10535 N N . TYR D 1 183 ? 31.019 64.568 29.874 1.00 25.55 183 TYR D N 1
ATOM 10536 C CA . TYR D 1 183 ? 32.164 65.162 30.556 1.00 31.47 183 TYR D CA 1
ATOM 10537 C C . TYR D 1 183 ? 31.674 65.897 31.811 1.00 30.23 183 TYR D C 1
ATOM 10538 O O . TYR D 1 183 ? 30.797 66.762 31.727 1.00 26.35 183 TYR D O 1
ATOM 10547 N N . GLU D 1 184 ? 32.242 65.556 32.965 1.00 28.15 184 GLU D N 1
ATOM 10548 C CA . GLU D 1 184 ? 31.883 66.229 34.211 1.00 29.34 184 GLU D CA 1
ATOM 10549 C C . GLU D 1 184 ? 32.969 66.036 35.271 1.00 30.80 184 GLU D C 1
ATOM 10550 O O . GLU D 1 184 ? 33.782 65.115 35.176 1.00 32.64 184 GLU D O 1
ATOM 10556 N N . GLY D 1 185 ? 32.987 66.927 36.260 1.00 32.93 185 GLY D N 1
ATOM 10557 C CA . GLY D 1 185 ? 33.973 66.856 37.326 1.00 34.82 185 GLY D CA 1
ATOM 10558 C C . GLY D 1 185 ? 35.167 67.740 37.032 1.00 36.61 185 GLY D C 1
ATOM 10559 O O . GLY D 1 185 ? 35.250 68.351 35.964 1.00 33.92 185 GLY D O 1
ATOM 10560 N N . GLY D 1 186 ? 36.099 67.807 37.975 1.00 35.79 186 GLY D N 1
ATOM 10561 C CA . GLY D 1 186 ? 37.279 68.625 37.785 1.00 31.44 186 GLY D CA 1
ATOM 10562 C C . GLY D 1 186 ? 36.964 70.080 37.494 1.00 31.65 186 GLY D C 1
ATOM 10563 O O . GLY D 1 186 ? 36.178 70.715 38.200 1.00 28.51 186 GLY D O 1
ATOM 10564 N N . VAL D 1 187 ? 37.586 70.605 36.442 1.00 28.97 187 VAL D N 1
ATOM 10565 C CA . VAL D 1 187 ? 37.400 71.990 36.030 1.00 29.47 187 VAL D CA 1
ATOM 10566 C C . VAL D 1 187 ? 35.949 72.318 35.710 1.00 28.63 187 VAL D C 1
ATOM 10567 O O . VAL D 1 187 ? 35.538 73.477 35.767 1.00 30.96 187 VAL D O 1
ATOM 10571 N N . LEU D 1 188 ? 35.178 71.296 35.371 1.00 30.41 188 LEU D N 1
ATOM 10572 C CA . LEU D 1 188 ? 33.773 71.488 35.030 1.00 31.91 188 LEU D CA 1
ATOM 10573 C C . LEU D 1 188 ? 32.873 71.758 36.242 1.00 33.38 188 LEU D C 1
ATOM 10574 O O . LEU D 1 188 ? 31.752 72.246 36.094 1.00 29.22 188 LEU D O 1
ATOM 10579 N N . GLU D 1 189 ? 33.378 71.472 37.441 1.00 31.58 189 GLU D N 1
ATOM 10580 C CA . GLU D 1 189 ? 32.597 71.671 38.665 1.00 29.55 189 GLU D CA 1
ATOM 10581 C C . GLU D 1 189 ? 32.224 73.121 38.941 1.00 30.54 189 GLU D C 1
ATOM 10582 O O . GLU D 1 189 ? 31.380 73.393 39.793 1.00 35.63 189 GLU D O 1
ATOM 10588 N N . ASP D 1 190 ? 32.855 74.057 38.242 1.00 27.75 190 ASP D N 1
ATOM 10589 C CA . ASP D 1 190 ? 32.532 75.468 38.419 1.00 27.11 190 ASP D CA 1
ATOM 10590 C C . ASP D 1 190 ? 31.554 75.831 37.298 1.00 34.10 190 ASP D C 1
ATOM 10591 O O . ASP D 1 190 ? 31.951 75.991 36.146 1.00 34.71 190 ASP D O 1
ATOM 10596 N N . PRO D 1 191 ? 30.262 75.972 37.628 1.00 31.90 191 PRO D N 1
ATOM 10597 C CA . PRO D 1 191 ? 29.227 76.305 36.640 1.00 33.03 191 PRO D CA 1
ATOM 10598 C C . PRO D 1 191 ? 29.340 77.652 35.930 1.00 31.29 191 PRO D C 1
ATOM 10599 O O . PRO D 1 191 ? 28.541 77.951 35.044 1.00 30.35 191 PRO D O 1
ATOM 10603 N N . TRP D 1 192 ? 30.314 78.466 36.317 1.00 33.29 192 TRP D N 1
ATOM 10604 C CA . TRP D 1 192 ? 30.493 79.764 35.679 1.00 33.45 192 TRP D CA 1
ATOM 10605 C C . TRP D 1 192 ? 31.662 79.722 34.702 1.00 33.04 192 TRP D C 1
ATOM 10606 O O . TRP D 1 192 ? 31.917 80.688 33.981 1.00 32.50 192 TRP D O 1
ATOM 10617 N N . ALA D 1 193 ? 32.358 78.590 34.670 1.00 32.60 193 ALA D N 1
ATOM 10618 C CA . ALA D 1 193 ? 33.505 78.421 33.783 1.00 33.15 193 ALA D CA 1
ATOM 10619 C C . ALA D 1 193 ? 33.182 77.576 32.549 1.00 32.34 193 ALA D C 1
ATOM 10620 O O . ALA D 1 193 ? 32.758 76.422 32.661 1.00 26.84 193 ALA D O 1
ATOM 10622 N N . GLU D 1 194 ? 33.392 78.149 31.368 1.00 32.31 194 GLU D N 1
ATOM 10623 C CA . GLU D 1 194 ? 33.135 77.426 30.126 1.00 32.47 194 GLU D CA 1
ATOM 10624 C C . GLU D 1 194 ? 34.082 76.238 30.043 1.00 30.38 194 GLU D C 1
ATOM 10625 O O . GLU D 1 194 ? 35.203 76.310 30.541 1.00 33.06 194 GLU D O 1
ATOM 10631 N N . PRO D 1 195 ? 33.639 75.120 29.437 1.00 29.65 195 PRO D N 1
ATOM 10632 C CA . PRO D 1 195 ? 34.509 73.946 29.319 1.00 32.80 195 PRO D CA 1
ATOM 10633 C C . PRO D 1 195 ? 35.780 74.358 28.572 1.00 38.65 195 PRO D C 1
ATOM 10634 O O . PRO D 1 195 ? 35.744 75.244 27.718 1.00 37.43 195 PRO D O 1
ATOM 10638 N N . PRO D 1 196 ? 36.916 73.720 28.880 1.00 40.30 196 PRO D N 1
ATOM 10639 C CA . PRO D 1 196 ? 38.188 74.046 28.222 1.00 38.70 196 PRO D CA 1
ATOM 10640 C C . PRO D 1 196 ? 38.215 73.811 26.709 1.00 38.25 196 PRO D C 1
ATOM 10641 O O . PRO D 1 196 ? 37.496 72.963 26.185 1.00 32.67 196 PRO D O 1
ATOM 10645 N N . LYS D 1 197 ? 39.067 74.554 26.011 1.00 41.93 197 LYS D N 1
ATOM 10646 C CA . LYS D 1 197 ? 39.189 74.391 24.568 1.00 39.80 197 LYS D CA 1
ATOM 10647 C C . LYS D 1 197 ? 39.739 73.009 24.247 1.00 36.22 197 LYS D C 1
ATOM 10648 O O . LYS D 1 197 ? 40.592 72.487 24.958 1.00 40.20 197 LYS D O 1
ATOM 10654 N N . GLY D 1 198 ? 39.244 72.413 23.174 1.00 35.35 198 GLY D N 1
ATOM 10655 C CA . GLY D 1 198 ? 39.727 71.113 22.774 1.00 33.77 198 GLY D CA 1
ATOM 10656 C C . GLY D 1 198 ? 39.276 69.939 23.612 1.00 33.30 198 GLY D C 1
ATOM 10657 O O . GLY D 1 198 ? 39.854 68.858 23.504 1.00 35.86 198 GLY D O 1
ATOM 10658 N N . MET D 1 199 ? 38.249 70.127 24.438 1.00 35.46 199 MET D N 1
ATOM 10659 C CA . MET D 1 199 ? 37.750 69.032 25.272 1.00 31.88 199 MET D CA 1
ATOM 10660 C C . MET D 1 199 ? 36.945 68.002 24.489 1.00 29.31 199 MET D C 1
ATOM 10661 O O . MET D 1 199 ? 37.133 66.797 24.660 1.00 29.66 199 MET D O 1
ATOM 10666 N N . PHE D 1 200 ? 36.042 68.478 23.636 1.00 33.90 200 PHE D N 1
ATOM 10667 C CA . PHE D 1 200 ? 35.189 67.594 22.849 1.00 31.76 200 PHE D CA 1
ATOM 10668 C C . PHE D 1 200 ? 35.966 66.635 21.972 1.00 36.66 200 PHE D C 1
ATOM 10669 O O . PHE D 1 200 ? 36.980 66.992 21.377 1.00 36.87 200 PHE D O 1
ATOM 10677 N N . ARG D 1 201 ? 35.474 65.407 21.891 1.00 38.07 201 ARG D N 1
ATOM 10678 C CA . ARG D 1 201 ? 36.148 64.367 21.137 1.00 39.31 201 ARG D CA 1
ATOM 10679 C C . ARG D 1 201 ? 35.318 63.753 20.013 1.00 41.64 201 ARG D C 1
ATOM 10680 O O . ARG D 1 201 ? 35.865 63.319 18.995 1.00 40.00 201 ARG D O 1
ATOM 10688 N N . MET D 1 202 ? 34.004 63.726 20.189 1.00 35.29 202 MET D N 1
ATOM 10689 C CA . MET D 1 202 ? 33.118 63.129 19.200 1.00 37.31 202 MET D CA 1
ATOM 10690 C C . MET D 1 202 ? 32.665 64.113 18.121 1.00 34.74 202 MET D C 1
ATOM 10691 O O . MET D 1 202 ? 32.361 63.714 16.997 1.00 36.54 202 MET D O 1
ATOM 10696 N N . THR D 1 203 ? 32.623 65.396 18.455 1.00 33.39 203 THR D N 1
ATOM 10697 C CA . THR D 1 203 ? 32.190 66.395 17.495 1.00 34.55 203 THR D CA 1
ATOM 10698 C C . THR D 1 203 ? 33.306 67.374 17.186 1.00 37.97 203 THR D C 1
ATOM 10699 O O . THR D 1 203 ? 34.093 67.738 18.060 1.00 33.92 203 THR D O 1
ATOM 10703 N N . GLN D 1 204 ? 33.377 67.801 15.933 1.00 37.43 204 GLN D N 1
ATOM 10704 C CA . GLN D 1 204 ? 34.401 68.746 15.554 1.00 39.74 204 GLN D CA 1
ATOM 10705 C C . GLN D 1 204 ? 33.975 70.119 16.007 1.00 39.17 204 GLN D C 1
ATOM 10706 O O . GLN D 1 204 ? 32.797 70.449 15.987 1.00 43.43 204 GLN D O 1
ATOM 10712 N N . ASP D 1 205 ? 34.943 70.912 16.434 1.00 39.55 205 ASP D N 1
ATOM 10713 C CA . ASP D 1 205 ? 34.699 72.266 16.878 1.00 40.84 205 ASP D CA 1
ATOM 10714 C C . ASP D 1 205 ? 33.974 73.055 15.776 1.00 43.61 205 ASP D C 1
ATOM 10715 O O . ASP D 1 205 ? 34.477 73.192 14.656 1.00 40.48 205 ASP D O 1
ATOM 10720 N N . PRO D 1 206 ? 32.776 73.581 16.080 1.00 40.70 206 PRO D N 1
ATOM 10721 C CA . PRO D 1 206 ? 31.997 74.349 15.103 1.00 43.07 206 PRO D CA 1
ATOM 10722 C C . PRO D 1 206 ? 32.780 75.418 14.342 1.00 42.79 206 PRO D C 1
ATOM 10723 O O . PRO D 1 206 ? 32.437 75.756 13.207 1.00 43.00 206 PRO D O 1
ATOM 10727 N N . GLU D 1 207 ? 33.823 75.961 14.961 1.00 42.12 207 GLU D N 1
ATOM 10728 C CA . GLU D 1 207 ? 34.624 76.980 14.295 1.00 44.70 207 GLU D CA 1
ATOM 10729 C C . GLU D 1 207 ? 35.509 76.340 13.234 1.00 41.73 207 GLU D C 1
ATOM 10730 O O . GLU D 1 207 ? 36.072 77.038 12.396 1.00 45.39 207 GLU D O 1
ATOM 10736 N N . GLU D 1 208 ? 35.640 75.017 13.278 1.00 40.70 208 GLU D N 1
ATOM 10737 C CA . GLU D 1 208 ? 36.476 74.289 12.326 1.00 40.82 208 GLU D CA 1
ATOM 10738 C C . GLU D 1 208 ? 35.648 73.421 11.388 1.00 40.87 208 GLU D C 1
ATOM 10739 O O . GLU D 1 208 ? 36.201 72.680 10.580 1.00 40.30 208 GLU D O 1
ATOM 10745 N N . ALA D 1 209 ? 34.328 73.499 11.507 1.00 39.75 209 ALA D N 1
ATOM 10746 C CA . ALA D 1 209 ? 33.431 72.702 10.670 1.00 40.08 209 ALA D CA 1
ATOM 10747 C C . ALA D 1 209 ? 33.307 73.314 9.272 1.00 39.23 209 ALA D C 1
ATOM 10748 O O . ALA D 1 209 ? 33.510 74.517 9.099 1.00 36.90 209 ALA D O 1
ATOM 10750 N N . PRO D 1 210 ? 32.945 72.490 8.268 1.00 39.43 210 PRO D N 1
ATOM 10751 C CA . PRO D 1 210 ? 32.781 72.900 6.868 1.00 38.75 210 PRO D CA 1
ATOM 10752 C C . PRO D 1 210 ? 32.080 74.241 6.681 1.00 39.68 210 PRO D C 1
ATOM 10753 O O . PRO D 1 210 ? 31.227 74.634 7.477 1.00 36.01 210 PRO D O 1
ATOM 10757 N N . ASP D 1 211 ? 32.458 74.940 5.618 1.00 43.27 211 ASP D N 1
ATOM 10758 C CA . ASP D 1 211 ? 31.898 76.252 5.301 1.00 43.09 211 ASP D CA 1
ATOM 10759 C C . ASP D 1 211 ? 30.581 76.127 4.565 1.00 39.95 211 ASP D C 1
ATOM 10760 O O . ASP D 1 211 ? 29.807 77.081 4.482 1.00 44.35 211 ASP D O 1
ATOM 10765 N N . ALA D 1 212 ? 30.336 74.945 4.022 1.00 38.35 212 ALA D N 1
ATOM 10766 C CA . ALA D 1 212 ? 29.109 74.693 3.296 1.00 38.93 212 ALA D CA 1
ATOM 10767 C C . ALA D 1 212 ? 28.203 73.791 4.122 1.00 37.10 212 ALA D C 1
ATOM 10768 O O . ALA D 1 212 ? 28.631 72.736 4.614 1.00 34.72 212 ALA D O 1
ATOM 10770 N N . PRO D 1 213 ? 26.937 74.193 4.286 1.00 35.90 213 PRO D N 1
ATOM 10771 C CA . PRO D 1 213 ? 26.000 73.374 5.063 1.00 35.82 213 PRO D CA 1
ATOM 10772 C C . PRO D 1 213 ? 25.880 72.029 4.364 1.00 37.40 213 PRO D C 1
ATOM 10773 O O . PRO D 1 213 ? 26.212 71.914 3.178 1.00 39.41 213 PRO D O 1
ATOM 10777 N N . GLU D 1 214 ? 25.429 71.011 5.085 1.00 29.06 214 GLU D N 1
ATOM 10778 C CA . GLU D 1 214 ? 25.254 69.695 4.495 1.00 28.41 214 GLU D CA 1
ATOM 10779 C C . GLU D 1 214 ? 23.832 69.232 4.756 1.00 36.21 214 GLU D C 1
ATOM 10780 O O . GLU D 1 214 ? 23.318 69.389 5.868 1.00 33.30 214 GLU D O 1
ATOM 10786 N N . TYR D 1 215 ? 23.189 68.666 3.739 1.00 30.94 215 TYR D N 1
ATOM 10787 C CA . TYR D 1 215 ? 21.835 68.183 3.920 1.00 32.87 215 TYR D CA 1
ATOM 10788 C C . TYR D 1 215 ? 21.837 66.688 4.167 1.00 32.37 215 TYR D C 1
ATOM 10789 O O . TYR D 1 215 ? 22.622 65.942 3.576 1.00 31.79 215 TYR D O 1
ATOM 10798 N N . VAL D 1 216 ? 20.958 66.256 5.064 1.00 28.08 216 VAL D N 1
ATOM 10799 C CA . VAL D 1 216 ? 20.828 64.845 5.374 1.00 25.20 216 VAL D CA 1
ATOM 10800 C C . VAL D 1 216 ? 19.349 64.512 5.501 1.00 23.84 216 VAL D C 1
ATOM 10801 O O . VAL D 1 216 ? 18.556 65.326 5.972 1.00 26.61 216 VAL D O 1
ATOM 10805 N N . GLU D 1 217 ? 18.978 63.323 5.049 1.00 27.86 217 GLU D N 1
ATOM 10806 C CA . GLU D 1 217 ? 17.598 62.879 5.126 1.00 29.64 217 GLU D CA 1
ATOM 10807 C C . GLU D 1 217 ? 17.566 61.593 5.931 1.00 29.59 217 GLU D C 1
ATOM 10808 O O . GLU D 1 217 ? 18.415 60.719 5.758 1.00 32.58 217 GLU D O 1
ATOM 10814 N N . VAL D 1 218 ? 16.589 61.481 6.822 1.00 32.16 218 VAL D N 1
ATOM 10815 C CA . VAL D 1 218 ? 16.464 60.286 7.643 1.00 27.48 218 VAL D CA 1
ATOM 10816 C C . VAL D 1 218 ? 15.065 59.723 7.481 1.00 20.58 218 VAL D C 1
ATOM 10817 O O . VAL D 1 218 ? 14.077 60.443 7.613 1.00 23.90 218 VAL D O 1
ATOM 10821 N N . GLU D 1 219 ? 14.992 58.432 7.187 1.00 23.13 219 GLU D N 1
ATOM 10822 C CA . GLU D 1 219 ? 13.714 57.766 7.007 1.00 26.32 219 GLU D CA 1
ATOM 10823 C C . GLU D 1 219 ? 13.315 57.034 8.275 1.00 26.19 219 GLU D C 1
ATOM 10824 O O . GLU D 1 219 ? 14.134 56.335 8.874 1.00 24.85 219 GLU D O 1
ATOM 10830 N N . PHE D 1 220 ? 12.059 57.196 8.680 1.00 25.46 220 PHE D N 1
ATOM 10831 C CA . PHE D 1 220 ? 11.545 56.500 9.858 1.00 28.60 220 PHE D CA 1
ATOM 10832 C C . PHE D 1 220 ? 10.482 55.541 9.366 1.00 30.48 220 PHE D C 1
ATOM 10833 O O . PHE D 1 220 ? 9.703 55.889 8.476 1.00 29.19 220 PHE D O 1
ATOM 10841 N N . PHE D 1 221 ? 10.443 54.330 9.909 1.00 27.46 221 PHE D N 1
ATOM 10842 C CA . PHE D 1 221 ? 9.399 53.415 9.481 1.00 36.49 221 PHE D CA 1
ATOM 10843 C C . PHE D 1 221 ? 8.871 52.806 10.771 1.00 42.03 221 PHE D C 1
ATOM 10844 O O . PHE D 1 221 ? 9.494 51.915 11.326 1.00 54.11 221 PHE D O 1
ATOM 10852 N N . GLU D 1 222 ? 7.729 53.246 11.266 1.00 43.33 222 GLU D N 1
ATOM 10853 C CA . GLU D 1 222 ? 7.244 52.633 12.505 1.00 39.11 222 GLU D CA 1
ATOM 10854 C C . GLU D 1 222 ? 7.758 53.130 13.836 1.00 33.88 222 GLU D C 1
ATOM 10855 O O . GLU D 1 222 ? 7.702 52.426 14.844 1.00 38.80 222 GLU D O 1
ATOM 10861 N N . GLY D 1 223 ? 8.283 54.350 13.826 1.00 32.36 223 GLY D N 1
ATOM 10862 C CA . GLY D 1 223 ? 8.810 54.935 15.042 1.00 32.59 223 GLY D CA 1
ATOM 10863 C C . GLY D 1 223 ? 10.317 54.836 15.180 1.00 33.38 223 GLY D C 1
ATOM 10864 O O . GLY D 1 223 ? 10.897 55.457 16.070 1.00 32.84 223 GLY D O 1
ATOM 10865 N N . ASP D 1 224 ? 10.964 54.069 14.306 1.00 30.78 224 ASP D N 1
ATOM 10866 C CA . ASP D 1 224 ? 12.416 53.927 14.372 1.00 28.24 224 ASP D CA 1
ATOM 10867 C C . ASP D 1 224 ? 13.079 54.328 13.055 1.00 29.56 224 ASP D C 1
ATOM 10868 O O . ASP D 1 224 ? 12.521 54.099 11.979 1.00 27.49 224 ASP D O 1
ATOM 10873 N N . PRO D 1 225 ? 14.271 54.946 13.126 1.00 27.53 225 PRO D N 1
ATOM 10874 C CA . PRO D 1 225 ? 14.992 55.362 11.918 1.00 26.66 225 PRO D CA 1
ATOM 10875 C C . PRO D 1 225 ? 15.547 54.118 11.204 1.00 31.14 225 PRO D C 1
ATOM 10876 O O . PRO D 1 225 ? 16.135 53.236 11.844 1.00 26.52 225 PRO D O 1
ATOM 10880 N N . VAL D 1 226 ? 15.355 54.041 9.887 1.00 28.63 226 VAL D N 1
ATOM 10881 C CA . VAL D 1 226 ? 15.819 52.880 9.122 1.00 27.43 226 VAL D CA 1
ATOM 10882 C C . VAL D 1 226 ? 16.763 53.165 7.947 1.00 26.04 226 VAL D C 1
ATOM 10883 O O . VAL D 1 226 ? 17.312 52.236 7.361 1.00 29.74 226 VAL D O 1
ATOM 10887 N N . ALA D 1 227 ? 16.958 54.432 7.606 1.00 27.36 227 ALA D N 1
ATOM 10888 C CA . ALA D 1 227 ? 17.839 54.779 6.489 1.00 29.87 227 ALA D CA 1
ATOM 10889 C C . ALA D 1 227 ? 18.322 56.216 6.562 1.00 28.91 227 ALA D C 1
ATOM 10890 O O . ALA D 1 227 ? 17.641 57.084 7.109 1.00 29.56 227 ALA D O 1
ATOM 10892 N N . VAL D 1 228 ? 19.511 56.452 6.015 1.00 30.83 228 VAL D N 1
ATOM 10893 C CA . VAL D 1 228 ? 20.120 57.776 5.976 1.00 29.33 228 VAL D CA 1
ATOM 10894 C C . VAL D 1 228 ? 20.489 58.024 4.512 1.00 32.24 228 VAL D C 1
ATOM 10895 O O . VAL D 1 228 ? 21.178 57.210 3.892 1.00 30.64 228 VAL D O 1
ATOM 10899 N N . ASN D 1 229 ? 20.011 59.139 3.970 1.00 29.76 229 ASN D N 1
ATOM 10900 C CA . ASN D 1 229 ? 20.254 59.488 2.579 1.00 34.54 229 ASN D CA 1
ATOM 10901 C C . ASN D 1 229 ? 19.959 58.308 1.651 1.00 35.29 229 ASN D C 1
ATOM 10902 O O . ASN D 1 229 ? 20.714 58.023 0.715 1.00 34.97 229 ASN D O 1
ATOM 10907 N N . GLY D 1 230 ? 18.863 57.610 1.937 1.00 31.83 230 GLY D N 1
ATOM 10908 C CA . GLY D 1 230 ? 18.450 56.488 1.118 1.00 30.58 230 GLY D CA 1
ATOM 10909 C C . GLY D 1 230 ? 19.127 55.154 1.339 1.00 32.04 230 GLY D C 1
ATOM 10910 O O . GLY D 1 230 ? 18.790 54.174 0.669 1.00 35.25 230 GLY D O 1
ATOM 10911 N N . GLU D 1 231 ? 20.076 55.093 2.268 1.00 32.84 231 GLU D N 1
ATOM 10912 C CA . GLU D 1 231 ? 20.771 53.839 2.535 1.00 29.89 231 GLU D CA 1
ATOM 10913 C C . GLU D 1 231 ? 20.199 53.150 3.775 1.00 33.61 231 GLU D C 1
ATOM 10914 O O . GLU D 1 231 ? 20.219 53.727 4.871 1.00 31.51 231 GLU D O 1
ATOM 10920 N N . ARG D 1 232 ? 19.684 51.932 3.605 1.00 29.38 232 ARG D N 1
ATOM 10921 C CA . ARG D 1 232 ? 19.134 51.176 4.734 1.00 34.93 232 ARG D CA 1
ATOM 10922 C C . ARG D 1 232 ? 20.303 50.882 5.668 1.00 37.46 232 ARG D C 1
ATOM 10923 O O . ARG D 1 232 ? 21.371 50.470 5.219 1.00 33.84 232 ARG D O 1
ATOM 10931 N N . LEU D 1 233 ? 20.109 51.085 6.965 1.00 37.07 233 LEU D N 1
ATOM 10932 C CA . LEU D 1 233 ? 21.169 50.802 7.921 1.00 35.06 233 LEU D CA 1
ATOM 10933 C C . LEU D 1 233 ? 20.608 50.178 9.189 1.00 35.53 233 LEU D C 1
ATOM 10934 O O . LEU D 1 233 ? 19.512 50.527 9.633 1.00 31.97 233 LEU D O 1
ATOM 10939 N N . SER D 1 234 ? 21.360 49.244 9.763 1.00 32.22 234 SER D N 1
ATOM 10940 C CA . SER D 1 234 ? 20.938 48.602 10.996 1.00 32.37 234 SER D CA 1
ATOM 10941 C C . SER D 1 234 ? 20.976 49.689 12.064 1.00 27.62 234 SER D C 1
ATOM 10942 O O . SER D 1 234 ? 21.615 50.724 11.882 1.00 26.79 234 SER D O 1
ATOM 10945 N N . PRO D 1 235 ? 20.293 49.467 13.194 1.00 28.27 235 PRO D N 1
ATOM 10946 C CA . PRO D 1 235 ? 20.280 50.468 14.265 1.00 30.10 235 PRO D CA 1
ATOM 10947 C C . PRO D 1 235 ? 21.653 51.035 14.664 1.00 25.22 235 PRO D C 1
ATOM 10948 O O . PRO D 1 235 ? 21.853 52.249 14.656 1.00 27.82 235 PRO D O 1
ATOM 10952 N N . ALA D 1 236 ? 22.597 50.169 15.017 1.00 28.44 236 ALA D N 1
ATOM 10953 C CA . ALA D 1 236 ? 23.922 50.638 15.425 1.00 29.61 236 ALA D CA 1
ATOM 10954 C C . ALA D 1 236 ? 24.675 51.330 14.286 1.00 31.76 236 ALA D C 1
ATOM 10955 O O . ALA D 1 236 ? 25.318 52.361 14.492 1.00 25.59 236 ALA D O 1
ATOM 10957 N N . ALA D 1 237 ? 24.598 50.747 13.091 1.00 32.50 237 ALA D N 1
ATOM 10958 C CA . ALA D 1 237 ? 25.260 51.310 11.916 1.00 33.02 237 ALA D CA 1
ATOM 10959 C C . ALA D 1 237 ? 24.649 52.677 11.612 1.00 33.73 237 ALA D C 1
ATOM 10960 O O . ALA D 1 237 ? 25.354 53.635 11.298 1.00 33.51 237 ALA D O 1
ATOM 10962 N N . LEU D 1 238 ? 23.330 52.762 11.732 1.00 31.87 238 LEU D N 1
ATOM 10963 C CA . LEU D 1 238 ? 22.627 54.009 11.474 1.00 32.63 238 LEU D CA 1
ATOM 10964 C C . LEU D 1 238 ? 23.048 55.096 12.455 1.00 32.57 238 LEU D C 1
ATOM 10965 O O . LEU D 1 238 ? 23.260 56.247 12.064 1.00 29.32 238 LEU D O 1
ATOM 10970 N N . LEU D 1 239 ? 23.162 54.745 13.734 1.00 28.42 239 LEU D N 1
ATOM 10971 C CA . LEU D 1 239 ? 23.561 55.743 14.723 1.00 27.25 239 LEU D CA 1
ATOM 10972 C C . LEU D 1 239 ? 25.005 56.149 14.450 1.00 21.67 239 LEU D C 1
ATOM 10973 O O . LEU D 1 239 ? 25.365 57.314 14.568 1.00 28.41 239 LEU D O 1
ATOM 10978 N N . GLN D 1 240 ? 25.830 55.179 14.082 1.00 27.39 240 GLN D N 1
ATOM 10979 C CA . GLN D 1 240 ? 27.230 55.465 13.780 1.00 31.49 240 GLN D CA 1
ATOM 10980 C C . GLN D 1 240 ? 27.300 56.466 12.630 1.00 27.98 240 GLN D C 1
ATOM 10981 O O . GLN D 1 240 ? 27.986 57.481 12.720 1.00 31.41 240 GLN D O 1
ATOM 10987 N N . ARG D 1 241 ? 26.571 56.179 11.557 1.00 30.50 241 ARG D N 1
ATOM 10988 C CA . ARG D 1 241 ? 26.555 57.051 10.383 1.00 29.51 241 ARG D CA 1
ATOM 10989 C C . ARG D 1 241 ? 26.215 58.497 10.740 1.00 31.79 241 ARG D C 1
ATOM 10990 O O . ARG D 1 241 ? 26.943 59.426 10.377 1.00 31.19 241 ARG D O 1
ATOM 10998 N N . LEU D 1 242 ? 25.114 58.690 11.461 1.00 29.50 242 LEU D N 1
ATOM 10999 C CA . LEU D 1 242 ? 24.701 60.035 11.840 1.00 27.56 242 LEU D CA 1
ATOM 11000 C C . LEU D 1 242 ? 25.685 60.708 12.793 1.00 27.62 242 LEU D C 1
ATOM 11001 O O . LEU D 1 242 ? 25.741 61.939 12.861 1.00 30.92 242 LEU D O 1
ATOM 11006 N N . ASN D 1 243 ? 26.463 59.922 13.532 1.00 28.76 243 ASN D N 1
ATOM 11007 C CA . ASN D 1 243 ? 27.449 60.530 14.428 1.00 31.58 243 ASN D CA 1
ATOM 11008 C C . ASN D 1 243 ? 28.549 61.129 13.556 1.00 29.71 243 ASN D C 1
ATOM 11009 O O . ASN D 1 243 ? 29.039 62.227 13.822 1.00 30.70 243 ASN D O 1
ATOM 11014 N N . GLU D 1 244 ? 28.928 60.390 12.514 1.00 31.32 244 GLU D N 1
ATOM 11015 C CA . GLU D 1 244 ? 29.959 60.844 11.573 1.00 32.96 244 GLU D CA 1
ATOM 11016 C C . GLU D 1 244 ? 29.514 62.134 10.890 1.00 30.06 244 GLU D C 1
ATOM 11017 O O . GLU D 1 244 ? 30.241 63.129 10.871 1.00 33.43 244 GLU D O 1
ATOM 11023 N N . ILE D 1 245 ? 28.306 62.114 10.339 1.00 31.57 245 ILE D N 1
ATOM 11024 C CA . ILE D 1 245 ? 27.764 63.278 9.652 1.00 27.12 245 ILE D CA 1
ATOM 11025 C C . ILE D 1 245 ? 27.580 64.474 10.577 1.00 28.59 245 ILE D C 1
ATOM 11026 O O . ILE D 1 245 ? 28.007 65.583 10.263 1.00 29.21 245 ILE D O 1
ATOM 11031 N N . GLY D 1 246 ? 26.946 64.256 11.725 1.00 30.36 246 GLY D N 1
ATOM 11032 C CA . GLY D 1 246 ? 26.734 65.355 12.648 1.00 25.29 246 GLY D CA 1
ATOM 11033 C C . GLY D 1 246 ? 28.000 65.826 13.334 1.00 24.13 246 GLY D C 1
ATOM 11034 O O . GLY D 1 246 ? 28.192 67.026 13.546 1.00 24.69 246 GLY D O 1
ATOM 11035 N N . GLY D 1 247 ? 28.866 64.883 13.690 1.00 29.11 247 GLY D N 1
ATOM 11036 C CA . GLY D 1 247 ? 30.103 65.239 14.369 1.00 32.22 247 GLY D CA 1
ATOM 11037 C C . GLY D 1 247 ? 30.936 66.191 13.538 1.00 34.72 247 GLY D C 1
ATOM 11038 O O . GLY D 1 247 ? 31.395 67.230 14.020 1.00 33.14 247 GLY D O 1
ATOM 11039 N N . ARG D 1 248 ? 31.119 65.832 12.272 1.00 35.25 248 ARG D N 1
ATOM 11040 C CA . ARG D 1 248 ? 31.890 66.645 11.339 1.00 36.27 248 ARG D CA 1
ATOM 11041 C C . ARG D 1 248 ? 31.435 68.093 11.424 1.00 35.01 248 ARG D C 1
ATOM 11042 O O . ARG D 1 248 ? 32.240 69.016 11.279 1.00 33.53 248 ARG D O 1
ATOM 11050 N N . HIS D 1 249 ? 30.144 68.297 11.685 1.00 30.15 249 HIS D N 1
ATOM 11051 C CA . HIS D 1 249 ? 29.615 69.649 11.772 1.00 25.89 249 HIS D CA 1
ATOM 11052 C C . HIS D 1 249 ? 29.535 70.240 13.171 1.00 27.31 249 HIS D C 1
ATOM 11053 O O . HIS D 1 249 ? 29.100 71.376 13.330 1.00 26.66 249 HIS D O 1
ATOM 11060 N N . GLY D 1 250 ? 29.957 69.473 14.178 1.00 29.66 250 GLY D N 1
ATOM 11061 C CA . GLY D 1 250 ? 29.942 69.956 15.553 1.00 32.78 250 GLY D CA 1
ATOM 11062 C C . GLY D 1 250 ? 28.568 70.019 16.200 1.00 32.88 250 GLY D C 1
ATOM 11063 O O . GLY D 1 250 ? 28.335 70.795 17.130 1.00 32.19 250 GLY D O 1
ATOM 11064 N N . VAL D 1 251 ? 27.662 69.184 15.718 1.00 29.60 251 VAL D N 1
ATOM 11065 C CA . VAL D 1 251 ? 26.295 69.157 16.217 1.00 32.76 251 VAL D CA 1
ATOM 11066 C C . VAL D 1 251 ? 26.100 68.383 17.530 1.00 26.37 251 VAL D C 1
ATOM 11067 O O . VAL D 1 251 ? 26.841 67.450 17.827 1.00 28.34 251 VAL D O 1
ATOM 11071 N N . GLY D 1 252 ? 25.102 68.797 18.309 1.00 30.58 252 GLY D N 1
ATOM 11072 C CA . GLY D 1 252 ? 24.766 68.100 19.541 1.00 33.06 252 GLY D CA 1
ATOM 11073 C C . GLY D 1 252 ? 25.480 68.402 20.845 1.00 32.26 252 GLY D C 1
ATOM 11074 O O . GLY D 1 252 ? 25.616 67.505 21.688 1.00 32.82 252 GLY D O 1
ATOM 11075 N N . ARG D 1 253 ? 25.908 69.647 21.035 1.00 27.90 253 ARG D N 1
ATOM 11076 C CA . ARG D 1 253 ? 26.606 70.026 22.259 1.00 31.95 253 ARG D CA 1
ATOM 11077 C C . ARG D 1 253 ? 25.707 70.778 23.235 1.00 30.91 253 ARG D C 1
ATOM 11078 O O . ARG D 1 253 ? 25.040 71.744 22.861 1.00 30.19 253 ARG D O 1
ATOM 11086 N N . VAL D 1 254 ? 25.697 70.332 24.490 1.00 31.94 254 VAL D N 1
ATOM 11087 C CA . VAL D 1 254 ? 24.893 70.981 25.526 1.00 29.03 254 VAL D CA 1
ATOM 11088 C C . VAL D 1 254 ? 25.685 71.066 26.837 1.00 28.31 254 VAL D C 1
ATOM 11089 O O . VAL D 1 254 ? 26.512 70.206 27.131 1.00 23.83 254 VAL D O 1
ATOM 11093 N N . ASP D 1 255 ? 25.419 72.117 27.606 1.00 29.19 255 ASP D N 1
ATOM 11094 C CA . ASP D 1 255 ? 26.103 72.397 28.870 1.00 29.74 255 ASP D CA 1
ATOM 11095 C C . ASP D 1 255 ? 25.042 72.706 29.929 1.00 26.51 255 ASP D C 1
ATOM 11096 O O . ASP D 1 255 ? 24.395 73.751 29.885 1.00 25.91 255 ASP D O 1
ATOM 11101 N N . ILE D 1 256 ? 24.875 71.808 30.893 1.00 32.02 256 ILE D N 1
ATOM 11102 C CA . ILE D 1 256 ? 23.861 72.011 31.923 1.00 29.63 256 ILE D CA 1
ATOM 11103 C C . ILE D 1 256 ? 24.291 71.647 33.342 1.00 28.80 256 ILE D C 1
ATOM 11104 O O . ILE D 1 256 ? 25.266 70.926 33.545 1.00 28.82 256 ILE D O 1
ATOM 11109 N N . VAL D 1 257 ? 23.547 72.168 34.313 1.00 28.33 257 VAL D N 1
ATOM 11110 C CA . VAL D 1 257 ? 23.744 71.845 35.723 1.00 26.14 257 VAL D CA 1
ATOM 11111 C C . VAL D 1 257 ? 22.462 71.065 36.010 1.00 26.67 257 VAL D C 1
ATOM 11112 O O . VAL D 1 257 ? 21.380 71.651 36.081 1.00 29.25 257 VAL D O 1
ATOM 11116 N N . GLU D 1 258 ? 22.588 69.746 36.134 1.00 21.59 258 GLU D N 1
ATOM 11117 C CA . GLU D 1 258 ? 21.449 68.855 36.360 1.00 22.59 258 GLU D CA 1
ATOM 11118 C C . GLU D 1 258 ? 21.275 68.429 37.817 1.00 23.20 258 GLU D C 1
ATOM 11119 O O . GLU D 1 258 ? 22.180 68.590 38.634 1.00 25.94 258 GLU D O 1
ATOM 11125 N N . ASN D 1 259 ? 20.105 67.875 38.120 1.00 24.02 259 ASN D N 1
ATOM 11126 C CA . ASN D 1 259 ? 19.801 67.378 39.461 1.00 25.46 259 ASN D CA 1
ATOM 11127 C C . ASN D 1 259 ? 19.965 65.868 39.475 1.00 19.80 259 ASN D C 1
ATOM 11128 O O . ASN D 1 259 ? 19.229 65.162 38.796 1.00 22.14 259 ASN D O 1
ATOM 11133 N N . ARG D 1 260 ? 20.926 65.365 40.245 1.00 18.44 260 ARG D N 1
ATOM 11134 C CA . ARG D 1 260 ? 21.118 63.926 40.331 1.00 16.57 260 ARG D CA 1
ATOM 11135 C C . ARG D 1 260 ? 19.982 63.342 41.166 1.00 17.84 260 ARG D C 1
ATOM 11136 O O . ARG D 1 260 ? 19.346 64.054 41.930 1.00 24.11 260 ARG D O 1
ATOM 11144 N N . PHE D 1 261 ? 19.729 62.052 41.005 1.00 19.22 261 PHE D N 1
ATOM 11145 C CA . PHE D 1 261 ? 18.662 61.3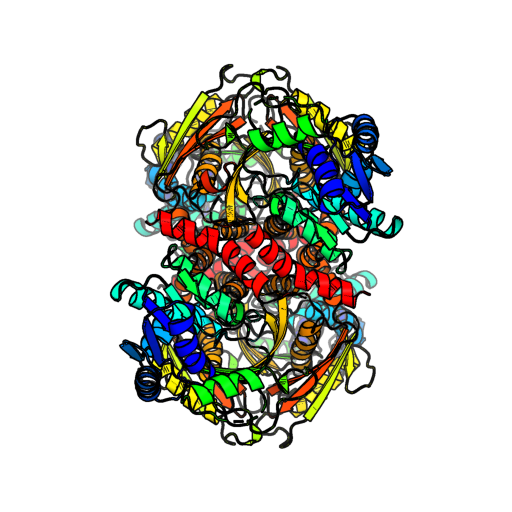79 41.736 1.00 22.27 261 PHE D CA 1
ATOM 11146 C C . PHE D 1 261 ? 18.977 61.341 43.227 1.00 29.57 261 PHE D C 1
ATOM 11147 O O . PHE D 1 261 ? 18.084 61.293 44.069 1.00 21.54 261 PHE D O 1
ATOM 11155 N N . VAL D 1 262 ? 20.268 61.373 43.527 1.00 25.22 262 VAL D N 1
ATOM 11156 C CA . VAL D 1 262 ? 20.766 61.304 44.888 1.00 31.78 262 VAL D CA 1
ATOM 11157 C C . VAL D 1 262 ? 20.660 62.614 45.684 1.00 31.38 262 VAL D C 1
ATOM 11158 O O . VAL D 1 262 ? 21.022 62.664 46.863 1.00 32.03 262 VAL D O 1
ATOM 11162 N N . GLY D 1 263 ? 20.165 63.676 45.052 1.00 23.71 263 GLY D N 1
ATOM 11163 C CA . GLY D 1 263 ? 20.004 64.923 45.784 1.00 28.97 263 GLY D CA 1
ATOM 11164 C C . GLY D 1 263 ? 20.730 66.207 45.403 1.00 31.80 263 GLY D C 1
ATOM 11165 O O . GLY D 1 263 ? 20.169 67.291 45.589 1.00 36.36 263 GLY D O 1
ATOM 11166 N N . MET D 1 264 ? 21.955 66.128 44.885 1.00 28.50 264 MET D N 1
ATOM 11167 C CA . MET D 1 264 ? 22.668 67.358 44.532 1.00 26.87 264 MET D CA 1
ATOM 11168 C C . MET D 1 264 ? 22.758 67.679 43.048 1.00 23.66 264 MET D C 1
ATOM 11169 O O . MET D 1 264 ? 22.570 66.810 42.203 1.00 27.27 264 MET D O 1
ATOM 11174 N N . LYS D 1 265 ? 23.057 68.942 42.760 1.00 25.45 265 LYS D N 1
ATOM 11175 C CA . LYS D 1 265 ? 23.208 69.425 41.396 1.00 25.34 265 LYS D CA 1
ATOM 11176 C C . LYS D 1 265 ? 24.626 69.111 40.933 1.00 28.62 265 LYS D C 1
ATOM 11177 O O . LYS D 1 265 ? 25.559 69.071 41.740 1.00 23.92 265 LYS D O 1
ATOM 11183 N N . SER D 1 266 ? 24.779 68.892 39.632 1.00 26.01 266 SER D N 1
ATOM 11184 C CA . SER D 1 266 ? 26.065 68.557 39.046 1.00 25.05 266 SER D CA 1
ATOM 11185 C C . SER D 1 266 ? 26.179 69.223 37.677 1.00 29.72 266 SER D C 1
ATOM 11186 O O . SER D 1 266 ? 25.210 69.236 36.915 1.00 24.90 266 SER D O 1
ATOM 11189 N N . ARG D 1 267 ? 27.352 69.775 37.371 1.00 21.38 267 ARG D N 1
ATOM 11190 C CA . ARG D 1 267 ? 27.558 70.445 36.084 1.00 24.14 267 ARG D CA 1
ATOM 11191 C C . ARG D 1 267 ? 28.043 69.420 35.067 1.00 27.21 267 ARG D C 1
ATOM 11192 O O . ARG D 1 267 ? 29.111 68.832 35.230 1.00 26.02 267 ARG D O 1
ATOM 11200 N N . GLY D 1 268 ? 27.249 69.206 34.019 1.00 23.69 268 GLY D N 1
ATOM 11201 C CA . GLY D 1 268 ? 27.608 68.245 32.995 1.00 24.43 268 GLY D CA 1
ATOM 11202 C C . GLY D 1 268 ? 27.630 68.818 31.584 1.00 25.40 268 GLY D C 1
ATOM 11203 O O . GLY D 1 268 ? 26.896 69.758 31.261 1.00 25.97 268 GLY D O 1
ATOM 11204 N N . VAL D 1 269 ? 28.492 68.251 30.750 1.00 28.16 269 VAL D N 1
ATOM 11205 C CA . VAL D 1 269 ? 28.623 68.671 29.357 1.00 29.71 269 VAL D CA 1
ATOM 11206 C C . VAL D 1 269 ? 28.470 67.417 28.512 1.00 28.62 269 VAL D C 1
ATOM 11207 O O . VAL D 1 269 ? 29.071 66.389 28.809 1.00 28.37 269 VAL D O 1
ATOM 11211 N N . TYR D 1 270 ? 27.658 67.500 27.463 1.00 29.32 270 TYR D N 1
ATOM 11212 C CA . TYR D 1 270 ? 27.416 66.345 26.610 1.00 24.95 270 TYR D CA 1
ATOM 11213 C C . TYR D 1 270 ? 27.432 66.665 25.108 1.00 24.75 270 TYR D C 1
ATOM 11214 O O . TYR D 1 270 ? 27.001 67.737 24.689 1.00 26.78 270 TYR D O 1
ATOM 11223 N N . GLU D 1 271 ? 27.931 65.721 24.314 1.00 25.54 271 GLU D N 1
ATOM 11224 C CA . GLU D 1 271 ? 27.952 65.868 22.861 1.00 29.08 271 GLU D CA 1
ATOM 11225 C C . GLU D 1 271 ? 27.232 64.642 22.300 1.00 22.01 271 GLU D C 1
ATOM 11226 O O . GLU D 1 271 ? 27.651 63.503 22.510 1.00 25.00 271 GLU D O 1
ATOM 11232 N N . THR D 1 272 ? 26.122 64.892 21.610 1.00 23.88 272 THR D N 1
ATOM 11233 C CA . THR D 1 272 ? 25.295 63.820 21.061 1.00 24.23 272 THR D CA 1
ATOM 11234 C C . THR D 1 272 ? 24.923 64.123 19.604 1.00 30.60 272 THR D C 1
ATOM 11235 O O . THR D 1 272 ? 23.754 64.334 19.287 1.00 22.65 272 THR D O 1
ATOM 11239 N N . PRO D 1 273 ? 25.918 64.121 18.698 1.00 31.53 273 PRO D N 1
ATOM 11240 C CA . PRO D 1 273 ? 25.686 64.407 17.278 1.00 30.53 273 PRO D CA 1
ATOM 11241 C C . PRO D 1 273 ? 24.538 63.638 16.631 1.00 25.00 273 PRO D C 1
ATOM 11242 O O . PRO D 1 273 ? 23.520 64.224 16.271 1.00 31.54 273 PRO D O 1
ATOM 11246 N N . GLY D 1 274 ? 24.705 62.332 16.485 1.00 24.45 274 GLY D N 1
ATOM 11247 C CA . GLY D 1 274 ? 23.676 61.519 15.865 1.00 27.70 274 GLY D CA 1
ATOM 11248 C C . GLY D 1 274 ? 22.330 61.590 16.564 1.00 32.10 274 GLY D C 1
ATOM 11249 O O . GLY D 1 274 ? 21.290 61.713 15.916 1.00 27.31 274 GLY D O 1
ATOM 11250 N N . GLY D 1 275 ? 22.345 61.514 17.891 1.00 30.15 275 GLY D N 1
ATOM 11251 C CA . GLY D 1 275 ? 21.099 61.559 18.631 1.00 26.62 275 GLY D CA 1
ATOM 11252 C C . GLY D 1 275 ? 20.350 62.863 18.470 1.00 25.78 275 GLY D C 1
ATOM 11253 O O . GLY D 1 275 ? 19.120 62.884 18.448 1.00 23.46 275 GLY D O 1
ATOM 11254 N N . THR D 1 276 ? 21.086 63.961 18.355 1.00 27.56 276 THR D N 1
ATOM 11255 C CA . THR D 1 276 ? 20.455 65.262 18.218 1.00 27.43 276 THR D CA 1
ATOM 11256 C C . THR D 1 276 ? 19.783 65.385 16.857 1.00 32.21 276 THR D C 1
ATOM 11257 O O . THR D 1 276 ? 18.695 65.962 16.732 1.00 24.99 276 THR D O 1
ATOM 11261 N N . ILE D 1 277 ? 20.435 64.836 15.838 1.00 31.26 277 ILE D N 1
ATOM 11262 C CA . ILE D 1 277 ? 19.871 64.852 14.501 1.00 29.90 277 ILE D CA 1
ATOM 11263 C C . ILE D 1 277 ? 18.582 64.023 14.541 1.00 26.16 277 ILE D C 1
ATOM 11264 O O . ILE D 1 277 ? 17.549 64.439 14.015 1.00 25.41 277 ILE D O 1
ATOM 11269 N N . LEU D 1 278 ? 18.654 62.861 15.189 1.00 27.91 278 LEU D N 1
ATOM 11270 C CA . LEU D 1 278 ? 17.507 61.971 15.301 1.00 27.33 278 LEU D CA 1
ATOM 11271 C C . LEU D 1 278 ? 16.361 62.592 16.090 1.00 28.79 278 LEU D C 1
ATOM 11272 O O . LEU D 1 278 ? 15.192 62.370 15.773 1.00 26.22 278 LEU D O 1
ATOM 11277 N N . TYR D 1 279 ? 16.692 63.373 17.111 1.00 24.39 279 TYR D N 1
ATOM 11278 C CA . TYR D 1 279 ? 15.658 64.015 17.906 1.00 28.22 279 TYR D CA 1
ATOM 11279 C C . TYR D 1 279 ? 14.805 64.910 17.007 1.00 27.78 279 TYR D C 1
ATOM 11280 O O . TYR D 1 279 ? 13.581 64.800 16.974 1.00 25.74 279 TYR D O 1
ATOM 11289 N N . HIS D 1 280 ? 15.466 65.799 16.280 1.00 25.22 280 HIS D N 1
ATOM 11290 C CA . HIS D 1 280 ? 14.770 66.721 15.394 1.00 23.99 280 HIS D CA 1
ATOM 11291 C C . HIS D 1 280 ? 14.151 66.063 14.161 1.00 25.12 280 HIS D C 1
ATOM 11292 O O . HIS D 1 280 ? 13.111 66.511 13.671 1.00 25.72 280 HIS D O 1
ATOM 11299 N N . ALA D 1 281 ? 14.783 65.007 13.659 1.00 25.39 281 ALA D N 1
ATOM 11300 C CA . ALA D 1 281 ? 14.263 64.299 12.491 1.00 26.21 281 ALA D CA 1
ATOM 11301 C C . ALA D 1 281 ? 12.957 63.612 12.889 1.00 31.45 281 ALA D C 1
ATOM 11302 O O . ALA D 1 281 ? 11.983 63.604 12.135 1.00 25.47 281 ALA D O 1
ATOM 11304 N N . ARG D 1 282 ? 12.942 63.042 14.090 1.00 24.41 282 ARG D N 1
ATOM 11305 C CA . ARG D 1 282 ? 11.754 62.365 14.582 1.00 20.81 282 ARG D CA 1
ATOM 11306 C C . ARG D 1 282 ? 10.596 63.344 14.696 1.00 15.69 282 ARG D C 1
ATOM 11307 O O . ARG D 1 282 ? 9.530 63.098 14.158 1.00 24.03 282 ARG D O 1
ATOM 11315 N N . ARG D 1 283 ? 10.804 64.456 15.394 1.00 19.39 283 ARG D N 1
ATOM 11316 C CA . ARG D 1 283 ? 9.734 65.425 15.550 1.00 20.10 283 ARG D CA 1
ATOM 11317 C C . ARG D 1 283 ? 9.241 65.939 14.205 1.00 24.83 283 ARG D C 1
ATOM 11318 O O . ARG D 1 283 ? 8.063 66.227 14.049 1.00 23.41 283 ARG D O 1
ATOM 11326 N N . ALA D 1 284 ? 10.146 66.047 13.236 1.00 24.35 284 ALA D N 1
ATOM 11327 C CA . ALA D 1 284 ? 9.774 66.516 11.904 1.00 25.23 284 ALA D CA 1
ATOM 11328 C C . ALA D 1 284 ? 8.789 65.544 11.264 1.00 20.98 284 ALA D C 1
ATOM 11329 O O . ALA D 1 284 ? 7.773 65.955 10.719 1.00 27.05 284 ALA D O 1
ATOM 11331 N N . VAL D 1 285 ? 9.086 64.251 11.328 1.00 23.36 285 VAL D N 1
ATOM 11332 C CA . VAL D 1 285 ? 8.185 63.262 10.746 1.00 26.28 285 VAL D CA 1
ATOM 11333 C C . VAL D 1 285 ? 6.879 63.219 11.555 1.00 31.15 285 VAL D C 1
ATOM 11334 O O . VAL D 1 285 ? 5.797 63.060 10.990 1.00 26.85 285 VAL D O 1
ATOM 11338 N N . GLU D 1 286 ? 6.990 63.377 12.875 1.00 26.75 286 GLU D N 1
ATOM 11339 C CA . GLU D 1 286 ? 5.817 63.370 13.748 1.00 26.28 286 GLU D CA 1
ATOM 11340 C C . GLU D 1 286 ? 4.873 64.525 13.437 1.00 24.94 286 GLU D C 1
ATOM 11341 O O . GLU D 1 286 ? 3.657 64.403 13.626 1.00 29.19 286 GLU D O 1
ATOM 11347 N N . SER D 1 287 ? 5.425 65.645 12.974 1.00 19.47 287 SER D N 1
ATOM 11348 C CA . SER D 1 287 ? 4.607 66.812 12.661 1.00 19.75 287 SER D CA 1
ATOM 11349 C C . SER D 1 287 ? 3.601 66.547 11.544 1.00 18.91 287 SER D C 1
ATOM 11350 O O . SER D 1 287 ? 2.611 67.256 11.424 1.00 25.45 287 SER D O 1
ATOM 11353 N N . LEU D 1 288 ? 3.858 65.539 10.721 1.00 24.61 288 LEU D N 1
ATOM 11354 C CA . LEU D 1 288 ? 2.937 65.201 9.639 1.00 23.78 288 LEU D CA 1
ATOM 11355 C C . LEU D 1 288 ? 2.131 63.939 9.946 1.00 25.70 288 LEU D C 1
ATOM 11356 O O . LEU D 1 288 ? 1.013 63.770 9.443 1.00 24.97 288 LEU D O 1
ATOM 11361 N N . THR D 1 289 ? 2.697 63.058 10.771 1.00 21.73 289 THR D N 1
ATOM 11362 C CA . THR D 1 289 ? 2.050 61.787 11.082 1.00 23.54 289 THR D CA 1
ATOM 11363 C C . THR D 1 289 ? 1.271 61.633 12.397 1.00 25.73 289 THR D C 1
ATOM 11364 O O . THR D 1 289 ? 0.475 60.698 12.530 1.00 27.33 289 THR D O 1
ATOM 11368 N N . LEU D 1 290 ? 1.487 62.522 13.358 1.00 25.53 290 LEU D N 1
ATOM 11369 C CA . LEU D 1 290 ? 0.776 62.419 14.632 1.00 29.72 290 LEU D CA 1
ATOM 11370 C C . LEU D 1 290 ? -0.370 63.413 14.776 1.00 25.44 290 LEU D C 1
ATOM 11371 O O . LEU D 1 290 ? -0.298 64.540 14.298 1.00 27.85 290 LEU D O 1
ATOM 11376 N N . ASP D 1 291 ? -1.426 62.974 15.451 1.00 23.00 291 ASP D N 1
ATOM 11377 C CA . ASP D 1 291 ? -2.589 63.806 15.689 1.00 21.07 291 ASP D CA 1
ATOM 11378 C C . ASP D 1 291 ? -2.267 64.845 16.760 1.00 22.57 291 ASP D C 1
ATOM 11379 O O . ASP D 1 291 ? -1.505 64.576 17.692 1.00 24.36 291 ASP D O 1
ATOM 11384 N N . ARG D 1 292 ? -2.849 66.029 16.614 1.00 18.90 292 ARG D N 1
ATOM 11385 C CA . ARG D 1 292 ? -2.639 67.129 17.542 1.00 22.12 292 ARG D CA 1
ATOM 11386 C C . ARG D 1 292 ? -2.753 66.745 19.020 1.00 25.24 292 ARG D C 1
ATOM 11387 O O . ARG D 1 292 ? -1.829 66.952 19.802 1.00 20.17 292 ARG D O 1
ATOM 11395 N N . GLU D 1 293 ? -3.899 66.192 19.394 1.00 23.34 293 GLU D N 1
ATOM 11396 C CA . GLU D 1 293 ? -4.129 65.818 20.779 1.00 23.40 293 GLU D CA 1
ATOM 11397 C C . GLU D 1 293 ? -3.189 64.708 21.247 1.00 23.65 293 GLU D C 1
ATOM 11398 O O . GLU D 1 293 ? -2.707 64.738 22.381 1.00 22.92 293 GLU D O 1
ATOM 11404 N N . VAL D 1 294 ? -2.922 63.736 20.378 1.00 23.02 294 VAL D N 1
ATOM 11405 C CA . VAL D 1 294 ? -2.014 62.655 20.731 1.00 24.73 294 VAL D CA 1
ATOM 11406 C C . VAL D 1 294 ? -0.650 63.265 21.039 1.00 27.97 294 VAL D C 1
ATOM 11407 O O . VAL D 1 294 ? -0.028 62.947 22.052 1.00 23.72 294 VAL D O 1
ATOM 11411 N N . LEU D 1 295 ? -0.200 64.163 20.168 1.00 23.37 295 LEU D N 1
ATOM 11412 C CA . LEU D 1 295 ? 1.084 64.827 20.354 1.00 25.59 295 LEU D CA 1
ATOM 11413 C C . LEU D 1 295 ? 1.162 65.598 21.675 1.00 22.65 295 LEU D C 1
ATOM 11414 O O . LEU D 1 295 ? 2.119 65.452 22.432 1.00 22.33 295 LEU D O 1
ATOM 11419 N N . HIS D 1 296 ? 0.156 66.425 21.942 1.00 20.99 296 HIS D N 1
ATOM 11420 C CA . HIS D 1 296 ? 0.148 67.230 23.160 1.00 22.99 296 HIS D CA 1
ATOM 11421 C C . HIS D 1 296 ? 0.177 66.372 24.425 1.00 24.69 296 HIS D C 1
ATOM 11422 O O . HIS D 1 296 ? 0.805 66.743 25.416 1.00 25.39 296 HIS D O 1
ATOM 11429 N N . GLN D 1 297 ? -0.498 65.226 24.384 1.00 24.79 297 GLN D N 1
ATOM 11430 C CA . GLN D 1 297 ? -0.525 64.323 25.531 1.00 23.53 297 GLN D CA 1
ATOM 11431 C C . GLN D 1 297 ? 0.835 63.653 25.667 1.00 25.77 297 GLN D C 1
ATOM 11432 O O . GLN D 1 297 ? 1.391 63.562 26.761 1.00 24.51 297 GLN D O 1
ATOM 11438 N N . ARG D 1 298 ? 1.366 63.191 24.539 1.00 25.94 298 ARG D N 1
ATOM 11439 C CA . ARG D 1 298 ? 2.653 62.517 24.520 1.00 26.97 298 ARG D CA 1
ATOM 11440 C C . ARG D 1 298 ? 3.752 63.421 25.079 1.00 26.55 298 ARG D C 1
ATOM 11441 O O . ARG D 1 298 ? 4.580 62.977 25.881 1.00 24.44 298 ARG D O 1
ATOM 11449 N N . ASP D 1 299 ? 3.755 64.687 24.666 1.00 24.27 299 ASP D N 1
ATOM 11450 C CA . ASP D 1 299 ? 4.762 65.628 25.140 1.00 27.11 299 ASP D CA 1
ATOM 11451 C C . ASP D 1 299 ? 4.717 65.926 26.643 1.00 28.91 299 ASP D C 1
ATOM 11452 O O . ASP D 1 299 ? 5.733 66.277 27.233 1.00 23.67 299 ASP D O 1
ATOM 11457 N N . MET D 1 300 ? 3.548 65.799 27.261 1.00 27.06 300 MET D N 1
ATOM 11458 C CA . MET D 1 300 ? 3.448 66.048 28.697 1.00 27.73 300 MET D CA 1
ATOM 11459 C C . MET D 1 300 ? 3.871 64.828 29.525 1.00 28.25 300 MET D C 1
ATOM 11460 O O . MET D 1 300 ? 4.071 64.925 30.740 1.00 25.88 300 MET D O 1
ATOM 11465 N N . LEU D 1 301 ? 4.028 63.688 28.858 1.00 23.07 301 LEU D N 1
ATOM 11466 C CA . LEU D 1 301 ? 4.457 62.470 29.528 1.00 26.19 301 LEU D CA 1
ATOM 11467 C C . LEU D 1 301 ? 5.948 62.218 29.288 1.00 24.84 301 LEU D C 1
ATOM 11468 O O . LEU D 1 301 ? 6.596 61.525 30.063 1.00 22.01 301 LEU D O 1
ATOM 11473 N N . SER D 1 302 ? 6.489 62.792 28.215 1.00 24.01 302 SER D N 1
ATOM 11474 C CA . SER D 1 302 ? 7.897 62.621 27.891 1.00 22.18 302 SER D CA 1
ATOM 11475 C C . SER D 1 302 ? 8.834 62.900 29.069 1.00 20.05 302 SER D C 1
ATOM 11476 O O . SER D 1 302 ? 9.680 62.071 29.394 1.00 21.91 302 SER D O 1
ATOM 11479 N N . PRO D 1 303 ? 8.685 64.066 29.728 1.00 22.97 303 PRO D N 1
ATOM 11480 C CA . PRO D 1 303 ? 9.525 64.452 30.870 1.00 22.94 303 PRO D CA 1
ATOM 11481 C C . PRO D 1 303 ? 9.543 63.427 32.009 1.00 26.63 303 PRO D C 1
ATOM 11482 O O . PRO D 1 303 ? 10.558 63.263 32.682 1.00 25.96 303 PRO D O 1
ATOM 11486 N N . LYS D 1 304 ? 8.415 62.754 32.222 1.00 27.26 304 LYS D N 1
ATOM 11487 C CA . LYS D 1 304 ? 8.305 61.750 33.279 1.00 26.70 304 LYS D CA 1
ATOM 11488 C C . LYS D 1 304 ? 9.106 60.514 32.895 1.00 28.00 304 LYS D C 1
ATOM 11489 O O . LYS D 1 304 ? 9.878 59.982 33.698 1.00 23.24 304 LYS D O 1
ATOM 11495 N N . TYR D 1 305 ? 8.911 60.057 31.660 1.00 23.33 305 TYR D N 1
ATOM 11496 C CA . TYR D 1 305 ? 9.632 58.900 31.152 1.00 24.04 305 TYR D CA 1
ATOM 11497 C C . TYR D 1 305 ? 11.128 59.196 31.267 1.00 21.77 305 TYR D C 1
ATOM 11498 O O . TYR D 1 305 ? 11.928 58.322 31.611 1.00 20.54 305 TYR D O 1
ATOM 11507 N N . ALA D 1 306 ? 11.489 60.440 30.980 1.00 20.24 306 ALA D N 1
ATOM 11508 C CA . ALA D 1 306 ? 12.880 60.870 31.032 1.00 25.52 306 ALA D CA 1
ATOM 11509 C C . ALA D 1 306 ? 13.487 60.696 32.416 1.00 25.29 306 ALA D C 1
ATOM 11510 O O . ALA D 1 306 ? 14.572 60.139 32.546 1.00 21.79 306 ALA D O 1
ATOM 11512 N N . GLU D 1 307 ? 12.793 61.166 33.449 1.00 22.94 307 GLU D N 1
ATOM 11513 C CA . GLU D 1 307 ? 13.345 61.039 34.793 1.00 22.22 307 GLU D CA 1
ATOM 11514 C C . GLU D 1 307 ? 13.438 59.586 35.223 1.00 22.88 307 GLU D C 1
ATOM 11515 O O . GLU D 1 307 ? 14.335 59.225 35.985 1.00 27.70 307 GLU D O 1
ATOM 11521 N N . LEU D 1 308 ? 12.529 58.750 34.725 1.00 21.64 308 LEU D N 1
ATOM 11522 C CA . LEU D 1 308 ? 12.558 57.326 35.044 1.00 24.54 308 LEU D CA 1
ATOM 11523 C C . LEU D 1 308 ? 13.864 56.750 34.502 1.00 28.88 308 LEU D C 1
ATOM 11524 O O . LEU D 1 308 ? 14.576 56.027 35.192 1.00 22.92 308 LEU D O 1
ATOM 11529 N N . VAL D 1 309 ? 14.179 57.087 33.256 1.00 26.96 309 VAL D N 1
ATOM 11530 C CA . VAL D 1 309 ? 15.409 56.611 32.638 1.00 22.71 309 VAL D CA 1
ATOM 11531 C C . VAL D 1 309 ? 16.626 57.147 33.383 1.00 19.51 309 VAL D C 1
ATOM 11532 O O . VAL D 1 309 ? 17.562 56.406 33.677 1.00 21.93 309 VAL D O 1
ATOM 11536 N N . TYR D 1 310 ? 16.604 58.439 33.690 1.00 20.18 310 TYR D N 1
ATOM 11537 C CA . TYR D 1 310 ? 17.714 59.084 34.382 1.00 23.01 310 TYR D CA 1
ATOM 11538 C C . TYR D 1 310 ? 17.947 58.512 35.780 1.00 27.40 310 TYR D C 1
ATOM 11539 O O . TYR D 1 310 ? 19.092 58.322 36.202 1.00 24.96 310 TYR D O 1
ATOM 11548 N N . TYR D 1 311 ? 16.860 58.234 36.493 1.00 25.43 311 TYR D N 1
ATOM 11549 C CA . TYR D 1 311 ? 16.956 57.698 37.848 1.00 23.89 311 TYR D CA 1
ATOM 11550 C C . TYR D 1 311 ? 17.412 56.249 37.886 1.00 27.89 311 TYR D C 1
ATOM 11551 O O . TYR D 1 311 ? 17.977 55.795 38.889 1.00 28.85 311 TYR D O 1
ATOM 11560 N N . GLY D 1 312 ? 17.153 55.519 36.803 1.00 24.89 312 GLY D N 1
ATOM 11561 C CA . GLY D 1 312 ? 17.548 54.128 36.745 1.00 22.06 312 GLY D CA 1
ATOM 11562 C C . GLY D 1 312 ? 16.384 53.151 36.738 1.00 25.44 312 GLY D C 1
ATOM 11563 O O . GLY D 1 312 ? 16.593 51.947 36.876 1.00 23.44 312 GLY D O 1
ATOM 11564 N N . PHE D 1 313 ? 15.158 53.646 36.583 1.00 22.61 313 PHE D N 1
ATOM 11565 C CA . PHE D 1 313 ? 14.008 52.747 36.558 1.00 20.33 313 PHE D CA 1
ATOM 11566 C C . PHE D 1 313 ? 13.689 52.267 35.135 1.00 27.76 313 PHE D C 1
ATOM 11567 O O . PHE D 1 313 ? 12.619 52.560 34.593 1.00 22.66 313 PHE D O 1
ATOM 11575 N N . TRP D 1 314 ? 14.622 51.533 34.532 1.00 23.68 314 TRP D N 1
ATOM 11576 C CA . TRP D 1 314 ? 14.412 51.017 33.179 1.00 26.27 314 TRP D CA 1
ATOM 11577 C C . TRP D 1 314 ? 13.583 49.740 33.237 1.00 24.81 314 TRP D C 1
ATOM 11578 O O . TRP D 1 314 ? 12.532 49.650 32.605 1.00 22.48 314 TRP D O 1
ATOM 11589 N N . TYR D 1 315 ? 14.054 48.748 33.985 1.00 23.29 315 TYR D N 1
ATOM 11590 C CA . TYR D 1 315 ? 13.293 47.518 34.139 1.00 25.19 315 TYR D CA 1
ATOM 11591 C C . TYR D 1 315 ? 12.393 47.720 35.362 1.00 30.24 315 TYR D C 1
ATOM 11592 O O . TYR D 1 315 ? 12.568 47.089 36.412 1.00 28.02 315 TYR D O 1
ATOM 11601 N N . ALA D 1 316 ? 11.445 48.638 35.206 1.00 27.45 316 ALA D N 1
ATOM 11602 C CA . ALA D 1 316 ? 10.484 48.990 36.244 1.00 22.94 316 ALA D CA 1
ATOM 11603 C C . ALA D 1 316 ? 9.110 49.048 35.584 1.00 27.54 316 ALA D C 1
ATOM 11604 O O . ALA D 1 316 ? 8.978 49.503 34.442 1.00 23.14 316 ALA D O 1
ATOM 11606 N N . PRO D 1 317 ? 8.067 48.601 36.297 1.00 27.07 317 PRO D N 1
ATOM 11607 C CA . PRO D 1 317 ? 6.711 48.606 35.746 1.00 23.69 317 PRO D CA 1
ATOM 11608 C C . PRO D 1 317 ? 6.195 49.950 35.232 1.00 21.25 317 PRO D C 1
ATOM 11609 O O . PRO D 1 317 ? 5.452 49.981 34.260 1.00 28.39 317 PRO D O 1
ATOM 11613 N N . GLU D 1 318 ? 6.590 51.051 35.866 1.00 20.15 318 GLU D N 1
ATOM 11614 C CA . GLU D 1 318 ? 6.144 52.377 35.437 1.00 24.41 318 GLU D CA 1
ATOM 11615 C C . GLU D 1 318 ? 6.631 52.696 34.031 1.00 25.50 318 GLU D C 1
ATOM 11616 O O . GLU D 1 318 ? 5.883 53.202 33.197 1.00 23.80 318 GLU D O 1
ATOM 11622 N N . ARG D 1 319 ? 7.908 52.414 33.795 1.00 25.28 319 ARG D N 1
ATOM 11623 C CA . ARG D 1 319 ? 8.538 52.703 32.509 1.00 22.05 319 ARG D CA 1
ATOM 11624 C C . ARG D 1 319 ? 7.972 51.817 31.405 1.00 25.80 319 ARG D C 1
ATOM 11625 O O . ARG D 1 319 ? 7.660 52.297 30.315 1.00 26.17 319 ARG D O 1
ATOM 11633 N N . GLU D 1 320 ? 7.810 50.531 31.693 1.00 24.09 320 GLU D N 1
ATOM 11634 C CA . GLU D 1 320 ? 7.275 49.616 30.698 1.00 27.03 320 GLU D CA 1
ATOM 11635 C C . GLU D 1 320 ? 5.821 49.961 30.354 1.00 30.62 320 GLU D C 1
ATOM 11636 O O . GLU D 1 320 ? 5.373 49.725 29.230 1.00 19.81 320 GLU D O 1
ATOM 11642 N N . ALA D 1 321 ? 5.098 50.536 31.319 1.00 25.30 321 ALA D N 1
ATOM 11643 C CA . ALA D 1 321 ? 3.707 50.935 31.112 1.00 23.26 321 ALA D CA 1
ATOM 11644 C C . ALA D 1 321 ? 3.667 52.136 30.175 1.00 23.36 321 ALA D C 1
ATOM 11645 O O . ALA D 1 321 ? 2.913 52.152 29.195 1.00 25.53 321 ALA D O 1
ATOM 11647 N N . LEU D 1 322 ? 4.474 53.146 30.484 1.00 21.24 322 LEU D N 1
ATOM 11648 C CA . LEU D 1 322 ? 4.543 54.337 29.651 1.00 24.75 322 LEU D CA 1
ATOM 11649 C C . LEU D 1 322 ? 5.044 53.946 28.262 1.00 28.20 322 LEU D C 1
ATOM 11650 O O . LEU D 1 322 ? 4.613 54.514 27.250 1.00 26.88 322 LEU D O 1
ATOM 11655 N N . GLN D 1 323 ? 5.939 52.963 28.217 1.00 24.42 323 GLN D N 1
ATOM 11656 C CA . GLN D 1 323 ? 6.501 52.491 26.955 1.00 27.46 323 GLN D CA 1
ATOM 11657 C C . GLN D 1 323 ? 5.400 51.968 26.036 1.00 29.53 323 GLN D C 1
ATOM 11658 O O . GLN D 1 323 ? 5.461 52.164 24.821 1.00 24.97 323 GLN D O 1
ATOM 11664 N N . ALA D 1 324 ? 4.395 51.306 26.610 1.00 24.87 324 ALA D N 1
ATOM 11665 C CA . ALA D 1 324 ? 3.290 50.787 25.806 1.00 23.86 324 ALA D CA 1
ATOM 11666 C C . ALA D 1 324 ? 2.551 51.942 25.125 1.00 25.88 324 ALA D C 1
ATOM 11667 O O . ALA D 1 324 ? 2.107 51.816 23.981 1.00 26.25 324 ALA D O 1
ATOM 11669 N N . TYR D 1 325 ? 2.425 53.066 25.829 1.00 23.35 325 TYR D N 1
ATOM 11670 C CA . TYR D 1 325 ? 1.764 54.251 25.285 1.00 23.07 325 TYR D CA 1
ATOM 11671 C C . TYR D 1 325 ? 2.598 54.853 24.150 1.00 26.24 325 TYR D C 1
ATOM 11672 O O . TYR D 1 325 ? 2.101 55.071 23.045 1.00 24.39 325 TYR D O 1
ATOM 11681 N N . PHE D 1 326 ? 3.866 55.121 24.442 1.00 24.11 326 PHE D N 1
ATOM 11682 C CA . PHE D 1 326 ? 4.791 55.709 23.475 1.00 27.78 326 PHE D CA 1
ATOM 11683 C C . PHE D 1 326 ? 4.961 54.849 22.220 1.00 27.29 326 PHE D C 1
ATOM 11684 O O . PHE D 1 326 ? 5.023 55.376 21.106 1.00 29.20 326 PHE D O 1
ATOM 11692 N N . ASP D 1 327 ? 5.043 53.533 22.399 1.00 23.53 327 ASP D N 1
ATOM 11693 C CA . ASP D 1 327 ? 5.187 52.626 21.267 1.00 26.30 327 ASP D CA 1
ATOM 11694 C C . ASP D 1 327 ? 3.935 52.684 20.391 1.00 29.64 327 ASP D C 1
ATOM 11695 O O . ASP D 1 327 ? 4.024 52.632 19.164 1.00 28.89 327 ASP D O 1
ATOM 11700 N N . HIS D 1 328 ? 2.774 52.793 21.032 1.00 24.61 328 HIS D N 1
ATOM 11701 C CA . HIS D 1 328 ? 1.504 52.867 20.321 1.00 27.49 328 HIS D CA 1
ATOM 11702 C C . HIS D 1 328 ? 1.486 54.106 19.428 1.00 26.53 328 HIS D C 1
ATOM 11703 O O . HIS D 1 328 ? 1.114 54.036 18.262 1.00 28.81 328 HIS D O 1
ATOM 11710 N N . VAL D 1 329 ? 1.883 55.241 19.991 1.00 26.00 329 VAL D N 1
ATOM 11711 C CA . VAL D 1 329 ? 1.921 56.507 19.258 1.00 25.82 329 VAL D CA 1
ATOM 11712 C C . VAL D 1 329 ? 2.991 56.502 18.157 1.00 27.94 329 VAL D C 1
ATOM 11713 O O . VAL D 1 329 ? 2.747 56.962 17.045 1.00 25.13 329 VAL D O 1
ATOM 11717 N N . ALA D 1 330 ? 4.166 55.969 18.481 1.00 22.95 330 ALA D N 1
ATOM 11718 C CA . ALA D 1 330 ? 5.303 55.912 17.559 1.00 25.37 330 ALA D CA 1
ATOM 11719 C C . ALA D 1 330 ? 5.080 55.068 16.303 1.00 28.24 330 ALA D C 1
ATOM 11720 O O . ALA D 1 330 ? 5.730 55.276 15.275 1.00 29.39 330 ALA D O 1
ATOM 11722 N N . ARG D 1 331 ? 4.160 54.120 16.392 1.00 27.16 331 ARG D N 1
ATOM 11723 C CA . ARG D 1 331 ? 3.852 53.226 15.284 1.00 32.28 331 ARG D CA 1
ATOM 11724 C C . ARG D 1 331 ? 3.414 53.974 14.015 1.00 28.95 331 ARG D C 1
ATOM 11725 O O . ARG D 1 331 ? 3.518 53.444 12.908 1.00 30.82 331 ARG D O 1
ATOM 11733 N N . SER D 1 332 ? 2.934 55.202 14.179 1.00 28.07 332 SER D N 1
ATOM 11734 C CA . SER D 1 332 ? 2.490 56.003 13.038 1.00 28.74 332 SER D CA 1
ATOM 11735 C C . SER D 1 332 ? 3.618 56.846 12.440 1.00 28.12 332 SER D C 1
ATOM 11736 O O . SER D 1 332 ? 3.474 57.383 11.343 1.00 23.75 332 SER D O 1
ATOM 11739 N N . VAL D 1 333 ? 4.728 56.967 13.161 1.00 21.74 333 VAL D N 1
ATOM 11740 C CA . VAL D 1 333 ? 5.841 57.781 12.682 1.00 29.59 333 VAL D CA 1
ATOM 11741 C C . VAL D 1 333 ? 6.579 57.102 11.529 1.00 29.55 333 VAL D C 1
ATOM 11742 O O . VAL D 1 333 ? 7.562 56.385 11.728 1.00 28.55 333 VAL D O 1
ATOM 11746 N N . THR D 1 334 ? 6.072 57.335 10.321 1.00 28.94 334 THR D N 1
ATOM 11747 C CA . THR D 1 334 ? 6.630 56.768 9.093 1.00 29.32 334 THR D CA 1
ATOM 11748 C C . THR D 1 334 ? 6.785 57.882 8.065 1.00 26.41 334 THR D C 1
ATOM 11749 O O . THR D 1 334 ? 5.810 58.533 7.693 1.00 25.64 334 THR D O 1
ATOM 11753 N N . GLY D 1 335 ? 8.011 58.097 7.607 1.00 26.97 335 GLY D N 1
ATOM 11754 C CA . GLY D 1 335 ? 8.243 59.146 6.638 1.00 25.04 335 GLY D CA 1
ATOM 11755 C C . GLY D 1 335 ? 9.702 59.542 6.574 1.00 26.22 335 GLY D C 1
ATOM 11756 O O . GLY D 1 335 ? 10.576 58.789 7.005 1.00 28.24 335 GLY D O 1
ATOM 11757 N N . VAL D 1 336 ? 9.953 60.736 6.051 1.00 25.30 336 VAL D N 1
ATOM 11758 C CA . VAL D 1 336 ? 11.306 61.249 5.883 1.00 26.80 336 VAL D CA 1
ATOM 11759 C C . VAL D 1 336 ? 11.471 62.688 6.342 1.00 23.01 336 VAL D C 1
ATOM 11760 O O . VAL D 1 336 ? 10.636 63.542 6.053 1.00 26.03 336 VAL D O 1
ATOM 11764 N N . ALA D 1 337 ? 12.565 62.944 7.050 1.00 22.21 337 ALA D N 1
ATOM 11765 C CA . ALA D 1 337 ? 12.890 64.284 7.513 1.00 22.76 337 ALA D CA 1
ATOM 11766 C C . ALA D 1 337 ? 14.126 64.745 6.737 1.00 25.21 337 ALA D C 1
ATOM 11767 O O . ALA D 1 337 ? 15.033 63.949 6.484 1.00 25.98 337 ALA D O 1
ATOM 11769 N N . ARG D 1 338 ? 14.147 66.014 6.346 1.00 23.36 338 ARG D N 1
ATOM 11770 C CA . ARG D 1 338 ? 15.293 66.568 5.637 1.00 25.69 338 ARG D CA 1
ATOM 11771 C C . ARG D 1 338 ? 15.836 67.660 6.535 1.00 21.88 338 ARG D C 1
ATOM 11772 O O . ARG D 1 338 ? 15.142 68.630 6.840 1.00 25.78 338 ARG D O 1
ATOM 11780 N N . LEU D 1 339 ? 17.079 67.494 6.965 1.00 26.73 339 LEU D N 1
ATOM 11781 C CA . LEU D 1 339 ? 17.703 68.459 7.859 1.00 30.63 339 LEU D CA 1
ATOM 11782 C C . LEU D 1 339 ? 18.952 69.089 7.262 1.00 27.20 339 LEU D C 1
ATOM 11783 O O . LEU D 1 339 ? 19.649 68.466 6.470 1.00 31.24 339 LEU D O 1
ATOM 11788 N N . LYS D 1 340 ? 19.228 70.323 7.669 1.00 25.91 340 LYS D N 1
ATOM 11789 C CA . LYS D 1 340 ? 20.391 71.069 7.199 1.00 30.01 340 LYS D CA 1
ATOM 11790 C C . LYS D 1 340 ? 21.364 71.279 8.365 1.00 32.82 340 LYS D C 1
ATOM 11791 O O . LYS D 1 340 ? 21.005 71.885 9.374 1.00 29.58 340 LYS D O 1
ATOM 11797 N N . LEU D 1 341 ? 22.593 70.788 8.207 1.00 34.57 341 LEU D N 1
ATOM 11798 C CA . LEU D 1 341 ? 23.634 70.898 9.232 1.00 30.06 341 LEU D CA 1
ATOM 11799 C C . LEU D 1 341 ? 24.659 71.986 8.896 1.00 36.28 341 LEU D C 1
ATOM 11800 O O . LEU D 1 341 ? 25.264 71.965 7.819 1.00 31.25 341 LEU D O 1
ATOM 11805 N N . TYR D 1 342 ? 24.848 72.933 9.814 1.00 31.89 342 TYR D N 1
ATOM 11806 C CA . TYR D 1 342 ? 25.801 74.019 9.605 1.00 35.37 342 TYR D CA 1
ATOM 11807 C C . TYR D 1 342 ? 26.421 74.543 10.906 1.00 35.50 342 TYR D C 1
ATOM 11808 O O . TYR D 1 342 ? 25.732 75.110 11.758 1.00 34.02 342 TYR D O 1
ATOM 11817 N N . LYS D 1 343 ? 27.731 74.348 11.035 1.00 38.40 343 LYS D N 1
ATOM 11818 C CA . LYS D 1 343 ? 28.501 74.799 12.189 1.00 35.40 343 LYS D CA 1
ATOM 11819 C C . LYS D 1 343 ? 27.785 74.692 13.538 1.00 32.51 343 LYS D C 1
ATOM 11820 O O . LYS D 1 343 ? 27.300 75.686 14.087 1.00 30.65 343 LYS D O 1
ATOM 11826 N N . GLY D 1 344 ? 27.727 73.467 14.054 1.00 37.72 344 GLY D N 1
ATOM 11827 C CA . GLY D 1 344 ? 27.109 73.210 15.345 1.00 38.80 344 GLY D CA 1
ATOM 11828 C C . GLY D 1 344 ? 25.596 73.172 15.417 1.00 40.19 344 GLY D C 1
ATOM 11829 O O . GLY D 1 344 ? 25.043 72.721 16.424 1.00 42.35 344 GLY D O 1
ATOM 11830 N N . ASN D 1 345 ? 24.914 73.624 14.370 1.00 34.72 345 ASN D N 1
ATOM 11831 C CA . ASN D 1 345 ? 23.456 73.643 14.386 1.00 34.36 345 ASN D CA 1
ATOM 11832 C C . ASN D 1 345 ? 22.782 72.629 13.452 1.00 36.52 345 ASN D C 1
ATOM 11833 O O . ASN D 1 345 ? 23.368 72.190 12.460 1.00 35.11 345 ASN D O 1
ATOM 11838 N N . VAL D 1 346 ? 21.548 72.256 13.790 1.00 34.91 346 VAL D N 1
ATOM 11839 C CA . VAL D 1 346 ? 20.758 71.309 13.000 1.00 32.91 346 VAL D CA 1
ATOM 11840 C C . VAL D 1 346 ? 19.444 71.990 12.669 1.00 36.20 346 VAL D C 1
ATOM 11841 O O . VAL D 1 346 ? 18.705 72.376 13.579 1.00 35.78 346 VAL D O 1
ATOM 11845 N N . TYR D 1 347 ? 19.147 72.135 11.379 1.00 30.77 347 TYR D N 1
ATOM 11846 C CA . TYR D 1 347 ? 17.911 72.785 10.959 1.00 29.02 347 TYR D CA 1
ATOM 11847 C C . TYR D 1 347 ? 16.985 71.881 10.163 1.00 29.79 347 TYR D C 1
ATOM 11848 O O . TYR D 1 347 ? 17.386 71.303 9.157 1.00 30.16 347 TYR D O 1
ATOM 11857 N N . VAL D 1 348 ? 15.744 71.765 10.619 1.00 29.57 348 VAL D N 1
ATOM 11858 C CA . VAL D 1 348 ? 14.747 70.987 9.904 1.00 27.64 348 VAL D CA 1
ATOM 11859 C C . VAL D 1 348 ? 14.368 71.874 8.710 1.00 25.82 348 VAL D C 1
ATOM 11860 O O . VAL D 1 348 ? 13.977 73.019 8.903 1.00 26.51 348 VAL D O 1
ATOM 11864 N N . VAL D 1 349 ? 14.501 71.371 7.485 1.00 30.23 349 VAL D N 1
ATOM 11865 C CA . VAL D 1 349 ? 14.131 72.183 6.319 1.00 28.12 349 VAL D CA 1
ATOM 11866 C C . VAL D 1 349 ? 12.995 71.574 5.506 1.00 30.51 349 VAL D C 1
ATOM 11867 O O . VAL D 1 349 ? 12.456 72.217 4.604 1.00 27.92 349 VAL D O 1
ATOM 11871 N N . GLY D 1 350 ? 12.630 70.337 5.830 1.00 32.99 350 GLY D N 1
ATOM 11872 C CA . GLY D 1 350 ? 11.540 69.693 5.122 1.00 27.23 350 GLY D CA 1
ATOM 11873 C C . GLY D 1 350 ? 11.185 68.328 5.673 1.00 31.98 350 GLY D C 1
ATOM 11874 O O . GLY D 1 350 ? 11.970 67.709 6.389 1.00 32.24 350 GLY D O 1
ATOM 11875 N N . ARG D 1 351 ? 9.991 67.855 5.338 1.00 27.17 351 ARG D N 1
ATOM 11876 C CA . ARG D 1 351 ? 9.545 66.550 5.788 1.00 26.27 351 ARG D CA 1
ATOM 11877 C C . ARG D 1 351 ? 8.408 66.038 4.914 1.00 24.95 351 ARG D C 1
ATOM 11878 O O . ARG D 1 351 ? 7.624 66.816 4.363 1.00 26.46 351 ARG D O 1
ATOM 11886 N N . LYS D 1 352 ? 8.330 64.724 4.784 1.00 25.27 352 LYS D N 1
ATOM 11887 C CA . LYS D 1 352 ? 7.278 64.112 3.997 1.00 28.51 352 LYS D CA 1
ATOM 11888 C C . LYS D 1 352 ? 6.880 62.784 4.618 1.00 29.55 352 LYS D C 1
ATOM 11889 O O . LYS D 1 352 ? 7.643 62.193 5.385 1.00 31.07 352 LYS D O 1
ATOM 11895 N N . ALA D 1 353 ? 5.681 62.312 4.294 1.00 28.50 353 ALA D N 1
ATOM 11896 C CA . ALA D 1 353 ? 5.208 61.052 4.848 1.00 28.85 353 ALA D CA 1
ATOM 11897 C C . ALA D 1 353 ? 4.157 60.402 3.958 1.00 28.31 353 ALA D C 1
ATOM 11898 O O . ALA D 1 353 ? 3.319 61.083 3.382 1.00 27.53 353 ALA D O 1
ATOM 11900 N N . PRO D 1 354 ? 4.196 59.065 3.836 1.00 28.46 354 PRO D N 1
ATOM 11901 C CA . PRO D 1 354 ? 3.236 58.326 3.014 1.00 31.85 354 PRO D CA 1
ATOM 11902 C C . PRO D 1 354 ? 1.812 58.669 3.439 1.00 33.75 354 PRO D C 1
ATOM 11903 O O . PRO D 1 354 ? 0.943 58.879 2.598 1.00 33.73 354 PRO D O 1
ATOM 11907 N N . LYS D 1 355 ? 1.584 58.737 4.749 1.00 30.05 355 LYS D N 1
ATOM 11908 C CA . LYS D 1 355 ? 0.260 59.060 5.264 1.00 29.65 355 LYS D CA 1
ATOM 11909 C C . LYS D 1 355 ? 0.225 60.365 6.049 1.00 32.40 355 LYS D C 1
ATOM 11910 O O . LYS D 1 355 ? -0.320 60.428 7.154 1.00 28.42 355 LYS D O 1
ATOM 11916 N N . SER D 1 356 ? 0.807 61.408 5.463 1.00 27.38 356 SER D N 1
ATOM 11917 C CA . SER D 1 356 ? 0.823 62.731 6.070 1.00 26.20 356 SER D CA 1
ATOM 11918 C C . SER D 1 356 ? -0.601 63.223 6.277 1.00 29.72 356 SER D C 1
ATOM 11919 O O . SER D 1 356 ? -1.455 63.054 5.402 1.00 28.87 356 SER D O 1
ATOM 11922 N N . LEU D 1 357 ? -0.851 63.843 7.426 1.00 27.90 357 LEU D N 1
ATOM 11923 C CA . LEU D 1 357 ? -2.172 64.373 7.750 1.00 27.13 357 LEU D CA 1
ATOM 11924 C C . LEU D 1 357 ? -2.285 65.834 7.315 1.00 25.14 357 LEU D C 1
ATOM 11925 O O . LEU D 1 357 ? -3.297 66.494 7.560 1.00 27.38 357 LEU D O 1
ATOM 11930 N N . TYR D 1 358 ? -1.234 66.339 6.674 1.00 27.43 358 TYR D N 1
ATOM 11931 C CA . TYR D 1 358 ? -1.232 67.715 6.199 1.00 26.67 358 TYR D CA 1
ATOM 11932 C C . TYR D 1 358 ? -2.004 67.789 4.882 1.00 27.61 358 TYR D C 1
ATOM 11933 O O . TYR D 1 358 ? -1.896 66.892 4.053 1.00 34.31 358 TYR D O 1
ATOM 11942 N N . ARG D 1 359 ? -2.776 68.855 4.701 1.00 30.39 359 ARG D N 1
ATOM 11943 C CA . ARG D 1 359 ? -3.572 69.060 3.482 1.00 37.04 359 ARG D CA 1
ATOM 11944 C C . ARG D 1 359 ? -3.530 70.539 3.114 1.00 33.90 359 ARG D C 1
ATOM 11945 O O . ARG D 1 359 ? -4.091 71.379 3.818 1.00 32.26 359 ARG D O 1
ATOM 11953 N N . GLN D 1 360 ? -2.858 70.860 2.014 1.00 36.88 360 GLN D N 1
ATOM 11954 C CA . GLN D 1 360 ? -2.749 72.248 1.586 1.00 37.03 360 GLN D CA 1
ATOM 11955 C C . GLN D 1 360 ? -4.111 72.893 1.311 1.00 35.34 360 GLN D C 1
ATOM 11956 O O . GLN D 1 360 ? -4.291 74.091 1.538 1.00 35.26 360 GLN D O 1
ATOM 11962 N N . ASP D 1 361 ? -5.077 72.108 0.837 1.00 39.42 361 ASP D N 1
ATOM 11963 C CA . ASP D 1 361 ? -6.394 72.668 0.543 1.00 40.76 361 ASP D CA 1
ATOM 11964 C C . ASP D 1 361 ? -7.078 73.219 1.783 1.00 41.04 361 ASP D C 1
ATOM 11965 O O . ASP D 1 361 ? -7.974 74.053 1.686 1.00 41.98 361 ASP D O 1
ATOM 11970 N N . LEU D 1 362 ? -6.646 72.776 2.958 1.00 39.30 362 LEU D N 1
ATOM 11971 C CA . LEU D 1 362 ? -7.251 73.276 4.182 1.00 38.58 362 LEU D CA 1
ATOM 11972 C C . LEU D 1 362 ? -6.657 74.624 4.569 1.00 37.22 362 LEU D C 1
ATOM 11973 O O . LEU D 1 362 ? -7.226 75.349 5.383 1.00 35.63 362 LEU D O 1
ATOM 11978 N N . VAL D 1 363 ? -5.517 74.963 3.975 1.00 37.67 363 VAL D N 1
ATOM 11979 C CA . VAL D 1 363 ? -4.854 76.229 4.275 1.00 40.43 363 VAL D CA 1
ATOM 11980 C C . VAL D 1 363 ? -4.747 77.174 3.067 1.00 42.63 363 VAL D C 1
ATOM 11981 O O . VAL D 1 363 ? -4.606 78.383 3.239 1.00 41.59 363 VAL D O 1
ATOM 11985 N N . SER D 1 364 ? -4.818 76.629 1.855 1.00 44.00 364 SER D N 1
ATOM 11986 C CA . SER D 1 364 ? -4.719 77.444 0.637 1.00 50.82 364 SER D CA 1
ATOM 11987 C C . SER D 1 364 ? -5.899 78.392 0.514 1.00 52.70 364 SER D C 1
ATOM 11988 O O . SER D 1 364 ? -7.031 78.004 0.783 1.00 54.71 364 SER D O 1
ATOM 11991 N N . PHE D 1 365 ? -5.647 79.629 0.096 1.00 54.33 365 PHE D N 1
ATOM 11992 C CA . PHE D 1 365 ? -6.740 80.577 -0.075 1.00 56.77 365 PHE D CA 1
ATOM 11993 C C . PHE D 1 365 ? -7.219 80.609 -1.519 1.00 58.42 365 PHE D C 1
ATOM 11994 O O . PHE D 1 365 ? -7.906 81.593 -1.870 1.00 60.79 365 PHE D O 1
ATOM 12002 N N . GLY D 1 370 ? -12.268 72.231 4.425 1.00 65.39 370 GLY D N 1
ATOM 12003 C CA . GLY D 1 370 ? -12.984 71.156 5.210 1.00 63.56 370 GLY D CA 1
ATOM 12004 C C . GLY D 1 370 ? -14.059 71.739 6.106 1.00 62.21 370 GLY D C 1
ATOM 12005 O O . GLY D 1 370 ? -14.475 71.117 7.101 1.00 62.29 370 GLY D O 1
ATOM 12006 N N . TYR D 1 371 ? -14.489 72.952 5.762 1.00 59.15 371 TYR D N 1
ATOM 12007 C CA . TYR D 1 371 ? -15.537 73.659 6.492 1.00 56.59 371 TYR D CA 1
ATOM 12008 C C . TYR D 1 371 ? -15.647 75.074 5.934 1.00 55.15 371 TYR D C 1
ATOM 12009 O O . TYR D 1 371 ? -14.762 75.526 5.198 1.00 54.21 371 TYR D O 1
ATOM 12018 N N . ASP D 1 372 ? -16.753 75.753 6.228 1.00 56.08 372 ASP D N 1
ATOM 12019 C CA . ASP D 1 372 ? -16.896 77.126 5.779 1.00 56.44 372 ASP D CA 1
ATOM 12020 C C . ASP D 1 372 ? -16.701 78.074 6.946 1.00 56.71 372 ASP D C 1
ATOM 12021 O O . ASP D 1 372 ? -16.702 77.664 8.111 1.00 53.97 372 ASP D O 1
ATOM 12026 N N . GLN D 1 373 ? -16.534 79.349 6.619 1.00 55.29 373 GLN D N 1
ATOM 12027 C CA . GLN D 1 373 ? -16.287 80.384 7.610 1.00 52.93 373 GLN D CA 1
ATOM 12028 C C . GLN D 1 373 ? -17.286 80.438 8.753 1.00 49.07 373 GLN D C 1
ATOM 12029 O O . GLN D 1 373 ? -16.908 80.746 9.886 1.00 46.86 373 GLN D O 1
ATOM 12035 N N . LYS D 1 374 ? -18.553 80.149 8.476 1.00 43.23 374 LYS D N 1
ATOM 12036 C CA . LYS D 1 374 ? -19.555 80.187 9.531 1.00 41.41 374 LYS D CA 1
ATOM 12037 C C . LYS D 1 374 ? -19.288 79.127 10.599 1.00 35.15 374 LYS D C 1
ATOM 12038 O O . LYS D 1 374 ? -19.671 79.302 11.755 1.00 35.83 374 LYS D O 1
ATOM 12044 N N . ASP D 1 375 ? -18.647 78.028 10.218 1.00 32.88 375 ASP D N 1
ATOM 12045 C CA . ASP D 1 375 ? -18.350 76.971 11.185 1.00 30.66 375 ASP D CA 1
ATOM 12046 C C . ASP D 1 375 ? -17.465 77.524 12.294 1.00 32.53 375 ASP D C 1
ATOM 12047 O O . ASP D 1 375 ? -17.691 77.260 13.477 1.00 26.63 375 ASP D O 1
ATOM 12052 N N . ALA D 1 376 ? -16.460 78.300 11.902 1.00 29.15 376 ALA D N 1
ATOM 12053 C CA . ALA D 1 376 ? -15.535 78.889 12.862 1.00 27.30 376 ALA D CA 1
ATOM 12054 C C . ALA D 1 376 ? -16.255 79.817 13.834 1.00 24.36 376 ALA D C 1
ATOM 12055 O O . ALA D 1 376 ? -15.893 79.893 15.010 1.00 26.50 376 ALA D O 1
ATOM 12057 N N . GLU D 1 377 ? -17.270 80.526 13.353 1.00 23.64 377 GLU D N 1
ATOM 12058 C CA . GLU D 1 377 ? -18.020 81.431 14.218 1.00 19.47 377 GLU D CA 1
ATOM 12059 C C . GLU D 1 377 ? -18.721 80.641 15.327 1.00 24.63 377 GLU D C 1
ATOM 12060 O O . GLU D 1 377 ? -18.667 81.023 16.495 1.00 26.29 377 GLU D O 1
ATOM 12066 N N . GLY D 1 378 ? -19.382 79.546 14.957 1.00 21.37 378 GLY D N 1
ATOM 12067 C CA . GLY D 1 378 ? -20.079 78.741 15.953 1.00 22.23 378 GLY D CA 1
ATOM 12068 C C . GLY D 1 378 ? -19.105 78.127 16.946 1.00 21.76 378 GLY D C 1
ATOM 12069 O O . GLY D 1 378 ? -19.387 78.040 18.136 1.00 21.51 378 GLY D O 1
ATOM 12070 N N . PHE D 1 379 ? -17.954 77.695 16.438 1.00 22.42 379 PHE D N 1
ATOM 12071 C CA . PHE D 1 379 ? -16.897 77.100 17.249 1.00 22.88 379 PHE D CA 1
ATOM 12072 C C . PHE D 1 379 ? -16.455 78.126 18.293 1.00 27.22 379 PHE D C 1
ATOM 12073 O O . PHE D 1 379 ? -16.347 77.824 19.484 1.00 26.46 379 PHE D O 1
ATOM 12081 N N . ILE D 1 380 ? -16.211 79.350 17.837 1.00 24.79 380 ILE D N 1
ATOM 12082 C CA . ILE D 1 380 ? -15.782 80.421 18.722 1.00 24.39 380 ILE D CA 1
ATOM 12083 C C . ILE D 1 380 ? -16.843 80.744 19.768 1.00 27.00 380 ILE D C 1
ATOM 12084 O O . ILE D 1 380 ? -16.528 80.881 20.950 1.00 22.98 380 ILE D O 1
ATOM 12089 N N . LYS D 1 381 ? -18.098 80.854 19.336 1.00 26.06 381 LYS D N 1
ATOM 12090 C CA . LYS D 1 381 ? -19.185 81.149 20.270 1.00 25.86 381 LYS D CA 1
ATOM 12091 C C . LYS D 1 381 ? -19.251 80.107 21.387 1.00 23.52 381 LYS D C 1
ATOM 12092 O O . LYS D 1 381 ? -19.319 80.461 22.564 1.00 24.01 381 LYS D O 1
ATOM 12098 N N . ILE D 1 382 ? -19.230 78.828 21.013 1.00 22.41 382 ILE D N 1
ATOM 12099 C CA . ILE D 1 382 ? -19.297 77.748 21.995 1.00 25.63 382 ILE D CA 1
ATOM 12100 C C . ILE D 1 382 ? -18.098 77.772 22.939 1.00 26.06 382 ILE D C 1
ATOM 12101 O O . ILE D 1 382 ? -18.245 77.567 24.144 1.00 24.11 382 ILE D O 1
ATOM 12106 N N . GLN D 1 383 ? -16.913 78.016 22.387 1.00 22.63 383 GLN D N 1
ATOM 12107 C CA . GLN D 1 383 ? -15.698 78.057 23.190 1.00 24.32 383 GLN D CA 1
ATOM 12108 C C . GLN D 1 383 ? -15.730 79.240 24.154 1.00 25.89 383 GLN D C 1
ATOM 12109 O O . GLN D 1 383 ? -15.175 79.172 25.249 1.00 27.82 383 GLN D O 1
ATOM 12115 N N . ALA D 1 384 ? -16.395 80.318 23.748 1.00 21.69 384 ALA D N 1
ATOM 12116 C CA . ALA D 1 384 ? -16.469 81.529 24.560 1.00 20.42 384 ALA D CA 1
ATOM 12117 C C . ALA D 1 384 ? -17.543 81.540 25.643 1.00 22.62 384 ALA D C 1
ATOM 12118 O O . ALA D 1 384 ? -17.463 82.316 26.596 1.00 22.09 384 ALA D O 1
ATOM 12120 N N . LEU D 1 385 ? -18.543 80.681 25.495 1.00 26.30 385 LEU D N 1
ATOM 12121 C CA . LEU D 1 385 ? -19.649 80.643 26.438 1.00 22.78 385 LEU D CA 1
ATOM 12122 C C . LEU D 1 385 ? -19.266 80.754 27.914 1.00 26.07 385 LEU D C 1
ATOM 12123 O O . LEU D 1 385 ? -19.693 81.688 28.590 1.00 22.38 385 LEU D O 1
ATOM 12128 N N . ARG D 1 386 ? -18.458 79.822 28.420 1.00 25.19 386 ARG D N 1
ATOM 12129 C CA . ARG D 1 386 ? -18.086 79.863 29.837 1.00 25.29 386 ARG D CA 1
ATOM 12130 C C . ARG D 1 386 ? -17.336 81.128 30.241 1.00 24.89 386 ARG D C 1
ATOM 12131 O O . ARG D 1 386 ? -17.427 81.569 31.387 1.00 24.49 386 ARG D O 1
ATOM 12139 N N . LEU D 1 387 ? -16.584 81.708 29.310 1.00 24.40 387 LEU D N 1
ATOM 12140 C CA . LEU D 1 387 ? -15.849 82.929 29.609 1.00 23.36 387 LEU D CA 1
ATOM 12141 C C . LEU D 1 387 ? -16.828 84.094 29.743 1.00 25.28 387 LEU D C 1
ATOM 12142 O O . LEU D 1 387 ? -16.647 84.976 30.581 1.00 24.86 387 LEU D O 1
ATOM 12147 N N . ARG D 1 388 ? -17.870 84.090 28.918 1.00 25.97 388 ARG D N 1
ATOM 12148 C CA . ARG D 1 388 ? -18.870 85.147 28.971 1.00 24.63 388 ARG D CA 1
ATOM 12149 C C . ARG D 1 388 ? -19.712 85.020 30.240 1.00 24.80 388 ARG D C 1
ATOM 12150 O O . ARG D 1 388 ? -19.976 86.014 30.910 1.00 26.71 388 ARG D O 1
ATOM 12158 N N . VAL D 1 389 ? -20.132 83.801 30.578 1.00 25.88 389 VAL D N 1
ATOM 12159 C CA . VAL D 1 389 ? -20.925 83.619 31.791 1.00 28.12 389 VAL D CA 1
ATOM 12160 C C . VAL D 1 389 ? -20.068 84.104 32.955 1.00 26.20 389 VAL D C 1
ATOM 12161 O O . VAL D 1 389 ? -20.555 84.765 33.866 1.00 26.97 389 VAL D O 1
ATOM 12165 N N . ARG D 1 390 ? -18.777 83.784 32.899 1.00 28.68 390 ARG D N 1
ATOM 12166 C CA . ARG D 1 390 ? -17.833 84.194 33.935 1.00 28.48 390 ARG D CA 1
ATOM 12167 C C . ARG D 1 390 ? -17.809 85.723 34.078 1.00 29.12 390 ARG D C 1
ATOM 12168 O O . ARG D 1 390 ? -17.927 86.255 35.182 1.00 28.16 390 ARG D O 1
ATOM 12176 N N . ALA D 1 391 ? -17.662 86.428 32.959 1.00 28.57 391 ALA D N 1
ATOM 12177 C CA . ALA D 1 391 ? -17.619 87.892 32.987 1.00 29.94 391 ALA D CA 1
ATOM 12178 C C . ALA D 1 391 ? -18.935 88.495 33.471 1.00 29.16 391 ALA D C 1
ATOM 12179 O O . ALA D 1 391 ? -18.943 89.485 34.201 1.00 30.29 391 ALA D O 1
ATOM 12181 N N . LEU D 1 392 ? -20.046 87.893 33.064 1.00 31.06 392 LEU D N 1
ATOM 12182 C CA . LEU D 1 392 ? -21.366 88.374 33.456 1.00 34.45 392 LEU D CA 1
ATOM 12183 C C . LEU D 1 392 ? -21.621 88.259 34.956 1.00 36.58 392 LEU D C 1
ATOM 12184 O O . LEU D 1 392 ? -22.268 89.121 35.547 1.00 36.63 392 LEU D O 1
ATOM 12189 N N . VAL D 1 393 ? -21.116 87.194 35.571 1.00 35.61 393 VAL D N 1
ATOM 12190 C CA . VAL D 1 393 ? -21.294 86.982 37.002 1.00 34.19 393 VAL D CA 1
ATOM 12191 C C . VAL D 1 393 ? -20.383 87.936 37.759 1.00 39.44 393 VAL D C 1
ATOM 12192 O O . VAL D 1 393 ? -20.717 88.411 38.846 1.00 39.92 393 VAL D O 1
ATOM 12196 N N . GLU D 1 394 ? -19.224 88.213 37.177 1.00 37.42 394 GLU D N 1
ATOM 12197 C CA . GLU D 1 394 ? -18.284 89.129 37.789 1.00 45.28 394 GLU D CA 1
ATOM 12198 C C . GLU D 1 394 ? -18.993 90.476 37.931 1.00 49.22 394 GLU D C 1
ATOM 12199 O O . GLU D 1 394 ? -18.856 91.152 38.955 1.00 51.02 394 GLU D O 1
ATOM 12205 N N . ARG D 1 395 ? -19.762 90.840 36.903 1.00 52.75 395 ARG D N 1
ATOM 12206 C CA . ARG D 1 395 ? -20.546 92.080 36.860 1.00 57.33 395 ARG D CA 1
ATOM 12207 C C . ARG D 1 395 ? -20.191 93.138 37.894 1.00 62.38 395 ARG D C 1
ATOM 12208 O O . ARG D 1 395 ? -18.989 93.284 38.214 1.00 67.59 395 ARG D O 1
#

Secondary structure (DSSP, 8-state):
-EEEEE--SSHHHHHHHHHHHHHHT-EEEEEEEESS-SS-HHHHHHHHHHHT-SEEEEEE-HHHHIIIIIHHHHHTT--BTTTB--TTTTHHHHHHHHHHHHHHHHT-SEEE----TTSSHHHHHHHHHHHH-TT-EEE-GGGT----SHHHHHHHHHHTT------EEEE-SS-EEEESGGGG-TTSPPPTT--SSS--GGGS-SS-EEEEEEEETTEEEEETTEE--HHHHHHHHHHHHHHTT--EEEEEEE-TTS-EEEEEEE-HHHHHHHHHHHHHHHHHS-HHHHHHHHHHHHHHHHHHHHT-SSSHHHHHHHHHHHHHHTT--EEEEEEEETTEEEEEEEE-TT-------HHHHHHHHHHHHHHHHHHHHHH-/-EEEEE--SSHHHHHHHHHHHHHTT-EEEEEEEESS-SS-HHHHHHHHHHHT-SEEEEEE-HHHHIIIIIHHHHHTT--BTTTB--TTTTHHHHHHHHHHHHHHHHT-SEEE----TTSSHHHHHHHHHHHH-TT-EEE-HHHH----SHHHHHHHHHHTT------EEEE-SS-EEEESGGGG-TTSPPPTT--SSS--GGGS-SS-EEEEEEEETTEEEEETTEE--HHHHHHHHHHHHHHTT--EEEEEEE-TTS-EEEEEEE-HHHHHHHHHHHHHHHHHS-HHHHHHHHHHHHHHHHHHHHT-SSSHHHHHHHHHHHHHHTT--EEEEEEEETTEEEEEEEE-TT----GGGT-----HHHHHHHHHHHHHHHHHHHHHH-/-EEEEE--SSHHHHHHHHHHHHHT--EEEEEEEESS-SS-HHHHHHHHHHTT-SEEEEEE-HHHIIIIIIHHHHHTT--BTTTB--TTTTHHHHHHHHHHHHHHHTT-SEEE----TTSSHHHHHHHHHHHH-TT-EEE-HHHH----SHHHHHHHHHHH-------EEEE-SS-EEEESGGGG-TTSPPPTT--SSS--GGGS-SS-EEEEEEEETTEEEEETTEE--HHHHHHHHHHHHHHTT--EEEEEEE-TTS-EEEEEEE-HHHHHHHHHHHHHHHHHS-HHHHHHHHHHHHHHHHHHHHT-SSSHHHHHHHHHHHHHHTT--EEEEEEEETTEEEEEEEE-TT----HHHH-----TTHHHHHHHHHHHHHHHHHHHT-/-EEEEE--SSHHHHHHHHHHHHHH--EEEEEEEESS-SS-HHHHHHHHHHHT-SEEEEEE-HHHHIIIIIHHHHHTT--BTTTB--TTTTHHHHHHHHHHHHHHHHT-SEEE----TTSSHHHHHHHHHHHH-TT-EEE-HHHH----SHHHHHHHHHHTT------EEEE-SS-EEEESGGGG-TTSPPPTT--SSS--GGGS-SS-EEEEEEESSSSEEEETTEE--HHHHHHHHHHHHHHTT--EEEEEEE-TTS-EEEEEEE-HHHHHHHHHHHHHHHHHS-HHHHHHHHHHHHHHHHHHHHT-SSSHHHHHHHHHHHHHHTT--EEEEEEEETTEEEEEEEE-TT----GGGT-----HHHHHHHHHHHHHHHHHHHHHH-